Protein 3TY7 (pdb70)

B-factor: mean 65.07, std 21.11, range [28.2, 220.44]

Organism: Staphylococcus aureus (strain Mu50 / ATCC 700699) (NCBI:txid158878)

InterPro domains:
  IPR012394 Aldehyde dehydrogenase NAD(P)-dependent [PIRSF036492] (43-471)
  IPR015590 Aldehyde dehydrogenase domain [PF00171] (13-470)
  IPR016160 Aldehyde dehydrogenase, cysteine active site [PS00070] (272-283)
  IPR016161 Aldehyde/histidinol dehydrogenase [SSF53720] (4-470)
  IPR016162 Aldehyde dehydrogenase, N-terminal [G3DSA:3.40.605.10] (11-469)
  IPR016163 Aldehyde dehydrogenase, C-terminal [G3DSA:3.40.309.10] (248-443)
  IPR029510 Aldehyde dehydrogenase, glutamic acid active site [PS00687] (244-251)

Sequence (892 aa):
ARRDYTKQYINGEWVESNSNETIEVINPATEEEVIGKVAKGNKADVDKAVEEAADDVYLEFRHTSVKERQALLDKIVKEYENRKDDIVQAITDELGAPLSLSERVHYQGLNHFVAARDALDNYEFEERRGDDLVVKEAIGVSGLITPWNFPTNQTSLKLAAAFAAGSPVVLKPSEETPFAAVILAEIFDKVGVPKGVFNLVNGDGAGVGNPLSEHPKVRSFTGSGPTGSEKAAKDFKKVSLELGGKSPYIVLDDVDIKEAAKATTGKVVNNTGQVCTAGTRVLVPNKIKDAFLAELKEQFSQVRVGNPREDGTQVGPIISKKQFDQVQNYINKGIEEGAELFYGGPGKPEGLEKGYFARPTIFINVDNQTIAQEEIFGPVSVITYNDLDEAIQIANDTKYGLAGYVIGKDKETLHKVARSIEAGTVEINEAGGIEEFLEVKSIAGYFKARDYTKQYINGEEWVESNSNETIEVINPATEEVIGKVAKGNKADVDKAVEEAADDVYLEFRHTSVKERQALLDKIVKEYENRKDDIVQAITDELGAPLSLSERVHYQGLNHFVAARDALDNYEFEERRGDDLVVKEAIGVSGLITPWNFPTNQTSLKLAAAFAAGSPVVLKPSEETPFAAVILAEIFDKVGVPKGVFNLVNGDGAGVGNPLSEHPKVRSFTGSGPTGSKIEKAAKDFKKVSLELGGKSPYIVLDDVDIKEAAKATTGKVVNNTGQVCTAGTRVLVPNKIKDAFLAELKEQFSQVRVGNPREDGTQVGPIISKKQFDQVQNYINKGIEEGAELFYGGPGKPEGLEKGYFARPTIFINVDNQTIAQEEIFGPVSVITYNDLDEAIQIANDTKYGLAGYVIGKDKETLHKVARSIEAGTVEINEAGGIEEFLEVKSIAGYFK

CATH classification: 3.40.605.10 (+1 more: 3.40.309.10)

Nearest PDB structures (foldseek):
  6x9l-assembly1_A  TM=9.727E-01  e=1.976E-53  Pseudomonas syringae pv. tomato str. DC3000
  6c43-assembly1_B  TM=9.425E-01  e=1.181E-43  Salmonella enterica
  7w5n-assembly1_C  TM=9.266E-01  e=3.121E-43  Gluconobacter oxydans
  7w5k-assembly1_D  TM=9.184E-01  e=3.067E-42  Gluconobacter oxydans
  3rh9-assembly1_A  TM=9.027E-01  e=9.454E-41  Marinobacter nauticus VT8

Radius of gyration: 30.19 Å; Cα contacts (8 Å, |Δi|>4): 2100; chains: 2; bounding box: 71×67×88 Å

Structure (mmCIF, N/CA/C/O backbone):
data_3TY7
#
_entry.id   3TY7
#
_cell.length_a   173.448
_cell.length_b   173.448
_cell.length_c   96.569
_cell.angle_alpha   90.00
_cell.angle_beta   90.00
_cell.angle_gamma   120.00
#
_symmetry.space_group_name_H-M   'H 3'
#
loop_
_entity.id
_entity.type
_entity.pdbx_description
1 polymer 'Putative aldehyde dehydrogenase SAV2122'
2 non-polymer GLYCEROL
3 non-polymer DI(HYDROXYETHYL)ETHER
4 non-polymer 'MAGNESIUM ION'
5 water water
#
loop_
_atom_site.group_PDB
_atom_site.id
_atom_site.type_symbol
_atom_site.label_atom_id
_atom_site.label_alt_id
_atom_site.label_comp_id
_atom_site.label_asym_id
_atom_site.label_entity_id
_atom_site.label_seq_id
_atom_site.pdbx_PDB_ins_code
_atom_site.Cartn_x
_atom_site.Cartn_y
_atom_site.Cartn_z
_atom_site.occupancy
_atom_site.B_iso_or_equiv
_atom_site.auth_seq_id
_atom_site.auth_comp_id
_atom_site.auth_asym_id
_atom_site.auth_atom_id
_atom_site.pdbx_PDB_model_num
ATOM 1 N N . ALA A 1 3 ? 75.674 45.041 38.692 1.00 92.74 0 ALA A N 1
ATOM 2 C CA . ALA A 1 3 ? 74.596 45.300 39.639 1.00 91.45 0 ALA A CA 1
ATOM 3 C C . ALA A 1 3 ? 73.858 44.011 40.007 1.00 87.07 0 ALA A C 1
ATOM 4 O O . ALA A 1 3 ? 72.660 43.873 39.752 1.00 82.21 0 ALA A O 1
ATOM 22 N N A ARG A 1 5 ? 71.989 40.991 42.002 0.47 77.20 2 ARG A N 1
ATOM 23 N N B ARG A 1 5 ? 71.935 41.037 41.997 0.53 77.13 2 ARG A N 1
ATOM 24 C CA A ARG A 1 5 ? 70.907 40.967 42.975 0.47 74.16 2 ARG A CA 1
ATOM 25 C CA B ARG A 1 5 ? 70.878 40.988 42.998 0.53 74.12 2 ARG A CA 1
ATOM 26 C C A ARG A 1 5 ? 71.059 39.764 43.899 0.47 72.86 2 ARG A C 1
ATOM 27 C C B ARG A 1 5 ? 71.070 39.775 43.898 0.53 72.89 2 ARG A C 1
ATOM 28 O O A ARG A 1 5 ? 71.015 38.623 43.441 0.47 71.54 2 ARG A O 1
ATOM 29 O O B ARG A 1 5 ? 71.066 38.640 43.422 0.53 71.73 2 ARG A O 1
ATOM 44 N N . ASP A 1 6 ? 71.219 40.004 45.199 1.00 73.11 3 ASP A N 1
ATOM 45 C CA . ASP A 1 6 ? 71.292 38.888 46.126 1.00 71.37 3 ASP A CA 1
ATOM 46 C C . ASP A 1 6 ? 69.913 38.802 46.750 1.00 68.00 3 ASP A C 1
ATOM 47 O O . ASP A 1 6 ? 69.549 39.578 47.633 1.00 66.19 3 ASP A O 1
ATOM 52 N N . TYR A 1 7 ? 69.158 37.823 46.271 1.00 68.06 4 TYR A N 1
ATOM 53 C CA . TYR A 1 7 ? 67.817 37.528 46.753 1.00 68.47 4 TYR A CA 1
ATOM 54 C C . TYR A 1 7 ? 67.684 36.342 47.706 1.00 68.47 4 TYR A C 1
ATOM 55 O O . TYR A 1 7 ? 66.575 35.956 48.067 1.00 75.33 4 TYR A O 1
ATOM 64 N N . THR A 1 8 ? 68.816 35.751 48.076 1.00 64.55 5 THR A N 1
ATOM 65 C CA . THR A 1 8 ? 68.853 34.438 48.724 1.00 61.27 5 THR A CA 1
ATOM 66 C C . THR A 1 8 ? 68.009 34.301 49.989 1.00 55.13 5 THR A C 1
ATOM 67 O O . THR A 1 8 ? 67.734 33.190 50.429 1.00 55.66 5 THR A O 1
ATOM 71 N N . LYS A 1 9 ? 67.622 35.416 50.595 1.00 48.98 6 LYS A N 1
ATOM 72 C CA . LYS A 1 9 ? 66.744 35.337 51.754 1.00 48.57 6 LYS A CA 1
ATOM 73 C C . LYS A 1 9 ? 65.302 35.010 51.367 1.00 44.62 6 LYS A C 1
ATOM 74 O O . LYS A 1 9 ? 64.850 35.319 50.265 1.00 41.59 6 LYS A O 1
ATOM 80 N N . GLN A 1 10 ? 64.587 34.391 52.298 1.00 43.13 7 GLN A N 1
ATOM 81 C CA . GLN A 1 10 ? 63.189 34.036 52.105 1.00 41.93 7 GLN A CA 1
ATOM 82 C C . GLN A 1 10 ? 62.362 35.023 52.906 1.00 41.97 7 GLN A C 1
ATOM 83 O O . GLN A 1 10 ? 62.830 35.551 53.915 1.00 43.17 7 GLN A O 1
ATOM 89 N N . TYR A 1 11 ? 61.151 35.315 52.450 1.00 41.26 8 TYR A N 1
ATOM 90 C CA . TYR A 1 11 ? 60.300 36.183 53.247 1.00 38.39 8 TYR A CA 1
ATOM 91 C C . TYR A 1 11 ? 59.295 35.338 54.003 1.00 35.07 8 TYR A C 1
ATOM 92 O O . TYR A 1 11 ? 58.378 34.771 53.417 1.00 38.85 8 TYR A O 1
ATOM 101 N N . ILE A 1 12 ? 59.481 35.261 55.317 1.00 38.10 9 ILE A N 1
ATOM 102 C CA . ILE A 1 12 ? 58.684 34.386 56.171 1.00 38.23 9 ILE A CA 1
ATOM 103 C C . ILE A 1 12 ? 58.343 35.099 57.467 1.00 39.94 9 ILE A C 1
ATOM 104 O O . ILE A 1 12 ? 59.227 35.626 58.147 1.00 43.91 9 ILE A O 1
ATOM 109 N N . ASN A 1 13 ? 57.058 35.111 57.800 1.00 43.04 10 ASN A N 1
ATOM 110 C CA . ASN A 1 13 ? 56.569 35.709 59.038 1.00 44.73 10 ASN A CA 1
ATOM 111 C C . ASN A 1 13 ? 56.962 37.172 59.220 1.00 46.75 10 ASN A C 1
ATOM 112 O O . ASN A 1 13 ? 57.434 37.569 60.285 1.00 52.64 10 ASN A O 1
ATOM 117 N N . GLY A 1 14 ? 56.781 37.967 58.172 1.00 40.57 11 GLY A N 1
ATOM 118 C CA . GLY A 1 14 ? 56.954 39.403 58.281 1.00 43.11 11 GLY A CA 1
ATOM 119 C C . GLY A 1 14 ? 58.370 39.931 58.144 1.00 45.28 11 GLY A C 1
ATOM 120 O O . GLY A 1 14 ? 58.608 41.112 58.391 1.00 47.64 11 GLY A O 1
ATOM 121 N N . GLU A 1 15 ? 59.312 39.080 57.748 1.00 46.29 12 GLU A N 1
ATOM 122 C CA . GLU A 1 15 ? 60.690 39.537 57.563 1.00 49.04 12 GLU A CA 1
ATOM 123 C C . GLU A 1 15 ? 61.518 38.676 56.610 1.00 45.10 12 GLU A C 1
ATOM 124 O O . GLU A 1 15 ? 61.180 37.526 56.333 1.00 45.64 12 GLU A O 1
ATOM 130 N N . TRP A 1 16 ? 62.606 39.252 56.109 1.00 40.88 13 TRP A N 1
ATOM 131 C CA . TRP A 1 16 ? 63.540 38.517 55.273 1.00 43.24 13 TRP A CA 1
ATOM 132 C C . TRP A 1 16 ? 64.483 37.688 56.139 1.00 44.27 13 TRP A C 1
ATOM 133 O O . TRP A 1 16 ? 65.208 38.229 56.966 1.00 45.85 13 TRP A O 1
ATOM 144 N N . VAL A 1 17 ? 64.474 36.375 55.942 1.00 46.49 14 VAL A N 1
ATOM 145 C CA . VAL A 1 17 ? 65.316 35.487 56.733 1.00 48.07 14 VAL A CA 1
ATOM 146 C C . VAL A 1 17 ? 66.147 34.586 55.834 1.00 47.12 14 VAL A C 1
ATOM 147 O O . VAL A 1 17 ? 65.731 34.246 54.726 1.00 47.57 14 VAL A O 1
ATOM 151 N N . GLU A 1 18 ? 67.328 34.211 56.311 1.00 47.03 15 GLU A N 1
ATOM 152 C CA . GLU A 1 18 ? 68.175 33.276 55.583 1.00 49.95 15 GLU A CA 1
ATOM 153 C C . GLU A 1 18 ? 67.477 31.924 55.454 1.00 47.08 15 GLU A C 1
ATOM 154 O O . GLU A 1 18 ? 66.824 31.455 56.389 1.00 43.63 15 GLU A O 1
ATOM 160 N N . SER A 1 19 ? 67.605 31.305 54.288 1.00 43.71 16 SER A N 1
ATOM 161 C CA . SER A 1 19 ? 67.001 30.001 54.063 1.00 43.68 16 SER A CA 1
ATOM 162 C C . SER A 1 19 ? 67.645 28.951 54.955 1.00 44.14 16 SER A C 1
ATOM 163 O O . SER A 1 19 ? 68.812 29.073 55.324 1.00 46.30 16 SER A O 1
ATOM 166 N N . ASN A 1 20 ? 66.883 27.920 55.304 1.00 44.20 17 ASN A N 1
ATOM 167 C CA . ASN A 1 20 ? 67.444 26.796 56.045 1.00 45.50 17 ASN A CA 1
ATOM 168 C C . ASN A 1 20 ? 68.407 26.013 55.159 1.00 48.39 17 ASN A C 1
ATOM 169 O O . ASN A 1 20 ? 69.267 25.275 55.641 1.00 54.22 17 ASN A O 1
ATOM 174 N N . SER A 1 21 ? 68.259 26.190 53.854 1.00 43.31 18 SER A N 1
ATOM 175 C CA . SER A 1 21 ? 69.151 25.559 52.901 1.00 44.57 18 SER A CA 1
ATOM 176 C C . SER A 1 21 ? 70.449 26.342 52.727 1.00 46.92 18 SER A C 1
ATOM 177 O O . SER A 1 21 ? 70.463 27.570 52.802 1.00 48.14 18 SER A O 1
ATOM 180 N N . ASN A 1 22 ? 71.537 25.618 52.497 1.00 46.80 19 ASN A N 1
ATOM 181 C CA . ASN A 1 22 ? 72.838 26.237 52.272 1.00 47.51 19 ASN A CA 1
ATOM 182 C C . ASN A 1 22 ? 73.113 26.440 50.790 1.00 45.72 19 ASN A C 1
ATOM 183 O O . ASN A 1 22 ? 74.184 26.908 50.405 1.00 48.36 19 ASN A O 1
ATOM 188 N N . GLU A 1 23 ? 72.136 26.091 49.963 1.00 45.15 20 GLU A N 1
ATOM 189 C CA . GLU A 1 23 ? 72.311 26.139 48.517 1.00 52.25 20 GLU A CA 1
ATOM 190 C C . GLU A 1 23 ? 71.491 27.244 47.866 1.00 50.80 20 GLU A C 1
ATOM 191 O O . GLU A 1 23 ? 70.428 27.630 48.358 1.00 46.54 20 GLU A O 1
ATOM 197 N N . THR A 1 24 ? 72.005 27.747 46.752 1.00 52.36 21 THR A N 1
ATOM 198 C CA . THR A 1 24 ? 71.366 28.829 46.025 1.00 51.77 21 THR A CA 1
ATOM 199 C C . THR A 1 24 ? 71.095 28.417 44.586 1.00 55.54 21 THR A C 1
ATOM 200 O O . THR A 1 24 ? 71.666 27.449 44.087 1.00 57.44 21 THR A O 1
ATOM 204 N N . ILE A 1 25 ? 70.206 29.152 43.929 1.00 59.02 22 ILE A N 1
ATOM 205 C CA . ILE A 1 25 ? 69.935 28.939 42.516 1.00 58.32 22 ILE A CA 1
ATOM 206 C C . ILE A 1 25 ? 70.315 30.193 41.746 1.00 55.85 22 ILE A C 1
ATOM 207 O O . ILE A 1 25 ? 69.875 31.289 42.082 1.00 57.64 22 ILE A O 1
ATOM 212 N N . GLU A 1 26 ? 71.148 30.037 40.724 1.00 56.03 23 GLU A N 1
ATOM 213 C CA . GLU A 1 26 ? 71.537 31.169 39.897 1.00 59.66 23 GLU A CA 1
ATOM 214 C C . GLU A 1 26 ? 70.387 31.592 38.995 1.00 57.63 23 GLU A C 1
ATOM 215 O O . GLU A 1 26 ? 69.773 30.762 38.324 1.00 55.63 23 GLU A O 1
ATOM 221 N N . VAL A 1 27 ? 70.098 32.887 38.984 1.00 54.13 24 VAL A N 1
ATOM 222 C CA . VAL A 1 27 ? 69.139 33.435 38.040 1.00 52.33 24 VAL A CA 1
ATOM 223 C C . VAL A 1 27 ? 69.892 33.955 36.823 1.00 55.33 24 VAL A C 1
ATOM 224 O O . VAL A 1 27 ? 70.830 34.741 36.948 1.00 58.58 24 VAL A O 1
ATOM 228 N N . ILE A 1 28 ? 69.480 33.507 35.644 1.00 53.35 25 ILE A N 1
ATOM 229 C CA . ILE A 1 28 ? 70.173 33.856 34.415 1.00 58.72 25 ILE A CA 1
ATOM 230 C C . ILE A 1 28 ? 69.346 34.781 33.520 1.00 64.10 25 ILE A C 1
ATOM 231 O O . ILE A 1 28 ? 68.138 34.600 33.366 1.00 66.91 25 ILE A O 1
ATOM 236 N N . ASN A 1 29 ? 70.005 35.792 32.963 1.00 65.76 26 ASN A N 1
ATOM 237 C CA . ASN A 1 29 ? 69.419 36.612 31.914 1.00 64.98 26 ASN A CA 1
ATOM 238 C C . ASN A 1 29 ? 69.411 35.806 30.621 1.00 64.54 26 ASN A C 1
ATOM 239 O O . ASN A 1 29 ? 70.468 35.481 30.085 1.00 68.94 26 ASN A O 1
ATOM 244 N N . PRO A 1 30 ? 68.214 35.486 30.112 1.00 63.31 27 PRO A N 1
ATOM 245 C CA . PRO A 1 30 ? 68.072 34.651 28.913 1.00 64.01 27 PRO A CA 1
ATOM 246 C C . PRO A 1 30 ? 68.648 35.303 27.659 1.00 68.29 27 PRO A C 1
ATOM 247 O O . PRO A 1 30 ? 68.991 34.598 26.710 1.00 72.23 27 PRO A O 1
ATOM 251 N N . ALA A 1 31 ? 68.738 36.630 27.653 1.00 66.98 28 ALA A N 1
ATOM 252 C CA . ALA A 1 31 ? 69.301 37.345 26.510 1.00 73.47 28 ALA A CA 1
ATOM 253 C C . ALA A 1 31 ? 70.832 37.285 26.463 1.00 80.70 28 ALA A C 1
ATOM 254 O O . ALA A 1 31 ? 71.415 37.072 25.400 1.00 82.44 28 ALA A O 1
ATOM 256 N N . THR A 1 32 ? 71.478 37.538 27.599 1.00 81.22 29 THR A N 1
ATOM 257 C CA . THR A 1 32 ? 72.941 37.519 27.670 1.00 82.92 29 THR A CA 1
ATOM 258 C C . THR A 1 32 ? 73.594 36.235 28.201 1.00 84.86 29 THR A C 1
ATOM 259 O O . THR A 1 32 ? 74.820 36.120 28.186 1.00 90.82 29 THR A O 1
ATOM 263 N N . GLU A 1 33 ? 72.788 35.285 28.675 1.00 79.56 30 GLU A N 1
ATOM 264 C CA . GLU A 1 33 ? 73.291 34.048 29.299 1.00 76.64 30 GLU A CA 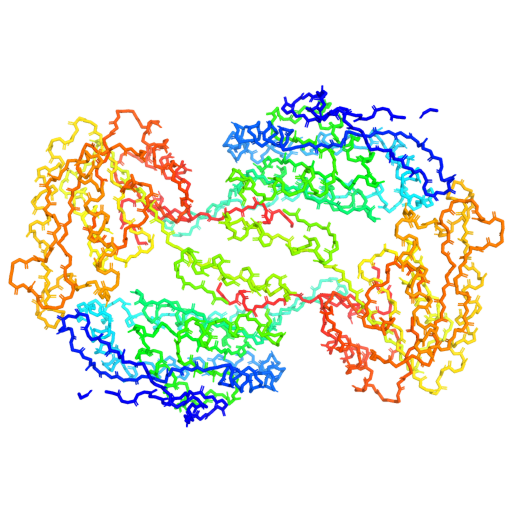1
ATOM 265 C C . GLU A 1 33 ? 74.068 34.233 30.618 1.00 79.35 30 GLU A C 1
ATOM 266 O O . GLU A 1 33 ? 74.449 33.253 31.260 1.00 79.64 30 GLU A O 1
ATOM 272 N N A GLU A 1 34 ? 74.308 35.482 31.002 0.56 79.28 31 GLU A N 1
ATOM 273 N N B GLU A 1 34 ? 74.309 35.485 31.001 0.44 79.21 31 GLU A N 1
ATOM 274 C CA A GLU A 1 34 ? 75.064 35.785 32.215 0.56 77.50 31 GLU A CA 1
ATOM 275 C CA B GLU A 1 34 ? 75.061 35.793 32.217 0.44 77.51 31 GLU A CA 1
ATOM 276 C C A GLU A 1 34 ? 74.216 35.652 33.479 0.56 73.18 31 GLU A C 1
ATOM 277 C C B GLU A 1 34 ? 74.213 35.622 33.476 0.44 73.11 31 GLU A C 1
ATOM 278 O O A GLU A 1 34 ? 72.991 35.768 33.432 0.56 70.59 31 GLU A O 1
ATOM 279 O O B GLU A 1 34 ? 72.984 35.687 33.422 0.44 70.62 31 GLU A O 1
ATOM 290 N N . VAL A 1 35 ? 74.877 35.411 34.608 1.00 70.59 32 VAL A N 1
ATOM 291 C CA . VAL A 1 35 ? 74.188 35.312 35.888 1.00 64.62 32 VAL A CA 1
ATOM 292 C C . VAL A 1 35 ? 73.905 36.718 36.402 1.00 65.68 32 VAL A C 1
ATOM 293 O O . VAL A 1 35 ? 74.826 37.504 36.609 1.00 70.47 32 VAL A O 1
ATOM 297 N N . ILE A 1 36 ? 72.627 37.044 36.576 1.00 66.43 33 ILE A N 1
ATOM 298 C CA . ILE A 1 36 ? 72.230 38.355 37.089 1.00 65.41 33 ILE A CA 1
ATOM 299 C C . ILE A 1 36 ? 71.905 38.388 38.582 1.00 64.30 33 ILE A C 1
ATOM 300 O O . ILE A 1 36 ? 71.574 39.442 39.127 1.00 62.28 33 ILE A O 1
ATOM 305 N N . GLY A 1 37 ? 71.985 37.236 39.239 1.00 66.43 34 GLY A N 1
ATOM 306 C CA . GLY A 1 37 ? 71.658 37.155 40.651 1.00 61.47 34 GLY A CA 1
ATOM 307 C C . GLY A 1 37 ? 71.395 35.741 41.127 1.00 60.49 34 GLY A C 1
ATOM 308 O O . GLY A 1 37 ? 71.589 34.778 40.386 1.00 62.83 34 GLY A O 1
ATOM 309 N N . LYS A 1 38 ? 70.955 35.612 42.373 1.00 58.91 35 LYS A N 1
ATOM 310 C CA . LYS A 1 38 ? 70.622 34.300 42.909 1.00 59.28 35 LYS A CA 1
ATOM 311 C C . LYS A 1 38 ? 69.550 34.344 43.990 1.00 55.45 35 LYS A C 1
ATOM 312 O O . LYS A 1 38 ? 69.372 35.354 44.671 1.00 56.63 35 LYS A O 1
ATOM 318 N N . VAL A 1 39 ? 68.838 33.231 44.130 1.00 47.92 36 VAL A N 1
ATOM 319 C CA . VAL A 1 39 ? 67.845 33.062 45.178 1.00 43.22 36 VAL A CA 1
ATOM 320 C C . VAL A 1 39 ? 68.137 31.769 45.923 1.00 46.43 36 VAL A C 1
ATOM 321 O O . VAL A 1 39 ? 68.922 30.940 45.463 1.00 50.01 36 VAL A O 1
ATOM 325 N N . ALA A 1 40 ? 67.516 31.605 47.083 1.00 45.15 37 ALA A N 1
ATOM 326 C CA . ALA A 1 40 ? 67.667 30.374 47.841 1.00 42.72 37 ALA A CA 1
ATOM 327 C C . ALA A 1 40 ? 67.138 29.183 47.060 1.00 45.68 37 ALA A C 1
ATOM 328 O O . ALA A 1 40 ? 66.175 29.294 46.301 1.00 42.38 37 ALA A O 1
ATOM 330 N N . LYS A 1 41 ? 67.767 28.035 47.265 1.00 52.07 38 LYS A N 1
ATOM 331 C CA . LYS A 1 41 ? 67.204 26.803 46.772 1.00 53.28 38 LYS A CA 1
ATOM 332 C C . LYS A 1 41 ? 66.587 26.265 48.040 1.00 52.90 38 LYS A C 1
ATOM 333 O O . LYS A 1 41 ? 67.282 25.712 48.877 1.00 57.17 38 LYS A O 1
ATOM 339 N N . GLY A 1 42 ? 65.269 26.350 48.146 1.00 48.89 39 GLY A N 1
ATOM 340 C CA . GLY A 1 42 ? 64.617 26.187 49.432 1.00 43.94 39 GLY A CA 1
ATOM 341 C C . GLY A 1 42 ? 64.311 24.748 49.770 1.00 45.12 39 GLY A C 1
ATOM 342 O O . GLY A 1 42 ? 64.305 23.883 48.895 1.00 46.50 39 GLY A O 1
ATOM 343 N N . ASN A 1 43 ? 64.050 24.490 51.045 1.00 42.91 40 ASN A N 1
ATOM 344 C CA . ASN A 1 43 ? 63.768 23.133 51.492 1.00 43.79 40 ASN A CA 1
ATOM 345 C C . ASN A 1 43 ? 62.456 23.032 52.250 1.00 43.39 40 ASN A C 1
ATOM 346 O O . ASN A 1 43 ? 61.713 24.008 52.360 1.00 43.49 40 ASN A O 1
ATOM 351 N N . LYS A 1 44 ? 62.182 21.840 52.767 1.00 45.82 41 LYS A N 1
ATOM 352 C CA . LYS A 1 44 ? 60.969 21.572 53.521 1.00 45.77 41 LYS A CA 1
ATOM 353 C C . LYS A 1 44 ? 60.895 22.448 54.768 1.00 44.42 41 LYS A C 1
ATOM 354 O O . LYS A 1 44 ? 59.818 22.914 55.146 1.00 46.49 41 LYS A O 1
ATOM 360 N N . ALA A 1 45 ? 62.047 22.678 55.391 1.00 39.67 42 ALA A N 1
ATOM 361 C CA . ALA A 1 45 ? 62.130 23.488 56.603 1.00 41.90 42 ALA A CA 1
ATOM 362 C C . ALA A 1 45 ? 61.619 24.907 56.385 1.00 41.34 42 ALA A C 1
ATOM 363 O O . ALA A 1 45 ? 60.904 25.446 57.230 1.00 44.83 42 ALA A O 1
ATOM 365 N N . ASP A 1 46 ? 61.990 25.504 55.254 1.00 36.18 43 ASP A N 1
ATOM 366 C CA . ASP A 1 46 ? 61.503 26.830 54.893 1.00 38.33 43 ASP A CA 1
ATOM 367 C C . ASP A 1 46 ? 59.991 26.796 54.791 1.00 45.53 43 ASP A C 1
ATOM 368 O O . ASP A 1 46 ? 59.299 27.633 55.373 1.00 49.18 43 ASP A O 1
ATOM 373 N N . VAL A 1 47 ? 59.493 25.817 54.042 1.00 44.85 44 VAL A N 1
ATOM 374 C CA . VAL A 1 47 ? 58.062 25.638 53.836 1.00 44.04 44 VAL A CA 1
ATOM 375 C C . VAL A 1 47 ? 57.329 25.487 55.164 1.00 45.11 44 VAL A C 1
ATOM 376 O O . VAL A 1 47 ? 56.334 26.166 55.411 1.00 49.38 44 VAL A O 1
ATOM 380 N N . ASP A 1 48 ? 57.836 24.607 56.020 1.00 43.07 45 ASP A N 1
ATOM 381 C CA . ASP A 1 48 ? 57.211 24.360 57.313 1.00 46.50 45 ASP A CA 1
ATOM 382 C C . ASP A 1 48 ? 57.186 25.603 58.198 1.00 46.80 45 ASP A C 1
ATOM 383 O O . ASP A 1 48 ? 56.202 25.857 58.890 1.00 49.10 45 ASP A O 1
ATOM 388 N N . LYS A 1 49 ? 58.265 26.377 58.173 1.00 45.79 46 LYS A N 1
ATOM 389 C CA . LYS A 1 49 ? 58.322 27.614 58.941 1.00 44.69 46 LYS A CA 1
ATOM 390 C C . LYS A 1 49 ? 57.299 28.609 58.404 1.00 41.72 46 LYS A C 1
ATOM 391 O O . LYS A 1 49 ? 56.593 29.269 59.171 1.00 40.91 46 LYS A O 1
ATOM 397 N N . ALA A 1 50 ? 57.214 28.699 57.081 1.00 38.33 47 ALA A N 1
ATOM 398 C CA . ALA A 1 50 ? 56.296 29.625 56.427 1.00 38.19 47 ALA A CA 1
ATOM 399 C C . ALA A 1 50 ? 54.837 29.204 56.603 1.00 42.24 47 ALA A C 1
ATOM 400 O O . ALA A 1 50 ? 53.973 30.041 56.883 1.00 41.13 47 ALA A O 1
ATOM 402 N N . VAL A 1 51 ? 54.566 27.910 56.438 1.00 41.70 48 VAL A N 1
ATOM 403 C CA . VAL A 1 51 ? 53.211 27.389 56.598 1.00 41.28 48 VAL A CA 1
ATOM 404 C C . VAL A 1 51 ? 52.722 27.570 58.033 1.00 43.88 48 VAL A C 1
ATOM 405 O O . VAL A 1 51 ? 51.559 27.907 58.262 1.00 45.62 48 VAL A O 1
ATOM 409 N N A GLU A 1 52 ? 53.612 27.352 58.998 0.54 43.18 49 GLU A N 1
ATOM 410 N N B GLU A 1 52 ? 53.616 27.375 58.996 0.46 43.23 49 GLU A N 1
ATOM 411 C CA A GLU A 1 52 ? 53.263 27.552 60.401 0.54 44.45 49 GLU A CA 1
ATOM 412 C CA B GLU A 1 52 ? 53.258 27.540 60.399 0.46 44.48 49 GLU A CA 1
ATOM 413 C C A GLU A 1 52 ? 52.913 29.012 60.666 0.54 44.74 49 GLU A C 1
ATOM 414 C C B GLU A 1 52 ? 52.970 29.005 60.733 0.46 44.71 49 GLU A C 1
ATOM 415 O O A GLU A 1 52 ? 51.937 29.313 61.358 0.54 45.40 49 GLU A O 1
ATOM 416 O O B GLU A 1 52 ? 52.089 29.303 61.542 0.46 45.91 49 GLU A O 1
ATOM 427 N N . ALA A 1 53 ? 53.711 29.915 60.104 1.00 41.02 50 ALA A N 1
ATOM 428 C CA . ALA A 1 53 ? 53.493 31.346 60.292 1.00 42.37 50 ALA A CA 1
ATOM 429 C C . ALA A 1 53 ? 52.156 31.763 59.687 1.00 43.59 50 ALA A C 1
ATOM 430 O O . ALA A 1 53 ? 51.437 32.586 60.252 1.00 45.79 50 ALA A O 1
ATOM 432 N N . ALA A 1 54 ? 51.826 31.183 58.539 1.00 37.17 51 ALA A N 1
ATOM 433 C CA . ALA A 1 54 ? 50.545 31.440 57.903 1.00 36.08 51 ALA A CA 1
ATOM 434 C C . ALA A 1 54 ? 49.413 30.865 58.749 1.00 44.10 51 ALA A C 1
ATOM 435 O O . ALA A 1 54 ? 48.376 31.502 58.944 1.00 48.06 51 ALA A O 1
ATOM 437 N N . ASP A 1 55 ? 49.626 29.660 59.263 1.00 44.36 52 ASP A N 1
ATOM 438 C CA . ASP A 1 55 ? 48.608 28.979 60.046 1.00 43.87 52 ASP A CA 1
ATOM 439 C C . ASP A 1 55 ? 48.285 29.736 61.326 1.00 47.26 52 ASP A C 1
ATOM 440 O O . ASP A 1 55 ? 47.141 29.744 61.781 1.00 46.35 52 ASP A O 1
ATOM 445 N N . ASP A 1 56 ? 49.296 30.376 61.903 1.00 49.34 53 ASP A N 1
ATOM 446 C CA . ASP A 1 56 ? 49.108 31.133 63.137 1.00 51.67 53 ASP A CA 1
ATOM 447 C C . ASP A 1 56 ? 48.213 32.355 62.928 1.00 48.43 53 ASP A C 1
ATOM 448 O O . ASP A 1 56 ? 47.505 32.773 63.840 1.00 53.28 53 ASP A O 1
ATOM 453 N N . VAL A 1 57 ? 48.270 32.942 61.738 1.00 44.28 54 VAL A N 1
ATOM 454 C CA . VAL A 1 57 ? 47.498 34.148 61.449 1.00 46.02 54 VAL A CA 1
ATOM 455 C C . VAL A 1 57 ? 46.167 33.945 60.692 1.00 47.33 54 VAL A C 1
ATOM 456 O O . VAL A 1 57 ? 45.416 34.904 60.495 1.00 49.92 54 VAL A O 1
ATOM 460 N N . TYR A 1 58 ? 45.848 32.718 60.287 1.00 43.69 55 TYR A N 1
ATOM 461 C CA . TYR A 1 58 ? 44.755 32.544 59.313 1.00 44.50 55 TYR A CA 1
ATOM 462 C C . TYR A 1 58 ? 43.359 32.913 59.827 1.00 46.51 55 TYR A C 1
ATOM 463 O O . TYR A 1 58 ? 42.550 33.470 59.084 1.00 43.66 55 TYR A O 1
ATOM 472 N N . LEU A 1 59 ? 43.075 32.590 61.084 1.00 46.67 56 LEU A N 1
ATOM 473 C CA . LEU A 1 59 ? 41.805 32.972 61.689 1.00 49.48 56 LEU A CA 1
ATOM 474 C C . LEU A 1 59 ? 41.709 34.487 61.812 1.00 49.99 56 LEU A C 1
ATOM 475 O O . LEU A 1 59 ? 40.656 35.082 61.578 1.00 48.34 56 LEU A O 1
ATOM 480 N N . GLU A 1 60 ? 42.824 35.103 62.185 1.00 53.91 57 GLU A N 1
ATOM 481 C CA . GLU A 1 60 ? 42.886 36.545 62.352 1.00 55.72 57 GLU A CA 1
ATOM 482 C C . GLU A 1 60 ? 42.649 37.246 61.017 1.00 51.53 57 GLU A C 1
ATOM 483 O O . GLU A 1 60 ? 41.932 38.246 60.949 1.00 51.03 57 GLU A O 1
ATOM 489 N N . PHE A 1 61 ? 43.233 36.705 59.952 1.00 45.12 58 PHE A N 1
ATOM 490 C CA . PHE A 1 61 ? 43.070 37.306 58.635 1.00 46.73 58 PHE A CA 1
ATOM 491 C C . PHE A 1 61 ? 41.665 37.090 58.084 1.00 46.46 58 PHE A C 1
ATOM 492 O O . PHE A 1 61 ? 41.080 37.998 57.488 1.00 45.31 58 PHE A O 1
ATOM 500 N N . ARG A 1 62 ? 41.138 35.883 58.279 1.00 42.74 59 ARG A N 1
ATOM 501 C CA . ARG A 1 62 ? 39.804 35.528 57.807 1.00 43.23 59 ARG A CA 1
ATOM 502 C C . ARG A 1 62 ? 38.751 36.486 58.346 1.00 45.64 59 ARG A C 1
ATOM 503 O O . ARG A 1 62 ? 37.881 36.955 57.608 1.00 44.65 59 ARG A O 1
ATOM 511 N N . HIS A 1 63 ? 38.848 36.788 59.635 1.00 45.68 60 HIS A N 1
ATOM 512 C CA . HIS A 1 63 ? 37.839 37.601 60.299 1.00 50.27 60 HIS A CA 1
ATOM 513 C C . HIS A 1 63 ? 38.165 39.090 60.331 1.00 52.54 60 HIS A C 1
ATOM 514 O O . HIS A 1 63 ? 37.440 39.877 60.942 1.00 54.92 60 HIS A O 1
ATOM 521 N N . THR A 1 64 ? 39.265 39.464 59.683 1.00 49.98 61 THR A N 1
ATOM 522 C CA . THR A 1 64 ? 39.541 40.864 59.392 1.00 48.62 61 THR A CA 1
ATOM 523 C C . THR A 1 64 ? 38.398 41.402 58.536 1.00 49.94 61 THR A C 1
ATOM 524 O O . THR A 1 64 ? 37.958 40.735 57.599 1.00 51.60 61 THR A O 1
ATOM 528 N N . SER A 1 65 ? 37.910 42.595 58.863 1.00 53.24 62 SER A N 1
ATOM 529 C CA . SER A 1 65 ? 36.786 43.184 58.143 1.00 54.08 62 SER A CA 1
ATOM 530 C C . SER A 1 65 ? 37.123 43.410 56.674 1.00 51.79 62 SER A C 1
ATOM 531 O O . SER A 1 65 ? 38.288 43.609 56.318 1.00 48.66 62 SER A O 1
ATOM 534 N N . VAL A 1 66 ? 36.097 43.357 55.830 1.00 50.92 63 VAL A N 1
ATOM 535 C CA . VAL A 1 66 ? 36.253 43.581 54.397 1.00 52.38 63 VAL A CA 1
ATOM 536 C C . VAL A 1 66 ? 36.843 44.958 54.110 1.00 48.49 63 VAL A C 1
ATOM 537 O O . VAL A 1 66 ? 37.729 45.097 53.266 1.00 46.93 63 VAL A O 1
ATOM 541 N N . LYS A 1 67 ? 36.354 45.971 54.819 1.00 48.17 64 LYS A N 1
ATOM 542 C CA . LYS A 1 67 ? 36.863 47.331 54.658 1.00 53.01 64 LYS A CA 1
ATOM 543 C C . LYS A 1 67 ? 38.360 47.407 54.965 1.00 53.32 64 LYS A C 1
ATOM 544 O O . LYS A 1 67 ? 39.113 48.114 54.292 1.00 50.41 64 LYS A O 1
ATOM 550 N N . GLU A 1 68 ? 38.785 46.658 55.975 1.00 53.16 65 GLU A N 1
ATOM 551 C CA . GLU A 1 68 ? 40.179 46.659 56.390 1.00 56.29 65 GLU A CA 1
ATOM 552 C C . GLU A 1 68 ? 41.058 45.996 55.332 1.00 48.51 65 GLU A C 1
ATOM 553 O O . GLU A 1 68 ? 42.171 46.450 55.063 1.00 42.75 65 GLU A O 1
ATOM 559 N N . ARG A 1 69 ? 40.549 44.925 54.727 1.00 46.67 66 ARG A N 1
ATOM 560 C CA . ARG A 1 69 ? 41.291 44.213 53.692 1.00 43.01 66 ARG A CA 1
ATOM 561 C C . ARG A 1 69 ? 41.352 45.039 52.415 1.00 41.91 66 ARG A C 1
ATOM 562 O O . ARG A 1 69 ? 42.348 45.010 51.693 1.00 45.03 66 ARG A O 1
ATOM 570 N N . GLN A 1 70 ? 40.283 45.778 52.144 1.00 41.99 67 GLN A N 1
ATOM 571 C CA . GLN A 1 70 ? 40.239 46.656 50.983 1.00 44.13 67 GLN A CA 1
ATOM 572 C C . GLN A 1 70 ? 41.249 47.789 51.134 1.00 47.48 67 GLN A C 1
ATOM 573 O O . GLN A 1 70 ? 41.879 48.207 50.163 1.00 48.13 67 GLN A O 1
ATOM 579 N N . ALA A 1 71 ? 41.403 48.278 52.360 1.00 47.55 68 ALA A N 1
ATOM 580 C CA . ALA A 1 71 ? 42.352 49.348 52.635 1.00 47.29 68 ALA A CA 1
ATOM 581 C C . ALA A 1 71 ? 43.778 48.868 52.385 1.00 49.54 68 ALA A C 1
ATOM 582 O O . ALA A 1 71 ? 44.608 49.608 51.856 1.00 49.72 68 ALA A O 1
ATOM 584 N N . LEU A 1 72 ? 44.050 47.621 52.761 1.00 47.43 69 LEU A N 1
ATOM 585 C CA . LEU A 1 72 ? 45.366 47.021 52.556 1.00 46.04 69 LEU A CA 1
ATOM 586 C C . LEU A 1 72 ? 45.680 46.912 51.070 1.00 44.33 69 LEU A C 1
ATOM 587 O O . LEU A 1 72 ? 46.785 47.225 50.632 1.00 46.16 69 LEU A O 1
ATOM 592 N N . LEU A 1 73 ? 44.695 46.463 50.301 1.00 41.52 70 LEU A N 1
ATOM 593 C CA . LEU A 1 73 ? 44.837 46.355 48.857 1.00 42.67 70 LEU A CA 1
ATOM 594 C C . LEU A 1 73 ? 45.100 47.709 48.198 1.00 44.95 70 LEU A C 1
ATOM 595 O O . LEU A 1 73 ? 45.808 47.791 47.193 1.00 45.11 70 LEU A O 1
ATOM 600 N N . ASP A 1 74 ? 44.540 48.772 48.768 1.00 40.83 71 ASP A N 1
ATOM 601 C CA . ASP A 1 74 ? 44.790 50.105 48.247 1.00 43.67 71 ASP A CA 1
ATOM 602 C C . ASP A 1 74 ? 46.235 50.535 48.480 1.00 46.74 71 ASP A C 1
ATOM 603 O O . ASP A 1 74 ? 46.854 51.155 47.612 1.00 47.27 71 ASP A O 1
ATOM 608 N N . LYS A 1 75 ? 46.763 50.215 49.659 1.00 45.30 72 LYS A N 1
ATOM 609 C CA . LYS A 1 75 ? 48.162 50.486 49.960 1.00 46.91 72 LYS A CA 1
ATOM 610 C C . LYS A 1 75 ? 49.048 49.750 48.967 1.00 43.57 72 LYS A C 1
ATOM 611 O O . LYS A 1 75 ? 50.028 50.305 48.467 1.00 45.16 72 LYS A O 1
ATOM 617 N N . ILE A 1 76 ? 48.685 48.505 48.672 1.00 37.58 73 ILE A N 1
ATOM 618 C CA . ILE A 1 76 ? 49.443 47.692 47.731 1.00 41.43 73 ILE A CA 1
ATOM 619 C C . ILE A 1 76 ? 49.417 48.313 46.336 1.00 44.93 73 ILE A C 1
ATOM 620 O O . ILE A 1 76 ? 50.445 48.387 45.662 1.00 46.08 73 ILE A O 1
ATOM 625 N N . VAL A 1 77 ? 48.242 48.775 45.919 1.00 46.23 74 VAL A N 1
ATOM 626 C CA . VAL A 1 77 ? 48.094 49.466 44.639 1.00 42.70 74 VAL A CA 1
ATOM 627 C C . VAL A 1 77 ? 49.035 50.668 44.528 1.00 45.92 74 VAL A C 1
ATOM 628 O O . VAL A 1 77 ? 49.741 50.820 43.531 1.00 49.90 74 VAL A O 1
ATOM 632 N N . LYS A 1 78 ? 49.050 51.506 45.560 1.00 43.22 75 LYS A N 1
ATOM 633 C CA . LYS A 1 78 ? 49.902 52.693 45.574 1.00 47.75 75 LYS A CA 1
ATOM 634 C C . LYS A 1 78 ? 51.389 52.345 45.484 1.00 55.62 75 LYS A C 1
ATOM 635 O O . LYS A 1 78 ? 52.116 52.884 44.646 1.00 57.44 75 LYS A O 1
ATOM 641 N N . GLU A 1 79 ? 51.836 51.446 46.356 1.00 51.77 76 GLU A N 1
ATOM 642 C CA . GLU A 1 79 ? 53.246 51.093 46.422 1.00 49.53 76 GLU A CA 1
ATOM 643 C C . GLU A 1 79 ? 53.713 50.349 45.175 1.00 49.66 76 GLU A C 1
ATOM 644 O O . GLU A 1 79 ? 54.855 50.504 44.745 1.00 55.72 76 GLU A O 1
ATOM 650 N N . TYR A 1 80 ? 52.826 49.548 44.597 1.00 42.47 77 TYR A N 1
ATOM 651 C CA . TYR A 1 80 ? 53.129 48.850 43.353 1.00 44.54 77 TYR A CA 1
ATOM 652 C C . TYR A 1 80 ? 53.482 49.859 42.257 1.00 52.76 77 TYR A C 1
ATOM 653 O O . TYR A 1 80 ? 54.413 49.649 41.478 1.00 52.22 77 TYR A O 1
ATOM 662 N N . GLU A 1 81 ? 52.737 50.958 42.208 1.00 53.81 78 GLU A N 1
ATOM 663 C CA . GLU A 1 81 ? 53.001 52.005 41.233 1.00 59.38 78 GLU A CA 1
ATOM 664 C C . GLU A 1 81 ? 54.343 52.681 41.506 1.00 58.72 78 GLU A C 1
ATOM 665 O O . GLU A 1 81 ? 55.044 53.086 40.578 1.00 59.20 78 GLU A O 1
ATOM 671 N N . ASN A 1 82 ? 54.700 52.795 42.782 1.00 59.00 79 ASN A N 1
ATOM 672 C CA . ASN A 1 82 ? 55.997 53.349 43.168 1.00 62.70 79 ASN A CA 1
ATOM 673 C C . ASN A 1 82 ? 57.164 52.522 42.641 1.00 59.23 79 ASN A C 1
ATOM 674 O O . ASN A 1 82 ? 58.245 53.046 42.386 1.00 64.77 79 ASN A O 1
ATOM 679 N N . ARG A 1 83 ? 56.931 51.225 42.484 1.00 56.43 80 ARG A N 1
ATOM 680 C CA . ARG A 1 83 ? 57.975 50.281 42.095 1.00 57.78 80 ARG A CA 1
ATOM 681 C C . ARG A 1 83 ? 58.053 50.036 40.591 1.00 60.31 80 ARG A C 1
ATOM 682 O O . ARG A 1 83 ? 58.791 49.157 40.146 1.00 62.14 80 ARG A O 1
ATOM 690 N N . LYS A 1 84 ? 57.273 50.793 39.824 1.00 59.69 81 LYS A N 1
ATOM 691 C CA . LYS A 1 84 ? 57.090 50.533 38.395 1.00 60.97 81 LYS A CA 1
ATOM 692 C C . LYS A 1 84 ? 58.377 50.294 37.607 1.00 61.42 81 LYS A C 1
ATOM 693 O O . LYS A 1 84 ? 58.490 49.293 36.900 1.00 59.19 81 LYS A O 1
ATOM 699 N N . ASP A 1 85 ? 59.352 51.186 37.744 1.00 63.83 82 ASP A N 1
ATOM 700 C CA . ASP A 1 85 ? 60.589 51.048 36.982 1.00 65.33 82 ASP A CA 1
ATOM 701 C C . ASP A 1 85 ? 61.378 49.814 37.409 1.00 62.54 82 ASP A C 1
ATOM 702 O O . ASP A 1 85 ? 61.957 49.122 36.572 1.00 61.87 82 ASP A O 1
ATOM 707 N N . ASP A 1 86 ? 61.391 49.542 38.712 1.00 57.91 83 ASP A N 1
ATOM 708 C CA . ASP A 1 86 ? 62.060 48.359 39.246 1.00 58.98 83 ASP A CA 1
ATOM 709 C C . ASP A 1 86 ? 61.450 47.081 38.681 1.00 59.31 83 ASP A C 1
ATOM 710 O O . ASP A 1 86 ? 62.160 46.132 38.350 1.00 61.37 83 ASP A O 1
ATOM 715 N N . ILE A 1 87 ? 60.127 47.070 38.568 1.00 60.09 84 ILE A N 1
ATOM 716 C CA . ILE A 1 87 ? 59.404 45.910 38.062 1.00 56.82 84 ILE A CA 1
ATOM 717 C C . ILE A 1 87 ? 59.682 45.681 36.577 1.00 59.48 84 ILE A C 1
ATOM 718 O O . ILE A 1 87 ? 59.938 44.555 36.154 1.00 64.17 84 ILE A O 1
ATOM 723 N N . VAL A 1 88 ? 59.646 46.755 35.794 1.00 58.38 85 VAL A N 1
ATOM 724 C CA . VAL A 1 88 ? 59.927 46.672 34.364 1.00 57.70 85 VAL A CA 1
ATOM 725 C C . VAL A 1 88 ? 61.352 46.184 34.086 1.00 58.55 85 VAL A C 1
ATOM 726 O O . VAL A 1 88 ? 61.570 45.350 33.207 1.00 59.96 85 VAL A O 1
ATOM 730 N N . GLN A 1 89 ? 62.316 46.702 34.842 1.00 60.19 86 GLN A N 1
ATOM 731 C CA . GLN A 1 89 ? 63.711 46.298 34.682 1.00 58.68 86 GLN A CA 1
ATOM 732 C C . GLN A 1 89 ? 63.913 44.832 35.039 1.00 54.81 86 GLN A C 1
ATOM 733 O O . GLN A 1 89 ? 64.650 44.118 34.363 1.00 55.08 86 GLN A O 1
ATOM 739 N N . ALA A 1 90 ? 63.251 44.389 36.102 1.00 52.30 87 ALA A N 1
ATOM 740 C CA . ALA A 1 90 ? 63.393 43.020 36.580 1.00 49.35 87 ALA A CA 1
ATOM 741 C C . ALA A 1 90 ? 62.835 42.014 35.577 1.00 55.33 87 ALA A C 1
ATOM 742 O O . ALA A 1 90 ? 63.488 41.022 35.254 1.00 56.35 87 ALA A O 1
ATOM 744 N N . ILE A 1 91 ? 61.630 42.279 35.082 1.00 55.56 88 ILE A N 1
ATOM 745 C CA . ILE A 1 91 ? 60.993 41.407 34.100 1.00 58.37 88 ILE A CA 1
ATOM 746 C C . ILE A 1 91 ? 61.837 41.276 32.836 1.00 62.44 88 ILE A C 1
ATOM 747 O O . ILE A 1 91 ? 62.082 40.167 32.359 1.00 66.68 88 ILE A O 1
ATOM 752 N N . THR A 1 92 ? 62.280 42.410 32.302 1.00 58.87 89 THR A N 1
ATOM 753 C CA . THR A 1 92 ? 63.146 42.414 31.131 1.00 63.73 89 THR A CA 1
ATOM 754 C C . THR A 1 92 ? 64.389 41.564 31.374 1.00 70.72 89 THR A C 1
ATOM 755 O O . THR A 1 92 ? 64.746 40.716 30.554 1.00 76.84 89 THR A O 1
ATOM 759 N N . ASP A 1 93 ? 65.030 41.785 32.518 1.00 67.66 90 ASP A N 1
ATOM 760 C CA . ASP A 1 93 ? 66.261 41.078 32.859 1.00 68.69 90 ASP A CA 1
ATOM 761 C C . ASP A 1 93 ? 66.070 39.568 33.009 1.00 67.12 90 ASP A C 1
ATOM 762 O O . ASP A 1 93 ? 66.788 38.784 32.386 1.00 66.35 90 ASP A O 1
ATOM 767 N N . GLU A 1 94 ? 65.113 39.159 33.837 1.00 65.89 91 GLU A N 1
ATOM 768 C CA . GLU A 1 94 ? 64.927 37.737 34.122 1.00 66.61 91 GLU A CA 1
ATOM 769 C C . GLU A 1 94 ? 64.165 36.962 33.043 1.00 66.15 91 GLU A C 1
ATOM 770 O O . GLU A 1 94 ? 64.526 35.833 32.720 1.00 73.17 91 GLU A O 1
ATOM 776 N N . LEU A 1 95 ? 63.097 37.550 32.514 1.00 61.68 92 LEU A N 1
ATOM 777 C CA . LEU A 1 95 ? 62.281 36.878 31.505 1.00 63.10 92 LEU A CA 1
ATOM 778 C C . LEU A 1 95 ? 62.851 36.974 30.091 1.00 70.05 92 LEU A C 1
ATOM 779 O O . LEU A 1 95 ? 62.822 36.005 29.332 1.00 72.59 92 LEU A O 1
ATOM 784 N N . GLY A 1 96 ? 63.358 38.151 29.740 1.00 71.34 93 GLY A N 1
ATOM 785 C CA . GLY A 1 96 ? 63.851 38.397 28.398 1.00 71.48 93 GLY A CA 1
ATOM 786 C C . GLY A 1 96 ? 62.821 39.117 27.553 1.00 68.70 93 GLY A C 1
ATOM 787 O O . GLY A 1 96 ? 62.965 39.236 26.336 1.00 66.49 93 GLY A O 1
ATOM 788 N N . ALA A 1 97 ? 61.769 39.598 28.205 1.00 65.25 94 ALA A N 1
ATOM 789 C CA . ALA A 1 97 ? 60.726 40.347 27.517 1.00 63.26 94 ALA A CA 1
ATOM 790 C C . ALA A 1 97 ? 61.244 41.714 27.088 1.00 64.44 94 ALA A C 1
ATOM 791 O O . ALA A 1 97 ? 61.947 42.377 27.850 1.00 63.96 94 ALA A O 1
ATOM 793 N N . PRO A 1 98 ? 60.901 42.136 25.861 1.00 69.79 95 PRO A N 1
ATOM 794 C CA . PRO A 1 98 ? 61.252 43.467 25.352 1.00 73.95 95 PRO A CA 1
ATOM 795 C C . PRO A 1 98 ? 60.774 44.551 26.310 1.00 75.76 95 PRO A C 1
ATOM 796 O O . PRO A 1 98 ? 59.714 44.395 26.918 1.00 77.49 95 PRO A O 1
ATOM 800 N N . LEU A 1 99 ? 61.549 45.624 26.440 1.00 76.63 96 LEU A N 1
ATOM 801 C CA . LEU A 1 99 ? 61.277 46.665 27.429 1.00 76.18 96 LEU A CA 1
ATOM 802 C C . LEU A 1 99 ? 59.857 47.216 27.342 1.00 75.68 96 LEU A C 1
ATOM 803 O O . LEU A 1 99 ? 59.206 47.430 28.364 1.00 75.47 96 LEU A O 1
ATOM 808 N N . SER A 1 100 ? 59.381 47.432 26.119 1.00 76.50 97 SER A N 1
ATOM 809 C CA . SER A 1 100 ? 58.049 47.990 25.899 1.00 74.51 97 SER A CA 1
ATOM 810 C C . SER A 1 100 ? 56.943 47.055 26.385 1.00 72.45 97 SER A C 1
ATOM 811 O O . SER A 1 100 ? 55.947 47.506 26.953 1.00 69.90 97 SER A O 1
ATOM 814 N N . LEU A 1 101 ? 57.124 45.756 26.162 1.00 72.70 98 LEU A N 1
ATOM 815 C CA . LEU A 1 101 ? 56.152 44.765 26.612 1.00 67.68 98 LEU A CA 1
ATOM 816 C C . LEU A 1 101 ? 56.247 44.544 28.119 1.00 65.30 98 LEU A C 1
ATOM 817 O O . LEU A 1 101 ? 55.259 44.192 28.767 1.00 63.58 98 LEU A O 1
ATOM 822 N N . SER A 1 102 ? 57.437 44.747 28.674 1.00 65.60 99 SER A N 1
ATOM 823 C CA . SER A 1 102 ? 57.617 44.652 30.118 1.00 67.66 99 SER A CA 1
ATOM 824 C C . SER A 1 102 ? 56.736 45.657 30.853 1.00 71.71 99 SER A C 1
ATOM 825 O O . SER A 1 102 ? 56.096 45.316 31.849 1.00 69.73 99 SER A O 1
ATOM 828 N N . GLU A 1 103 ? 56.722 46.897 30.371 1.00 74.34 100 GLU A N 1
ATOM 829 C CA . GLU A 1 103 ? 55.917 47.942 30.995 1.00 74.42 100 GLU A CA 1
ATOM 830 C C . GLU A 1 103 ? 54.423 47.855 30.685 1.00 76.50 100 GLU A C 1
ATOM 831 O O . GLU A 1 103 ? 53.591 47.877 31.591 1.00 80.95 100 GLU A O 1
ATOM 837 N N . ARG A 1 104 ? 54.084 47.752 29.406 1.00 76.52 101 ARG A N 1
ATOM 838 C CA . ARG A 1 104 ? 52.685 47.837 28.992 1.00 78.42 101 ARG A CA 1
ATOM 839 C C . ARG A 1 104 ? 51.872 46.552 29.157 1.00 72.68 101 ARG A C 1
ATOM 840 O O . ARG A 1 104 ? 50.649 46.603 29.283 1.00 71.55 101 ARG A O 1
ATOM 848 N N . VAL A 1 105 ? 52.546 45.407 29.154 1.00 69.48 102 VAL A N 1
ATOM 849 C CA . VAL A 1 105 ? 51.865 44.133 29.359 1.00 67.62 102 VAL A CA 1
ATOM 850 C C . VAL A 1 105 ? 52.115 43.582 30.759 1.00 62.93 102 VAL A C 1
ATOM 851 O O . VAL A 1 105 ? 51.194 43.480 31.567 1.00 61.90 102 VAL A O 1
ATOM 855 N N . HIS A 1 106 ? 53.366 43.238 31.044 1.00 59.11 103 HIS A N 1
ATOM 856 C CA . HIS A 1 106 ? 53.707 42.577 32.299 1.00 56.91 103 HIS A CA 1
ATOM 857 C C . HIS A 1 106 ? 53.448 43.446 33.528 1.00 58.93 103 HIS A C 1
ATOM 858 O O . HIS A 1 106 ? 52.762 43.017 34.454 1.00 60.92 103 HIS A O 1
ATOM 865 N N . TYR A 1 107 ? 53.989 44.661 33.536 1.00 58.60 104 TYR A N 1
ATOM 866 C CA . TYR A 1 107 ? 53.768 45.574 34.654 1.00 55.42 104 TYR A CA 1
ATOM 867 C C . TYR A 1 107 ? 52.291 45.909 34.838 1.00 56.40 104 TYR A C 1
ATOM 868 O O . TYR A 1 107 ? 51.783 45.904 35.959 1.00 56.52 104 TYR A O 1
ATOM 877 N N . GLN A 1 108 ? 51.612 46.205 33.734 1.00 57.18 105 GLN A N 1
ATOM 878 C CA . GLN A 1 108 ? 50.208 46.611 33.778 1.00 59.58 105 GLN A CA 1
ATOM 879 C C . GLN A 1 108 ? 49.272 45.518 34.295 1.00 59.69 105 GLN A C 1
ATOM 880 O O . GLN A 1 108 ? 48.340 45.805 35.050 1.00 55.17 105 GLN A O 1
ATOM 894 N N . GLY A 1 110 ? 49.860 43.180 36.481 1.00 54.55 107 GLY A N 1
ATOM 895 C CA . GLY A 1 110 ? 49.966 43.116 37.924 1.00 51.29 107 GLY A CA 1
ATOM 896 C C . GLY A 1 110 ? 49.164 44.203 38.606 1.00 50.26 107 GLY A C 1
ATOM 897 O O . GLY A 1 110 ? 48.400 43.932 39.532 1.00 50.38 107 GLY A O 1
ATOM 898 N N . LEU A 1 111 ? 49.335 45.435 38.139 1.00 49.21 108 LEU A N 1
ATOM 899 C CA . LEU A 1 111 ? 48.630 46.574 38.711 1.00 47.01 108 LEU A CA 1
ATOM 900 C C . LEU A 1 111 ? 47.126 46.409 38.560 1.00 49.76 108 LEU A C 1
ATOM 901 O O . LEU A 1 111 ? 46.366 46.706 39.481 1.00 50.43 108 LEU A O 1
ATOM 906 N N . ASN A 1 112 ? 46.703 45.923 37.397 1.00 53.32 109 ASN A N 1
ATOM 907 C CA . ASN A 1 112 ? 45.283 45.723 37.128 1.00 57.19 109 ASN A CA 1
ATOM 908 C C . ASN A 1 112 ? 44.631 44.738 38.090 1.00 52.01 109 ASN A C 1
ATOM 909 O O . ASN A 1 112 ? 43.525 44.972 38.575 1.00 49.29 109 ASN A O 1
ATOM 914 N N . HIS A 1 113 ? 45.325 43.638 38.366 1.00 52.45 110 HIS A N 1
ATOM 915 C CA . HIS A 1 113 ? 44.806 42.612 39.262 1.00 49.90 110 HIS A CA 1
ATOM 916 C C . HIS A 1 113 ? 44.571 43.166 40.660 1.00 47.54 110 HIS A C 1
ATOM 917 O O . HIS A 1 113 ? 43.556 42.873 41.288 1.00 47.98 110 HIS A O 1
ATOM 924 N N . PHE A 1 114 ? 45.515 43.970 41.144 1.00 43.64 111 PHE A N 1
ATOM 925 C CA . PHE A 1 114 ? 45.381 44.575 42.464 1.00 41.24 111 PHE A CA 1
ATOM 926 C C . PHE A 1 114 ? 44.276 45.634 42.508 1.00 42.88 111 PHE A C 1
ATOM 927 O O . PHE A 1 114 ? 43.527 45.718 43.483 1.00 45.57 111 PHE A O 1
ATOM 935 N N . VAL A 1 115 ? 44.172 46.436 41.453 1.00 40.57 112 VAL A N 1
ATOM 936 C CA . VAL A 1 115 ? 43.119 47.441 41.368 1.00 45.85 112 VAL A CA 1
ATOM 937 C C . VAL A 1 115 ? 41.749 46.775 41.328 1.00 51.02 112 VAL A C 1
ATOM 938 O O . VAL A 1 115 ? 40.826 47.176 42.044 1.00 51.40 112 VAL A O 1
ATOM 942 N N . ALA A 1 116 ? 41.632 45.744 40.496 1.00 49.42 113 ALA A N 1
ATOM 943 C CA . ALA A 1 116 ? 40.375 45.032 40.320 1.00 45.22 113 ALA A CA 1
ATOM 944 C C . ALA A 1 116 ? 39.916 44.382 41.619 1.00 48.48 113 ALA A C 1
ATOM 945 O O . ALA A 1 116 ? 38.727 44.392 41.937 1.00 50.10 113 ALA A O 1
ATOM 947 N N . ALA A 1 117 ? 40.864 43.830 42.372 1.00 45.56 114 ALA A N 1
ATOM 948 C CA . ALA A 1 117 ? 40.540 43.137 43.616 1.00 47.50 114 ALA A CA 1
ATOM 949 C C . ALA A 1 117 ? 40.037 44.115 44.670 1.00 49.89 114 ALA A C 1
ATOM 950 O O . ALA A 1 117 ? 39.056 43.846 45.367 1.00 54.00 114 ALA A O 1
ATOM 952 N N . ARG A 1 118 ? 40.718 45.250 44.779 1.00 44.46 115 ARG A N 1
ATOM 953 C CA . ARG A 1 118 ? 40.317 46.306 45.694 1.00 48.15 115 ARG A CA 1
ATOM 954 C C . ARG A 1 118 ? 38.925 46.848 45.349 1.00 47.90 115 ARG A C 1
ATOM 955 O O . ARG A 1 118 ? 38.095 47.058 46.232 1.00 46.54 115 ARG A O 1
ATOM 963 N N . ASP A 1 119 ? 38.671 47.067 44.063 1.00 47.55 116 ASP A N 1
ATOM 964 C CA . ASP A 1 119 ? 37.388 47.625 43.635 1.00 51.83 116 ASP A CA 1
ATOM 965 C C . ASP A 1 119 ? 36.249 46.632 43.822 1.00 50.15 116 ASP A C 1
ATOM 966 O O . ASP A 1 119 ? 35.134 47.018 44.169 1.00 51.71 116 ASP A O 1
ATOM 971 N N . ALA A 1 120 ? 36.538 45.354 43.594 1.00 48.21 117 ALA A N 1
ATOM 972 C CA . ALA A 1 120 ? 35.536 44.302 43.736 1.00 49.23 117 ALA A CA 1
ATOM 973 C C . ALA A 1 120 ? 34.924 44.311 45.130 1.00 52.63 117 ALA A C 1
ATOM 974 O O . ALA A 1 120 ? 33.737 44.035 45.296 1.00 55.61 117 ALA A O 1
ATOM 976 N N . LEU A 1 121 ? 35.737 44.651 46.126 1.00 49.54 118 LEU A N 1
ATOM 977 C CA . LEU A 1 121 ? 35.286 44.671 47.513 1.00 49.42 118 LEU A CA 1
ATOM 978 C C . LEU A 1 121 ? 34.267 45.774 47.828 1.00 54.27 118 LEU A C 1
ATOM 979 O O . LEU A 1 121 ? 33.681 45.785 48.909 1.00 56.67 118 LEU A O 1
ATOM 984 N N . ASP A 1 122 ? 34.061 46.702 46.898 1.00 53.84 119 ASP A N 1
ATOM 985 C CA . ASP A 1 122 ? 32.998 47.684 47.068 1.00 62.52 119 ASP A CA 1
ATOM 986 C C . ASP A 1 122 ? 31.643 46.988 47.133 1.00 68.79 119 ASP A C 1
ATOM 987 O O . ASP A 1 122 ? 30.912 47.114 48.118 1.00 68.81 119 ASP A O 1
ATOM 992 N N . ASN A 1 123 ? 31.311 46.262 46.068 1.00 71.41 120 ASN A N 1
ATOM 993 C CA . ASN A 1 123 ? 30.023 45.575 45.965 1.00 72.66 120 ASN A CA 1
ATOM 994 C C . ASN A 1 123 ? 29.964 44.077 46.289 1.00 71.50 120 ASN A C 1
ATOM 995 O O . ASN A 1 123 ? 28.885 43.485 46.246 1.00 72.08 120 ASN A O 1
ATOM 1000 N N . TYR A 1 124 ? 31.097 43.456 46.604 1.00 69.24 121 TYR A N 1
ATOM 1001 C CA . TYR A 1 124 ? 31.090 42.013 46.833 1.00 64.88 121 TYR A CA 1
ATOM 1002 C C . TYR A 1 124 ? 30.305 41.672 48.095 1.00 67.69 121 TYR A C 1
ATOM 1003 O O . TYR A 1 124 ? 30.504 42.288 49.141 1.00 67.88 121 TYR A O 1
ATOM 1012 N N . GLU A 1 125 ? 29.407 40.696 47.991 1.00 71.43 122 GLU A N 1
ATOM 1013 C CA . GLU A 1 125 ? 28.584 40.314 49.133 1.00 75.67 122 GLU A CA 1
ATOM 1014 C C . GLU A 1 125 ? 29.088 39.039 49.804 1.00 70.14 122 GLU A C 1
ATOM 1015 O O . GLU A 1 125 ? 29.020 37.947 49.239 1.00 69.81 122 GLU A O 1
ATOM 1021 N N . PHE A 1 126 ? 29.612 39.195 51.014 1.00 65.53 123 PHE A N 1
ATOM 1022 C CA . PHE A 1 126 ? 30.107 38.063 51.783 1.00 62.20 123 PHE A CA 1
ATOM 1023 C C . PHE A 1 126 ? 29.024 37.484 52.683 1.00 62.58 123 PHE A C 1
ATOM 1024 O O . PHE A 1 126 ? 29.198 36.415 53.268 1.00 57.36 123 PHE A O 1
ATOM 1032 N N . GLU A 1 127 ? 27.906 38.195 52.791 1.00 62.65 124 GLU A N 1
ATOM 1033 C CA . GLU A 1 127 ? 26.807 37.764 53.645 1.00 65.30 124 GLU A CA 1
ATOM 1034 C C . GLU A 1 127 ? 25.463 38.002 52.974 1.00 69.21 124 GLU A C 1
ATOM 1035 O O . GLU A 1 127 ? 25.210 39.074 52.423 1.00 71.53 124 GLU A O 1
ATOM 1041 N N . GLU A 1 128 ? 24.611 36.985 53.017 1.00 70.70 125 GLU A N 1
ATOM 1042 C CA . GLU A 1 128 ? 23.288 37.056 52.416 1.00 76.15 125 GLU A CA 1
ATOM 1043 C C . GLU A 1 128 ? 22.279 36.365 53.325 1.00 77.42 125 GLU A C 1
ATOM 1044 O O . GLU A 1 128 ? 22.513 35.248 53.783 1.00 80.59 125 GLU A O 1
ATOM 1050 N N . ARG A 1 129 ? 21.162 37.031 53.593 1.00 75.17 126 ARG A N 1
ATOM 1051 C CA . ARG A 1 129 ? 20.119 36.433 54.415 1.00 78.82 126 ARG A CA 1
ATOM 1052 C C . ARG A 1 129 ? 19.094 35.713 53.553 1.00 84.63 126 ARG A C 1
ATOM 1053 O O . ARG A 1 129 ? 18.581 36.274 52.584 1.00 86.83 126 ARG A O 1
ATOM 1061 N N . ARG A 1 130 ? 18.809 34.462 53.900 1.00 85.56 127 ARG A N 1
ATOM 1062 C CA . ARG A 1 130 ? 17.722 33.731 53.263 1.00 87.94 127 ARG A CA 1
ATOM 1063 C C . ARG A 1 130 ? 16.803 33.176 54.339 1.00 84.39 127 ARG A C 1
ATOM 1064 O O . ARG A 1 130 ? 17.187 32.279 55.091 1.00 80.83 127 ARG A O 1
ATOM 1072 N N . GLY A 1 131 ? 15.582 33.697 54.392 1.00 87.09 128 GLY A N 1
ATOM 1073 C CA . GLY A 1 131 ? 14.654 33.334 55.445 1.00 90.24 128 GLY A CA 1
ATOM 1074 C C . GLY A 1 131 ? 15.260 33.591 56.812 1.00 88.22 128 GLY A C 1
ATOM 1075 O O . GLY A 1 131 ? 15.707 34.698 57.116 1.00 87.52 128 GLY A O 1
ATOM 1076 N N . ASP A 1 132 ? 15.285 32.550 57.634 1.00 86.87 129 ASP A N 1
ATOM 1077 C CA . ASP A 1 132 ? 15.868 32.629 58.964 1.00 85.85 129 ASP A CA 1
ATOM 1078 C C . ASP A 1 132 ? 17.328 32.196 58.945 1.00 81.51 129 ASP A C 1
ATOM 1079 O O . ASP A 1 132 ? 17.976 32.126 59.989 1.00 81.46 129 ASP A O 1
ATOM 1084 N N . ASP A 1 133 ? 17.839 31.908 57.750 1.00 79.27 130 ASP A N 1
ATOM 1085 C CA . ASP A 1 133 ? 19.200 31.403 57.591 1.00 75.86 130 ASP A CA 1
ATOM 1086 C C . ASP A 1 133 ? 20.138 32.475 57.055 1.00 75.15 130 ASP A C 1
ATOM 1087 O O . ASP A 1 133 ? 19.733 33.345 56.282 1.00 75.48 130 ASP A O 1
ATOM 1092 N N . LEU A 1 134 ? 21.395 32.404 57.482 1.00 71.73 131 LEU A N 1
ATOM 1093 C CA . LEU A 1 134 ? 22.431 33.304 57.000 1.00 70.58 131 LEU A CA 1
ATOM 1094 C C . LEU A 1 134 ? 23.506 32.541 56.232 1.00 72.52 131 LEU A C 1
ATOM 1095 O O . LEU A 1 134 ? 24.110 31.601 56.751 1.00 75.46 131 LEU A O 1
ATOM 1100 N N . VAL A 1 135 ? 23.741 32.946 54.990 1.00 69.09 132 VAL A N 1
ATOM 1101 C CA . VAL A 1 135 ? 24.813 32.367 54.194 1.00 64.75 132 VAL A CA 1
ATOM 1102 C C . VAL A 1 135 ? 26.012 33.306 54.191 1.00 66.21 132 VAL A C 1
ATOM 1103 O O . VAL A 1 135 ? 25.885 34.481 53.845 1.00 68.39 132 VAL A O 1
ATOM 1107 N N . VAL A 1 136 ? 27.171 32.790 54.587 1.00 59.83 133 VAL A N 1
ATOM 1108 C CA . VAL A 1 136 ? 28.389 33.591 54.607 1.00 61.06 133 VAL A CA 1
ATOM 1109 C C . VAL A 1 136 ? 29.477 33.002 53.716 1.00 59.85 133 VAL A C 1
ATOM 1110 O O . VAL A 1 136 ? 29.504 31.799 53.451 1.00 62.95 133 VAL A O 1
ATOM 1114 N N . LYS A 1 137 ? 30.369 33.868 53.251 1.00 55.42 134 LYS A N 1
ATOM 1115 C CA . LYS A 1 137 ? 31.557 33.437 52.530 1.00 57.58 134 LYS A CA 1
ATOM 1116 C C . LYS A 1 137 ? 32.793 33.883 53.296 1.00 59.23 134 LYS A C 1
ATOM 1117 O O . LYS A 1 137 ? 32.930 35.058 53.634 1.00 60.54 134 LYS A O 1
ATOM 1123 N N . GLU A 1 138 ? 33.679 32.935 53.583 1.00 60.24 135 GLU A N 1
ATOM 1124 C CA . GLU A 1 138 ? 34.891 33.218 54.340 1.00 60.32 135 GLU A CA 1
ATOM 1125 C C . GLU A 1 138 ? 36.122 32.678 53.632 1.00 54.75 135 GLU A C 1
ATOM 1126 O O . GLU A 1 138 ? 36.025 31.778 52.792 1.00 53.14 135 GLU A O 1
ATOM 1132 N N . ALA A 1 139 ? 37.277 33.227 53.993 1.00 46.26 136 ALA A N 1
ATOM 1133 C CA . ALA A 1 139 ? 38.558 32.740 53.499 1.00 43.47 136 ALA A CA 1
ATOM 1134 C C . ALA A 1 139 ? 38.742 31.252 53.789 1.00 44.04 136 ALA A C 1
ATOM 1135 O O . ALA A 1 139 ? 38.425 30.772 54.878 1.00 46.30 136 ALA A O 1
ATOM 1137 N N . ILE A 1 140 ? 39.258 30.530 52.804 1.00 44.99 137 ILE A N 1
ATOM 1138 C CA . ILE A 1 140 ? 39.495 29.101 52.943 1.00 48.33 137 ILE A CA 1
ATOM 1139 C C . ILE A 1 140 ? 40.672 28.827 53.888 1.00 47.51 137 ILE A C 1
ATOM 1140 O O . ILE A 1 140 ? 40.822 27.719 54.396 1.00 49.37 137 ILE A O 1
ATOM 1145 N N . GLY A 1 141 ? 41.468 29.853 54.177 1.00 43.36 138 GLY A N 1
ATOM 1146 C CA . GLY A 1 141 ? 42.633 29.671 55.024 1.00 41.92 138 GLY A CA 1
ATOM 1147 C C . GLY A 1 141 ? 43.926 29.532 54.246 1.00 43.10 138 GLY A C 1
ATOM 1148 O O . GLY A 1 141 ? 44.015 29.972 53.099 1.00 44.33 138 GLY A O 1
ATOM 1149 N N . VAL A 1 142 ? 44.932 28.941 54.885 1.00 42.86 139 VAL A N 1
ATOM 1150 C CA . VAL A 1 142 ? 46.286 28.898 54.342 1.00 43.65 139 VAL A CA 1
ATOM 1151 C C . VAL A 1 142 ? 46.339 28.323 52.928 1.00 42.14 139 VAL A C 1
ATOM 1152 O O . VAL A 1 142 ? 45.860 27.220 52.676 1.00 43.69 139 VAL A O 1
ATOM 1156 N N . SER A 1 143 ? 46.949 29.076 52.017 1.00 38.34 140 SER A N 1
ATOM 1157 C CA . SER A 1 143 ? 46.959 28.722 50.606 1.00 39.63 140 SER A CA 1
ATOM 1158 C C . SER A 1 143 ? 48.371 28.694 50.042 1.00 43.13 140 SER A C 1
ATOM 1159 O O . SER A 1 143 ? 49.133 29.644 50.218 1.00 45.77 140 SER A O 1
ATOM 1162 N N . GLY A 1 144 ? 48.735 27.594 49.392 1.00 43.24 141 GLY A N 1
ATOM 1163 C CA . GLY A 1 144 ? 49.996 27.538 48.671 1.00 39.73 141 GLY A CA 1
ATOM 1164 C C . GLY A 1 144 ? 49.845 28.062 47.258 1.00 40.74 141 GLY A C 1
ATOM 1165 O O . GLY A 1 144 ? 48.821 27.827 46.621 1.00 44.85 141 GLY A O 1
ATOM 1166 N N . LEU A 1 145 ? 50.883 28.723 46.749 1.00 44.04 142 LEU A N 1
ATOM 1167 C CA . LEU A 1 145 ? 50.874 29.274 45.395 1.00 44.65 142 LEU A CA 1
ATOM 1168 C C . LEU A 1 145 ? 52.152 28.929 44.636 1.00 44.07 142 LEU A C 1
ATOM 1169 O O . LEU A 1 145 ? 53.253 29.260 45.079 1.00 41.45 142 LEU A O 1
ATOM 1174 N N . ILE A 1 146 ? 52.001 28.276 43.489 1.00 42.44 143 ILE A N 1
ATOM 1175 C CA . ILE A 1 146 ? 53.137 27.975 42.624 1.00 48.53 143 ILE A CA 1
ATOM 1176 C C . ILE A 1 146 ? 52.905 28.571 41.236 1.00 51.53 143 ILE A C 1
ATOM 1177 O O . ILE A 1 146 ? 51.966 28.192 40.537 1.00 51.71 143 ILE A O 1
ATOM 1182 N N . THR A 1 147 ? 53.773 29.499 40.843 1.00 50.37 144 THR A N 1
ATOM 1183 C CA . THR A 1 147 ? 53.507 30.371 39.700 1.00 53.07 144 THR A CA 1
ATOM 1184 C C . THR A 1 147 ? 54.489 30.176 38.537 1.00 59.93 144 THR A C 1
ATOM 1185 O O . THR A 1 147 ? 55.636 29.781 38.755 1.00 62.90 144 THR A O 1
ATOM 1189 N N . PRO A 1 148 ? 54.033 30.445 37.294 1.00 63.95 145 PRO A N 1
ATOM 1190 C CA . PRO A 1 148 ? 54.814 30.223 36.072 1.00 63.24 145 PRO A CA 1
ATOM 1191 C C . PRO A 1 148 ? 55.862 31.301 35.826 1.00 59.97 145 PRO A C 1
ATOM 1192 O O . PRO A 1 148 ? 55.771 32.398 36.380 1.00 58.33 145 PRO A O 1
ATOM 1196 N N . TRP A 1 149 ? 56.861 30.973 35.016 1.00 59.54 146 TRP A N 1
ATOM 1197 C CA . TRP A 1 149 ? 57.850 31.951 34.572 1.00 60.64 146 TRP A CA 1
ATOM 1198 C C . TRP A 1 149 ? 57.373 32.834 33.406 1.00 61.63 146 TRP A C 1
ATOM 1199 O O . TRP A 1 149 ? 57.762 33.996 33.312 1.00 60.70 146 TRP A O 1
ATOM 1210 N N . ASN A 1 150 ? 56.543 32.283 32.521 1.00 64.30 147 ASN A N 1
ATOM 1211 C CA . ASN A 1 150 ? 56.195 32.971 31.271 1.00 68.54 147 ASN A CA 1
ATOM 1212 C C . ASN A 1 150 ? 55.525 34.337 31.455 1.00 66.91 147 ASN A C 1
ATOM 1213 O O . ASN A 1 150 ? 55.717 35.250 30.650 1.00 66.27 147 ASN A O 1
ATOM 1218 N N . PHE A 1 151 ? 54.742 34.466 32.518 1.00 64.35 148 PHE A N 1
ATOM 1219 C CA . PHE A 1 151 ? 54.199 35.755 32.917 1.00 63.13 148 PHE A CA 1
ATOM 1220 C C . PHE A 1 151 ? 54.308 35.888 34.432 1.00 64.79 148 PHE A C 1
ATOM 1221 O O . PHE A 1 151 ? 53.352 35.611 35.156 1.00 62.87 148 PHE A O 1
ATOM 1229 N N . PRO A 1 152 ? 55.488 36.307 34.916 1.00 67.66 149 PRO A N 1
ATOM 1230 C CA . PRO A 1 152 ? 55.800 36.306 36.351 1.00 66.48 149 PRO A CA 1
ATOM 1231 C C . PRO A 1 152 ? 54.928 37.254 37.172 1.00 67.35 149 PRO A C 1
ATOM 1232 O O . PRO A 1 152 ? 54.684 36.976 38.345 1.00 69.57 149 PRO A O 1
ATOM 1236 N N . THR A 1 153 ? 54.497 38.366 36.586 1.00 68.61 150 THR A N 1
ATOM 1237 C CA . THR A 1 153 ? 53.584 39.279 37.274 1.00 68.99 150 THR A CA 1
ATOM 1238 C C . THR A 1 153 ? 52.112 38.881 37.174 1.00 70.13 150 THR A C 1
ATOM 1239 O O . THR A 1 153 ? 51.297 39.312 37.984 1.00 71.30 150 THR A O 1
ATOM 1243 N N . ASN A 1 154 ? 51.771 38.058 36.189 1.00 70.03 151 ASN A N 1
ATOM 1244 C CA . ASN A 1 154 ? 50.367 37.830 35.868 1.00 68.56 151 ASN A CA 1
ATOM 1245 C C . ASN A 1 154 ? 49.660 36.940 36.875 1.00 67.58 151 ASN A C 1
ATOM 1246 O O . ASN A 1 154 ? 48.812 37.403 37.638 1.00 67.82 151 ASN A O 1
ATOM 1251 N N . GLN A 1 155 ? 50.020 35.663 36.883 1.00 67.07 152 GLN A N 1
ATOM 1252 C CA . GLN A 1 155 ? 49.372 34.705 37.765 1.00 68.35 152 GLN A CA 1
ATOM 1253 C C . GLN A 1 155 ? 49.666 35.040 39.221 1.00 62.20 152 GLN A C 1
ATOM 1254 O O . GLN A 1 155 ? 48.823 34.850 40.097 1.00 61.36 152 GLN A O 1
ATOM 1260 N N . THR A 1 156 ? 50.868 35.545 39.467 1.00 59.63 153 THR A N 1
ATOM 1261 C CA . THR A 1 156 ? 51.287 35.897 40.815 1.00 55.57 153 THR A CA 1
ATOM 1262 C C . THR A 1 156 ? 50.410 36.992 41.422 1.00 51.50 153 THR A C 1
ATOM 1263 O O . THR A 1 156 ? 49.841 36.805 42.495 1.00 51.53 153 THR A O 1
ATOM 1267 N N . SER A 1 157 ? 50.289 38.121 40.729 1.00 48.21 154 SER A N 1
ATOM 1268 C CA . SER A 1 157 ? 49.479 39.234 41.217 1.00 45.97 154 SER A CA 1
ATOM 1269 C C . SER A 1 157 ? 48.012 38.844 41.336 1.00 43.98 154 SER A C 1
ATOM 1270 O O . SER A 1 157 ? 47.333 39.240 42.282 1.00 46.26 154 SER A O 1
ATOM 1273 N N . LEU A 1 158 ? 47.534 38.065 40.374 1.00 41.87 155 LEU A N 1
ATOM 1274 C CA . LEU A 1 158 ? 46.146 37.639 40.351 1.00 45.70 155 LEU A CA 1
ATOM 1275 C C . LEU A 1 158 ? 45.791 36.866 41.619 1.00 48.01 155 LEU A C 1
ATOM 1276 O O . LEU A 1 158 ? 44.846 37.220 42.329 1.00 49.83 155 LEU A O 1
ATOM 1281 N N . LYS A 1 159 ? 46.560 35.821 41.909 1.00 46.51 156 LYS A N 1
ATOM 1282 C CA . LYS A 1 159 ? 46.280 34.963 43.060 1.00 47.20 156 LYS A CA 1
ATOM 1283 C C . LYS A 1 159 ? 46.482 35.677 44.401 1.00 44.19 156 LYS A C 1
ATOM 1284 O O . LYS A 1 159 ? 45.722 35.458 45.344 1.00 44.06 156 LYS A O 1
ATOM 1290 N N . LEU A 1 160 ? 47.504 36.525 44.484 1.00 41.57 157 LEU A N 1
ATOM 1291 C CA . LEU A 1 160 ? 47.772 37.277 45.709 1.00 40.24 157 LEU A CA 1
ATOM 1292 C C . LEU A 1 160 ? 46.659 38.290 45.998 1.00 40.31 157 LEU A C 1
ATOM 1293 O O . LEU A 1 160 ? 46.187 38.408 47.131 1.00 41.46 157 LEU A O 1
ATOM 1298 N N . ALA A 1 161 ? 46.240 39.012 44.965 1.00 34.24 158 ALA A N 1
ATOM 1299 C CA . ALA A 1 161 ? 45.159 39.978 45.104 1.00 40.26 158 ALA A CA 1
ATOM 1300 C C . ALA A 1 161 ? 43.859 39.296 45.542 1.00 44.07 158 ALA A C 1
ATOM 1301 O O . ALA A 1 161 ? 43.136 39.807 46.401 1.00 42.09 158 ALA A O 1
ATOM 1303 N N . ALA A 1 162 ? 43.576 38.136 44.958 1.00 40.75 159 ALA A N 1
ATOM 1304 C CA . ALA A 1 162 ? 42.371 37.390 45.302 1.00 40.98 159 ALA A CA 1
ATOM 1305 C C . ALA A 1 162 ? 42.434 36.873 46.736 1.00 40.80 159 ALA A C 1
ATOM 1306 O O . ALA A 1 162 ? 41.464 36.978 47.488 1.00 45.15 159 ALA A O 1
ATOM 1308 N N . ALA A 1 163 ? 43.583 36.324 47.114 1.00 33.66 160 ALA A N 1
ATOM 1309 C CA . ALA A 1 163 ? 43.742 35.757 48.449 1.00 38.34 160 ALA A CA 1
ATOM 1310 C C . ALA A 1 163 ? 43.650 36.830 49.525 1.00 38.74 160 ALA A C 1
ATOM 1311 O O . ALA A 1 163 ? 43.044 36.612 50.576 1.00 37.94 160 ALA A O 1
ATOM 1313 N N . PHE A 1 164 ? 44.250 37.987 49.255 1.00 40.08 161 PHE A N 1
ATOM 1314 C CA . PHE A 1 164 ? 44.213 39.112 50.186 1.00 36.05 161 PHE A CA 1
ATOM 1315 C C . PHE A 1 164 ? 42.795 39.654 50.300 1.00 39.20 161 PHE A C 1
ATOM 1316 O O . PHE A 1 164 ? 42.320 39.954 51.393 1.00 43.78 161 PHE A O 1
ATOM 1324 N N . ALA A 1 165 ? 42.119 39.776 49.164 1.00 38.45 162 ALA A N 1
ATOM 1325 C CA . ALA A 1 165 ? 40.732 40.214 49.158 1.00 40.98 162 ALA A CA 1
ATOM 1326 C C . ALA A 1 165 ? 39.855 39.245 49.949 1.00 45.14 162 ALA A C 1
ATOM 1327 O O . ALA A 1 165 ? 38.939 39.661 50.657 1.00 46.63 162 ALA A O 1
ATOM 1329 N N . ALA A 1 166 ? 40.147 37.953 49.824 1.00 44.25 163 ALA A N 1
ATOM 1330 C CA . ALA A 1 166 ? 39.367 36.910 50.492 1.00 45.03 163 ALA A CA 1
ATOM 1331 C C . ALA A 1 166 ? 39.713 36.783 51.970 1.00 43.94 163 ALA A C 1
ATOM 1332 O O . ALA A 1 166 ? 38.874 36.391 52.780 1.00 41.92 163 ALA A O 1
ATOM 1334 N N . GLY A 1 167 ? 40.946 37.135 52.319 1.00 41.21 164 GLY A N 1
ATOM 1335 C CA . GLY A 1 167 ? 41.417 36.989 53.682 1.00 42.59 164 GLY A CA 1
ATOM 1336 C C . GLY A 1 167 ? 42.161 35.692 53.937 1.00 44.79 164 GLY A C 1
ATOM 1337 O O . GLY A 1 167 ? 42.247 35.233 55.076 1.00 46.02 164 GLY A O 1
ATOM 1338 N N . SER A 1 168 ? 42.679 35.087 52.872 1.00 43.73 165 SER A N 1
ATOM 1339 C CA . SER A 1 168 ? 43.501 33.887 52.993 1.00 45.44 165 SER A CA 1
ATOM 1340 C C . SER A 1 168 ? 44.985 34.239 52.988 1.00 42.27 165 SER A C 1
ATOM 1341 O O . SER A 1 168 ? 45.457 34.922 52.080 1.00 42.86 165 SER A O 1
ATOM 1344 N N . PRO A 1 169 ? 45.727 33.782 54.009 1.00 40.15 166 PRO A N 1
ATOM 1345 C CA . PRO A 1 169 ? 47.179 33.991 54.029 1.00 39.64 166 PRO A CA 1
ATOM 1346 C C . PRO A 1 169 ? 47.842 33.027 53.056 1.00 38.94 166 PRO A C 1
ATOM 1347 O O . PRO A 1 169 ? 47.270 31.979 52.772 1.00 37.61 166 PRO A O 1
ATOM 1351 N N . VAL A 1 170 ? 49.018 33.375 52.543 1.00 44.58 167 VAL A N 1
ATOM 1352 C CA . VAL A 1 170 ? 49.635 32.574 51.488 1.00 43.67 167 VAL A CA 1
ATOM 1353 C C . VAL A 1 170 ? 51.107 32.244 51.720 1.00 43.83 167 VAL A C 1
ATOM 1354 O O . VAL A 1 170 ? 51.824 32.951 52.432 1.00 44.39 167 VAL A O 1
ATOM 1358 N N . VAL A 1 171 ? 51.539 31.146 51.110 1.00 40.44 168 VAL A N 1
ATOM 1359 C CA . VAL A 1 171 ? 52.949 30.835 50.969 1.00 39.36 168 VAL A CA 1
ATOM 1360 C C . VAL A 1 171 ? 53.211 30.711 49.476 1.00 40.74 168 VAL A C 1
ATOM 1361 O O . VAL A 1 171 ? 52.616 29.870 48.797 1.00 38.87 168 VAL A O 1
ATOM 1365 N N . LEU A 1 172 ? 54.091 31.555 48.957 1.00 39.11 169 LEU A N 1
ATOM 1366 C CA . LEU A 1 172 ? 54.313 31.610 47.518 1.00 40.73 169 LEU A CA 1
ATOM 1367 C C . LEU A 1 172 ? 55.666 31.025 47.138 1.00 38.57 169 LEU A C 1
ATOM 1368 O O . LEU A 1 172 ? 56.685 31.368 47.732 1.00 42.74 169 LEU A O 1
ATOM 1373 N N . LYS A 1 173 ? 55.666 30.115 46.171 1.00 36.56 170 LYS A N 1
ATOM 1374 C CA . LYS A 1 173 ? 56.897 29.754 45.487 1.00 38.36 170 LYS A CA 1
ATOM 1375 C C . LYS A 1 173 ? 56.807 30.182 44.031 1.00 37.42 170 LYS A C 1
ATOM 1376 O O . LYS A 1 173 ? 56.110 29.551 43.236 1.00 42.69 170 LYS A O 1
ATOM 1382 N N . PRO A 1 174 ? 57.531 31.245 43.670 1.00 40.49 171 PRO A N 1
ATOM 1383 C CA . PRO A 1 174 ? 57.630 31.671 42.275 1.00 42.26 171 PRO A CA 1
ATOM 1384 C C . PRO A 1 174 ? 58.543 30.731 41.512 1.00 44.16 171 PRO A C 1
ATOM 1385 O O . PRO A 1 174 ? 59.286 29.968 42.133 1.00 49.37 171 PRO A O 1
ATOM 1389 N N . SER A 1 175 ? 58.468 30.767 40.188 1.00 48.15 172 SER A N 1
ATOM 1390 C CA . SER A 1 175 ? 59.391 30.010 39.362 1.00 48.90 172 SER A CA 1
ATOM 1391 C C . SER A 1 175 ? 60.803 30.462 39.683 1.00 47.06 172 SER A C 1
ATOM 1392 O O . SER A 1 175 ? 61.073 31.661 39.751 1.00 46.78 172 SER A O 1
ATOM 1395 N N . GLU A 1 176 ? 61.705 29.508 39.891 1.00 47.10 173 GLU A N 1
ATOM 1396 C CA . GLU A 1 176 ? 63.100 29.839 40.158 1.00 48.99 173 GLU A CA 1
ATOM 1397 C C . GLU A 1 176 ? 63.741 30.459 38.921 1.00 51.61 173 GLU A C 1
ATOM 1398 O O . GLU A 1 176 ? 64.839 31.009 38.986 1.00 53.52 173 GLU A O 1
ATOM 1404 N N . GLU A 1 177 ? 63.038 30.369 37.797 1.00 54.88 174 GLU A N 1
ATOM 1405 C CA . GLU A 1 177 ? 63.491 30.958 36.544 1.00 59.83 174 GLU A CA 1
ATOM 1406 C C . GLU A 1 177 ? 63.279 32.471 36.532 1.00 57.33 174 GLU A C 1
ATOM 1407 O O . GLU A 1 177 ? 64.094 33.215 35.982 1.00 54.10 174 GLU A O 1
ATOM 1413 N N . THR A 1 178 ? 62.178 32.925 37.130 1.00 54.34 175 THR A N 1
ATOM 1414 C CA . THR A 1 178 ? 61.878 34.356 37.192 1.00 50.92 175 THR A CA 1
ATOM 1415 C C . THR A 1 178 ? 61.382 34.822 38.569 1.00 51.04 175 THR A C 1
ATOM 1416 O O . THR A 1 178 ? 60.253 35.292 38.691 1.00 52.08 175 THR A O 1
ATOM 1420 N N . PRO A 1 179 ? 62.228 34.689 39.608 1.00 50.72 176 PRO A N 1
ATOM 1421 C CA . PRO A 1 179 ? 61.905 35.070 40.989 1.00 48.84 176 PRO A CA 1
ATOM 1422 C C . PRO A 1 179 ? 61.855 36.575 41.292 1.00 50.72 176 PRO A C 1
ATOM 1423 O O . PRO A 1 179 ? 61.267 36.953 42.306 1.00 51.37 176 PRO A O 1
ATOM 1427 N N . PHE A 1 180 ? 62.471 37.408 40.456 1.00 51.38 177 PHE A N 1
ATOM 1428 C CA . PHE A 1 180 ? 62.717 38.810 40.817 1.00 54.15 177 PHE A CA 1
ATOM 1429 C C . PHE A 1 180 ? 61.455 39.645 41.026 1.00 52.14 177 PHE A C 1
ATOM 1430 O O . PHE A 1 180 ? 61.374 40.431 41.970 1.00 53.55 177 PHE A O 1
ATOM 1438 N N . ALA A 1 181 ? 60.478 39.476 40.145 1.00 47.80 178 ALA A N 1
ATOM 1439 C CA . ALA A 1 181 ? 59.215 40.186 40.274 1.00 45.79 178 ALA A CA 1
ATOM 1440 C C . ALA A 1 181 ? 58.515 39.820 41.582 1.00 46.80 178 ALA A C 1
ATOM 1441 O O . ALA A 1 181 ? 57.925 40.676 42.244 1.00 47.36 178 ALA A O 1
ATOM 1443 N N . ALA A 1 182 ? 58.590 38.546 41.955 1.00 44.98 179 ALA A N 1
ATOM 1444 C CA . ALA A 1 182 ? 57.964 38.076 43.187 1.00 39.11 179 ALA A CA 1
ATOM 1445 C C . ALA A 1 182 ? 58.636 38.693 44.409 1.00 40.78 179 ALA A C 1
ATOM 1446 O O . ALA A 1 182 ? 57.966 39.073 45.371 1.00 46.04 179 ALA A O 1
ATOM 1448 N N . VAL A 1 183 ? 59.960 38.796 44.359 1.00 39.44 180 VAL A N 1
ATOM 1449 C CA . VAL A 1 183 ? 60.729 39.434 45.424 1.00 39.43 180 VAL A CA 1
ATOM 1450 C C . VAL A 1 183 ? 60.294 40.885 45.627 1.00 40.49 180 VAL A C 1
ATOM 1451 O O . VAL A 1 183 ? 60.148 41.348 46.761 1.00 41.12 180 VAL A O 1
ATOM 1455 N N . ILE A 1 184 ? 60.077 41.595 44.525 1.00 38.79 181 ILE A N 1
ATOM 1456 C CA . ILE A 1 184 ? 59.648 42.989 44.590 1.00 42.75 181 ILE A CA 1
ATOM 1457 C C . ILE A 1 184 ? 58.264 43.106 45.231 1.00 42.25 181 ILE A C 1
ATOM 1458 O O . ILE A 1 184 ? 58.025 43.983 46.063 1.00 45.46 181 ILE A O 1
ATOM 1463 N N . LEU A 1 185 ? 57.364 42.207 44.852 1.00 36.85 182 LEU A N 1
ATOM 1464 C CA . LEU A 1 185 ? 56.052 42.129 45.483 1.00 36.94 182 LEU A CA 1
ATOM 1465 C C . LEU A 1 185 ? 56.168 41.934 46.998 1.00 42.12 182 LEU A C 1
ATOM 1466 O O . LEU A 1 185 ? 55.425 42.545 47.768 1.00 41.38 182 LEU A O 1
ATOM 1471 N N . ALA A 1 186 ? 57.107 41.089 47.417 1.00 38.30 183 ALA A N 1
ATOM 1472 C CA . ALA A 1 186 ? 57.358 40.864 48.836 1.00 35.23 183 ALA A CA 1
ATOM 1473 C C . ALA A 1 186 ? 57.841 42.147 49.508 1.00 40.51 183 ALA A C 1
ATOM 1474 O O . ALA A 1 186 ? 57.404 42.488 50.607 1.00 44.46 183 ALA A O 1
ATOM 1476 N N . GLU A 1 187 ? 58.743 42.859 48.839 1.00 40.79 184 GLU A N 1
ATOM 1477 C CA . GLU A 1 187 ? 59.234 44.135 49.346 1.00 39.50 184 GLU A CA 1
ATOM 1478 C C . GLU A 1 187 ? 58.073 45.108 49.495 1.00 45.62 184 GLU A C 1
ATOM 1479 O O . GLU A 1 187 ? 57.974 45.833 50.485 1.00 49.76 184 GLU A O 1
ATOM 1485 N N . ILE A 1 188 ? 57.200 45.113 48.495 1.00 44.38 185 ILE A N 1
ATOM 1486 C CA . ILE A 1 188 ? 56.008 45.951 48.501 1.00 46.10 185 ILE A CA 1
ATOM 1487 C C . ILE A 1 188 ? 55.098 45.609 49.680 1.00 44.36 185 ILE A C 1
ATOM 1488 O O . ILE A 1 188 ? 54.663 46.495 50.419 1.00 43.30 185 ILE A O 1
ATOM 1493 N N . PHE A 1 189 ? 54.829 44.320 49.858 1.00 38.05 186 PHE A N 1
ATOM 1494 C CA . PHE A 1 189 ? 53.961 43.860 50.937 1.00 38.20 186 PHE A CA 1
ATOM 1495 C C . PHE A 1 189 ? 54.558 44.197 52.299 1.00 42.55 186 PHE A C 1
ATOM 1496 O O . PHE A 1 189 ? 53.840 44.569 53.232 1.00 40.34 186 PHE A O 1
ATOM 1504 N N . ASP A 1 190 ? 55.878 44.067 52.404 1.00 40.62 187 ASP A N 1
ATOM 1505 C CA . ASP A 1 190 ? 56.580 44.357 53.647 1.00 39.43 187 ASP A CA 1
ATOM 1506 C C . ASP A 1 190 ? 56.507 45.846 53.979 1.00 40.96 187 ASP A C 1
ATOM 1507 O O . ASP A 1 190 ? 56.341 46.227 55.139 1.00 39.74 187 ASP A O 1
ATOM 1512 N N . LYS A 1 191 ? 56.617 46.685 52.954 1.00 40.89 188 LYS A N 1
ATOM 1513 C CA . LYS A 1 191 ? 56.609 48.127 53.153 1.00 43.18 188 LYS A CA 1
ATOM 1514 C C . LYS A 1 191 ? 55.234 48.657 53.558 1.00 46.48 188 LYS A C 1
ATOM 1515 O O . LYS A 1 191 ? 55.132 49.521 54.430 1.00 47.40 188 LYS A O 1
ATOM 1521 N N . VAL A 1 192 ? 54.180 48.142 52.930 1.00 43.18 189 VAL A N 1
ATOM 1522 C CA . VAL A 1 192 ? 52.828 48.590 53.252 1.00 44.23 189 VAL A CA 1
ATOM 1523 C C . VAL A 1 192 ? 52.333 47.879 54.499 1.00 49.53 189 VAL A C 1
ATOM 1524 O O . VAL A 1 192 ? 51.269 48.189 55.031 1.00 51.84 189 VAL A O 1
ATOM 1528 N N . GLY A 1 193 ? 53.121 46.914 54.958 1.00 51.56 190 GLY A N 1
ATOM 1529 C CA . GLY A 1 193 ? 52.837 46.227 56.199 1.00 48.75 190 GLY A CA 1
ATOM 1530 C C . GLY A 1 193 ? 51.631 45.310 56.175 1.00 44.63 190 GLY A C 1
ATOM 1531 O O . GLY A 1 193 ? 50.779 45.389 57.061 1.00 42.52 190 GLY A O 1
ATOM 1532 N N . VAL A 1 194 ? 51.542 44.439 55.175 1.00 43.00 191 VAL A N 1
ATOM 1533 C CA . VAL A 1 194 ? 50.556 43.374 55.256 1.00 44.59 191 VAL A CA 1
ATOM 1534 C C . VAL A 1 194 ? 50.961 42.553 56.477 1.00 45.99 191 VAL A C 1
ATOM 1535 O O . VAL A 1 194 ? 52.151 42.329 56.712 1.00 44.08 191 VAL A O 1
ATOM 1539 N N . PRO A 1 195 ? 49.975 42.163 57.296 1.00 48.40 192 PRO A N 1
ATOM 1540 C CA . PRO A 1 195 ? 50.259 41.602 58.621 1.00 47.40 192 PRO A CA 1
ATOM 1541 C C . PRO A 1 195 ? 51.220 40.416 58.587 1.00 45.78 192 PRO A C 1
ATOM 1542 O O . PRO A 1 195 ? 51.239 39.624 57.643 1.00 40.67 192 PRO A O 1
ATOM 1546 N N . LYS A 1 196 ? 52.033 40.325 59.629 1.00 47.38 193 LYS A N 1
ATOM 1547 C CA . LYS A 1 196 ? 53.018 39.268 59.758 1.00 47.38 193 LYS A CA 1
ATOM 1548 C C . LYS A 1 196 ? 52.359 37.884 59.673 1.00 46.82 193 LYS A C 1
ATOM 1549 O O . LYS A 1 196 ? 51.398 37.594 60.387 1.00 48.47 193 LYS A O 1
ATOM 1555 N N . GLY A 1 197 ? 52.863 37.049 58.767 1.00 41.43 194 GLY A N 1
ATOM 1556 C CA . GLY A 1 197 ? 52.328 35.711 58.561 1.00 39.16 194 GLY A CA 1
ATOM 1557 C C . GLY A 1 197 ? 51.374 35.574 57.386 1.00 42.86 194 GLY A C 1
ATOM 1558 O O . GLY A 1 197 ? 51.174 34.476 56.863 1.00 47.20 194 GLY A O 1
ATOM 1559 N N . VAL A 1 198 ? 50.792 36.690 56.958 1.00 40.10 195 VAL A N 1
ATOM 1560 C CA . VAL A 1 198 ? 49.795 36.681 55.894 1.00 39.03 195 VAL A CA 1
ATOM 1561 C C . VAL A 1 198 ? 50.425 36.414 54.528 1.00 41.14 195 VAL A C 1
ATOM 1562 O O . VAL A 1 198 ? 49.842 35.734 53.681 1.00 42.87 195 VAL A O 1
ATOM 1566 N N . PHE A 1 199 ? 51.628 36.932 54.317 1.00 38.49 196 PHE A N 1
ATOM 1567 C CA . PHE A 1 199 ? 52.345 36.654 53.080 1.00 36.50 196 PHE A CA 1
ATOM 1568 C C . PHE A 1 199 ? 53.715 36.061 53.346 1.00 36.58 196 PHE A C 1
ATOM 1569 O O . PHE A 1 199 ? 54.488 36.588 54.144 1.00 37.39 196 PHE A O 1
ATOM 1577 N N . ASN A 1 200 ? 54.021 34.976 52.650 1.00 35.90 197 ASN A N 1
ATOM 1578 C CA . ASN A 1 200 ? 55.319 34.346 52.774 1.00 37.45 197 ASN A CA 1
ATOM 1579 C C . ASN A 1 200 ? 55.853 33.943 51.412 1.00 36.90 197 ASN A C 1
ATOM 1580 O O . ASN A 1 200 ? 55.124 33.402 50.582 1.00 35.15 197 ASN A O 1
ATOM 1585 N N . LEU A 1 201 ? 57.133 34.219 51.190 1.00 37.95 198 LEU A N 1
ATOM 1586 C CA . LEU A 1 201 ? 57.780 33.928 49.920 1.00 39.77 198 LEU A CA 1
ATOM 1587 C C . LEU A 1 201 ? 58.900 32.917 50.119 1.00 40.97 198 LEU A C 1
ATOM 1588 O O . LEU A 1 201 ? 59.889 33.200 50.794 1.00 42.82 198 LEU A O 1
ATOM 1593 N N . VAL A 1 202 ? 58.746 31.732 49.541 1.00 40.83 199 VAL A N 1
ATOM 1594 C CA . VAL A 1 202 ? 59.801 30.731 49.617 1.00 39.46 199 VAL A CA 1
ATOM 1595 C C . VAL A 1 202 ? 60.305 30.372 48.228 1.00 38.43 199 VAL A C 1
ATOM 1596 O O . VAL A 1 202 ? 59.603 29.733 47.447 1.00 40.14 199 VAL A O 1
ATOM 1600 N N . ASN A 1 203 ? 61.535 30.777 47.934 1.00 40.77 200 ASN A N 1
ATOM 1601 C CA . ASN A 1 203 ? 62.173 30.453 46.665 1.00 42.24 200 ASN A CA 1
ATOM 1602 C C . ASN A 1 203 ? 62.743 29.047 46.679 1.00 42.84 200 ASN A C 1
ATOM 1603 O O . ASN A 1 203 ? 63.160 28.551 47.726 1.00 45.24 200 ASN A O 1
ATOM 1608 N N . GLY A 1 204 ? 62.756 28.410 45.512 1.00 40.25 201 GLY A N 1
ATOM 1609 C CA . GLY A 1 204 ? 63.275 27.060 45.375 1.00 42.15 201 GLY A CA 1
ATOM 1610 C C . GLY A 1 204 ? 62.703 26.362 44.155 1.00 46.60 201 GLY A C 1
ATOM 1611 O O . GLY A 1 204 ? 62.064 26.993 43.316 1.00 47.56 201 GLY A O 1
ATOM 1612 N N . ASP A 1 205 ? 62.921 25.055 44.057 1.00 48.34 202 ASP A N 1
ATOM 1613 C CA . ASP A 1 205 ? 62.419 24.298 42.917 1.00 49.03 202 ASP A CA 1
ATOM 1614 C C . ASP A 1 205 ? 61.319 23.343 43.351 1.00 50.11 202 ASP A C 1
ATOM 1615 O O . ASP A 1 205 ? 60.935 23.326 44.519 1.00 54.01 202 ASP A O 1
ATOM 1620 N N . GLY A 1 206 ? 60.808 22.563 42.405 1.00 49.71 203 GLY A N 1
ATOM 1621 C CA . GLY A 1 206 ? 59.709 21.656 42.678 1.00 47.85 203 GLY A CA 1
ATOM 1622 C C . GLY A 1 206 ? 60.000 20.656 43.779 1.00 52.91 203 GLY A C 1
ATOM 1623 O O . GLY A 1 206 ? 59.145 20.392 44.623 1.00 57.96 203 GLY A O 1
ATOM 1624 N N . ALA A 1 207 ? 61.209 20.102 43.777 1.00 50.65 204 ALA A N 1
ATOM 1625 C CA . ALA A 1 207 ? 61.573 19.067 44.742 1.00 54.52 204 ALA A CA 1
ATOM 1626 C C . ALA A 1 207 ? 61.782 19.614 46.152 1.00 53.10 204 ALA A C 1
ATOM 1627 O O . ALA A 1 207 ? 61.320 19.026 47.132 1.00 54.22 204 ALA A O 1
ATOM 1629 N N . GLY A 1 208 ? 62.488 20.734 46.250 1.00 49.37 205 GLY A N 1
ATOM 1630 C CA . GLY A 1 208 ? 62.828 21.306 47.540 1.00 47.63 205 GLY A CA 1
ATOM 1631 C C . GLY A 1 208 ? 61.682 22.055 48.191 1.00 48.09 205 GLY A C 1
ATOM 1632 O O . GLY A 1 208 ? 61.527 22.032 49.412 1.00 43.21 205 GLY A O 1
ATOM 1633 N N . VAL A 1 209 ? 60.869 22.706 47.367 1.00 49.80 206 VAL A N 1
ATOM 1634 C CA . VAL A 1 209 ? 59.801 23.586 47.844 1.00 46.03 206 VAL A CA 1
ATOM 1635 C C . VAL A 1 209 ? 58.413 23.146 47.378 1.00 44.09 206 VAL A C 1
ATOM 1636 O O . VAL A 1 209 ? 57.521 22.925 48.197 1.00 43.75 206 VAL A O 1
ATOM 1640 N N . GLY A 1 210 ? 58.216 23.095 46.065 1.00 42.69 207 GLY A N 1
ATOM 1641 C CA . GLY A 1 210 ? 56.932 22.723 45.498 1.00 45.79 207 GLY A CA 1
ATOM 1642 C C . GLY A 1 210 ? 56.327 21.453 46.076 1.00 47.63 207 GLY A C 1
ATOM 1643 O O . GLY A 1 210 ? 55.167 21.455 46.486 1.00 48.10 207 GLY A O 1
ATOM 1644 N N . ASN A 1 211 ? 57.100 20.373 46.127 1.00 50.72 208 ASN A N 1
ATOM 1645 C CA . ASN A 1 211 ? 56.603 19.124 46.708 1.00 53.31 208 ASN A CA 1
ATOM 1646 C C . ASN A 1 211 ? 56.163 19.216 48.184 1.00 51.71 208 ASN A C 1
ATOM 1647 O O . ASN A 1 211 ? 55.034 18.845 48.503 1.00 51.86 208 ASN A O 1
ATOM 1652 N N . PRO A 1 212 ? 57.041 19.711 49.085 1.00 48.68 209 PRO A N 1
ATOM 1653 C CA . PRO A 1 212 ? 56.640 19.786 50.499 1.00 47.82 209 PRO A CA 1
ATOM 1654 C C . PRO A 1 212 ? 55.457 20.719 50.748 1.00 46.38 209 PRO A C 1
ATOM 1655 O O . PRO A 1 212 ? 54.666 20.485 51.661 1.00 46.92 209 PRO A O 1
ATOM 1659 N N . LEU A 1 213 ? 55.353 21.776 49.953 1.00 42.71 210 LEU A N 1
ATOM 1660 C CA . LEU A 1 213 ? 54.265 22.731 50.103 1.00 48.18 210 LEU A CA 1
ATOM 1661 C C . LEU A 1 213 ? 52.939 22.070 49.755 1.00 51.34 210 LEU A C 1
ATOM 1662 O O . LEU A 1 213 ? 51.943 22.250 50.453 1.00 51.61 210 LEU A O 1
ATOM 1667 N N . SER A 1 214 ? 52.941 21.296 48.675 1.00 53.86 211 SER A N 1
ATOM 1668 C CA . SER A 1 214 ? 51.740 20.602 48.228 1.00 59.03 211 SER A CA 1
ATOM 1669 C C . SER A 1 214 ? 51.392 19.444 49.156 1.00 59.69 211 SER A C 1
ATOM 1670 O O . SER A 1 214 ? 50.257 18.978 49.168 1.00 63.78 211 SER A O 1
ATOM 1673 N N . GLU A 1 215 ? 52.377 18.969 49.912 1.00 56.12 212 GLU A N 1
ATOM 1674 C CA . GLU A 1 215 ? 52.156 17.875 50.853 1.00 58.20 212 GLU A CA 1
ATOM 1675 C C . GLU A 1 215 ? 51.783 18.323 52.265 1.00 52.09 212 GLU A C 1
ATOM 1676 O O . GLU A 1 215 ? 51.394 17.497 53.090 1.00 55.51 212 GLU A O 1
ATOM 1682 N N . HIS A 1 216 ? 51.897 19.616 52.553 1.00 60.23 213 HIS A N 1
ATOM 1683 C CA . HIS A 1 216 ? 51.761 20.070 53.935 1.00 56.03 213 HIS A CA 1
ATOM 1684 C C . HIS A 1 216 ? 50.317 19.987 54.408 1.00 57.45 213 HIS A C 1
ATOM 1685 O O . HIS A 1 216 ? 49.418 20.523 53.761 1.00 60.03 213 HIS A O 1
ATOM 1692 N N . PRO A 1 217 ? 50.092 19.317 55.548 1.00 62.88 214 PRO A N 1
ATOM 1693 C CA . PRO A 1 217 ? 48.739 19.076 56.060 1.00 64.21 214 PRO A CA 1
ATOM 1694 C C . PRO A 1 217 ? 47.997 20.350 56.455 1.00 59.90 214 PRO A C 1
ATOM 1695 O O . PRO A 1 217 ? 46.769 20.345 56.494 1.00 58.69 214 PRO A O 1
ATOM 1699 N N . LYS A 1 218 ? 48.726 21.425 56.735 1.00 59.38 215 LYS A N 1
ATOM 1700 C CA . LYS A 1 218 ? 48.089 22.677 57.141 1.00 56.37 215 LYS A CA 1
ATOM 1701 C C . LYS A 1 218 ? 47.836 23.662 55.997 1.00 51.35 215 LYS A C 1
ATOM 1702 O O . LYS A 1 218 ? 47.360 24.776 56.220 1.00 49.46 215 LYS A O 1
ATOM 1708 N N . VAL A 1 219 ? 48.153 23.248 54.775 1.00 50.82 216 VAL A N 1
ATOM 1709 C CA . VAL A 1 219 ? 47.767 24.015 53.597 1.00 48.38 216 VAL A CA 1
ATOM 1710 C C . VAL A 1 219 ? 46.411 23.505 53.121 1.00 51.46 216 VAL A C 1
ATOM 1711 O O . VAL A 1 219 ? 46.284 22.352 52.708 1.00 55.00 216 VAL A O 1
ATOM 1715 N N . ARG A 1 220 ? 45.391 24.353 53.201 1.00 52.35 217 ARG A N 1
ATOM 1716 C CA . ARG A 1 220 ? 44.039 23.931 52.840 1.00 59.39 217 ARG A CA 1
ATOM 1717 C C . ARG A 1 220 ? 43.708 24.159 51.373 1.00 61.45 217 ARG A C 1
ATOM 1718 O O . ARG A 1 220 ? 42.711 23.645 50.866 1.00 66.77 217 ARG A O 1
ATOM 1742 N N . SER A 1 223 ? 47.105 26.379 44.709 1.00 60.66 220 SER A N 1
ATOM 1743 C CA . SER A 1 223 ? 46.914 26.981 43.394 1.00 68.14 220 SER A CA 1
ATOM 1744 C C . SER A 1 223 ? 48.192 26.901 42.567 1.00 75.81 220 SER A C 1
ATOM 1745 O O . SER A 1 223 ? 49.190 27.551 42.881 1.00 74.57 220 SER A O 1
ATOM 1748 N N . PHE A 1 224 ? 48.148 26.105 41.503 1.00 86.70 221 PHE A N 1
ATOM 1749 C CA . PHE A 1 224 ? 49.326 25.852 40.682 1.00 94.27 221 PHE A CA 1
ATOM 1750 C C . PHE A 1 224 ? 49.156 26.334 39.249 1.00 101.22 221 PHE A C 1
ATOM 1751 O O . PHE A 1 224 ? 48.062 26.287 38.687 1.00 101.75 221 PHE A O 1
ATOM 1759 N N . THR A 1 225 ? 50.256 26.806 38.670 1.00 108.11 222 THR A N 1
ATOM 1760 C CA . THR A 1 225 ? 50.288 27.202 37.270 1.00 114.39 222 THR A CA 1
ATOM 1761 C C . THR A 1 225 ? 51.597 26.738 36.638 1.00 119.85 222 THR A C 1
ATOM 1762 O O . THR A 1 225 ? 52.677 27.012 37.164 1.00 119.23 222 THR A O 1
ATOM 1766 N N . GLY A 1 226 ? 51.503 26.038 35.512 0.81 124.25 223 GLY A N 1
ATOM 1767 C CA . GLY A 1 226 ? 52.687 25.468 34.898 0.81 128.65 223 GLY A CA 1
ATOM 1768 C C . GLY A 1 226 ? 52.451 24.260 34.010 0.81 134.37 223 GLY A C 1
ATOM 1769 O O . GLY A 1 226 ? 51.364 24.069 33.463 0.81 135.88 223 GLY A O 1
ATOM 1770 N N . SER A 1 227 ? 53.494 23.448 33.871 0.86 137.49 224 SER A N 1
ATOM 1771 C CA . SER A 1 227 ? 53.498 22.302 32.966 0.86 142.82 224 SER A CA 1
ATOM 1772 C C . SER A 1 227 ? 52.530 21.196 33.380 0.86 142.40 224 SER A C 1
ATOM 1773 O O . SER A 1 227 ? 52.106 21.119 34.533 0.86 138.50 224 SER A O 1
ATOM 1776 N N . GLY A 1 228 ? 52.182 20.351 32.415 1.00 145.96 225 GLY A N 1
ATOM 1777 C CA . GLY A 1 228 ? 51.301 19.218 32.642 1.00 146.05 225 GLY A CA 1
ATOM 1778 C C . GLY A 1 228 ? 51.752 18.198 33.677 1.00 144.61 225 GLY A C 1
ATOM 1779 O O . GLY A 1 228 ? 51.002 17.906 34.609 1.00 140.80 225 GLY A O 1
ATOM 1780 N N . PRO A 1 229 ? 52.967 17.638 33.519 0.80 148.58 226 PRO A N 1
ATOM 1781 C CA . PRO A 1 229 ? 53.460 16.631 34.470 0.80 150.12 226 PRO A CA 1
ATOM 1782 C C . PRO A 1 229 ? 53.529 17.128 35.914 0.80 145.27 226 PRO A C 1
ATOM 1783 O O . PRO A 1 229 ? 53.118 16.406 36.823 0.80 145.00 226 PRO A O 1
ATOM 1787 N N . THR A 1 230 ? 54.039 18.339 36.119 0.84 141.86 227 THR A N 1
ATOM 1788 C CA . THR A 1 230 ? 54.111 18.923 37.456 0.84 135.37 227 THR A CA 1
ATOM 1789 C C . THR A 1 230 ? 52.703 19.188 37.986 0.84 131.60 227 THR A C 1
ATOM 1790 O O . THR A 1 230 ? 52.448 19.086 39.188 0.84 128.92 227 THR A O 1
ATOM 1794 N N . GLY A 1 231 ? 51.790 19.509 37.074 0.90 131.41 228 GLY A N 1
ATOM 1795 C CA . GLY A 1 231 ? 50.386 19.664 37.413 0.90 127.83 228 GLY A CA 1
ATOM 1796 C C . GLY A 1 231 ? 49.826 18.404 38.043 0.90 128.44 228 GLY A C 1
ATOM 1797 O O . GLY A 1 231 ? 48.926 18.465 38.877 0.90 125.07 228 GLY A O 1
ATOM 1798 N N . SER A 1 232 ? 50.370 17.259 37.640 1.00 132.31 229 SER A N 1
ATOM 1799 C CA . SER A 1 232 ? 49.997 15.976 38.221 1.00 134.21 229 SER A CA 1
ATOM 1800 C C . SER A 1 232 ? 50.996 15.568 39.300 1.00 132.38 229 SER A C 1
ATOM 1801 O O . SER A 1 232 ? 50.724 15.695 40.494 1.00 128.56 229 SER A O 1
ATOM 1812 N N . GLU A 1 236 ? 48.280 15.040 42.511 1.00 136.20 233 GLU A N 1
ATOM 1813 C CA . GLU A 1 236 ? 48.293 13.716 43.120 1.00 141.07 233 GLU A CA 1
ATOM 1814 C C . GLU A 1 236 ? 48.636 13.785 44.605 1.00 141.63 233 GLU A C 1
ATOM 1815 O O . GLU A 1 236 ? 48.108 13.016 45.408 1.00 143.51 233 GLU A O 1
ATOM 1821 N N . LYS A 1 237 ? 49.524 14.708 44.965 0.96 140.22 234 LYS A N 1
ATOM 1822 C CA . LYS A 1 237 ? 49.942 14.864 46.356 0.96 139.38 234 LYS A CA 1
ATOM 1823 C C . LYS A 1 237 ? 48.950 15.698 47.158 0.96 134.81 234 LYS A C 1
ATOM 1824 O O . LYS A 1 237 ? 48.957 15.675 48.389 0.96 133.40 234 LYS A O 1
ATOM 1830 N N . ALA A 1 238 ? 48.097 16.435 46.455 1.00 132.51 235 ALA A N 1
ATOM 1831 C CA . ALA A 1 238 ? 47.067 17.234 47.106 1.00 128.24 235 ALA A CA 1
ATOM 1832 C C . ALA A 1 238 ? 45.766 16.447 47.257 1.00 130.50 235 ALA A C 1
ATOM 1833 O O . ALA A 1 238 ? 44.828 16.900 47.908 1.00 129.42 235 ALA A O 1
ATOM 1835 N N . ALA A 1 239 ? 45.717 15.268 46.644 0.85 135.61 236 ALA A N 1
ATOM 1836 C CA . ALA A 1 239 ? 44.547 14.404 46.743 0.85 140.35 236 ALA A CA 1
ATOM 1837 C C . ALA A 1 239 ? 44.597 13.551 48.008 0.85 143.40 236 ALA A C 1
ATOM 1838 O O . ALA A 1 239 ? 43.588 12.985 48.426 0.85 146.33 236 ALA A O 1
ATOM 1840 N N . LYS A 1 240 ? 45.778 13.466 48.614 1.00 143.27 237 LYS A N 1
ATOM 1841 C CA . LYS A 1 240 ? 45.946 12.737 49.865 1.00 145.25 237 LYS A CA 1
ATOM 1842 C C . LYS A 1 240 ? 45.418 13.579 51.016 1.00 141.02 237 LYS A C 1
ATOM 1843 O O . LYS A 1 240 ? 44.769 13.074 51.932 1.00 143.74 237 LYS A O 1
ATOM 1849 N N . ASP A 1 241 ? 45.711 14.873 50.953 1.00 134.51 238 ASP A N 1
ATOM 1850 C CA . ASP A 1 241 ? 45.323 15.818 51.989 1.00 129.14 238 ASP A CA 1
ATOM 1851 C C . ASP A 1 241 ? 43.951 16.414 51.687 1.00 126.33 238 ASP A C 1
ATOM 1852 O O . ASP A 1 241 ? 43.375 17.125 52.513 1.00 123.51 238 ASP A O 1
ATOM 1857 N N . PHE A 1 242 ? 43.436 16.105 50.500 1.00 126.50 239 PHE A N 1
ATOM 1858 C CA . PHE A 1 242 ? 42.169 16.653 50.015 1.00 122.88 239 PHE A CA 1
ATOM 1859 C C . PHE A 1 242 ? 42.170 18.179 49.975 1.00 116.34 239 PHE A C 1
ATOM 1860 O O . PHE A 1 242 ? 41.216 18.826 50.408 1.00 115.16 239 PHE A O 1
ATOM 1868 N N . LYS A 1 243 ? 43.258 18.739 49.453 1.00 111.44 240 LYS A N 1
ATOM 1869 C CA . LYS A 1 243 ? 43.362 20.172 49.221 1.00 104.87 240 LYS A CA 1
ATOM 1870 C C . LYS A 1 243 ? 42.541 20.555 47.996 1.00 105.65 240 LYS A C 1
ATOM 1871 O O . LYS A 1 243 ? 42.392 19.763 47.063 1.00 110.07 240 LYS A O 1
ATOM 1877 N N . LYS A 1 244 ? 42.013 21.772 47.998 1.00 145.43 241 LYS A N 1
ATOM 1878 C CA . LYS A 1 244 ? 41.343 22.310 46.825 1.00 139.72 241 LYS A CA 1
ATOM 1879 C C . LYS A 1 244 ? 42.403 22.708 45.801 1.00 133.66 241 LYS A C 1
ATOM 1880 O O . LYS A 1 244 ? 43.315 23.473 46.111 1.00 131.59 241 LYS A O 1
ATOM 1886 N N . VAL A 1 245 ? 42.288 22.179 44.587 1.00 131.18 242 VAL A N 1
ATOM 1887 C CA . VAL A 1 245 ? 43.307 22.390 43.562 1.00 127.77 242 VAL A CA 1
ATOM 1888 C C . VAL A 1 245 ? 42.790 23.190 42.370 1.00 126.69 242 VAL A C 1
ATOM 1889 O O . VAL A 1 245 ? 41.760 22.855 41.784 1.00 125.92 242 VAL A O 1
ATOM 1893 N N . SER A 1 246 ? 43.514 24.249 42.017 1.00 127.19 243 SER A N 1
ATOM 1894 C CA . SER A 1 246 ? 43.204 25.031 40.826 1.00 126.87 243 SER A CA 1
ATOM 1895 C C . SER A 1 246 ? 44.153 24.661 39.697 1.00 128.43 243 SER A C 1
ATOM 1896 O O . SER A 1 246 ? 45.347 24.962 39.751 1.00 127.05 243 SER A O 1
ATOM 1899 N N . LEU A 1 247 ? 43.614 24.011 38.671 1.00 131.77 244 LEU A N 1
ATOM 1900 C CA . LEU A 1 247 ? 44.424 23.568 37.546 1.00 133.24 244 LEU A CA 1
ATOM 1901 C C . LEU A 1 247 ? 44.806 24.713 36.611 1.00 131.31 244 LEU A C 1
ATOM 1902 O O . LEU A 1 247 ? 44.035 25.650 36.402 1.00 130.45 244 LEU A O 1
ATOM 1907 N N . GLU A 1 248 ? 46.012 24.634 36.063 1.00 131.06 245 GLU A N 1
ATOM 1908 C CA . GLU A 1 248 ? 46.412 25.518 34.978 1.00 128.64 245 GLU A CA 1
ATOM 1909 C C . GLU A 1 248 ? 47.069 24.707 33.873 1.00 124.84 245 GLU A C 1
ATOM 1910 O O . GLU A 1 248 ? 47.947 23.879 34.120 1.00 125.08 245 GLU A O 1
ATOM 1916 N N . LEU A 1 249 ? 46.628 24.962 32.650 1.00 121.75 246 LEU A N 1
ATOM 1917 C CA . LEU A 1 249 ? 46.838 24.036 31.555 1.00 120.54 246 LEU A CA 1
ATOM 1918 C C . LEU A 1 249 ? 47.687 24.634 30.445 1.00 115.62 246 LEU A C 1
ATOM 1919 O O . LEU A 1 249 ? 47.635 25.837 30.190 1.00 115.02 246 LEU A O 1
ATOM 1924 N N . GLY A 1 250 ? 48.472 23.780 29.795 1.00 111.82 247 GLY A N 1
ATOM 1925 C CA . GLY A 1 250 ? 49.129 24.133 28.552 1.00 106.54 247 GLY A CA 1
ATOM 1926 C C . GLY A 1 250 ? 48.112 23.934 27.448 1.00 103.09 247 GLY A C 1
ATOM 1927 O O . GLY A 1 250 ? 46.954 23.627 27.725 1.00 106.49 247 GLY A O 1
ATOM 1928 N N . GLY A 1 251 ? 48.521 24.115 26.199 1.00 96.78 248 GLY A N 1
ATOM 1929 C CA . GLY A 1 251 ? 47.603 23.895 25.101 1.00 92.42 248 GLY A CA 1
ATOM 1930 C C . GLY A 1 251 ? 48.195 23.897 23.709 1.00 87.21 248 GLY A C 1
ATOM 1931 O O . GLY A 1 251 ? 49.250 24.478 23.458 1.00 90.09 248 GLY A O 1
ATOM 1932 N N . LYS A 1 252 ? 47.499 23.229 22.798 1.00 79.54 249 LYS A N 1
ATOM 1933 C CA . LYS A 1 252 ? 47.746 23.400 21.381 1.00 75.10 249 LYS A CA 1
ATOM 1934 C C . LYS A 1 252 ? 46.482 24.036 20.837 1.00 74.06 249 LYS A C 1
ATOM 1935 O O . LYS A 1 252 ? 45.450 23.374 20.721 1.00 85.30 249 LYS A O 1
ATOM 1941 N N . SER A 1 253 ? 46.563 25.313 20.483 1.00 59.19 250 SER A N 1
ATOM 1942 C CA . SER A 1 253 ? 45.373 26.053 20.086 1.00 49.95 250 SER A CA 1
ATOM 1943 C C . SER A 1 253 ? 45.281 26.229 18.582 1.00 50.55 250 SER A C 1
ATOM 1944 O O . SER A 1 253 ? 46.178 26.796 17.956 1.00 51.68 250 SER A O 1
ATOM 1947 N N . PRO A 1 254 ? 44.189 25.730 17.995 1.00 48.36 251 PRO A N 1
ATOM 1948 C CA . PRO A 1 254 ? 44.012 25.868 16.552 1.00 44.08 251 PRO A CA 1
ATOM 1949 C C . PRO A 1 254 ? 43.670 27.302 16.170 1.00 42.93 251 PRO A C 1
ATOM 1950 O O . PRO A 1 254 ? 42.905 27.964 16.871 1.00 41.74 251 PRO A O 1
ATOM 1954 N N . TYR A 1 255 ? 44.246 27.777 15.073 1.00 40.36 252 TYR A N 1
ATOM 1955 C CA . TYR A 1 255 ? 43.803 29.023 14.471 1.00 41.65 252 TYR A CA 1
ATOM 1956 C C . TYR A 1 255 ? 43.228 28.682 13.109 1.00 44.45 252 TYR A C 1
ATOM 1957 O O . TYR A 1 255 ? 43.965 28.329 12.189 1.00 44.19 252 TYR A O 1
ATOM 1966 N N . ILE A 1 256 ? 41.912 28.794 12.973 1.00 47.69 253 ILE A N 1
ATOM 1967 C CA . ILE A 1 256 ? 41.261 28.430 11.722 1.00 48.16 253 ILE A CA 1
ATOM 1968 C C . ILE A 1 256 ? 41.106 29.636 10.812 1.00 45.98 253 ILE A C 1
ATOM 1969 O O . ILE A 1 256 ? 40.513 30.645 11.191 1.00 48.09 253 ILE A O 1
ATOM 1974 N N . VAL A 1 257 ? 41.656 29.523 9.610 1.00 43.47 254 VAL A N 1
ATOM 1975 C CA . VAL A 1 257 ? 41.556 30.579 8.617 1.00 45.07 254 VAL A CA 1
ATOM 1976 C C . VAL A 1 257 ? 40.499 30.206 7.583 1.00 50.12 254 VAL A C 1
ATOM 1977 O O . VAL A 1 257 ? 40.560 29.135 6.980 1.00 49.22 254 VAL A O 1
ATOM 1981 N N . LEU A 1 258 ? 39.514 31.079 7.400 1.00 51.28 255 LEU A N 1
ATOM 1982 C CA . LEU A 1 258 ? 38.484 30.864 6.390 1.00 52.05 255 LEU A CA 1
ATOM 1983 C C . LEU A 1 258 ? 39.014 31.225 5.012 1.00 51.82 255 LEU A C 1
ATOM 1984 O O . LEU A 1 258 ? 39.925 32.041 4.891 1.00 51.27 255 LEU A O 1
ATOM 1989 N N . ASP A 1 259 ? 38.442 30.623 3.973 1.00 53.24 256 ASP A N 1
ATOM 1990 C CA . ASP A 1 259 ? 38.908 30.874 2.611 1.00 59.71 256 ASP A CA 1
ATOM 1991 C C . ASP A 1 259 ? 38.534 32.257 2.071 1.00 60.87 256 ASP A C 1
ATOM 1992 O O . ASP A 1 259 ? 39.022 32.668 1.017 1.00 65.44 256 ASP A O 1
ATOM 1997 N N . ASP A 1 260 ? 37.667 32.969 2.784 1.00 57.77 257 ASP A N 1
ATOM 1998 C CA . ASP A 1 260 ? 37.256 34.300 2.349 1.00 58.08 257 ASP A CA 1
ATOM 1999 C C . ASP A 1 260 ? 38.120 35.391 2.977 1.00 57.86 257 ASP A C 1
ATOM 2000 O O . ASP A 1 260 ? 37.890 36.581 2.763 1.00 62.30 257 ASP A O 1
ATOM 2005 N N . VAL A 1 261 ? 39.112 34.973 3.753 1.00 51.24 258 VAL A N 1
ATOM 2006 C CA . VAL A 1 261 ? 39.915 35.908 4.524 1.00 55.93 258 VAL A CA 1
ATOM 2007 C C . VAL A 1 261 ? 40.708 36.854 3.627 1.00 59.60 258 VAL A C 1
ATOM 2008 O O . VAL A 1 261 ? 41.037 36.519 2.485 1.00 60.68 258 VAL A O 1
ATOM 2012 N N . ASP A 1 262 ? 40.974 38.055 4.132 1.00 58.31 259 ASP A N 1
ATOM 2013 C CA . ASP A 1 262 ? 42.036 38.870 3.574 1.00 56.40 259 ASP A CA 1
ATOM 2014 C C . ASP A 1 262 ? 43.319 38.162 3.991 1.00 54.89 259 ASP A C 1
ATOM 2015 O O . ASP A 1 262 ? 43.562 37.934 5.178 1.00 48.92 259 ASP A O 1
ATOM 2020 N N . ILE A 1 263 ? 44.140 37.817 3.009 1.00 57.31 260 ILE A N 1
ATOM 2021 C CA . ILE A 1 263 ? 45.281 36.942 3.250 1.00 59.17 260 ILE A CA 1
ATOM 2022 C C . ILE A 1 263 ? 46.396 37.604 4.063 1.00 60.86 260 ILE A C 1
ATOM 2023 O O . ILE A 1 263 ? 46.975 36.978 4.954 1.00 58.16 260 ILE A O 1
ATOM 2028 N N . LYS A 1 264 ? 46.675 38.872 3.783 1.00 64.00 261 LYS A N 1
ATOM 2029 C CA . LYS A 1 264 ? 47.704 39.586 4.530 1.00 66.37 261 LYS A CA 1
ATOM 2030 C C . LYS A 1 264 ? 47.322 39.707 6.007 1.00 65.55 261 LYS A C 1
ATOM 2031 O O . LYS A 1 264 ? 48.166 39.552 6.892 1.00 64.91 261 LYS A O 1
ATOM 2037 N N . GLU A 1 265 ? 46.043 39.962 6.267 1.00 63.73 262 GLU A N 1
ATOM 2038 C CA . GLU A 1 265 ? 45.553 40.096 7.636 1.00 62.85 262 GLU A CA 1
ATOM 2039 C C . GLU A 1 265 ? 45.612 38.775 8.398 1.00 55.67 262 GLU A C 1
ATOM 2040 O O . GLU A 1 265 ? 45.943 38.750 9.584 1.00 55.26 262 GLU A O 1
ATOM 2046 N N . ALA A 1 266 ? 45.287 37.682 7.713 1.00 48.06 263 ALA A N 1
ATOM 2047 C CA . ALA A 1 266 ? 45.358 36.360 8.319 1.00 48.12 263 ALA A CA 1
ATOM 2048 C C . ALA A 1 266 ? 46.804 36.032 8.667 1.00 45.70 263 ALA A C 1
ATOM 2049 O O . ALA A 1 266 ? 47.098 35.551 9.764 1.00 44.34 263 ALA A O 1
ATOM 2051 N N . ALA A 1 267 ? 47.702 36.312 7.728 1.00 45.96 264 ALA A N 1
ATOM 2052 C CA . ALA A 1 267 ? 49.128 36.088 7.931 1.00 49.19 264 ALA A CA 1
ATOM 2053 C C . ALA A 1 267 ? 49.636 36.880 9.130 1.00 46.03 264 ALA A C 1
ATOM 2054 O O . ALA A 1 267 ? 50.363 36.350 9.968 1.00 45.70 264 ALA A O 1
ATOM 2056 N N . LYS A 1 268 ? 49.237 38.145 9.218 1.00 44.00 265 LYS A N 1
ATOM 2057 C CA . LYS A 1 268 ? 49.631 38.988 10.345 1.00 46.20 265 LYS A CA 1
ATOM 2058 C C . LYS A 1 268 ? 49.124 38.436 11.678 1.00 44.06 265 LYS A C 1
ATOM 2059 O O . LYS A 1 268 ? 49.876 38.343 12.653 1.00 43.70 265 LYS A O 1
ATOM 2065 N N . ALA A 1 269 ? 47.846 38.069 11.706 1.00 38.00 266 ALA A N 1
ATOM 2066 C CA . ALA A 1 269 ? 47.196 37.619 12.929 1.00 42.14 266 ALA A CA 1
ATOM 2067 C C . ALA A 1 269 ? 47.781 36.303 13.442 1.00 43.95 266 ALA A C 1
ATOM 2068 O O . ALA A 1 269 ? 48.073 36.169 14.629 1.00 44.92 266 ALA A O 1
ATOM 2070 N N . THR A 1 270 ? 47.950 35.337 12.545 1.00 41.09 267 THR A N 1
ATOM 2071 C CA . THR A 1 270 ? 48.446 34.024 12.941 1.00 42.06 267 THR A CA 1
ATOM 2072 C C . THR A 1 270 ? 49.914 34.080 13.343 1.00 43.04 267 THR A C 1
ATOM 2073 O O . THR A 1 270 ? 50.333 33.385 14.270 1.00 38.94 267 THR A O 1
ATOM 2077 N N . THR A 1 271 ? 50.688 34.905 12.643 1.00 43.41 268 THR A N 1
ATOM 2078 C CA . THR A 1 271 ? 52.084 35.131 13.000 1.00 47.86 268 THR A CA 1
ATOM 2079 C C . THR A 1 271 ? 52.158 35.677 14.421 1.00 49.21 268 THR A C 1
ATOM 2080 O O . THR A 1 271 ? 52.974 35.230 15.227 1.00 50.70 268 THR A O 1
ATOM 2084 N N . GLY A 1 272 ? 51.280 36.629 14.725 1.00 44.65 269 GLY A N 1
ATOM 2085 C CA . GLY A 1 272 ? 51.230 37.245 16.039 1.00 41.25 269 GLY A CA 1
ATOM 2086 C C . GLY A 1 272 ? 50.955 36.265 17.163 1.00 44.47 269 GLY A C 1
ATOM 2087 O O . GLY A 1 272 ? 51.567 36.344 18.230 1.00 48.85 269 GLY A O 1
ATOM 2088 N N . LYS A 1 273 ? 50.035 35.334 16.931 1.00 41.81 270 LYS A N 1
ATOM 2089 C CA . LYS A 1 273 ? 49.686 34.355 17.956 1.00 47.38 270 LYS A CA 1
ATOM 2090 C C . LYS A 1 273 ? 50.849 33.424 18.271 1.00 52.77 270 LYS A C 1
ATOM 2091 O O . LYS A 1 273 ? 51.035 33.016 19.416 1.00 60.58 270 LYS A O 1
ATOM 2097 N N . VAL A 1 274 ? 51.617 33.080 17.244 1.00 50.50 271 VAL A N 1
ATOM 2098 C CA . VAL A 1 274 ? 52.753 32.180 17.400 1.00 49.70 271 VAL A CA 1
ATOM 2099 C C . VAL A 1 274 ? 53.976 32.893 17.962 1.00 50.92 271 VAL A C 1
ATOM 2100 O O . VAL A 1 274 ? 54.660 32.380 18.841 1.00 50.42 271 VAL A O 1
ATOM 2104 N N . VAL A 1 275 ? 54.234 34.091 17.459 1.00 52.01 272 VAL A N 1
ATOM 2105 C CA . VAL A 1 275 ? 55.478 34.794 17.749 1.00 50.99 272 VAL A CA 1
ATOM 2106 C C . VAL A 1 275 ? 55.518 35.483 19.126 1.00 50.65 272 VAL A C 1
ATOM 2107 O O . VAL A 1 275 ? 56.587 35.622 19.723 1.00 52.37 272 VAL A O 1
ATOM 2111 N N . ASN A 1 276 ? 54.354 35.889 19.629 1.00 51.60 273 ASN A N 1
ATOM 2112 C CA . ASN A 1 276 ? 54.254 36.637 20.889 1.00 56.23 273 ASN A CA 1
ATOM 2113 C C . ASN A 1 276 ? 54.821 35.913 22.114 1.00 55.57 273 ASN A C 1
ATOM 2114 O O . ASN A 1 276 ? 54.548 34.730 22.333 1.00 49.18 273 ASN A O 1
ATOM 2119 N N . ASN A 1 277 ? 55.604 36.646 22.906 1.00 59.67 274 ASN A N 1
ATOM 2120 C CA . ASN A 1 277 ? 56.311 36.100 24.068 1.00 61.73 274 ASN A CA 1
ATOM 2121 C C . ASN A 1 277 ? 57.216 34.930 23.681 1.00 59.94 274 ASN A C 1
ATOM 2122 O O . ASN A 1 277 ? 57.385 33.977 24.445 1.00 56.18 274 ASN A O 1
ATOM 2127 N N . THR A 1 278 ? 57.798 35.025 22.487 1.00 60.29 275 THR A N 1
ATOM 2128 C CA . THR A 1 278 ? 58.576 33.941 21.887 1.00 62.69 275 THR A CA 1
ATOM 2129 C C . THR A 1 278 ? 57.787 32.631 21.902 1.00 63.27 275 THR A C 1
ATOM 2130 O O . THR A 1 278 ? 58.338 31.549 22.109 1.00 63.39 275 THR A O 1
ATOM 2134 N N . GLY A 1 279 ? 56.482 32.747 21.692 1.00 62.98 276 GLY A N 1
ATOM 2135 C CA . GLY A 1 279 ? 55.623 31.587 21.608 1.00 58.86 276 GLY A CA 1
ATOM 2136 C C . GLY A 1 279 ? 55.403 30.855 22.911 1.00 63.89 276 GLY A C 1
ATOM 2137 O O . GLY A 1 279 ? 54.793 29.784 22.910 1.00 64.36 276 GLY A O 1
ATOM 2138 N N . GLN A 1 280 ? 55.854 31.410 24.034 1.00 66.95 277 GLN A N 1
ATOM 2139 C CA . GLN A 1 280 ? 55.563 30.705 25.261 1.00 69.62 277 GLN A CA 1
ATOM 2140 C C . GLN A 1 280 ? 54.379 31.435 25.858 1.00 76.40 277 GLN A C 1
ATOM 2141 O O . GLN A 1 280 ? 54.509 32.446 26.552 1.00 81.54 277 GLN A O 1
ATOM 2147 N N . VAL A 1 281 ? 53.221 30.832 25.622 1.00 75.27 278 VAL A N 1
ATOM 2148 C CA . VAL A 1 281 ? 51.927 31.242 26.133 1.00 72.22 278 VAL A CA 1
ATOM 2149 C C . VAL A 1 281 ? 51.188 29.925 26.054 1.00 65.98 278 VAL A C 1
ATOM 2150 O O . VAL A 1 281 ? 51.446 29.139 25.142 1.00 63.62 278 VAL A O 1
ATOM 2154 N N . CYS A 1 282 ? 50.257 29.672 26.958 1.00 67.05 279 CYS A N 1
ATOM 2155 C CA . CYS A 1 282 ? 49.531 28.411 26.908 1.00 68.74 279 CYS A CA 1
ATOM 2156 C C . CYS A 1 282 ? 48.449 28.431 25.822 1.00 66.20 279 CYS A C 1
ATOM 2157 O O . CYS A 1 282 ? 48.036 27.383 25.321 1.00 64.84 279 CYS A O 1
ATOM 2160 N N . THR A 1 283 ? 48.012 29.636 25.459 1.00 64.58 280 THR A N 1
ATOM 2161 C CA . THR A 1 283 ? 46.927 29.842 24.497 1.00 61.32 280 THR A CA 1
ATOM 2162 C C . THR A 1 283 ? 47.399 30.059 23.054 1.00 61.02 280 THR A C 1
ATOM 2163 O O . THR A 1 283 ? 46.589 30.342 22.169 1.00 61.28 280 THR A O 1
ATOM 2167 N N . ALA A 1 284 ? 48.704 29.927 22.826 1.00 57.04 281 ALA A N 1
ATOM 2168 C CA . ALA A 1 284 ? 49.321 30.274 21.544 1.00 53.21 281 ALA A CA 1
ATOM 2169 C C . ALA A 1 284 ? 48.728 29.530 20.344 1.00 56.91 281 ALA A C 1
ATOM 2170 O O . ALA A 1 284 ? 48.273 28.394 20.460 1.00 60.48 281 ALA A O 1
ATOM 2172 N N . GLY A 1 285 ? 48.779 30.178 19.185 1.00 55.45 282 GLY A N 1
ATOM 2173 C CA . GLY A 1 285 ? 48.061 29.767 17.990 1.00 54.67 282 GLY A CA 1
ATOM 2174 C C . GLY A 1 285 ? 48.818 28.761 17.141 1.00 55.67 282 GLY A C 1
ATOM 2175 O O . GLY A 1 285 ? 48.637 28.697 15.928 1.00 57.21 282 GLY A O 1
ATOM 2176 N N . THR A 1 286 ? 49.694 28.000 17.786 1.00 55.48 283 THR A N 1
ATOM 2177 C CA . THR A 1 286 ? 50.688 27.160 17.118 1.00 56.66 283 THR A CA 1
AT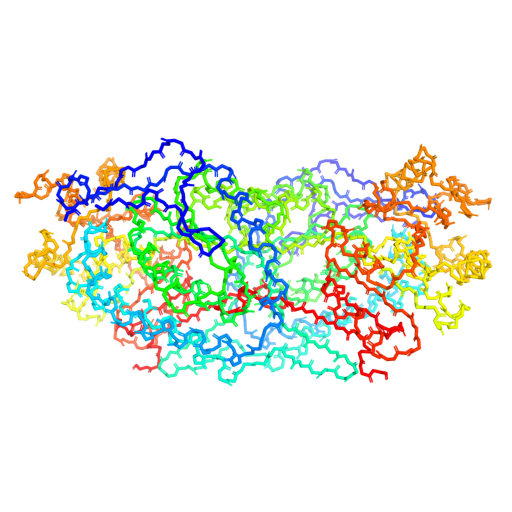OM 2178 C C . THR A 1 286 ? 50.165 26.163 16.069 1.00 54.44 283 THR A C 1
ATOM 2179 O O . THR A 1 286 ? 50.939 25.675 15.246 1.00 54.52 283 THR A O 1
ATOM 2183 N N . ARG A 1 287 ? 48.877 25.839 16.099 1.00 51.36 284 ARG A N 1
ATOM 2184 C CA . ARG A 1 287 ? 48.291 25.052 15.013 1.00 51.62 284 ARG A CA 1
ATOM 2185 C C . ARG A 1 287 ? 47.423 25.930 14.119 1.00 51.10 284 ARG A C 1
ATOM 2186 O O . ARG A 1 287 ? 46.372 26.404 14.540 1.00 54.01 284 ARG A O 1
ATOM 2194 N N . VAL A 1 288 ? 47.864 26.143 12.884 1.00 48.95 285 VAL A N 1
ATOM 2195 C CA . VAL A 1 288 ? 47.118 26.972 11.945 1.00 46.72 285 VAL A CA 1
ATOM 2196 C C . VAL A 1 288 ? 46.467 26.139 10.840 1.00 48.72 285 VAL A C 1
ATOM 2197 O O . VAL A 1 288 ? 47.148 25.433 10.094 1.00 46.94 285 VAL A O 1
ATOM 2201 N N . LEU A 1 289 ? 45.143 26.231 10.744 1.00 48.99 286 LEU A N 1
ATOM 2202 C CA . LEU A 1 289 ? 44.380 25.482 9.749 1.00 50.43 286 LEU A CA 1
ATOM 2203 C C . LEU A 1 289 ? 44.025 26.341 8.535 1.00 51.35 286 LEU A C 1
ATOM 2204 O O . LEU A 1 289 ? 43.334 27.351 8.659 1.00 52.72 286 LEU A O 1
ATOM 2209 N N . VAL A 1 290 ? 44.491 25.918 7.362 1.00 51.95 287 VAL A N 1
ATOM 2210 C CA . VAL A 1 290 ? 44.362 26.713 6.144 1.00 56.16 287 VAL A CA 1
ATOM 2211 C C . VAL A 1 290 ? 43.640 25.931 5.044 1.00 62.32 287 VAL A C 1
ATOM 2212 O O . VAL A 1 290 ? 43.866 24.731 4.879 1.00 65.59 287 VAL A O 1
ATOM 2216 N N . PRO A 1 291 ? 42.771 26.613 4.278 1.00 62.44 288 PRO A N 1
ATOM 2217 C CA . PRO A 1 291 ? 42.096 25.982 3.137 1.00 65.42 288 PRO A CA 1
ATOM 2218 C C . PRO A 1 291 ? 43.044 25.732 1.963 1.00 69.90 288 PRO A C 1
ATOM 2219 O O . PRO A 1 291 ? 43.926 26.550 1.698 1.00 67.50 288 PRO A O 1
ATOM 2223 N N . ASN A 1 292 ? 42.848 24.612 1.272 1.00 73.45 289 ASN A N 1
ATOM 2224 C CA . ASN A 1 292 ? 43.676 24.239 0.128 1.00 77.31 289 ASN A CA 1
ATOM 2225 C C . ASN A 1 292 ? 43.737 25.296 -0.970 1.00 77.62 289 ASN A C 1
ATOM 2226 O O . ASN A 1 292 ? 44.797 25.538 -1.548 1.00 78.93 289 ASN A O 1
ATOM 2231 N N . LYS A 1 293 ? 42.598 25.918 -1.259 1.00 77.46 290 LYS A N 1
ATOM 2232 C CA . LYS A 1 293 ? 42.514 26.887 -2.347 1.00 78.49 290 LYS A CA 1
ATOM 2233 C C . LYS A 1 293 ? 43.401 28.112 -2.122 1.00 72.22 290 LYS A C 1
ATOM 2234 O O . LYS A 1 293 ? 44.026 28.607 -3.059 1.00 70.51 290 LYS A O 1
ATOM 2240 N N . ILE A 1 294 ? 43.440 28.606 -0.888 1.00 66.49 291 ILE A N 1
ATOM 2241 C CA . ILE A 1 294 ? 44.274 29.762 -0.555 1.00 63.26 291 ILE A CA 1
ATOM 2242 C C . ILE A 1 294 ? 45.641 29.415 0.050 1.00 61.09 291 ILE A C 1
ATOM 2243 O O . ILE A 1 294 ? 46.387 30.307 0.453 1.00 57.67 291 ILE A O 1
ATOM 2248 N N . LYS A 1 295 ? 45.946 28.122 0.122 1.00 65.65 292 LYS A N 1
ATOM 2249 C CA . LYS A 1 295 ? 47.166 27.619 0.762 1.00 67.25 292 LYS A CA 1
ATOM 2250 C C . LYS A 1 295 ? 48.467 28.271 0.283 1.00 70.34 292 LYS A C 1
ATOM 2251 O O . LYS A 1 295 ? 49.242 28.784 1.091 1.00 70.78 292 LYS A O 1
ATOM 2257 N N . ASP A 1 296 ? 48.706 28.249 -1.024 1.00 69.58 293 ASP A N 1
ATOM 2258 C CA . ASP A 1 296 ? 49.944 28.790 -1.582 1.00 72.38 293 ASP A CA 1
ATOM 2259 C C . ASP A 1 296 ? 50.085 30.290 -1.335 1.00 67.94 293 ASP A C 1
ATOM 2260 O O . ASP A 1 296 ? 51.155 30.770 -0.959 1.00 64.54 293 ASP A O 1
ATOM 2265 N N . ALA A 1 297 ? 48.999 31.023 -1.551 1.00 65.93 294 ALA A N 1
ATOM 2266 C CA . ALA A 1 297 ? 49.000 32.466 -1.365 1.00 64.68 294 ALA A CA 1
ATOM 2267 C C . ALA A 1 297 ? 49.230 32.818 0.099 1.00 61.87 294 ALA A C 1
ATOM 2268 O O . ALA A 1 297 ? 49.967 33.753 0.417 1.00 65.32 294 ALA A O 1
ATOM 2270 N N . PHE A 1 298 ? 48.599 32.057 0.985 1.00 56.86 295 PHE A N 1
ATOM 2271 C CA . PHE A 1 298 ? 48.716 32.288 2.419 1.00 57.77 295 PHE A CA 1
ATOM 2272 C C . PHE A 1 298 ? 50.143 32.048 2.900 1.00 57.50 295 PHE A C 1
ATOM 2273 O O . PHE A 1 298 ? 50.710 32.869 3.625 1.00 53.43 295 PHE A O 1
ATOM 2281 N N . LEU A 1 299 ? 50.720 30.925 2.484 1.00 59.91 296 LEU A N 1
ATOM 2282 C CA . LEU A 1 299 ? 52.091 30.578 2.850 1.00 60.66 296 LEU A CA 1
ATOM 2283 C C . LEU A 1 299 ? 53.087 31.635 2.383 1.00 59.06 296 LEU A C 1
ATOM 2284 O O . LEU A 1 299 ? 54.064 31.925 3.074 1.00 62.07 296 LEU A O 1
ATOM 2289 N N . ALA A 1 300 ? 52.832 32.211 1.213 1.00 57.43 297 ALA A N 1
ATOM 2290 C CA . ALA A 1 300 ? 53.709 33.245 0.669 1.00 59.80 297 ALA A CA 1
ATOM 2291 C C . ALA A 1 300 ? 53.685 34.495 1.543 1.00 59.46 297 ALA A C 1
ATOM 2292 O O . ALA A 1 300 ? 54.728 35.066 1.858 1.00 61.86 297 ALA A O 1
ATOM 2294 N N . GLU A 1 301 ? 52.489 34.912 1.938 1.00 54.53 298 GLU A N 1
ATOM 2295 C CA . GLU A 1 301 ? 52.344 36.081 2.788 1.00 53.99 298 GLU A CA 1
ATOM 2296 C C . GLU A 1 301 ? 52.892 35.786 4.181 1.00 54.15 298 GLU A C 1
ATOM 2297 O O . GLU A 1 301 ? 53.437 36.663 4.857 1.00 51.73 298 GLU A O 1
ATOM 2303 N N . LEU A 1 302 ? 52.743 34.534 4.596 1.00 53.80 299 LEU A N 1
ATOM 2304 C CA . LEU A 1 302 ? 53.199 34.080 5.902 1.00 51.46 299 LEU A CA 1
ATOM 2305 C C . LEU A 1 302 ? 54.721 34.140 5.993 1.00 54.26 299 LEU A C 1
ATOM 2306 O O . LEU A 1 302 ? 55.272 34.595 6.997 1.00 51.31 299 LEU A O 1
ATOM 2311 N N . LYS A 1 303 ? 55.390 33.680 4.936 1.00 58.00 300 LYS A N 1
ATOM 2312 C CA . LYS A 1 303 ? 56.847 33.714 4.865 1.00 60.99 300 LYS A CA 1
ATOM 2313 C C . LYS A 1 303 ? 57.332 35.154 4.970 1.00 65.54 300 LYS A C 1
ATOM 2314 O O . LYS A 1 303 ? 58.265 35.456 5.716 1.00 67.31 300 LYS A O 1
ATOM 2320 N N . GLU A 1 304 ? 56.681 36.034 4.218 1.00 67.67 301 GLU A N 1
ATOM 2321 C CA . GLU A 1 304 ? 56.962 37.463 4.247 1.00 68.08 301 GLU A CA 1
ATOM 2322 C C . GLU A 1 304 ? 56.850 38.033 5.660 1.00 67.44 301 GLU A C 1
ATOM 2323 O O . GLU A 1 304 ? 57.767 38.696 6.144 1.00 70.28 301 GLU A O 1
ATOM 2329 N N . GLN A 1 305 ? 55.725 37.768 6.317 1.00 64.25 302 GLN A N 1
ATOM 2330 C CA . GLN A 1 305 ? 55.476 38.283 7.662 1.00 65.70 302 GLN A CA 1
ATOM 2331 C C . GLN A 1 305 ? 56.511 37.819 8.686 1.00 63.24 302 GLN A C 1
ATOM 2332 O O . GLN A 1 305 ? 56.928 38.592 9.550 1.00 61.12 302 GLN A O 1
ATOM 2338 N N . PHE A 1 306 ? 56.915 36.556 8.590 1.00 61.07 303 PHE A N 1
ATOM 2339 C CA . PHE A 1 306 ? 57.905 35.999 9.508 1.00 60.32 303 PHE A CA 1
ATOM 2340 C C . PHE A 1 306 ? 59.272 36.666 9.353 1.00 66.14 303 PHE A C 1
ATOM 2341 O O . PHE A 1 306 ? 59.985 36.876 10.336 1.00 66.60 303 PHE A O 1
ATOM 2349 N N . SER A 1 307 ? 59.629 37.007 8.119 1.00 69.07 304 SER A N 1
ATOM 2350 C CA . SER A 1 307 ? 60.927 37.614 7.845 1.00 70.08 304 SER A CA 1
ATOM 2351 C C . SER A 1 307 ? 61.043 38.995 8.480 1.00 69.94 304 SER A C 1
ATOM 2352 O O . SER A 1 307 ? 62.145 39.491 8.710 1.00 74.51 304 SER A O 1
ATOM 2355 N N . GLN A 1 308 ? 59.900 39.613 8.758 1.00 65.99 305 GLN A N 1
ATOM 2356 C CA . GLN A 1 308 ? 59.877 40.950 9.337 1.00 65.93 305 GLN A CA 1
ATOM 2357 C C . GLN A 1 308 ? 59.754 40.925 10.860 1.00 61.18 305 GLN A C 1
ATOM 2358 O O . GLN A 1 308 ? 59.757 41.974 11.507 1.00 62.88 305 GLN A O 1
ATOM 2364 N N . VAL A 1 309 ? 59.644 39.729 11.428 1.00 55.28 306 VAL A N 1
ATOM 2365 C CA . VAL A 1 309 ? 59.617 39.586 12.876 1.00 56.07 306 VAL A CA 1
ATOM 2366 C C . VAL A 1 309 ? 60.986 39.947 13.437 1.00 59.50 306 VAL A C 1
ATOM 2367 O O . VAL A 1 309 ? 62.013 39.453 12.962 1.00 59.43 306 VAL A O 1
ATOM 2371 N N . ARG A 1 310 ? 61.000 40.804 14.451 1.00 59.50 307 ARG A N 1
ATOM 2372 C CA . ARG A 1 310 ? 62.254 41.328 14.964 1.00 65.95 307 ARG A CA 1
ATOM 2373 C C . ARG A 1 310 ? 62.656 40.576 16.223 1.00 66.33 307 ARG A C 1
ATOM 2374 O O . ARG A 1 310 ? 62.045 40.724 17.282 1.00 65.09 307 ARG A O 1
ATOM 2382 N N . VAL A 1 311 ? 63.708 39.777 16.087 1.00 66.80 308 VAL A N 1
ATOM 2383 C CA . VAL A 1 311 ? 64.175 38.907 17.152 1.00 66.63 308 VAL A CA 1
ATOM 2384 C C . VAL A 1 311 ? 65.573 39.328 17.566 1.00 68.96 308 VAL A C 1
ATOM 2385 O O . VAL A 1 311 ? 66.512 39.247 16.773 1.00 72.16 308 VAL A O 1
ATOM 2389 N N . GLY A 1 312 ? 65.708 39.782 18.807 1.00 69.08 309 GLY A N 1
ATOM 2390 C CA . GLY A 1 312 ? 66.990 40.241 19.306 1.00 71.09 309 GLY A CA 1
ATOM 2391 C C . GLY A 1 312 ? 66.956 40.708 20.747 1.00 69.95 309 GLY A C 1
ATOM 2392 O O . GLY A 1 312 ? 66.042 40.370 21.502 1.00 69.29 309 GLY A O 1
ATOM 2393 N N . ASN A 1 313 ? 67.967 41.483 21.124 1.00 70.55 310 ASN A N 1
ATOM 2394 C CA . ASN A 1 313 ? 68.074 42.015 22.476 1.00 75.63 310 ASN A CA 1
ATOM 2395 C C . ASN A 1 313 ? 66.854 42.848 22.872 1.00 75.85 310 ASN A C 1
ATOM 2396 O O . ASN A 1 313 ? 66.453 43.756 22.146 1.00 76.17 310 ASN A O 1
ATOM 2401 N N . PRO A 1 314 ? 66.261 42.531 24.034 1.00 73.32 311 PRO A N 1
ATOM 2402 C CA . PRO A 1 314 ? 65.022 43.144 24.527 1.00 72.55 311 PRO A CA 1
ATOM 2403 C C . PRO A 1 314 ? 65.204 44.609 24.901 1.00 78.79 311 PRO A C 1
ATOM 2404 O O . PRO A 1 314 ? 64.241 45.376 24.859 1.00 81.63 311 PRO A O 1
ATOM 2408 N N . ARG A 1 315 ? 66.422 44.988 25.270 1.00 80.39 312 ARG A N 1
ATOM 2409 C CA . ARG A 1 315 ? 66.692 46.353 25.706 1.00 86.19 312 ARG A CA 1
ATOM 2410 C C . ARG A 1 315 ? 66.924 47.266 24.508 1.00 90.11 312 ARG A C 1
ATOM 2411 O O . ARG A 1 315 ? 66.896 48.491 24.629 1.00 92.25 312 ARG A O 1
ATOM 2419 N N . GLU A 1 316 ? 67.148 46.654 23.351 1.00 91.16 313 GLU A N 1
ATOM 2420 C CA . GLU A 1 316 ? 67.350 47.391 22.114 1.00 95.73 313 GLU A CA 1
ATOM 2421 C C . GLU A 1 316 ? 66.008 47.820 21.531 1.00 92.98 313 GLU A C 1
ATOM 2422 O O . GLU A 1 316 ? 65.049 47.047 21.525 1.00 88.92 313 GLU A O 1
ATOM 2428 N N . ASP A 1 317 ? 65.946 49.059 21.053 1.00 95.44 314 ASP A N 1
ATOM 2429 C CA . ASP A 1 317 ? 64.723 49.602 20.475 1.00 96.22 314 ASP A CA 1
ATOM 2430 C C . ASP A 1 317 ? 64.221 48.763 19.305 1.00 90.15 314 ASP A C 1
ATOM 2431 O O . ASP A 1 317 ? 64.998 48.336 18.450 1.00 89.49 314 ASP A O 1
ATOM 2436 N N . GLY A 1 318 ? 62.915 48.523 19.280 1.00 83.88 315 GLY A N 1
ATOM 2437 C CA . GLY A 1 318 ? 62.292 47.861 18.153 1.00 80.48 315 GLY A CA 1
ATOM 2438 C C . GLY A 1 318 ? 62.113 46.361 18.283 1.00 78.54 315 GLY A C 1
ATOM 2439 O O . GLY A 1 318 ? 61.448 45.751 17.446 1.00 76.11 315 GLY A O 1
ATOM 2440 N N . THR A 1 319 ? 62.683 45.755 19.322 1.00 76.28 316 THR A N 1
ATOM 2441 C CA . THR A 1 319 ? 62.624 44.302 19.432 1.00 69.04 316 THR A CA 1
ATOM 2442 C C . THR A 1 319 ? 61.207 43.843 19.749 1.00 66.44 316 THR A C 1
ATOM 2443 O O . THR A 1 319 ? 60.624 44.236 20.758 1.00 66.26 316 THR A O 1
ATOM 2447 N N . GLN A 1 320 ? 60.657 43.022 18.862 1.00 66.49 317 GLN A N 1
ATOM 2448 C CA . GLN A 1 320 ? 59.354 42.401 19.067 1.00 65.03 317 GLN A CA 1
ATOM 2449 C C . GLN A 1 320 ? 59.417 41.128 19.908 1.00 67.90 317 GLN A C 1
ATOM 2450 O O . GLN A 1 320 ? 58.580 40.900 20.781 1.00 67.31 317 GLN A O 1
ATOM 2456 N N . VAL A 1 321 ? 60.422 40.302 19.629 1.00 66.87 318 VAL A N 1
ATOM 2457 C CA . VAL A 1 321 ? 60.543 38.995 20.261 1.00 60.70 318 VAL A CA 1
ATOM 2458 C C . VAL A 1 321 ? 61.888 38.815 20.951 1.00 59.72 318 VAL A C 1
ATOM 2459 O O . VAL A 1 321 ? 62.945 38.955 20.332 1.00 57.78 318 VAL A O 1
ATOM 2463 N N . GLY A 1 322 ? 61.838 38.493 22.238 1.00 59.19 319 GLY A N 1
ATOM 2464 C CA . GLY A 1 322 ? 63.040 38.234 23.004 1.00 60.95 319 GLY A CA 1
ATOM 2465 C C . GLY A 1 322 ? 63.453 36.778 22.926 1.00 58.84 319 GLY A C 1
ATOM 2466 O O . GLY A 1 322 ? 62.973 36.027 22.075 1.00 57.43 319 GLY A O 1
ATOM 2467 N N . PRO A 1 323 ? 64.353 36.368 23.824 1.00 58.33 320 PRO A N 1
ATOM 2468 C CA . PRO A 1 323 ? 64.872 35.000 23.853 1.00 60.50 320 PRO A CA 1
ATOM 2469 C C . PRO A 1 323 ? 63.888 33.991 24.459 1.00 60.79 320 PRO A C 1
ATOM 2470 O O . PRO A 1 323 ? 62.812 34.378 24.915 1.00 58.04 320 PRO A O 1
ATOM 2474 N N . ILE A 1 324 ? 64.264 32.714 24.460 1.00 63.26 321 ILE A N 1
ATOM 2475 C CA . ILE A 1 324 ? 63.556 31.692 25.225 1.00 60.96 321 ILE A CA 1
ATOM 2476 C C . ILE A 1 324 ? 64.031 31.830 26.668 1.00 61.96 321 ILE A C 1
ATOM 2477 O O . ILE A 1 324 ? 65.158 32.263 26.907 1.00 64.02 321 ILE A O 1
ATOM 2482 N N . ILE A 1 325 ? 63.173 31.482 27.622 1.00 61.33 322 ILE A N 1
ATOM 2483 C CA . ILE A 1 325 ? 63.453 31.701 29.040 1.00 61.74 322 ILE A CA 1
ATOM 2484 C C . ILE A 1 325 ? 64.751 31.073 29.568 1.00 63.99 322 ILE A C 1
ATOM 2485 O O . ILE A 1 325 ? 65.470 31.703 30.346 1.00 66.99 322 ILE A O 1
ATOM 2490 N N . SER A 1 326 ? 65.061 29.851 29.144 1.00 64.50 323 SER A N 1
ATOM 2491 C CA . SER A 1 326 ? 66.159 29.103 29.753 1.00 68.44 323 SER A CA 1
ATOM 2492 C C . SER A 1 326 ? 66.798 28.097 28.806 1.00 71.90 323 SER A C 1
ATOM 2493 O O . SER A 1 326 ? 66.228 27.754 27.772 1.00 71.30 323 SER A O 1
ATOM 2496 N N . LYS A 1 327 ? 67.990 27.635 29.176 1.00 74.58 324 LYS A N 1
ATOM 2497 C CA . LYS A 1 327 ? 68.709 26.618 28.417 1.00 75.45 324 LYS A CA 1
ATOM 2498 C C . LYS A 1 327 ? 67.873 25.355 28.254 1.00 77.19 324 LYS A C 1
ATOM 2499 O O . LYS A 1 327 ? 67.748 24.822 27.150 1.00 77.47 324 LYS A O 1
ATOM 2505 N N . LYS A 1 328 ? 67.304 24.883 29.358 1.00 80.46 325 LYS A N 1
ATOM 2506 C CA . LYS A 1 328 ? 66.464 23.691 29.340 1.00 82.35 325 LYS A CA 1
ATOM 2507 C C . LYS A 1 328 ? 65.272 23.884 28.411 1.00 74.96 325 LYS A C 1
ATOM 2508 O O . LYS A 1 328 ? 64.946 23.011 27.606 1.00 70.94 325 LYS A O 1
ATOM 2514 N N . GLN A 1 329 ? 64.631 25.041 28.523 1.00 73.54 326 GLN A N 1
ATOM 2515 C CA . GLN A 1 329 ? 63.461 25.340 27.711 1.00 73.99 326 GLN A CA 1
ATOM 2516 C C . GLN A 1 329 ? 63.853 25.531 26.252 1.00 71.43 326 GLN A C 1
ATOM 2517 O O . GLN A 1 329 ? 63.149 25.083 25.347 1.00 69.33 326 GLN A O 1
ATOM 2523 N N . PHE A 1 330 ? 64.982 26.199 26.033 1.00 71.24 327 PHE A N 1
ATOM 2524 C CA . PHE A 1 330 ? 65.516 26.385 24.691 1.00 68.42 327 PHE A CA 1
ATOM 2525 C C . PHE A 1 330 ? 65.798 25.034 24.051 1.00 71.64 327 PHE A C 1
ATOM 2526 O O . PHE A 1 330 ? 65.529 24.830 22.869 1.00 75.65 327 PHE A O 1
ATOM 2534 N N . ASP A 1 331 ? 66.340 24.112 24.839 1.00 71.97 328 ASP A N 1
ATOM 2535 C CA . ASP A 1 331 ? 66.643 22.777 24.344 1.00 70.83 328 ASP A CA 1
ATOM 2536 C C . ASP A 1 331 ? 65.381 22.032 23.928 1.00 64.00 328 ASP A C 1
ATOM 2537 O O . ASP A 1 331 ? 65.359 21.368 22.890 1.00 62.30 328 ASP A O 1
ATOM 2542 N N . GLN A 1 332 ? 64.333 22.151 24.738 1.00 61.55 329 GLN A N 1
ATOM 2543 C CA . GLN A 1 332 ? 63.059 21.511 24.433 1.00 65.96 329 GLN A CA 1
ATOM 2544 C C . GLN A 1 332 ? 62.492 22.023 23.110 1.00 64.82 329 GLN A C 1
ATOM 2545 O O . GLN A 1 332 ? 61.988 21.243 22.302 1.00 69.98 329 GLN A O 1
ATOM 2551 N N . VAL A 1 333 ? 62.585 23.331 22.890 1.00 57.32 330 VAL A N 1
ATOM 2552 C CA . VAL A 1 333 ? 62.131 23.929 21.639 1.00 58.08 330 VAL A CA 1
ATOM 2553 C C . VAL A 1 333 ? 62.914 23.379 20.447 1.00 61.65 330 VAL A C 1
ATOM 2554 O O . VAL A 1 333 ? 62.331 23.039 19.415 1.00 64.37 330 VAL A O 1
ATOM 2558 N N . GLN A 1 334 ? 64.233 23.281 20.601 1.00 60.09 331 GLN A N 1
ATOM 2559 C CA . GLN A 1 334 ? 65.088 22.722 19.558 1.00 63.37 331 GLN A CA 1
ATOM 2560 C C . GLN A 1 334 ? 64.723 21.274 19.261 1.00 67.67 331 GLN A C 1
ATOM 2561 O O . GLN A 1 334 ? 64.621 20.882 18.099 1.00 69.11 331 GLN A O 1
ATOM 2567 N N . ASN A 1 335 ? 64.529 20.485 20.317 1.00 68.89 332 ASN A N 1
ATOM 2568 C CA . ASN A 1 335 ? 64.190 19.070 20.172 1.00 70.76 332 ASN A CA 1
ATOM 2569 C C . ASN A 1 335 ? 62.875 18.848 19.431 1.00 67.12 332 ASN A C 1
ATOM 2570 O O . ASN A 1 335 ? 62.764 17.940 18.605 1.00 68.21 332 ASN A O 1
ATOM 2575 N N . TYR A 1 336 ? 61.881 19.678 19.732 1.00 63.33 333 TYR A N 1
ATOM 2576 C CA . TYR A 1 336 ? 60.588 19.597 19.062 1.00 64.48 333 TYR A CA 1
ATOM 2577 C C . TYR A 1 336 ? 60.711 19.938 17.587 1.00 61.68 333 TYR A C 1
ATOM 2578 O O . TYR A 1 336 ? 60.107 19.281 16.739 1.00 60.85 333 TYR A O 1
ATOM 2587 N N . ILE A 1 337 ? 61.493 20.970 17.290 1.00 61.20 334 ILE A N 1
ATOM 2588 C CA . ILE A 1 337 ? 61.785 21.338 15.911 1.00 62.56 334 ILE A CA 1
ATOM 2589 C C . ILE A 1 337 ? 62.475 20.188 15.178 1.00 63.85 334 ILE A C 1
ATOM 2590 O O . ILE A 1 337 ? 62.070 19.809 14.077 1.00 62.15 334 ILE A O 1
ATOM 2595 N N . ASN A 1 338 ? 63.510 19.632 15.800 1.00 64.17 335 ASN A N 1
ATOM 2596 C CA . ASN A 1 338 ? 64.213 18.482 15.243 1.00 66.84 335 ASN A CA 1
ATOM 2597 C C . ASN A 1 338 ? 63.279 17.291 15.046 1.00 69.14 335 ASN A C 1
ATOM 2598 O O . ASN A 1 338 ? 63.371 16.574 14.049 1.00 70.49 335 ASN A O 1
ATOM 2603 N N . LYS A 1 339 ? 62.370 17.097 15.996 1.00 69.33 336 LYS A N 1
ATOM 2604 C CA . LYS A 1 339 ? 61.426 15.986 15.944 1.00 72.98 336 LYS A CA 1
ATOM 2605 C C . LYS A 1 339 ? 60.473 16.107 14.759 1.00 67.34 336 LYS A C 1
ATOM 2606 O O . LYS A 1 339 ? 60.167 15.116 14.099 1.00 67.00 336 LYS A O 1
ATOM 2612 N N . GLY A 1 340 ? 60.005 17.323 14.492 1.00 64.93 337 GLY A N 1
ATOM 2613 C CA . GLY A 1 340 ? 59.120 17.560 13.365 1.00 66.42 337 GLY A CA 1
ATOM 2614 C C . GLY A 1 340 ? 59.803 17.245 12.050 1.00 71.45 337 GLY A C 1
ATOM 2615 O O . GLY A 1 340 ? 59.186 16.726 11.119 1.00 71.98 337 GLY A O 1
ATOM 2616 N N . ILE A 1 341 ? 61.091 17.562 11.980 1.00 72.75 338 ILE A N 1
ATOM 2617 C CA . ILE A 1 341 ? 61.889 17.269 10.800 1.00 73.31 338 ILE A CA 1
ATOM 2618 C C . ILE A 1 341 ? 62.057 15.760 10.639 1.00 78.30 338 ILE A C 1
ATOM 2619 O O . ILE A 1 341 ? 61.993 15.235 9.526 1.00 82.38 338 ILE A O 1
ATOM 2624 N N . GLU A 1 342 ? 62.256 15.068 11.757 1.00 78.83 339 GLU A N 1
ATOM 2625 C CA . GLU A 1 342 ? 62.381 13.613 11.755 1.00 85.75 339 GLU A CA 1
ATOM 2626 C C . GLU A 1 342 ? 61.073 12.950 11.333 1.00 86.23 339 GLU A C 1
ATOM 2627 O O . GLU A 1 342 ? 61.073 11.849 10.780 1.00 91.19 339 GLU A O 1
ATOM 2633 N N . GLU A 1 343 ? 59.961 13.627 11.599 1.00 80.01 340 GLU A N 1
ATOM 2634 C CA . GLU A 1 343 ? 58.639 13.095 11.286 1.00 84.14 340 GLU A CA 1
ATOM 2635 C C . GLU A 1 343 ? 58.287 13.235 9.813 1.00 86.04 340 GLU A C 1
ATOM 2636 O O . GLU A 1 343 ? 57.371 12.575 9.324 1.00 85.55 340 GLU A O 1
ATOM 2642 N N . GLY A 1 344 ? 59.009 14.102 9.111 1.00 87.55 341 GLY A N 1
ATOM 2643 C CA . GLY A 1 344 ? 58.735 14.353 7.709 1.00 89.25 341 GLY A CA 1
ATOM 2644 C C . GLY A 1 344 ? 57.835 15.555 7.501 1.00 86.71 341 GLY A C 1
ATOM 2645 O O . GLY A 1 344 ? 57.247 15.727 6.433 1.00 87.51 341 GLY A O 1
ATOM 2646 N N . ALA A 1 345 ? 57.715 16.388 8.527 1.00 81.48 342 ALA A N 1
ATOM 2647 C CA . ALA A 1 345 ? 57.041 17.665 8.367 1.00 78.11 342 ALA A CA 1
ATOM 2648 C C . ALA A 1 345 ? 57.966 18.570 7.572 1.00 78.16 342 ALA A C 1
ATOM 2649 O O . ALA A 1 345 ? 59.126 18.754 7.939 1.00 77.22 342 ALA A O 1
ATOM 2651 N N . GLU A 1 346 ? 57.463 19.125 6.476 1.00 79.96 343 GLU A N 1
ATOM 2652 C CA . GLU A 1 346 ? 58.278 19.997 5.643 1.00 78.44 343 GLU A CA 1
ATOM 2653 C C . GLU A 1 346 ? 58.546 21.311 6.363 1.00 73.07 343 GLU A C 1
ATOM 2654 O O . GLU A 1 346 ? 57.615 21.992 6.792 1.00 73.10 343 GLU A O 1
ATOM 2660 N N . LEU A 1 347 ? 59.819 21.666 6.502 1.00 69.02 344 LEU A N 1
ATOM 2661 C CA . LEU A 1 347 ? 60.165 22.922 7.145 1.00 61.89 344 LEU A CA 1
ATOM 2662 C C . LEU A 1 347 ? 60.023 24.043 6.128 1.00 60.65 344 LEU A C 1
ATOM 2663 O O . LEU A 1 347 ? 60.735 24.076 5.126 1.00 60.52 344 LEU A O 1
ATOM 2668 N N . PHE A 1 348 ? 59.096 24.958 6.389 1.00 61.03 345 PHE A N 1
ATOM 2669 C CA . PHE A 1 348 ? 58.875 26.102 5.509 1.00 58.54 345 PHE A CA 1
ATOM 2670 C C . PHE A 1 348 ? 59.816 27.282 5.754 1.00 54.72 345 PHE A C 1
ATOM 2671 O O . PHE A 1 348 ? 60.309 27.903 4.814 1.00 59.38 345 PHE A O 1
ATOM 2679 N N . TYR A 1 349 ? 60.037 27.600 7.026 1.00 48.69 346 TYR A N 1
ATOM 2680 C CA . TYR A 1 349 ? 60.786 28.793 7.395 1.00 47.61 346 TYR A CA 1
ATOM 2681 C C . TYR A 1 349 ? 61.465 28.606 8.745 1.00 50.19 346 TYR A C 1
ATOM 2682 O O . TYR A 1 349 ? 60.951 27.893 9.609 1.00 52.12 346 TYR A O 1
ATOM 2691 N N . GLY A 1 350 ? 62.607 29.261 8.931 1.00 53.04 347 GLY A N 1
ATOM 2692 C CA . GLY A 1 350 ? 63.333 29.175 10.185 1.00 55.17 347 GLY A CA 1
ATOM 2693 C C . GLY A 1 350 ? 63.896 27.791 10.441 1.00 58.74 347 GLY A C 1
ATOM 2694 O O . GLY A 1 350 ? 64.638 27.252 9.621 1.00 54.72 347 GLY A O 1
ATOM 2695 N N . GLY A 1 351 ? 63.525 27.207 11.576 1.00 62.24 348 GLY A N 1
ATOM 2696 C CA . GLY A 1 351 ? 64.078 25.935 11.996 1.00 65.31 348 GLY A CA 1
ATOM 2697 C C . GLY A 1 351 ? 65.075 26.063 13.133 1.00 67.21 348 GLY A C 1
ATOM 2698 O O . GLY A 1 351 ? 65.191 27.124 13.749 1.00 63.48 348 GLY A O 1
ATOM 2699 N N . PRO A 1 352 ? 65.798 24.971 13.424 1.00 68.83 349 PRO A N 1
ATOM 2700 C CA . PRO A 1 352 ? 66.654 24.870 14.608 1.00 67.52 349 PRO A CA 1
ATOM 2701 C C . PRO A 1 352 ? 67.851 25.799 14.508 1.00 65.76 349 PRO A C 1
ATOM 2702 O O . PRO A 1 352 ? 68.154 26.291 13.422 1.00 65.74 349 PRO A O 1
ATOM 2706 N N . GLY A 1 353 ? 68.509 26.040 15.637 1.00 65.26 350 GLY A N 1
ATOM 2707 C CA . GLY A 1 353 ? 69.676 26.901 15.675 1.00 66.02 350 GLY A CA 1
ATOM 2708 C C . GLY A 1 353 ? 69.323 28.294 16.150 1.00 66.52 350 GLY A C 1
ATOM 2709 O O . GLY A 1 353 ? 68.182 28.562 16.529 1.00 66.66 350 GLY A O 1
ATOM 2710 N N . LYS A 1 354 ? 70.304 29.187 16.128 1.00 65.16 351 LYS A N 1
ATOM 2711 C CA . LYS A 1 354 ? 70.077 30.563 16.542 1.00 64.94 351 LYS A CA 1
ATOM 2712 C C . LYS A 1 354 ? 70.245 31.500 15.353 1.00 65.95 351 LYS A C 1
ATOM 2713 O O . LYS A 1 354 ? 70.968 31.184 14.409 1.00 68.06 351 LYS A O 1
ATOM 2719 N N . PRO A 1 355 ? 69.552 32.650 15.384 1.00 63.99 352 PRO A N 1
ATOM 2720 C CA . PRO A 1 355 ? 69.712 33.644 14.319 1.00 63.24 352 PRO A CA 1
ATOM 2721 C C . PRO A 1 355 ? 71.138 34.178 14.302 1.00 71.60 352 PRO A C 1
ATOM 2722 O O . PRO A 1 355 ? 71.781 34.211 15.351 1.00 75.83 352 PRO A O 1
ATOM 2726 N N . GLU A 1 356 ? 71.626 34.572 13.129 1.00 76.48 353 GLU A N 1
ATOM 2727 C CA . GLU A 1 356 ? 72.970 35.128 13.009 1.00 80.53 353 GLU A CA 1
ATOM 2728 C C . GLU A 1 356 ? 73.138 36.346 13.911 1.00 76.87 353 GLU A C 1
ATOM 2729 O O . GLU A 1 356 ? 72.284 37.231 13.933 1.00 73.92 353 GLU A O 1
ATOM 2735 N N . GLY A 1 357 ? 74.238 36.381 14.658 1.00 79.42 354 GLY A N 1
ATOM 2736 C CA . GLY A 1 357 ? 74.509 37.470 15.583 1.00 82.86 354 GLY A CA 1
ATOM 2737 C C . GLY A 1 357 ? 73.863 37.273 16.944 1.00 83.90 354 GLY A C 1
ATOM 2738 O O . GLY A 1 357 ? 74.211 37.940 17.917 1.00 87.91 354 GLY A O 1
ATOM 2739 N N . LEU A 1 358 ? 72.904 36.359 17.007 1.00 80.33 355 LEU A N 1
ATOM 2740 C CA . LEU A 1 358 ? 72.194 36.066 18.249 1.00 80.32 355 LEU A CA 1
ATOM 2741 C C . LEU A 1 358 ? 72.758 34.892 19.047 1.00 83.94 355 LEU A C 1
ATOM 2742 O O . LEU A 1 358 ? 72.133 34.444 20.008 1.00 81.87 355 LEU A O 1
ATOM 2747 N N . GLU A 1 359 ? 73.903 34.369 18.614 1.00 86.71 356 GLU A N 1
ATOM 2748 C CA . GLU A 1 359 ? 74.496 33.167 19.206 1.00 88.77 356 GLU A CA 1
ATOM 2749 C C . GLU A 1 359 ? 74.649 33.216 20.731 1.00 88.01 356 GLU A C 1
ATOM 2750 O O . GLU A 1 359 ? 74.671 32.174 21.387 1.00 89.48 356 GLU A O 1
ATOM 2756 N N . LYS A 1 360 ? 74.769 34.415 21.293 1.00 84.60 357 LYS A N 1
ATOM 2757 C CA . LYS A 1 360 ? 74.759 34.557 22.746 1.00 85.52 357 LYS A CA 1
ATOM 2758 C C . LYS A 1 360 ? 73.343 34.812 23.270 1.00 83.04 357 LYS A C 1
ATOM 2759 O O . LYS A 1 360 ? 72.634 35.689 22.776 1.00 80.64 357 LYS A O 1
ATOM 2765 N N . GLY A 1 361 ? 72.940 34.039 24.275 1.00 82.75 358 GLY A N 1
ATOM 2766 C CA . GLY A 1 361 ? 71.573 34.074 24.766 1.00 80.81 358 GLY A CA 1
ATOM 2767 C C . GLY A 1 361 ? 70.774 32.981 24.091 1.00 77.04 358 GLY A C 1
ATOM 2768 O O . GLY A 1 361 ? 71.194 32.475 23.053 1.00 78.01 358 GLY A O 1
ATOM 2769 N N . TYR A 1 362 ? 69.628 32.605 24.650 1.00 75.88 359 TYR A N 1
ATOM 2770 C CA . TYR A 1 362 ? 68.887 31.517 24.033 1.00 74.69 359 TYR A CA 1
ATOM 2771 C C . TYR A 1 362 ? 67.880 32.123 23.093 1.00 73.58 359 TYR A C 1
ATOM 2772 O O . TYR A 1 362 ? 66.842 32.597 23.522 1.00 75.91 359 TYR A O 1
ATOM 2781 N N . PHE A 1 363 ? 68.126 32.002 21.799 1.00 71.51 360 PHE A N 1
ATOM 2782 C CA . PHE A 1 363 ? 67.218 32.605 20.843 1.00 65.82 360 PHE A CA 1
ATOM 2783 C C . PHE A 1 363 ? 66.738 31.560 19.863 1.00 62.60 360 PHE A C 1
ATOM 2784 O O . PHE A 1 363 ? 67.506 31.054 19.044 1.00 64.92 360 PHE A O 1
ATOM 2792 N N . ALA A 1 364 ? 65.453 31.248 19.951 1.00 58.57 361 ALA A N 1
ATOM 2793 C CA . ALA A 1 364 ? 64.830 30.358 18.998 1.00 58.37 361 ALA A CA 1
ATOM 2794 C C . ALA A 1 364 ? 64.526 31.164 17.750 1.00 56.64 361 ALA A C 1
ATOM 2795 O O . ALA A 1 364 ? 64.336 32.378 17.817 1.00 52.83 361 ALA A O 1
ATOM 2797 N N . ARG A 1 365 ? 64.501 30.493 16.608 1.00 58.72 362 ARG A N 1
ATOM 2798 C CA . ARG A 1 365 ? 64.112 31.140 15.370 1.00 53.87 362 ARG A CA 1
ATOM 2799 C C . ARG A 1 365 ? 62.635 30.867 15.143 1.00 53.00 362 ARG A C 1
ATOM 2800 O O . ARG A 1 365 ? 62.197 29.720 15.246 1.00 54.12 362 ARG A O 1
ATOM 2808 N N . PRO A 1 366 ? 61.855 31.924 14.862 1.00 50.63 363 PRO A N 1
ATOM 2809 C CA . PRO A 1 366 ? 60.462 31.711 14.462 1.00 49.34 363 PRO A CA 1
ATOM 2810 C C . PRO A 1 366 ? 60.425 30.728 13.300 1.00 47.40 363 PRO A C 1
ATOM 2811 O O . PRO A 1 366 ? 61.173 30.878 12.334 1.00 49.05 363 PRO A O 1
ATOM 2815 N N . THR A 1 367 ? 59.567 29.722 13.409 1.00 49.11 364 THR A N 1
ATOM 2816 C CA . THR A 1 367 ? 59.628 28.568 12.524 1.00 52.48 364 THR A CA 1
ATOM 2817 C C . THR A 1 367 ? 58.250 28.124 12.045 1.00 52.14 364 THR A C 1
ATOM 2818 O O . THR A 1 367 ? 57.303 28.043 12.829 1.00 54.17 364 THR A O 1
ATOM 2822 N N . ILE A 1 368 ? 58.147 27.843 10.750 1.00 50.55 365 ILE A N 1
ATOM 2823 C CA . ILE A 1 368 ? 56.904 27.362 10.168 1.00 52.07 365 ILE A CA 1
ATOM 2824 C C . ILE A 1 368 ? 57.088 25.984 9.545 1.00 57.64 365 ILE A C 1
ATOM 2825 O O . ILE A 1 368 ? 57.948 25.789 8.686 1.00 62.26 365 ILE A O 1
ATOM 2830 N N . PHE A 1 369 ? 56.283 25.026 9.990 1.00 55.53 366 PHE A N 1
ATOM 2831 C CA . PHE A 1 369 ? 56.210 23.728 9.335 1.00 58.31 366 PHE A CA 1
ATOM 2832 C C . PHE A 1 369 ? 54.943 23.684 8.492 1.00 57.55 366 PHE A C 1
ATOM 2833 O O . PHE A 1 369 ? 53.876 24.090 8.953 1.00 59.86 366 PHE A O 1
ATOM 2841 N N . ILE A 1 370 ? 55.051 23.200 7.260 1.00 55.08 367 ILE A N 1
ATOM 2842 C CA . ILE A 1 370 ? 53.864 23.026 6.432 1.00 58.02 367 ILE A CA 1
ATOM 2843 C C . ILE A 1 370 ? 53.605 21.554 6.136 1.00 64.00 367 ILE A C 1
ATOM 2844 O O . ILE A 1 370 ? 54.391 20.688 6.522 1.00 67.72 367 ILE A O 1
ATOM 2849 N N . ASN A 1 371 ? 52.505 21.290 5.432 1.00 66.50 368 ASN A N 1
ATOM 2850 C CA . ASN A 1 371 ? 52.067 19.929 5.124 1.00 70.40 368 ASN A CA 1
ATOM 2851 C C . ASN A 1 371 ? 52.096 18.997 6.337 1.00 70.29 368 ASN A C 1
ATOM 2852 O O . ASN A 1 371 ? 52.491 17.834 6.236 1.00 74.02 368 ASN A O 1
ATOM 2857 N N . VAL A 1 372 ? 51.678 19.525 7.482 1.00 66.15 369 VAL A N 1
ATOM 2858 C CA . VAL A 1 372 ? 51.692 18.776 8.728 1.00 65.87 369 VAL A CA 1
ATOM 2859 C C . VAL A 1 372 ? 50.449 17.909 8.842 1.00 66.79 369 VAL A C 1
ATOM 2860 O O . VAL A 1 372 ? 49.335 18.377 8.610 1.00 67.84 369 VAL A O 1
ATOM 2864 N N . ASP A 1 373 ? 50.645 16.641 9.189 1.00 68.19 370 ASP A N 1
ATOM 2865 C CA . ASP A 1 373 ? 49.531 15.766 9.522 1.00 70.18 370 ASP A CA 1
ATOM 2866 C C . ASP A 1 373 ? 49.239 15.912 11.010 1.00 68.08 370 ASP A C 1
ATOM 2867 O O . ASP A 1 373 ? 50.158 15.922 11.829 1.00 67.18 370 ASP A O 1
ATOM 2872 N N . ASN A 1 374 ? 47.959 16.024 11.355 1.00 66.05 371 ASN A N 1
ATOM 2873 C CA . ASN A 1 374 ? 47.553 16.342 12.724 1.00 66.25 371 ASN A CA 1
ATOM 2874 C C . ASN A 1 374 ? 47.998 15.322 13.774 1.00 72.00 371 ASN A C 1
ATOM 2875 O O . ASN A 1 374 ? 47.997 15.614 14.970 1.00 73.39 371 ASN A O 1
ATOM 2880 N N . GLN A 1 375 ? 48.375 14.129 13.325 1.00 75.47 372 GLN A N 1
ATOM 2881 C CA . GLN A 1 375 ? 48.822 13.082 14.238 1.00 73.68 372 GLN A CA 1
ATOM 2882 C C . GLN A 1 375 ? 50.304 13.210 14.582 1.00 71.29 372 GLN A C 1
ATOM 2883 O O . GLN A 1 375 ? 50.808 12.506 15.456 1.00 73.21 372 GLN A O 1
ATOM 2897 N N . THR A 1 37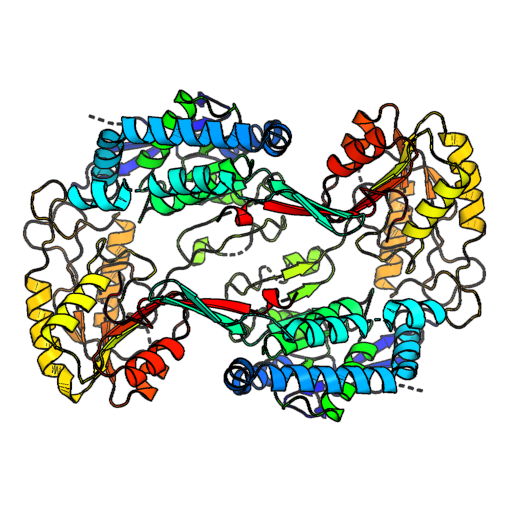7 ? 53.866 14.735 16.049 1.00 74.18 374 THR A N 1
ATOM 2898 C CA . THR A 1 377 ? 54.258 15.209 17.374 1.00 73.42 374 THR A CA 1
ATOM 2899 C C . THR A 1 377 ? 54.181 16.727 17.505 1.00 67.30 374 THR A C 1
ATOM 2900 O O . THR A 1 377 ? 53.721 17.246 18.522 1.00 65.84 374 THR A O 1
ATOM 2904 N N . ILE A 1 378 ? 54.615 17.438 16.471 1.00 65.19 375 ILE A N 1
ATOM 2905 C CA . ILE A 1 378 ? 54.563 18.895 16.498 1.00 62.37 375 ILE A CA 1
ATOM 2906 C C . ILE A 1 378 ? 53.130 19.407 16.389 1.00 64.21 375 ILE A C 1
ATOM 2907 O O . ILE A 1 378 ? 52.848 20.555 16.727 1.00 63.37 375 ILE A O 1
ATOM 2912 N N . ALA A 1 379 ? 52.235 18.565 15.883 1.00 66.68 376 ALA A N 1
ATOM 2913 C CA . ALA A 1 379 ? 50.814 18.885 15.867 1.00 65.18 376 ALA A CA 1
ATOM 2914 C C . ALA A 1 379 ? 50.156 18.602 17.218 1.00 66.61 376 ALA A C 1
ATOM 2915 O O . ALA A 1 379 ? 49.354 19.393 17.707 1.00 66.61 376 ALA A O 1
ATOM 2917 N N . GLN A 1 380 ? 50.504 17.465 17.813 1.00 68.55 377 GLN A N 1
ATOM 2918 C CA . GLN A 1 380 ? 49.850 16.998 19.034 1.00 68.06 377 GLN A CA 1
ATOM 2919 C C . GLN A 1 380 ? 50.331 17.634 20.339 1.00 69.18 377 GLN A C 1
ATOM 2920 O O . GLN A 1 380 ? 49.539 17.849 21.258 1.00 71.79 377 GLN A O 1
ATOM 2926 N N . GLU A 1 381 ? 51.621 17.933 20.424 1.00 68.02 378 GLU A N 1
ATOM 2927 C CA . GLU A 1 381 ? 52.219 18.323 21.699 1.00 70.94 378 GLU A CA 1
ATOM 2928 C C . GLU A 1 381 ? 52.586 19.799 21.759 1.00 68.13 378 GLU A C 1
ATOM 2929 O O . GLU A 1 381 ? 52.929 20.407 20.744 1.00 66.13 378 GLU A O 1
ATOM 2935 N N . GLU A 1 382 ? 52.509 20.370 22.959 1.00 68.74 379 GLU A N 1
ATOM 2936 C CA . GLU A 1 382 ? 52.820 21.780 23.152 1.00 68.32 379 GLU A CA 1
ATOM 2937 C C . GLU A 1 382 ? 54.326 22.013 23.136 1.00 66.77 379 GLU A C 1
ATOM 2938 O O . GLU A 1 382 ? 55.068 21.445 23.937 1.00 67.45 379 GLU A O 1
ATOM 2944 N N . ILE A 1 383 ? 54.765 22.848 22.202 1.00 66.18 380 ILE A N 1
ATOM 2945 C CA . ILE A 1 383 ? 56.179 23.177 22.050 1.00 71.88 380 ILE A CA 1
ATOM 2946 C C . ILE A 1 383 ? 56.672 24.269 23.008 1.00 73.66 380 ILE A C 1
ATOM 2947 O O . ILE A 1 383 ? 57.774 24.171 23.553 1.00 80.12 380 ILE A O 1
ATOM 2952 N N . PHE A 1 384 ? 55.845 25.295 23.204 1.00 64.52 381 PHE A N 1
ATOM 2953 C CA . PHE A 1 384 ? 56.203 26.481 23.991 1.00 62.39 381 PHE A CA 1
ATOM 2954 C C . PHE A 1 384 ? 57.367 27.272 23.386 1.00 60.56 381 PHE A C 1
ATOM 2955 O O . PHE A 1 384 ? 58.280 27.703 24.089 1.00 59.47 381 PHE A O 1
ATOM 2963 N N . GLY A 1 385 ? 57.313 27.461 22.072 1.00 60.79 382 GLY A N 1
ATOM 2964 C CA . GLY A 1 385 ? 58.276 28.277 21.357 1.00 58.51 382 GLY A CA 1
ATOM 2965 C C . GLY A 1 385 ? 57.605 28.845 20.120 1.00 57.11 382 GLY A C 1
ATOM 2966 O O . GLY A 1 385 ? 56.474 28.470 19.809 1.00 56.15 382 GLY A O 1
ATOM 2967 N N . PRO A 1 386 ? 58.294 29.743 19.397 1.00 54.56 383 PRO A N 1
ATOM 2968 C CA . PRO A 1 386 ? 57.673 30.405 18.244 1.00 48.68 383 PRO A CA 1
ATOM 2969 C C . PRO A 1 386 ? 57.587 29.483 17.026 1.00 45.80 383 PRO A C 1
ATOM 2970 O O . PRO A 1 386 ? 58.054 29.840 15.945 1.00 41.09 383 PRO A O 1
ATOM 2974 N N . VAL A 1 387 ? 56.976 28.316 17.206 1.00 43.44 384 VAL A N 1
ATOM 2975 C CA . VAL A 1 387 ? 56.878 27.326 16.143 1.00 48.79 384 VAL A CA 1
ATOM 2976 C C . VAL A 1 387 ? 55.439 27.141 15.670 1.00 48.58 384 VAL A C 1
ATOM 2977 O O . VAL A 1 387 ? 54.570 26.715 16.433 1.00 51.00 384 VAL A O 1
ATOM 2989 N N . SER A 1 389 ? 52.711 25.293 13.161 1.00 43.77 386 SER A N 1
ATOM 2990 C CA . SER A 1 389 ? 52.455 24.125 12.331 1.00 50.25 386 SER A CA 1
ATOM 2991 C C . SER A 1 389 ? 51.244 24.373 11.443 1.00 50.36 386 SER A C 1
ATOM 2992 O O . SER A 1 389 ? 50.122 24.494 11.936 1.00 52.15 386 SER A O 1
ATOM 2995 N N . VAL A 1 390 ? 51.470 24.450 10.136 1.00 49.26 387 VAL A N 1
ATOM 2996 C CA . VAL A 1 390 ? 50.388 24.720 9.196 1.00 50.44 387 VAL A CA 1
ATOM 2997 C C . VAL A 1 390 ? 49.774 23.427 8.672 1.00 52.33 387 VAL A C 1
ATOM 2998 O O . VAL A 1 390 ? 50.464 22.590 8.087 1.00 55.87 387 VAL A O 1
ATOM 3002 N N . ILE A 1 391 ? 48.474 23.271 8.892 1.00 52.76 388 ILE A N 1
ATOM 3003 C CA . ILE A 1 391 ? 47.750 22.085 8.454 1.00 53.00 388 ILE A CA 1
ATOM 3004 C C . ILE A 1 391 ? 46.651 22.471 7.473 1.00 55.91 388 ILE A C 1
ATOM 3005 O O . ILE A 1 391 ? 45.796 23.304 7.780 1.00 57.41 388 ILE A O 1
ATOM 3010 N N . THR A 1 392 ? 46.681 21.860 6.293 1.00 58.61 389 THR A N 1
ATOM 3011 C CA . THR A 1 392 ? 45.718 22.154 5.238 1.00 63.13 389 THR A CA 1
ATOM 3012 C C . THR A 1 392 ? 44.389 21.428 5.458 1.00 64.54 389 THR A C 1
ATOM 3013 O O . THR A 1 392 ? 44.362 20.334 6.020 1.00 63.90 389 THR A O 1
ATOM 3017 N N . TYR A 1 393 ? 43.289 22.043 5.023 1.00 67.17 390 TYR A N 1
ATOM 3018 C CA . TYR A 1 393 ? 41.977 21.394 5.079 1.00 70.36 390 TYR A CA 1
ATOM 3019 C C . TYR A 1 393 ? 41.131 21.681 3.837 1.00 75.32 390 TYR A C 1
ATOM 3020 O O . TYR A 1 393 ? 41.117 22.801 3.327 1.00 74.86 390 TYR A O 1
ATOM 3029 N N . ASN A 1 394 ? 40.447 20.651 3.346 1.00 79.99 391 ASN A N 1
ATOM 3030 C CA . ASN A 1 394 ? 39.558 20.788 2.192 1.00 81.53 391 ASN A CA 1
ATOM 3031 C C . ASN A 1 394 ? 38.165 21.345 2.493 1.00 80.80 391 ASN A C 1
ATOM 3032 O O . ASN A 1 394 ? 37.654 22.176 1.742 1.00 83.71 391 ASN A O 1
ATOM 3037 N N . ASP A 1 395 ? 37.551 20.888 3.581 1.00 77.61 392 ASP A N 1
ATOM 3038 C CA . ASP A 1 395 ? 36.230 21.388 3.961 1.00 78.16 392 ASP A CA 1
ATOM 3039 C C . ASP A 1 395 ? 36.187 21.796 5.431 1.00 73.98 392 ASP A C 1
ATOM 3040 O O . ASP A 1 395 ? 37.021 21.371 6.227 1.00 73.07 392 ASP A O 1
ATOM 3045 N N . LEU A 1 396 ? 35.205 22.618 5.781 1.00 71.89 393 LEU A N 1
ATOM 3046 C CA . LEU A 1 396 ? 35.145 23.231 7.104 1.00 69.75 393 LEU A CA 1
ATOM 3047 C C . LEU A 1 396 ? 34.945 22.225 8.237 1.00 73.10 393 LEU A C 1
ATOM 3048 O O . LEU A 1 396 ? 35.556 22.349 9.298 1.00 75.13 393 LEU A O 1
ATOM 3053 N N . ASP A 1 397 ? 34.084 21.238 8.012 1.00 75.43 394 ASP A N 1
ATOM 3054 C CA . ASP A 1 397 ? 33.828 20.206 9.010 1.00 77.18 394 ASP A CA 1
ATOM 3055 C C . ASP A 1 397 ? 35.093 19.410 9.310 1.00 75.90 394 ASP A C 1
ATOM 3056 O O . ASP A 1 397 ? 35.272 18.902 10.417 1.00 79.71 394 ASP A O 1
ATOM 3061 N N . GLU A 1 398 ? 35.969 19.308 8.317 1.00 72.12 395 GLU A N 1
ATOM 3062 C CA . GLU A 1 398 ? 37.255 18.655 8.495 1.00 73.50 395 GLU A CA 1
ATOM 3063 C C . GLU A 1 398 ? 38.139 19.504 9.400 1.00 72.02 395 GLU A C 1
ATOM 3064 O O . GLU A 1 398 ? 38.788 18.988 10.312 1.00 73.89 395 GLU A O 1
ATOM 3070 N N . ALA A 1 399 ? 38.155 20.810 9.142 1.00 65.73 396 ALA A N 1
ATOM 3071 C CA . ALA A 1 399 ? 38.952 21.745 9.930 1.00 61.93 396 ALA A CA 1
ATOM 3072 C C . ALA A 1 399 ? 38.528 21.717 11.390 1.00 60.95 396 ALA A C 1
ATOM 3073 O O . ALA A 1 399 ? 39.368 21.716 12.289 1.00 61.26 396 ALA A O 1
ATOM 3075 N N . ILE A 1 400 ? 37.217 21.692 11.612 1.00 58.23 397 ILE A N 1
ATOM 3076 C CA . ILE A 1 400 ? 36.657 21.603 12.953 1.00 59.53 397 ILE A CA 1
ATOM 3077 C C . ILE A 1 400 ? 37.078 20.306 13.635 1.00 63.53 397 ILE A C 1
ATOM 3078 O O . ILE A 1 400 ? 37.480 20.308 14.800 1.00 63.46 397 ILE A O 1
ATOM 3083 N N . GLN A 1 401 ? 36.990 19.205 12.894 1.00 67.18 398 GLN A N 1
ATOM 3084 C CA . GLN A 1 401 ? 37.386 17.892 13.395 1.00 72.43 398 GLN A CA 1
ATOM 3085 C C . GLN A 1 401 ? 38.863 17.868 13.788 1.00 68.11 398 GLN A C 1
ATOM 3086 O O . GLN A 1 401 ? 39.238 17.264 14.793 1.00 68.12 398 GLN A O 1
ATOM 3092 N N . ILE A 1 402 ? 39.697 18.534 12.995 1.00 63.50 399 ILE A N 1
ATOM 3093 C CA . ILE A 1 402 ? 41.120 18.622 13.291 1.00 60.48 399 ILE A CA 1
ATOM 3094 C C . ILE A 1 402 ? 41.341 19.489 14.520 1.00 58.28 399 ILE A C 1
ATOM 3095 O O . ILE A 1 402 ? 42.040 19.096 15.455 1.00 57.77 399 ILE A O 1
ATOM 3100 N N . ALA A 1 403 ? 40.730 20.670 14.507 1.00 55.24 400 ALA A N 1
ATOM 3101 C CA . ALA A 1 403 ? 40.858 21.624 15.601 1.00 51.81 400 ALA A CA 1
ATOM 3102 C C . ALA A 1 403 ? 40.420 21.007 16.917 1.00 54.99 400 ALA A C 1
ATOM 3103 O O . ALA A 1 403 ? 40.946 21.343 17.980 1.00 55.32 400 ALA A O 1
ATOM 3105 N N . ASN A 1 404 ? 39.449 20.105 16.836 1.00 59.55 401 ASN A N 1
ATOM 3106 C CA . ASN A 1 404 ? 38.918 19.451 18.022 1.00 63.76 401 ASN A CA 1
ATOM 3107 C C . ASN A 1 404 ? 39.632 18.162 18.397 1.00 68.87 401 ASN A C 1
ATOM 3108 O O . ASN A 1 404 ? 39.341 17.581 19.440 1.00 71.04 401 ASN A O 1
ATOM 3113 N N . ASP A 1 405 ? 40.582 17.715 17.580 1.00 70.88 402 ASP A N 1
ATOM 3114 C CA . ASP A 1 405 ? 41.315 16.533 17.987 1.00 75.95 402 ASP A CA 1
ATOM 3115 C C . ASP A 1 405 ? 42.631 17.044 18.545 1.00 75.91 402 ASP A C 1
ATOM 3116 O O . ASP A 1 405 ? 43.564 17.381 17.816 1.00 75.16 402 ASP A O 1
ATOM 3121 N N . THR A 1 406 ? 42.677 17.064 19.872 1.00 76.12 403 THR A N 1
ATOM 3122 C CA . THR A 1 406 ? 43.822 17.506 20.648 1.00 78.85 403 THR A CA 1
ATOM 3123 C C . THR A 1 406 ? 43.609 16.993 22.065 1.00 84.02 403 THR A C 1
ATOM 3124 O O . THR A 1 406 ? 42.483 16.657 22.429 1.00 84.91 403 THR A O 1
ATOM 3128 N N . LYS A 1 407 ? 44.660 16.939 22.874 1.00 91.35 404 LYS A N 1
ATOM 3129 C CA . LYS A 1 407 ? 44.473 16.637 24.291 1.00 98.09 404 LYS A CA 1
ATOM 3130 C C . LYS A 1 407 ? 44.056 17.884 25.081 1.00 99.62 404 LYS A C 1
ATOM 3131 O O . LYS A 1 407 ? 43.512 17.781 26.183 1.00 98.59 404 LYS A O 1
ATOM 3137 N N . TYR A 1 408 ? 44.304 19.057 24.504 1.00 101.04 405 TYR A N 1
ATOM 3138 C CA . TYR A 1 408 ? 44.071 20.326 25.194 1.00 101.82 405 TYR A CA 1
ATOM 3139 C C . TYR A 1 408 ? 42.760 21.005 24.800 1.00 97.54 405 TYR A C 1
ATOM 3140 O O . TYR A 1 408 ? 42.390 21.040 23.630 1.00 98.55 405 TYR A O 1
ATOM 3149 N N . GLY A 1 409 ? 42.063 21.544 25.793 1.00 94.70 406 GLY A N 1
ATOM 3150 C CA . GLY A 1 409 ? 40.835 22.283 25.565 1.00 91.61 406 GLY A CA 1
ATOM 3151 C C . GLY A 1 409 ? 40.929 23.785 25.778 1.00 84.65 406 GLY A C 1
ATOM 3152 O O . GLY A 1 409 ? 39.910 24.444 25.952 1.00 84.24 406 GLY A O 1
ATOM 3153 N N . LEU A 1 410 ? 42.140 24.329 25.811 1.00 77.66 407 LEU A N 1
ATOM 3154 C CA . LEU A 1 410 ? 42.339 25.683 26.332 1.00 73.08 407 LEU A CA 1
ATOM 3155 C C . LEU A 1 410 ? 41.787 26.848 25.494 1.00 63.46 407 LEU A C 1
ATOM 3156 O O . LEU A 1 410 ? 41.015 27.665 26.001 1.00 63.23 407 LEU A O 1
ATOM 3161 N N . ALA A 1 411 ? 42.167 26.930 24.224 1.00 55.11 408 ALA A N 1
ATOM 3162 C CA . ALA A 1 411 ? 41.793 28.094 23.425 1.00 47.86 408 ALA A CA 1
ATOM 3163 C C . ALA A 1 411 ? 41.665 27.803 21.935 1.00 44.61 408 ALA A C 1
ATOM 3164 O O . ALA A 1 411 ? 42.156 26.792 21.438 1.00 46.05 408 ALA A O 1
ATOM 3166 N N . GLY A 1 412 ? 40.990 28.701 21.227 1.00 44.92 409 GLY A N 1
ATOM 3167 C CA . GLY A 1 412 ? 40.812 28.563 19.796 1.00 47.11 409 GLY A CA 1
ATOM 3168 C C . GLY A 1 412 ? 40.656 29.918 19.140 1.00 44.44 409 GLY A C 1
ATOM 3169 O O . GLY A 1 412 ? 40.337 30.903 19.805 1.00 45.71 409 GLY A O 1
ATOM 3170 N N . TYR A 1 413 ? 40.887 29.968 17.833 1.00 38.89 410 TYR A N 1
ATOM 3171 C CA . TYR A 1 413 ? 40.819 31.218 17.082 1.00 40.35 410 TYR A CA 1
ATOM 3172 C C . TYR A 1 413 ? 40.265 30.974 15.685 1.00 42.09 410 TYR A C 1
ATOM 3173 O O . TYR A 1 413 ? 40.488 29.919 15.090 1.00 45.22 410 TYR A O 1
ATOM 3182 N N . VAL A 1 414 ? 39.542 31.957 15.164 1.00 43.29 411 VAL A N 1
ATOM 3183 C CA . VAL A 1 414 ? 39.088 31.903 13.785 1.00 44.64 411 VAL A CA 1
ATOM 3184 C C . VAL A 1 414 ? 39.126 33.298 13.172 1.00 44.73 411 VAL A C 1
ATOM 3185 O O . VAL A 1 414 ? 38.846 34.294 13.840 1.00 45.46 411 VAL A O 1
ATOM 3189 N N . ILE A 1 415 ? 39.507 33.363 11.902 1.00 43.47 412 ILE A N 1
ATOM 3190 C CA . ILE A 1 415 ? 39.569 34.630 11.191 1.00 47.52 412 ILE A CA 1
ATOM 3191 C C . ILE A 1 415 ? 38.948 34.476 9.799 1.00 49.30 412 ILE A C 1
ATOM 3192 O O . ILE A 1 415 ? 39.179 33.480 9.112 1.00 46.73 412 ILE A O 1
ATOM 3197 N N . GLY A 1 416 ? 38.130 35.447 9.403 1.00 50.14 413 GLY A N 1
ATOM 3198 C CA . GLY A 1 416 ? 37.435 35.381 8.131 1.00 50.18 413 GLY A CA 1
ATOM 3199 C C . GLY A 1 416 ? 36.358 36.440 7.994 1.00 56.08 413 GLY A C 1
ATOM 3200 O O . GLY A 1 416 ? 36.208 37.301 8.860 1.00 54.24 413 GLY A O 1
ATOM 3201 N N . LYS A 1 417 ? 35.598 36.368 6.904 1.00 60.77 414 LYS A N 1
ATOM 3202 C CA . LYS A 1 417 ? 34.585 37.375 6.594 1.00 63.38 414 LYS A CA 1
ATOM 3203 C C . LYS A 1 417 ? 33.181 36.953 7.019 1.00 61.93 414 LYS A C 1
ATOM 3204 O O . LYS A 1 417 ? 32.574 37.572 7.896 1.00 60.69 414 LYS A O 1
ATOM 3210 N N . ASP A 1 418 ? 32.672 35.897 6.388 1.00 62.04 415 ASP A N 1
ATOM 3211 C CA . ASP A 1 418 ? 31.281 35.481 6.562 1.00 58.79 415 ASP A CA 1
ATOM 3212 C C . ASP A 1 418 ? 30.922 35.169 8.017 1.00 60.24 415 ASP A C 1
ATOM 3213 O O . ASP A 1 418 ? 31.547 34.330 8.670 1.00 59.66 415 ASP A O 1
ATOM 3218 N N . LYS A 1 419 ? 29.875 35.833 8.495 1.00 59.46 416 LYS A N 1
ATOM 3219 C CA . LYS A 1 419 ? 29.505 35.829 9.907 1.00 61.38 416 LYS A CA 1
ATOM 3220 C C . LYS A 1 419 ? 29.056 34.462 10.427 1.00 62.91 416 LYS A C 1
ATOM 3221 O O . LYS A 1 419 ? 29.562 33.976 11.441 1.00 60.69 416 LYS A O 1
ATOM 3227 N N . GLU A 1 420 ? 28.098 33.852 9.737 1.00 62.25 417 GLU A N 1
ATOM 3228 C CA . GLU A 1 420 ? 27.540 32.576 10.169 1.00 59.80 417 GLU A CA 1
ATOM 3229 C C . GLU A 1 420 ? 28.604 31.483 10.158 1.00 53.81 417 GLU A C 1
ATOM 3230 O O . GLU A 1 420 ? 28.601 30.590 11.006 1.00 49.83 417 GLU A O 1
ATOM 3236 N N . THR A 1 421 ? 29.516 31.563 9.195 1.00 53.16 418 THR A N 1
ATOM 3237 C CA . THR A 1 421 ? 30.632 30.628 9.125 1.00 50.56 418 THR A CA 1
ATOM 3238 C C . THR A 1 421 ? 31.543 30.811 10.336 1.00 48.32 418 THR A C 1
ATOM 3239 O O . THR A 1 421 ? 31.926 29.841 10.989 1.00 47.61 418 THR A O 1
ATOM 3243 N N . LEU A 1 422 ? 31.875 32.065 10.634 1.00 47.61 419 LEU A N 1
ATOM 3244 C CA . LEU A 1 422 ? 32.691 32.392 11.796 1.00 48.34 419 LEU A CA 1
ATOM 3245 C C . LEU A 1 422 ? 32.024 31.910 13.079 1.00 47.46 419 LEU A C 1
ATOM 3246 O O . LEU A 1 422 ? 32.678 31.382 13.981 1.00 45.63 419 LEU A O 1
ATOM 3251 N N . HIS A 1 423 ? 30.711 32.087 13.152 1.00 50.97 420 HIS A N 1
ATOM 3252 C CA . HIS A 1 423 ? 29.962 31.680 14.332 1.00 50.57 420 HIS A CA 1
ATOM 3253 C C . HIS A 1 423 ? 29.826 30.163 14.443 1.00 53.05 420 HIS A C 1
ATOM 3254 O O . HIS A 1 423 ? 29.895 29.611 15.542 1.00 55.73 420 HIS A O 1
ATOM 3261 N N . LYS A 1 424 ? 29.643 29.490 13.310 1.00 54.70 421 LYS A N 1
ATOM 3262 C CA . LYS A 1 424 ? 29.610 28.029 13.308 1.00 57.95 421 LYS A CA 1
ATOM 3263 C C . LYS A 1 424 ? 30.935 27.459 13.801 1.00 55.37 421 LYS A C 1
ATOM 3264 O O . LYS A 1 424 ? 30.959 26.539 14.616 1.00 54.41 421 LYS A O 1
ATOM 3270 N N . VAL A 1 425 ? 32.036 28.012 13.299 1.00 51.69 422 VAL A N 1
ATOM 3271 C CA . VAL A 1 425 ? 33.363 27.572 13.705 1.00 48.70 422 VAL A CA 1
ATOM 3272 C C . VAL A 1 425 ? 33.601 27.827 15.188 1.00 48.95 422 VAL A C 1
ATOM 3273 O O . VAL A 1 425 ? 33.998 26.923 15.923 1.00 47.25 422 VAL A O 1
ATOM 3277 N N . ALA A 1 426 ? 33.347 29.059 15.623 1.00 51.80 423 ALA A N 1
ATOM 3278 C CA . ALA A 1 426 ? 33.560 29.442 17.017 1.00 54.19 423 ALA A CA 1
ATOM 3279 C C . ALA A 1 426 ? 32.763 28.570 17.984 1.00 56.78 423 ALA A C 1
ATOM 3280 O O . ALA A 1 426 ? 33.281 28.132 19.010 1.00 57.26 423 ALA A O 1
ATOM 3282 N N . ARG A 1 427 ? 31.500 28.320 17.656 1.00 57.35 424 ARG A N 1
ATOM 3283 C CA . ARG A 1 427 ? 30.655 27.494 18.508 1.00 57.13 424 ARG A CA 1
ATOM 3284 C C . ARG A 1 427 ? 31.061 26.022 18.461 1.00 58.77 424 ARG A C 1
ATOM 3285 O O . ARG A 1 427 ? 30.838 25.287 19.420 1.00 62.50 424 ARG A O 1
ATOM 3293 N N . SER A 1 428 ? 31.646 25.594 17.344 1.00 55.47 425 SER A N 1
ATOM 3294 C CA . SER A 1 428 ? 32.043 24.194 17.175 1.00 58.27 425 SER A CA 1
ATOM 3295 C C . SER A 1 428 ? 33.360 23.823 17.858 1.00 58.40 425 SER A C 1
ATOM 3296 O O . SER A 1 428 ? 33.525 22.695 18.324 1.00 62.01 425 SER A O 1
ATOM 3299 N N . ILE A 1 429 ? 34.299 24.762 17.902 1.00 53.43 426 ILE A N 1
ATOM 3300 C CA . ILE A 1 429 ? 35.570 24.524 18.574 1.00 51.15 426 ILE A CA 1
ATOM 3301 C C . ILE A 1 429 ? 35.320 24.324 20.058 1.00 52.81 426 ILE A C 1
ATOM 3302 O O . ILE A 1 429 ? 34.676 25.158 20.692 1.00 51.70 426 ILE A O 1
ATOM 3307 N N . GLU A 1 430 ? 35.831 23.238 20.630 1.00 53.86 427 GLU A N 1
ATOM 3308 C CA . GLU A 1 430 ? 35.644 23.060 22.057 1.00 54.10 427 GLU A CA 1
ATOM 3309 C C . GLU A 1 430 ? 36.850 23.631 22.779 1.00 52.13 427 GLU A C 1
ATOM 3310 O O . GLU A 1 430 ? 37.935 23.049 22.775 1.00 50.44 427 GLU A O 1
ATOM 3316 N N . ALA A 1 431 ? 36.629 24.771 23.424 1.00 52.51 428 ALA A N 1
ATOM 3317 C CA . ALA A 1 431 ? 37.654 25.442 24.203 1.00 51.64 428 ALA A CA 1
ATOM 3318 C C . ALA A 1 431 ? 36.988 26.395 25.180 1.00 49.97 428 ALA A C 1
ATOM 3319 O O . ALA A 1 431 ? 35.852 26.806 24.962 1.00 49.37 428 ALA A O 1
ATOM 3321 N N . GLY A 1 432 ? 37.703 26.768 26.236 1.00 52.94 429 GLY A N 1
ATOM 3322 C CA . GLY A 1 432 ? 37.187 27.731 27.193 1.00 53.13 429 GLY A CA 1
ATOM 3323 C C . GLY A 1 432 ? 37.103 29.119 26.590 1.00 55.69 429 GLY A C 1
ATOM 3324 O O . GLY A 1 432 ? 36.222 29.908 26.932 1.00 59.15 429 GLY A O 1
ATOM 3325 N N . THR A 1 433 ? 38.023 29.410 25.676 1.00 55.56 430 THR A N 1
ATOM 3326 C CA . THR A 1 433 ? 38.081 30.712 25.027 1.00 54.68 430 THR A CA 1
ATOM 3327 C C . THR A 1 433 ? 38.248 30.576 23.520 1.00 51.63 430 THR A C 1
ATOM 3328 O O . THR A 1 433 ? 39.164 29.906 23.045 1.00 57.74 430 THR A O 1
ATOM 3332 N N . VAL A 1 434 ? 37.353 31.207 22.771 1.00 42.53 431 VAL A N 1
ATOM 3333 C CA . VAL A 1 434 ? 37.509 31.303 21.328 1.00 43.49 431 VAL A CA 1
ATOM 3334 C C . VAL A 1 434 ? 37.475 32.769 20.916 1.00 48.66 431 VAL A C 1
ATOM 3335 O O . VAL A 1 434 ? 36.629 33.533 21.377 1.00 50.59 431 VAL A O 1
ATOM 3339 N N . GLU A 1 435 ? 38.405 33.160 20.053 1.00 47.86 432 GLU A N 1
ATOM 3340 C CA . GLU A 1 435 ? 38.506 34.544 19.615 1.00 48.24 432 GLU A CA 1
ATOM 3341 C C . GLU A 1 435 ? 38.212 34.652 18.119 1.00 48.15 432 GLU A C 1
ATOM 3342 O O . GLU A 1 435 ? 38.737 33.880 17.317 1.00 50.49 432 GLU A O 1
ATOM 3348 N N . ILE A 1 436 ? 37.359 35.603 17.754 1.00 45.96 433 ILE A N 1
ATOM 3349 C CA . ILE A 1 436 ? 37.003 35.833 16.359 1.00 43.17 433 ILE A CA 1
ATOM 3350 C C . ILE A 1 436 ? 37.639 37.119 15.839 1.00 46.33 433 ILE A C 1
ATOM 3351 O O . ILE A 1 436 ? 37.477 38.183 16.438 1.00 45.92 433 ILE A O 1
ATOM 3356 N N . ASN A 1 437 ? 38.357 37.013 14.723 1.00 47.34 434 ASN A N 1
ATOM 3357 C CA . ASN A 1 437 ? 38.921 38.179 14.042 1.00 51.26 434 ASN A CA 1
ATOM 3358 C C . ASN A 1 437 ? 39.731 39.095 14.953 1.00 51.62 434 ASN A C 1
ATOM 3359 O O . ASN A 1 437 ? 39.579 40.315 14.906 1.00 49.43 434 ASN A O 1
ATOM 3364 N N . GLU A 1 438 ? 40.576 38.491 15.784 1.00 50.60 435 GLU A N 1
ATOM 3365 C CA . GLU A 1 438 ? 41.477 39.232 16.662 1.00 50.99 435 GLU A CA 1
ATOM 3366 C C . GLU A 1 438 ? 40.758 40.241 17.551 1.00 54.29 435 GLU A C 1
ATOM 3367 O O . GLU A 1 438 ? 41.269 41.331 17.795 1.00 55.03 435 GLU A O 1
ATOM 3373 N N . ALA A 1 439 ? 39.570 39.878 18.021 1.00 59.41 436 ALA A N 1
ATOM 3374 C CA . ALA A 1 439 ? 38.849 40.717 18.972 1.00 69.98 436 ALA A CA 1
ATOM 3375 C C . ALA A 1 439 ? 39.720 40.956 20.204 1.00 78.90 436 ALA A C 1
ATOM 3376 O O . ALA A 1 439 ? 40.224 40.008 20.811 1.00 77.11 436 ALA A O 1
ATOM 3378 N N . GLY A 1 440 ? 39.890 42.228 20.558 1.00 86.70 437 GLY A N 1
ATOM 3379 C CA . GLY A 1 440 ? 40.834 42.649 21.582 1.00 92.85 437 GLY A CA 1
ATOM 3380 C C . GLY A 1 440 ? 40.842 41.836 22.863 1.00 94.24 437 GLY A C 1
ATOM 3381 O O . GLY A 1 440 ? 41.897 41.621 23.460 1.00 95.32 437 GLY A O 1
ATOM 3382 N N . GLY A 1 463 ? 37.942 35.589 40.554 1.00 87.47 460 GLY A N 1
ATOM 3383 C CA . GLY A 1 463 ? 39.123 34.872 40.998 1.00 83.19 460 GLY A CA 1
ATOM 3384 C C . GLY A 1 463 ? 39.198 34.781 42.509 1.00 79.04 460 GLY A C 1
ATOM 3385 O O . GLY A 1 463 ? 39.942 33.968 43.059 1.00 76.30 460 GLY A O 1
ATOM 3386 N N . ILE A 1 464 ? 38.417 35.622 43.180 1.00 71.92 461 ILE A N 1
ATOM 3387 C CA . ILE A 1 464 ? 38.378 35.656 44.637 1.00 65.65 461 ILE A CA 1
ATOM 3388 C C . ILE A 1 464 ? 37.573 34.482 45.199 1.00 65.91 461 ILE A C 1
ATOM 3389 O O . ILE A 1 464 ? 37.867 33.979 46.287 1.00 64.47 461 ILE A O 1
ATOM 3394 N N . GLU A 1 465 ? 36.574 34.037 44.439 1.00 68.30 462 GLU A N 1
ATOM 3395 C CA . GLU A 1 465 ? 35.758 32.879 44.803 1.00 67.80 462 GLU A CA 1
ATOM 3396 C C . GLU A 1 465 ? 36.639 31.675 45.118 1.00 62.34 462 GLU A C 1
ATOM 3397 O O . GLU A 1 465 ? 36.341 30.878 46.009 1.00 59.16 462 GLU A O 1
ATOM 3403 N N . GLU A 1 466 ? 37.730 31.566 44.367 1.00 59.91 463 GLU A N 1
ATOM 3404 C CA . GLU A 1 466 ? 38.704 30.494 44.505 1.00 56.19 463 GLU A CA 1
ATOM 3405 C C . GLU A 1 466 ? 39.241 30.381 45.932 1.00 54.48 463 GLU A C 1
ATOM 3406 O O . GLU A 1 466 ? 39.494 29.287 46.428 1.00 55.36 463 GLU A O 1
ATOM 3412 N N . PHE A 1 467 ? 39.418 31.522 46.586 1.00 52.93 464 PHE A N 1
ATOM 3413 C CA . PHE A 1 467 ? 39.944 31.555 47.948 1.00 50.58 464 PHE A CA 1
ATOM 3414 C C . PHE A 1 467 ? 38.873 31.611 49.040 1.00 48.96 464 PHE A C 1
ATOM 3415 O O . PHE A 1 467 ? 39.187 31.777 50.218 1.00 47.72 464 PHE A O 1
ATOM 3423 N N . LEU A 1 468 ? 37.610 31.507 48.641 1.00 48.09 465 LEU A N 1
ATOM 3424 C CA . LEU A 1 468 ? 36.501 31.618 49.584 1.00 51.96 465 LEU A CA 1
ATOM 3425 C C . LEU A 1 468 ? 35.771 30.294 49.792 1.00 60.12 465 LEU A C 1
ATOM 3426 O O . LEU A 1 468 ? 35.717 29.451 48.895 1.00 63.13 465 LEU A O 1
ATOM 3431 N N . GLU A 1 469 ? 35.217 30.116 50.987 1.00 59.92 466 GLU A N 1
ATOM 3432 C CA . GLU A 1 469 ? 34.342 28.985 51.265 1.00 59.95 466 GLU A CA 1
ATOM 3433 C C . GLU A 1 469 ? 32.982 29.477 51.744 1.00 56.55 466 GLU A C 1
ATOM 3434 O O . GLU A 1 469 ? 32.891 30.474 52.461 1.00 56.82 466 GLU A O 1
ATOM 3440 N N . VAL A 1 470 ? 31.925 28.782 51.339 1.00 50.14 467 VAL A N 1
ATOM 3441 C CA . VAL A 1 470 ? 30.575 29.173 51.724 1.00 49.21 467 VAL A CA 1
ATOM 3442 C C . VAL A 1 470 ? 30.074 28.380 52.933 1.00 48.33 467 VAL A C 1
ATOM 3443 O O . VAL A 1 470 ? 30.180 27.157 52.978 1.00 49.61 467 VAL A O 1
ATOM 3447 N N . LYS A 1 471 ? 29.554 29.090 53.925 1.00 50.83 468 LYS A N 1
ATOM 3448 C CA . LYS A 1 471 ? 28.945 28.451 55.080 1.00 49.27 468 LYS A CA 1
ATOM 3449 C C . LYS A 1 471 ? 27.515 28.936 55.223 1.00 49.47 468 LYS A C 1
ATOM 3450 O O . LYS A 1 471 ? 27.252 30.137 55.179 1.00 53.54 468 LYS A O 1
ATOM 3456 N N . SER A 1 472 ? 26.588 28.002 55.379 1.00 51.65 469 SER A N 1
ATOM 3457 C CA . SER A 1 472 ? 25.207 28.363 55.656 1.00 56.05 469 SER A CA 1
ATOM 3458 C C . SER A 1 472 ? 24.895 28.085 57.117 1.00 54.08 469 SER A C 1
ATOM 3459 O O . SER A 1 472 ? 25.096 26.974 57.602 1.00 57.71 469 SER A O 1
ATOM 3462 N N . ILE A 1 473 ? 24.421 29.104 57.822 1.00 56.80 470 ILE A N 1
ATOM 3463 C CA . ILE A 1 473 ? 24.042 28.943 59.216 1.00 58.76 470 ILE A CA 1
ATOM 3464 C C . ILE A 1 473 ? 22.525 28.899 59.311 1.00 63.47 470 ILE A C 1
ATOM 3465 O O . ILE A 1 473 ? 21.852 29.907 59.094 1.00 66.41 470 ILE A O 1
ATOM 3470 N N . ALA A 1 474 ? 21.990 27.728 59.640 1.00 62.74 471 ALA A N 1
ATOM 3471 C CA . ALA A 1 474 ? 20.546 27.537 59.678 1.00 64.29 471 ALA A CA 1
ATOM 3472 C C . ALA A 1 474 ? 19.921 28.021 60.986 1.00 64.75 471 ALA A C 1
ATOM 3473 O O . ALA A 1 474 ? 20.367 27.661 62.075 1.00 64.98 471 ALA A O 1
ATOM 3475 N N . GLY A 1 475 ? 18.885 28.844 60.865 1.00 64.74 472 GLY A N 1
ATOM 3476 C CA . GLY A 1 475 ? 18.158 29.335 62.020 1.00 67.75 472 GLY A CA 1
ATOM 3477 C C . GLY A 1 475 ? 18.862 30.479 62.716 1.00 73.90 472 GLY A C 1
ATOM 3478 O O . GLY A 1 475 ? 18.600 30.759 63.886 1.00 78.06 472 GLY A O 1
ATOM 3479 N N . TYR A 1 476 ? 19.746 31.155 61.989 1.00 75.60 473 TYR A N 1
ATOM 3480 C CA . TYR A 1 476 ? 20.497 32.272 62.548 1.00 81.35 473 TYR A CA 1
ATOM 3481 C C . TYR A 1 476 ? 19.563 33.354 63.092 1.00 88.66 473 TYR A C 1
ATOM 3482 O O . TYR A 1 476 ? 19.704 33.795 64.229 1.00 91.20 473 TYR A O 1
ATOM 3491 N N . PHE A 1 477 ? 18.599 33.766 62.277 1.00 91.44 474 PHE A N 1
ATOM 3492 C CA . PHE A 1 477 ? 17.751 34.905 62.613 1.00 94.81 474 PHE A CA 1
ATOM 3493 C C . PHE A 1 477 ? 16.613 34.611 63.595 1.00 102.79 474 PHE A C 1
ATOM 3494 O O . PHE A 1 477 ? 16.333 35.423 64.476 1.00 108.70 474 PHE A O 1
ATOM 3502 N N . LYS A 1 478 ? 15.955 33.466 63.448 1.00 103.91 475 LYS A N 1
ATOM 3503 C CA . LYS A 1 478 ? 14.886 33.102 64.376 1.00 106.58 475 LYS A CA 1
ATOM 3504 C C . LYS A 1 478 ? 15.426 32.812 65.772 1.00 104.56 475 LYS A C 1
ATOM 3505 O O . LYS A 1 478 ? 14.922 33.342 66.763 1.00 104.57 475 LYS A O 1
ATOM 3511 N N . ALA B 1 3 ? 10.778 -11.486 46.579 1.00 86.67 0 ALA B N 1
ATOM 3512 C CA . ALA B 1 3 ? 11.547 -12.486 45.846 1.00 86.58 0 ALA B CA 1
ATOM 3513 C C . ALA B 1 3 ? 12.938 -11.982 45.479 1.00 84.57 0 ALA B C 1
ATOM 3514 O O . ALA B 1 3 ? 13.212 -10.782 45.535 1.00 84.81 0 ALA B O 1
ATOM 3532 N N . ARG B 1 5 ? 15.857 -10.580 43.505 1.00 72.50 2 ARG B N 1
ATOM 3533 C CA . ARG B 1 5 ? 15.951 -9.682 42.366 1.00 69.30 2 ARG B CA 1
ATOM 3534 C C . ARG B 1 5 ? 17.140 -10.059 41.501 1.00 66.88 2 ARG B C 1
ATOM 3535 O O . ARG B 1 5 ? 18.271 -10.089 41.986 1.00 62.77 2 ARG B O 1
ATOM 3543 N N . ASP B 1 6 ? 16.911 -10.323 40.217 1.00 65.96 3 ASP B N 1
ATOM 3544 C CA . ASP B 1 6 ? 18.060 -10.526 39.356 1.00 64.55 3 ASP B CA 1
ATOM 3545 C C . ASP B 1 6 ? 18.262 -9.227 38.593 1.00 59.85 3 ASP B C 1
ATOM 3546 O O . ASP B 1 6 ? 17.571 -8.922 37.620 1.00 57.61 3 ASP B O 1
ATOM 3551 N N . TYR B 1 7 ? 19.257 -8.484 39.064 1.00 55.23 4 TYR B N 1
ATOM 3552 C CA . TYR B 1 7 ? 19.686 -7.207 38.503 1.00 54.64 4 TYR B CA 1
ATOM 3553 C C . TYR B 1 7 ? 20.936 -7.269 37.624 1.00 56.89 4 TYR B C 1
ATOM 3554 O O . TYR B 1 7 ? 21.510 -6.237 37.269 1.00 60.01 4 TYR B O 1
ATOM 3563 N N . THR B 1 8 ? 21.399 -8.486 37.361 1.00 52.40 5 THR B N 1
ATOM 3564 C CA . THR B 1 8 ? 22.685 -8.724 36.707 1.00 49.53 5 THR B CA 1
ATOM 3565 C C . THR B 1 8 ? 22.856 -8.017 35.363 1.00 47.67 5 THR B C 1
ATOM 3566 O O . THR B 1 8 ? 23.969 -7.894 34.867 1.00 54.72 5 THR B O 1
ATOM 3570 N N . LYS B 1 9 ? 21.761 -7.576 34.758 1.00 42.83 6 LYS B N 1
ATOM 3571 C CA . LYS B 1 9 ? 21.867 -6.781 33.540 1.00 41.81 6 LYS B CA 1
ATOM 3572 C C . LYS B 1 9 ? 22.263 -5.326 33.798 1.00 44.87 6 LYS B C 1
ATOM 3573 O O . LYS B 1 9 ? 21.758 -4.677 34.718 1.00 43.79 6 LYS B O 1
ATOM 3579 N N . GLN B 1 10 ? 23.207 -4.838 33.000 1.00 44.38 7 GLN B N 1
ATOM 3580 C CA . GLN B 1 10 ? 23.554 -3.419 32.978 1.00 39.73 7 GLN B CA 1
ATOM 3581 C C . GLN B 1 10 ? 22.568 -2.626 32.125 1.00 36.48 7 GLN B C 1
ATOM 3582 O O . GLN B 1 10 ? 21.929 -3.180 31.233 1.00 41.65 7 GLN B O 1
ATOM 3588 N N . TYR B 1 11 ? 22.432 -1.333 32.393 1.00 33.81 8 TYR B N 1
ATOM 3589 C CA . TYR B 1 11 ? 21.677 -0.493 31.477 1.00 36.69 8 TYR B CA 1
ATOM 3590 C C . TYR B 1 11 ? 22.638 0.382 30.693 1.00 42.16 8 TYR B C 1
ATOM 3591 O O . TYR B 1 11 ? 23.224 1.323 31.232 1.00 40.40 8 TYR B O 1
ATOM 3600 N N . ILE B 1 12 ? 22.791 0.069 29.410 1.00 40.71 9 ILE B N 1
ATOM 3601 C CA . ILE B 1 12 ? 23.799 0.715 28.577 1.00 43.78 9 ILE B CA 1
ATOM 3602 C C . ILE B 1 12 ? 23.263 0.957 27.172 1.00 45.55 9 ILE B C 1
ATOM 3603 O O . ILE B 1 12 ? 22.689 0.058 26.553 1.00 46.23 9 ILE B O 1
ATOM 3608 N N . ASN B 1 13 ? 23.462 2.175 26.677 1.00 46.04 10 ASN B N 1
ATOM 3609 C CA . ASN B 1 13 ? 23.035 2.563 25.337 1.00 46.57 10 ASN B CA 1
ATOM 3610 C C . ASN B 1 13 ? 21.535 2.378 25.115 1.00 50.38 10 ASN B C 1
ATOM 3611 O O . ASN B 1 13 ? 21.102 1.991 24.032 1.00 57.65 10 ASN B O 1
ATOM 3616 N N . GLY B 1 14 ? 20.752 2.649 26.157 1.00 50.58 11 GLY B N 1
ATOM 3617 C CA . GLY B 1 14 ? 19.305 2.707 26.043 1.00 50.31 11 GLY B CA 1
ATOM 3618 C C . GLY B 1 14 ? 18.578 1.383 26.164 1.00 51.83 11 GLY B C 1
ATOM 3619 O O . GLY B 1 14 ? 17.400 1.285 25.818 1.00 53.59 11 GLY B O 1
ATOM 3620 N N A GLU B 1 15 ? 19.272 0.369 26.671 0.50 49.97 12 GLU B N 1
ATOM 3621 N N B GLU B 1 15 ? 19.278 0.364 26.652 0.50 49.98 12 GLU B N 1
ATOM 3622 C CA A GLU B 1 15 ? 18.701 -0.967 26.797 0.50 50.75 12 GLU B CA 1
ATOM 3623 C CA B GLU B 1 15 ? 18.697 -0.966 26.813 0.50 50.74 12 GLU B CA 1
ATOM 3624 C C A GLU B 1 15 ? 19.317 -1.713 27.981 0.50 48.52 12 GLU B C 1
ATOM 3625 C C B GLU B 1 15 ? 19.309 -1.697 28.002 0.50 48.47 12 GLU B C 1
ATOM 3626 O O A GLU B 1 15 ? 20.445 -1.428 28.382 0.50 47.41 12 GLU B O 1
ATOM 3627 O O B GLU B 1 15 ? 20.422 -1.388 28.426 0.50 47.31 12 GLU B O 1
ATOM 3638 N N . TRP B 1 16 ? 18.577 -2.666 28.540 1.00 47.13 13 TRP B N 1
ATOM 3639 C CA . TRP B 1 16 ? 19.127 -3.546 29.565 1.00 46.53 13 TRP B CA 1
ATOM 3640 C C . TRP B 1 16 ? 19.938 -4.609 28.838 1.00 50.83 13 TRP B C 1
ATOM 3641 O O . TRP B 1 16 ? 19.403 -5.349 28.013 1.00 54.21 13 TRP B O 1
ATOM 3652 N N . VAL B 1 17 ? 21.230 -4.681 29.136 1.00 46.16 14 VAL B N 1
ATOM 3653 C CA . VAL B 1 17 ? 22.125 -5.565 28.398 1.00 46.50 14 VAL B CA 1
ATOM 3654 C C . VAL B 1 17 ? 22.897 -6.477 29.335 1.00 46.55 14 VAL B C 1
ATOM 3655 O O . VAL B 1 17 ? 23.178 -6.122 30.480 1.00 45.77 14 VAL B O 1
ATOM 3659 N N . GLU B 1 18 ? 23.228 -7.664 28.846 1.00 51.30 15 GLU B N 1
ATOM 3660 C CA . GLU B 1 18 ? 24.073 -8.571 29.599 1.00 52.36 15 GLU B CA 1
ATOM 3661 C C . GLU B 1 18 ? 25.450 -7.940 29.750 1.00 50.63 15 GLU B C 1
ATOM 3662 O O . GLU B 1 18 ? 25.990 -7.372 28.799 1.00 51.99 15 GLU B O 1
ATOM 3668 N N . SER B 1 19 ? 26.012 -8.028 30.948 1.00 47.95 16 SER B N 1
ATOM 3669 C CA . SER B 1 19 ? 27.353 -7.519 31.176 1.00 50.64 16 SER B CA 1
ATOM 3670 C C . SER B 1 19 ? 28.352 -8.319 30.353 1.00 53.87 16 SER B C 1
ATOM 3671 O O . SER B 1 19 ? 28.105 -9.477 30.004 1.00 52.30 16 SER B O 1
ATOM 3674 N N . ASN B 1 20 ? 29.480 -7.694 30.033 1.00 53.07 17 ASN B N 1
ATOM 3675 C CA . ASN B 1 20 ? 30.543 -8.392 29.334 1.00 53.86 17 ASN B CA 1
ATOM 3676 C C . ASN B 1 20 ? 31.197 -9.392 30.274 1.00 53.34 17 ASN B C 1
ATOM 3677 O O . ASN B 1 20 ? 31.787 -10.380 29.839 1.00 60.09 17 ASN B O 1
ATOM 3682 N N . SER B 1 21 ? 31.069 -9.133 31.570 1.00 46.62 18 SER B N 1
ATOM 3683 C CA . SER B 1 21 ? 31.583 -10.034 32.592 1.00 51.73 18 SER B CA 1
ATOM 3684 C C . SER B 1 21 ? 30.691 -11.260 32.764 1.00 57.02 18 SER B C 1
ATOM 3685 O O . SER B 1 21 ? 29.485 -11.200 32.533 1.00 61.07 18 SER B O 1
ATOM 3688 N N . ASN B 1 22 ? 31.298 -12.373 33.162 1.00 61.66 19 ASN B N 1
ATOM 3689 C CA . ASN B 1 22 ? 30.565 -13.605 33.435 1.00 66.95 19 ASN B CA 1
ATOM 3690 C C . ASN B 1 22 ? 30.226 -13.759 34.918 1.00 64.41 19 ASN B C 1
ATOM 3691 O O . ASN B 1 22 ? 29.643 -14.761 35.333 1.00 65.61 19 ASN B O 1
ATOM 3696 N N . GLU B 1 23 ? 30.578 -12.752 35.709 1.00 60.62 20 GLU B N 1
ATOM 3697 C CA . GLU B 1 23 ? 30.493 -12.848 37.164 1.00 61.17 20 GLU B CA 1
ATOM 3698 C C . GLU B 1 23 ? 29.482 -11.872 37.752 1.00 54.07 20 GLU B C 1
ATOM 3699 O O . GLU B 1 23 ? 29.117 -10.881 37.121 1.00 47.62 20 GLU B O 1
ATOM 3705 N N . THR B 1 24 ? 29.010 -12.180 38.955 1.00 51.88 21 THR B N 1
ATOM 3706 C CA . THR B 1 24 ? 27.989 -11.373 39.606 1.00 50.12 21 THR B CA 1
ATOM 3707 C C . THR B 1 24 ? 28.346 -11.042 41.053 1.00 54.17 21 THR B C 1
ATOM 3708 O O . THR B 1 24 ? 29.262 -11.628 41.632 1.00 54.91 21 THR B O 1
ATOM 3712 N N . ILE B 1 25 ? 27.610 -10.093 41.624 1.00 54.34 22 ILE B N 1
ATOM 3713 C CA . ILE B 1 25 ? 27.783 -9.698 43.016 1.00 52.22 22 ILE B CA 1
ATOM 3714 C C . ILE B 1 25 ? 26.466 -9.862 43.763 1.00 50.56 22 ILE B C 1
ATOM 3715 O O . ILE B 1 25 ? 25.431 -9.353 43.332 1.00 53.56 22 ILE B O 1
ATOM 3720 N N . GLU B 1 26 ? 26.504 -10.570 44.885 1.00 48.55 23 GLU B N 1
ATOM 3721 C CA . GLU B 1 26 ? 25.309 -10.769 45.691 1.00 50.11 23 GLU B CA 1
ATOM 3722 C C . GLU B 1 26 ? 24.994 -9.537 46.538 1.00 47.67 23 GLU B C 1
ATOM 3723 O O . GLU B 1 26 ? 25.893 -8.911 47.105 1.00 46.09 23 GLU B O 1
ATOM 3729 N N . VAL B 1 27 ? 23.712 -9.193 46.616 1.00 43.10 24 VAL B N 1
ATOM 3730 C CA . VAL B 1 27 ? 23.263 -8.092 47.458 1.00 46.32 24 VAL B CA 1
ATOM 3731 C C . VAL B 1 27 ? 22.597 -8.646 48.710 1.00 50.02 24 VAL B C 1
ATOM 3732 O O . VAL B 1 27 ? 21.718 -9.505 48.625 1.00 54.26 24 VAL B O 1
ATOM 3736 N N . ILE B 1 28 ? 23.013 -8.147 49.869 1.00 48.64 25 ILE B N 1
ATOM 3737 C CA . ILE B 1 28 ? 22.569 -8.687 51.152 1.00 53.84 25 ILE B CA 1
ATOM 3738 C C . ILE B 1 28 ? 21.625 -7.733 51.889 1.00 55.75 25 ILE B C 1
ATOM 3739 O O . ILE B 1 28 ? 21.831 -6.528 51.889 1.00 59.64 25 ILE B O 1
ATOM 3744 N N . ASN B 1 29 ? 20.577 -8.273 52.500 1.00 54.85 26 ASN B N 1
ATOM 3745 C CA . ASN B 1 29 ? 19.742 -7.496 53.408 1.00 50.87 26 ASN B CA 1
ATOM 3746 C C . ASN B 1 29 ? 20.462 -7.338 54.748 1.00 52.76 26 ASN B C 1
ATOM 3747 O O . ASN B 1 29 ? 20.720 -8.325 55.434 1.00 58.14 26 ASN B O 1
ATOM 3752 N N . PRO B 1 30 ? 20.790 -6.090 55.121 1.00 51.50 27 PRO B N 1
ATOM 3753 C CA . PRO B 1 30 ? 21.537 -5.799 56.352 1.00 52.40 27 PRO B CA 1
ATOM 3754 C C . PRO B 1 30 ? 20.795 -6.255 57.600 1.00 57.37 27 PRO B C 1
ATOM 3755 O O . PRO B 1 30 ? 21.427 -6.585 58.595 1.00 62.51 27 PRO B O 1
ATOM 3759 N N . ALA B 1 31 ? 19.469 -6.263 57.549 1.00 59.63 28 ALA B N 1
ATOM 3760 C CA . ALA B 1 31 ? 18.679 -6.673 58.703 1.00 62.21 28 ALA B CA 1
ATOM 3761 C C . ALA B 1 31 ? 18.598 -8.191 58.875 1.00 64.74 28 ALA B C 1
ATOM 3762 O O . ALA B 1 31 ? 18.665 -8.694 59.995 1.00 70.54 28 ALA B O 1
ATOM 3764 N N . THR B 1 32 ? 18.380 -8.913 57.780 1.00 61.06 29 THR B N 1
ATOM 3765 C CA . THR B 1 32 ? 18.291 -10.373 57.836 1.00 65.17 29 THR B CA 1
ATOM 3766 C C . THR B 1 32 ? 19.566 -11.176 57.527 1.00 70.52 29 THR B C 1
ATOM 3767 O O . THR B 1 32 ? 19.589 -12.390 57.730 1.00 74.83 29 THR B O 1
ATOM 3771 N N . GLU B 1 33 ? 20.606 -10.506 57.033 1.00 68.52 30 GLU B N 1
ATOM 3772 C CA . GLU B 1 33 ? 21.845 -11.168 56.590 1.00 68.92 30 GLU B CA 1
ATOM 3773 C C . GLU B 1 33 ? 21.706 -12.079 55.359 1.00 68.22 30 GLU B C 1
ATOM 3774 O O . GLU B 1 33 ? 22.699 -12.614 54.867 1.00 67.68 30 GLU B O 1
ATOM 3780 N N . GLU B 1 34 ? 20.482 -12.270 54.879 1.00 68.48 31 GLU B N 1
ATOM 3781 C CA . GLU B 1 34 ? 20.249 -13.064 53.675 1.00 69.96 31 GLU B CA 1
ATOM 3782 C C . GLU B 1 34 ? 20.554 -12.265 52.412 1.00 68.40 31 GLU B C 1
ATOM 3783 O O . GLU B 1 34 ? 20.492 -11.036 52.418 1.00 66.97 31 GLU B O 1
ATOM 3789 N N . VAL B 1 35 ? 20.895 -12.960 51.332 1.00 66.18 32 VAL B N 1
ATOM 3790 C CA . VAL B 1 35 ? 21.089 -12.295 50.048 1.00 63.43 32 VAL B CA 1
ATOM 3791 C C . VAL B 1 35 ? 19.729 -12.100 49.364 1.00 58.27 32 VAL B C 1
ATOM 3792 O O . VAL B 1 35 ? 18.946 -13.038 49.240 1.00 60.16 32 VAL B O 1
ATOM 3796 N N . ILE B 1 36 ? 19.413 -10.851 49.032 1.00 55.96 33 ILE B N 1
ATOM 3797 C CA . ILE B 1 36 ? 18.128 -10.513 48.426 1.00 52.26 33 ILE B CA 1
ATOM 3798 C C . ILE B 1 36 ? 18.153 -10.369 46.908 1.00 51.38 33 ILE B C 1
ATOM 3799 O O . ILE B 1 36 ? 17.114 -10.154 46.286 1.00 54.56 33 ILE B O 1
ATOM 3804 N N . GLY B 1 37 ? 19.331 -10.492 46.310 1.00 52.25 34 GLY B N 1
ATOM 3805 C CA . GLY B 1 37 ? 19.455 -10.312 44.877 1.00 51.15 34 GLY B CA 1
ATOM 3806 C C . GLY B 1 37 ? 20.880 -10.305 44.363 1.00 53.36 34 GLY B C 1
ATOM 3807 O O . GLY B 1 37 ? 21.831 -10.515 45.118 1.00 54.63 34 GLY B O 1
ATOM 3808 N N . LYS B 1 38 ? 21.024 -10.070 43.063 1.00 51.13 35 LYS B N 1
ATOM 3809 C CA . LYS B 1 38 ? 22.332 -10.047 42.422 1.00 54.21 35 LYS B CA 1
ATOM 3810 C C . LYS B 1 38 ? 22.424 -8.951 41.368 1.00 51.71 35 LYS B C 1
ATOM 3811 O O . LYS B 1 38 ? 21.443 -8.632 40.699 1.00 50.48 35 LYS B O 1
ATOM 3817 N N . VAL B 1 39 ? 23.616 -8.380 41.227 1.00 46.42 36 VAL B N 1
ATOM 3818 C CA . VAL B 1 39 ? 23.910 -7.469 40.133 1.00 41.83 36 VAL B CA 1
ATOM 3819 C C . VAL B 1 39 ? 25.169 -7.970 39.436 1.00 45.51 36 VAL B C 1
ATOM 3820 O O . VAL B 1 39 ? 25.883 -8.821 39.969 1.00 46.76 36 VAL B O 1
ATOM 3824 N N . ALA B 1 40 ? 25.429 -7.461 38.238 1.00 45.51 37 ALA B N 1
ATOM 3825 C CA . ALA B 1 40 ? 26.641 -7.818 37.519 1.00 46.71 37 ALA B CA 1
ATOM 3826 C C . ALA B 1 40 ? 27.868 -7.387 38.300 1.00 46.74 37 ALA B C 1
ATOM 3827 O O . ALA B 1 40 ? 27.842 -6.386 39.018 1.00 44.81 37 ALA B O 1
ATOM 3829 N N . LYS B 1 41 ? 28.955 -8.130 38.140 1.00 50.77 38 LYS B N 1
ATOM 3830 C CA . LYS B 1 41 ? 30.230 -7.648 38.624 1.00 53.24 38 LYS B CA 1
ATOM 3831 C C . LYS B 1 41 ? 30.854 -7.141 37.342 1.00 52.13 38 LYS B C 1
ATOM 3832 O O . LYS B 1 41 ? 31.363 -7.919 36.548 1.00 59.57 38 LYS B O 1
ATOM 3838 N N . GLY B 1 42 ? 30.886 -5.827 37.178 1.00 47.01 39 GLY B N 1
ATOM 3839 C CA . GLY B 1 42 ? 31.157 -5.250 35.878 1.00 44.28 39 GLY B CA 1
ATOM 3840 C C . GLY B 1 42 ? 32.638 -5.101 35.624 1.00 51.76 39 GLY B C 1
ATOM 3841 O O . GLY B 1 42 ? 33.442 -5.133 36.557 1.00 56.84 39 GLY B O 1
ATOM 3842 N N . ASN B 1 43 ? 33.002 -4.933 34.359 1.00 46.09 40 ASN B N 1
ATOM 3843 C CA . ASN B 1 43 ? 34.403 -4.792 33.997 1.00 45.33 40 ASN B CA 1
ATOM 3844 C C . ASN B 1 43 ? 34.674 -3.568 33.132 1.00 46.25 40 ASN B C 1
ATOM 3845 O O . ASN B 1 43 ? 33.775 -2.774 32.859 1.00 48.58 40 ASN B O 1
ATOM 3850 N N . LYS B 1 44 ? 35.927 -3.434 32.712 1.00 49.98 41 LYS B N 1
ATOM 3851 C CA . LYS B 1 44 ? 36.369 -2.324 31.883 1.00 51.40 41 LYS B CA 1
ATOM 3852 C C . LYS B 1 44 ? 35.579 -2.264 30.576 1.00 52.45 41 LYS B C 1
ATOM 3853 O O . LYS B 1 44 ? 35.302 -1.181 30.053 1.00 54.62 41 LYS B O 1
ATOM 3859 N N . ALA B 1 45 ? 35.207 -3.434 30.065 1.00 49.39 42 ALA B N 1
ATOM 3860 C CA . ALA B 1 45 ? 34.445 -3.533 28.826 1.00 47.28 42 ALA B CA 1
ATOM 3861 C C . ALA B 1 45 ? 33.069 -2.891 28.947 1.00 46.28 42 ALA B C 1
ATOM 3862 O O . ALA B 1 45 ? 32.647 -2.152 28.056 1.00 47.66 42 ALA B O 1
ATOM 3864 N N . ASP B 1 46 ? 32.376 -3.171 30.049 1.00 43.00 43 ASP B N 1
ATOM 3865 C CA . ASP B 1 46 ? 31.085 -2.538 30.313 1.00 42.62 43 ASP B CA 1
ATOM 3866 C C . ASP B 1 46 ? 31.246 -1.025 30.366 1.00 43.87 43 ASP B C 1
ATOM 3867 O O . ASP B 1 46 ? 30.461 -0.287 29.771 1.00 43.02 43 ASP B O 1
ATOM 3872 N N . VAL B 1 47 ? 32.275 -0.575 31.077 1.00 41.61 44 VAL B N 1
ATOM 3873 C CA . VAL B 1 47 ? 32.557 0.846 31.216 1.00 41.42 44 VAL B CA 1
ATOM 3874 C C . VAL B 1 47 ? 32.798 1.507 29.862 1.00 41.31 44 VAL B C 1
ATOM 3875 O O . VAL B 1 47 ? 32.215 2.551 29.555 1.00 39.88 44 VAL B O 1
ATOM 3879 N N . ASP B 1 48 ? 33.648 0.885 29.051 1.00 45.57 45 ASP B N 1
ATOM 3880 C CA . ASP B 1 48 ? 33.991 1.420 27.738 1.00 48.90 45 ASP B CA 1
ATOM 3881 C C . ASP B 1 48 ? 32.776 1.515 26.828 1.00 50.30 45 ASP B C 1
ATOM 3882 O O . ASP B 1 48 ? 32.621 2.495 26.104 1.00 54.94 45 ASP B O 1
ATOM 3887 N N . LYS B 1 49 ? 31.916 0.499 26.868 1.00 48.91 46 LYS B N 1
ATOM 3888 C CA . LYS B 1 49 ? 30.686 0.514 26.083 1.00 45.74 46 LYS B CA 1
ATOM 3889 C C . LYS B 1 49 ? 29.784 1.660 26.531 1.00 46.03 46 LYS B C 1
ATOM 3890 O O . LYS B 1 49 ? 29.234 2.389 25.706 1.00 49.68 46 LYS B O 1
ATOM 3896 N N . ALA B 1 50 ? 29.640 1.810 27.843 1.00 38.26 47 ALA B N 1
ATOM 3897 C CA . ALA B 1 50 ? 28.808 2.865 28.403 1.00 38.11 47 ALA B CA 1
ATOM 3898 C C . ALA B 1 50 ? 29.377 4.248 28.091 1.00 42.61 47 ALA B C 1
ATOM 3899 O O . ALA B 1 50 ? 28.646 5.153 27.687 1.00 43.29 47 ALA B O 1
ATOM 3901 N N . VAL B 1 51 ? 30.684 4.407 28.270 1.00 44.81 48 VAL B N 1
ATOM 3902 C CA . VAL B 1 51 ? 31.324 5.695 28.020 1.00 44.00 48 VAL B CA 1
ATOM 3903 C C . VAL B 1 51 ? 31.249 6.067 26.542 1.00 45.75 48 VAL B C 1
ATOM 3904 O O . VAL B 1 51 ? 31.029 7.229 26.198 1.00 47.40 48 VAL B O 1
ATOM 3908 N N A GLU B 1 52 ? 31.420 5.078 25.673 0.49 47.15 49 GLU B N 1
ATOM 3909 N N B GLU B 1 52 ? 31.419 5.080 25.667 0.51 47.15 49 GLU B N 1
ATOM 3910 C CA A GLU B 1 52 ? 31.338 5.315 24.239 0.49 48.40 49 GLU B CA 1
ATOM 3911 C CA B GLU B 1 52 ? 31.335 5.336 24.235 0.51 48.39 49 GLU B CA 1
ATOM 3912 C C A GLU B 1 52 ? 29.913 5.676 23.827 0.49 48.27 49 GLU B C 1
ATOM 3913 C C B GLU B 1 52 ? 29.908 5.700 23.845 0.51 48.21 49 GLU B C 1
ATOM 3914 O O A GLU B 1 52 ? 29.702 6.553 22.989 0.49 49.28 49 GLU B O 1
ATOM 3915 O O B GLU B 1 52 ? 29.690 6.602 23.036 0.51 49.06 49 GLU B O 1
ATOM 3926 N N . ALA B 1 53 ? 28.938 5.000 24.428 1.00 47.02 50 ALA B N 1
ATOM 3927 C CA . ALA B 1 53 ? 27.529 5.270 24.151 1.00 47.88 50 ALA B CA 1
ATOM 3928 C C . ALA B 1 53 ? 27.174 6.694 24.559 1.00 47.24 50 ALA B C 1
ATOM 3929 O O . ALA B 1 53 ? 26.429 7.380 23.864 1.00 47.39 50 ALA B O 1
ATOM 3931 N N . ALA B 1 54 ? 27.725 7.128 25.688 1.00 45.02 51 ALA B N 1
ATOM 3932 C CA . ALA B 1 54 ? 27.532 8.487 26.171 1.00 46.26 51 ALA B CA 1
ATOM 3933 C C . ALA B 1 54 ? 28.261 9.492 25.283 1.00 50.95 51 ALA B C 1
ATOM 3934 O O . ALA B 1 54 ? 27.739 10.564 24.985 1.00 49.93 51 ALA B O 1
ATOM 3936 N N . ASP B 1 55 ? 29.469 9.134 24.862 1.00 55.13 52 ASP B N 1
ATOM 3937 C CA . ASP B 1 55 ? 30.284 10.011 24.030 1.00 56.05 52 ASP B CA 1
ATOM 3938 C C . ASP B 1 55 ? 29.633 10.269 22.678 1.00 58.42 52 ASP B C 1
ATOM 3939 O O . ASP B 1 55 ? 29.736 11.364 22.131 1.00 61.84 52 ASP B O 1
ATOM 3944 N N . ASP B 1 56 ? 28.954 9.261 22.141 1.00 55.94 53 ASP B N 1
ATOM 3945 C CA . ASP B 1 56 ? 28.302 9.407 20.846 1.00 58.50 53 ASP B CA 1
ATOM 3946 C C . ASP B 1 56 ? 27.159 10.417 20.901 1.00 57.01 53 ASP B C 1
ATOM 3947 O O . ASP B 1 56 ? 26.897 11.120 19.926 1.00 58.89 53 ASP B O 1
ATOM 3952 N N . VAL B 1 57 ? 26.462 10.462 22.032 1.00 52.11 54 VAL B N 1
ATOM 3953 C CA . VAL B 1 57 ? 25.290 11.318 22.176 1.00 47.76 54 VAL B CA 1
ATOM 3954 C C . VAL B 1 57 ? 25.530 12.674 22.871 1.00 48.76 54 VAL B C 1
ATOM 3955 O O . VAL B 1 57 ? 24.616 13.497 22.954 1.00 49.82 54 VAL B O 1
ATOM 3959 N N . TYR B 1 58 ? 26.746 12.929 23.348 1.00 50.04 55 TYR B N 1
ATOM 3960 C CA . TYR B 1 58 ? 26.946 14.060 24.266 1.00 54.98 55 TYR B CA 1
ATOM 3961 C C . TYR B 1 58 ? 26.788 15.434 23.615 1.00 59.50 55 TYR B C 1
ATOM 3962 O O . TYR B 1 58 ? 26.334 16.383 24.254 1.00 58.94 55 TYR B O 1
ATOM 3971 N N . LEU B 1 59 ? 27.161 15.532 22.345 1.00 62.56 56 LEU B N 1
ATOM 3972 C CA . LEU B 1 59 ? 27.066 16.786 21.616 1.00 61.17 56 LEU B CA 1
ATOM 3973 C C . LEU B 1 59 ? 25.603 17.143 21.377 1.00 60.28 56 LEU B C 1
ATOM 3974 O O . LEU B 1 59 ? 25.196 18.293 21.547 1.00 60.25 56 LEU B O 1
ATOM 3979 N N . GLU B 1 60 ? 24.814 16.145 20.994 1.00 59.90 57 GLU B N 1
ATOM 3980 C CA . GLU B 1 60 ? 23.392 16.341 20.737 1.00 62.21 57 GLU B CA 1
ATOM 3981 C C . GLU B 1 60 ? 22.643 16.722 22.010 1.00 59.82 57 GLU B C 1
ATOM 3982 O O . GLU B 1 60 ? 21.761 17.582 21.991 1.00 57.59 57 GLU B O 1
ATOM 3988 N N . PHE B 1 61 ? 22.999 16.077 23.115 1.00 59.42 58 PHE B N 1
ATOM 3989 C CA . PHE B 1 61 ? 22.334 16.323 24.387 1.00 55.90 58 PHE B CA 1
ATOM 3990 C C . PHE B 1 61 ? 22.742 17.681 24.956 1.00 54.14 58 PHE B C 1
ATOM 3991 O O . PHE B 1 61 ? 21.951 18.348 25.619 1.00 50.91 58 PHE B O 1
ATOM 3999 N N . ARG B 1 62 ? 23.979 18.088 24.688 1.00 55.98 59 ARG B N 1
ATOM 4000 C CA . ARG B 1 62 ? 24.449 19.409 25.091 1.00 57.14 59 ARG B CA 1
ATOM 4001 C C . ARG B 1 62 ? 23.625 20.501 24.421 1.00 61.07 59 ARG B C 1
ATOM 4002 O O . ARG B 1 62 ? 23.247 21.487 25.055 1.00 63.98 59 ARG B O 1
ATOM 4010 N N . HIS B 1 63 ? 23.348 20.315 23.136 1.00 61.83 60 HIS B N 1
ATOM 4011 C CA . HIS B 1 63 ? 22.676 21.336 22.336 1.00 62.66 60 HIS B CA 1
ATOM 4012 C C . HIS B 1 63 ? 21.162 21.173 22.224 1.00 63.08 60 HIS B C 1
ATOM 4013 O O . HIS B 1 63 ? 20.504 21.923 21.502 1.00 64.83 60 HIS B O 1
ATOM 4020 N N . THR B 1 64 ? 20.614 20.183 22.921 1.00 61.32 61 THR B N 1
ATOM 4021 C CA . THR B 1 64 ? 19.166 20.029 22.994 1.00 63.05 61 THR B CA 1
ATOM 4022 C C . THR B 1 64 ? 18.576 21.212 23.775 1.00 64.28 61 THR B C 1
ATOM 4023 O O . THR B 1 64 ? 19.272 21.846 24.570 1.00 64.36 61 THR B O 1
ATOM 4027 N N . SER B 1 65 ? 17.304 21.522 23.539 1.00 65.61 62 SER B N 1
ATOM 4028 C CA . SER B 1 65 ? 16.702 22.734 24.101 1.00 66.01 62 SER B CA 1
ATOM 4029 C C . SER B 1 65 ? 16.328 22.606 25.578 1.00 64.24 62 SER B C 1
ATOM 4030 O O . SER B 1 65 ? 16.087 21.507 26.075 1.00 67.92 62 SER B O 1
ATOM 4033 N N . VAL B 1 66 ? 16.281 23.741 26.269 1.00 58.14 63 VAL B N 1
ATOM 4034 C CA . VAL B 1 66 ? 15.928 23.779 27.687 1.00 60.53 63 VAL B CA 1
ATOM 4035 C C . VAL B 1 66 ? 14.553 23.169 27.994 1.00 62.05 63 VAL B C 1
ATOM 4036 O O . VAL B 1 66 ? 14.410 22.385 28.936 1.00 62.23 63 VAL B O 1
ATOM 4040 N N . LYS B 1 67 ? 13.549 23.516 27.197 1.00 59.55 64 LYS B N 1
ATOM 4041 C CA . LYS B 1 67 ? 12.208 22.978 27.405 1.00 59.90 64 LYS B CA 1
ATOM 4042 C C . LYS B 1 67 ? 12.160 21.478 27.119 1.00 60.64 64 LYS B C 1
ATOM 4043 O O . LYS B 1 67 ? 11.302 20.767 27.638 1.00 62.58 64 LYS B O 1
ATOM 4049 N N . GLU B 1 68 ? 13.087 21.001 26.296 1.00 60.28 65 GLU B N 1
ATOM 4050 C CA . GLU B 1 68 ? 13.194 19.574 26.014 1.00 67.72 65 GLU B CA 1
ATOM 4051 C C . GLU B 1 68 ? 13.684 18.811 27.248 1.00 64.60 65 GLU B C 1
ATOM 4052 O O . GLU B 1 68 ? 13.106 17.794 27.631 1.00 64.03 65 GLU B O 1
ATOM 4058 N N . ARG B 1 69 ? 14.747 19.318 27.868 1.00 61.08 66 ARG B N 1
ATOM 4059 C CA . ARG B 1 69 ? 15.313 18.703 29.064 1.00 57.64 66 ARG B CA 1
ATOM 4060 C C . ARG B 1 69 ? 14.382 18.838 30.257 1.00 59.58 66 ARG B C 1
ATOM 4061 O O . ARG B 1 69 ? 14.299 17.942 31.100 1.00 61.02 66 ARG B O 1
ATOM 4069 N N . GLN B 1 70 ? 13.682 19.964 30.325 1.00 58.43 67 GLN B N 1
ATOM 4070 C CA . GLN B 1 70 ? 12.770 20.224 31.425 1.00 54.88 67 GLN B CA 1
ATOM 4071 C C . GLN B 1 70 ? 11.589 19.264 31.376 1.00 58.20 67 GLN B C 1
ATOM 4072 O O . GLN B 1 70 ? 11.165 18.730 32.403 1.00 61.04 67 GLN B O 1
ATOM 4078 N N . ALA B 1 71 ? 11.064 19.047 30.174 1.00 58.06 68 ALA B N 1
ATOM 4079 C CA . ALA B 1 71 ? 9.952 18.121 29.978 1.00 59.30 68 ALA B CA 1
ATOM 4080 C C . ALA B 1 71 ? 10.378 16.693 30.299 1.00 60.37 68 ALA B C 1
ATOM 4081 O O . ALA B 1 71 ? 9.590 15.899 30.814 1.00 58.34 68 ALA B O 1
ATOM 4083 N N . LEU B 1 72 ? 11.631 16.373 29.992 1.00 59.57 69 LEU B N 1
ATOM 4084 C CA . LEU B 1 72 ? 12.178 15.063 30.317 1.00 56.71 69 LEU B CA 1
ATOM 4085 C C . LEU B 1 72 ? 12.175 14.866 31.827 1.00 52.39 69 LEU B C 1
ATOM 4086 O O . LEU B 1 72 ? 11.704 13.848 32.331 1.00 52.63 69 LEU B O 1
ATOM 4091 N N . LEU B 1 73 ? 12.691 15.860 32.543 1.00 49.17 70 LEU B N 1
ATOM 4092 C CA . LEU B 1 73 ? 12.707 15.825 33.998 1.00 49.60 70 LEU B CA 1
ATOM 4093 C C . LEU B 1 73 ? 11.291 15.735 34.555 1.00 54.31 70 LEU B C 1
ATOM 4094 O O . LEU B 1 73 ? 11.055 15.064 35.558 1.00 59.17 70 LEU B O 1
ATOM 4099 N N . ASP B 1 74 ? 10.351 16.405 33.895 1.00 54.08 71 ASP B N 1
ATOM 4100 C CA . ASP B 1 74 ? 8.954 16.372 34.318 1.00 59.56 71 ASP B CA 1
ATOM 4101 C C . ASP B 1 74 ? 8.360 14.970 34.176 1.00 56.43 71 ASP B C 1
ATOM 4102 O O . ASP B 1 74 ? 7.608 14.521 35.039 1.00 58.16 71 ASP B O 1
ATOM 4107 N N . LYS B 1 75 ? 8.700 14.289 33.085 1.00 54.86 72 LYS B N 1
ATOM 4108 C CA . LYS B 1 75 ? 8.311 12.897 32.894 1.00 58.40 72 LYS B CA 1
ATOM 4109 C C . LYS B 1 75 ? 8.899 12.039 34.006 1.00 56.18 72 LYS B C 1
ATOM 4110 O O . LYS B 1 75 ? 8.239 11.143 34.534 1.00 57.92 72 LYS B O 1
ATOM 4116 N N . ILE B 1 76 ? 10.147 12.328 34.359 1.00 50.55 73 ILE B N 1
ATOM 4117 C CA . ILE B 1 76 ? 10.842 11.591 35.406 1.00 46.57 73 ILE B CA 1
ATOM 4118 C C . ILE B 1 76 ? 10.173 11.804 36.757 1.00 44.80 73 ILE B C 1
ATOM 4119 O O . ILE B 1 76 ? 9.937 10.848 37.495 1.00 44.45 73 ILE B O 1
ATOM 4124 N N . VAL B 1 77 ? 9.864 13.058 37.070 1.00 44.12 74 VAL B N 1
ATOM 4125 C CA . VAL B 1 77 ? 9.151 13.391 38.300 1.00 45.31 74 VAL B CA 1
ATOM 4126 C C . VAL B 1 77 ? 7.856 12.590 38.431 1.00 50.31 74 VAL B C 1
ATOM 4127 O O . VAL B 1 77 ? 7.559 12.041 39.494 1.00 51.20 74 VAL B O 1
ATOM 4131 N N . LYS B 1 78 ? 7.100 12.510 37.340 1.00 53.10 75 LYS B N 1
ATOM 4132 C CA . LYS B 1 78 ? 5.830 11.790 37.342 1.00 61.63 75 LYS B CA 1
ATOM 4133 C C . LYS B 1 78 ? 6.029 10.291 37.562 1.00 60.24 75 LYS B C 1
ATOM 4134 O O . LYS B 1 78 ? 5.374 9.686 38.412 1.00 62.27 75 LYS B O 1
ATOM 4140 N N . GLU B 1 79 ? 6.935 9.696 36.793 1.00 53.97 76 GLU B N 1
ATOM 4141 C CA . GLU B 1 79 ? 7.172 8.260 36.878 1.00 54.80 76 GLU B CA 1
ATOM 4142 C C . GLU B 1 79 ? 7.812 7.869 38.206 1.00 53.09 76 GLU B C 1
ATOM 4143 O O . GLU B 1 79 ? 7.534 6.799 38.746 1.00 53.92 76 GLU B O 1
ATOM 4149 N N . TYR B 1 80 ? 8.659 8.748 38.730 1.00 54.25 77 TYR B N 1
ATOM 4150 C CA . TYR B 1 80 ? 9.288 8.533 40.027 1.00 51.75 77 TYR B CA 1
ATOM 4151 C C . TYR B 1 80 ? 8.215 8.393 41.097 1.00 53.29 77 TYR B C 1
ATOM 4152 O O . TYR B 1 80 ? 8.334 7.574 42.008 1.00 53.30 77 TYR B O 1
ATOM 4161 N N . GLU B 1 81 ? 7.164 9.198 40.979 1.00 55.51 78 GLU B N 1
ATOM 4162 C CA . GLU B 1 81 ? 6.039 9.121 41.906 1.00 57.91 78 GLU B CA 1
ATOM 4163 C C . GLU B 1 81 ? 5.261 7.814 41.758 1.00 54.90 78 GLU B C 1
ATOM 4164 O O . GLU B 1 81 ? 4.756 7.278 42.743 1.00 61.05 78 GLU B O 1
ATOM 4170 N N . ASN B 1 82 ? 5.171 7.304 40.532 1.00 50.91 79 ASN B N 1
ATOM 4171 C CA . ASN B 1 82 ? 4.496 6.032 40.282 1.00 61.95 79 ASN B CA 1
ATOM 4172 C C . ASN B 1 82 ? 5.198 4.866 40.967 1.00 60.41 79 ASN B C 1
ATOM 4173 O O . ASN B 1 82 ? 4.565 3.887 41.360 1.00 65.49 79 ASN B O 1
ATOM 4178 N N . ARG B 1 83 ? 6.512 4.987 41.106 1.00 54.48 80 ARG B N 1
ATOM 4179 C CA . ARG B 1 83 ? 7.360 3.916 41.619 1.00 53.97 80 ARG B CA 1
ATOM 4180 C C . ARG B 1 83 ? 7.581 4.000 43.126 1.00 54.99 80 ARG B C 1
ATOM 4181 O O . ARG B 1 83 ? 8.401 3.266 43.681 1.00 56.16 80 ARG B O 1
ATOM 4189 N N . LYS B 1 84 ? 6.868 4.919 43.770 1.00 52.70 81 LYS B N 1
ATOM 4190 C CA . LYS B 1 84 ? 7.067 5.234 45.185 1.00 52.05 81 LYS B CA 1
ATOM 4191 C C . LYS B 1 84 ? 7.171 4.019 46.115 1.00 54.12 81 LYS B C 1
ATOM 4192 O O . LYS B 1 84 ? 8.091 3.942 46.929 1.00 55.41 81 LYS B O 1
ATOM 4198 N N . ASP B 1 85 ? 6.252 3.069 45.997 1.00 56.28 82 ASP B N 1
ATOM 4199 C CA . ASP B 1 85 ? 6.301 1.903 46.874 1.00 60.52 82 ASP B CA 1
ATOM 4200 C C . ASP B 1 85 ? 7.515 1.017 46.601 1.00 56.62 82 ASP B C 1
ATOM 4201 O O . ASP B 1 85 ? 8.163 0.545 47.533 1.00 54.28 82 ASP B O 1
ATOM 4206 N N . ASP B 1 86 ? 7.810 0.788 45.325 1.00 50.91 83 ASP B N 1
ATOM 4207 C CA . ASP B 1 86 ? 8.970 -0.008 44.942 1.00 47.26 83 ASP B CA 1
ATOM 4208 C C . ASP B 1 86 ? 10.256 0.582 45.514 1.00 48.79 83 ASP B C 1
ATOM 4209 O O . ASP B 1 86 ? 11.098 -0.140 46.054 1.00 48.89 83 ASP B O 1
ATOM 4214 N N . ILE B 1 87 ? 10.397 1.897 45.386 1.00 49.00 84 ILE B N 1
ATOM 4215 C CA . ILE B 1 87 ? 11.560 2.605 45.905 1.00 45.81 84 ILE B CA 1
ATOM 4216 C C . ILE B 1 87 ? 11.676 2.439 47.418 1.00 47.79 84 ILE B C 1
ATOM 4217 O O . ILE B 1 87 ? 12.758 2.168 47.937 1.00 45.54 84 ILE B O 1
ATOM 4222 N N . VAL B 1 88 ? 10.554 2.582 48.118 1.00 48.79 85 VAL B N 1
ATOM 4223 C CA . VAL B 1 88 ? 10.540 2.480 49.574 1.00 51.67 85 VAL B CA 1
ATOM 4224 C C . VAL B 1 88 ? 10.934 1.086 50.053 1.00 55.65 85 VAL B C 1
ATOM 4225 O O . VAL B 1 88 ? 11.744 0.944 50.971 1.00 59.97 85 VAL B O 1
ATOM 4229 N N . GLN B 1 89 ? 10.369 0.062 49.420 1.00 56.10 86 GLN B N 1
ATOM 4230 C CA . GLN B 1 89 ? 10.683 -1.318 49.770 1.00 54.08 86 GLN B CA 1
ATOM 4231 C C . GLN B 1 89 ? 12.147 -1.619 49.484 1.00 52.06 86 GLN B C 1
ATOM 4232 O O . GLN B 1 89 ? 12.830 -2.245 50.295 1.00 53.45 86 GLN B O 1
ATOM 4238 N N . ALA B 1 90 ? 12.620 -1.170 48.326 1.00 47.46 87 ALA B N 1
ATOM 4239 C CA . ALA B 1 90 ? 13.993 -1.421 47.911 1.00 46.71 87 ALA B CA 1
ATOM 4240 C C . ALA B 1 90 ? 14.982 -0.828 48.906 1.00 50.53 87 ALA B C 1
ATOM 4241 O O . ALA B 1 90 ? 15.889 -1.518 49.373 1.00 53.81 87 ALA B O 1
ATOM 4243 N N . ILE B 1 91 ? 14.790 0.448 49.231 1.00 48.92 88 ILE B N 1
ATOM 4244 C CA . ILE B 1 91 ? 15.650 1.147 50.181 1.00 48.25 88 ILE B CA 1
ATOM 4245 C C . ILE B 1 91 ? 15.675 0.424 51.518 1.00 51.76 88 ILE B C 1
ATOM 4246 O O . ILE B 1 91 ? 16.740 0.195 52.088 1.00 53.16 88 ILE B O 1
ATOM 4251 N N . THR B 1 92 ? 14.499 0.050 52.006 1.00 55.16 89 THR B N 1
ATOM 4252 C CA . THR B 1 92 ? 14.400 -0.680 53.263 1.00 59.50 89 THR B CA 1
ATOM 4253 C C . THR B 1 92 ? 15.150 -2.008 53.195 1.00 56.58 89 THR B C 1
ATOM 4254 O O . THR B 1 92 ? 15.900 -2.351 54.109 1.00 56.33 89 THR B O 1
ATOM 4258 N N . ASP B 1 93 ? 14.963 -2.736 52.099 1.00 53.80 90 ASP B N 1
ATOM 4259 C CA . ASP B 1 93 ? 15.607 -4.034 51.918 1.00 54.65 90 ASP B CA 1
ATOM 4260 C C . ASP B 1 93 ? 17.130 -3.937 51.856 1.00 56.55 90 ASP B C 1
ATOM 4261 O O . ASP B 1 93 ? 17.829 -4.622 52.600 1.00 57.92 90 ASP B O 1
ATOM 4266 N N . GLU B 1 94 ? 17.638 -3.092 50.964 1.00 52.86 91 GLU B N 1
ATOM 4267 C CA . GLU B 1 94 ? 19.076 -3.025 50.726 1.00 53.95 91 GLU B CA 1
ATOM 4268 C C . GLU B 1 94 ? 19.841 -2.219 51.774 1.00 54.12 91 GLU B C 1
ATOM 4269 O O . GLU B 1 94 ? 20.941 -2.597 52.163 1.00 54.26 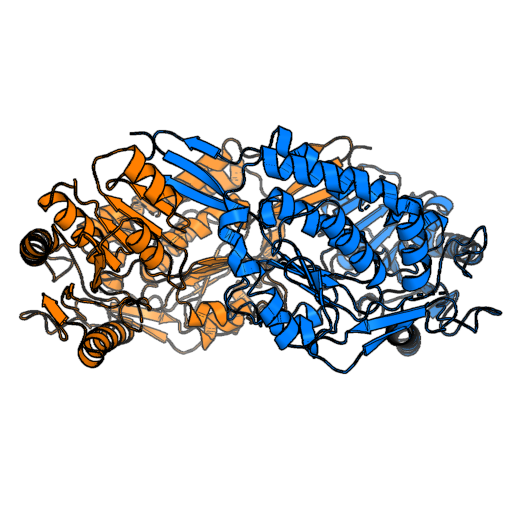91 GLU B O 1
ATOM 4275 N N . LEU B 1 95 ? 19.280 -1.090 52.192 1.00 52.82 92 LEU B N 1
ATOM 4276 C CA . LEU B 1 95 ? 19.919 -0.246 53.197 1.00 53.31 92 LEU B CA 1
ATOM 4277 C C . LEU B 1 95 ? 19.680 -0.715 54.629 1.00 56.37 92 LEU B C 1
ATOM 4278 O O . LEU B 1 95 ? 20.579 -0.660 55.469 1.00 59.20 92 LEU B O 1
ATOM 4283 N N . GLY B 1 96 ? 18.464 -1.172 54.906 1.00 56.65 93 GLY B N 1
ATOM 4284 C CA . GLY B 1 96 ? 18.087 -1.530 56.260 1.00 55.10 93 GLY B CA 1
ATOM 4285 C C . GLY B 1 96 ? 17.456 -0.358 56.988 1.00 54.16 93 GLY B C 1
ATOM 4286 O O . GLY B 1 96 ? 17.304 -0.375 58.211 1.00 53.82 93 GLY B O 1
ATOM 4287 N N . ALA B 1 97 ? 17.102 0.677 56.233 1.00 50.81 94 ALA B N 1
ATOM 4288 C CA . ALA B 1 97 ? 16.419 1.831 56.801 1.00 54.76 94 ALA B CA 1
ATOM 4289 C C . ALA B 1 97 ? 14.996 1.453 57.195 1.00 58.46 94 ALA B C 1
ATOM 4290 O O . ALA B 1 97 ? 14.349 0.662 56.508 1.00 57.02 94 ALA B O 1
ATOM 4292 N N . PRO B 1 98 ? 14.506 2.008 58.315 1.00 61.85 95 PRO B N 1
ATOM 4293 C CA . PRO B 1 98 ? 13.116 1.783 58.724 1.00 63.75 95 PRO B CA 1
ATOM 4294 C C . PRO B 1 98 ? 12.153 2.224 57.624 1.00 64.26 95 PRO B C 1
ATOM 4295 O O . PRO B 1 98 ? 12.451 3.177 56.905 1.00 62.56 95 PRO B O 1
ATOM 4299 N N . LEU B 1 99 ? 11.025 1.530 57.495 1.00 67.97 96 LEU B N 1
ATOM 4300 C CA . LEU B 1 99 ? 10.058 1.809 56.435 1.00 67.94 96 LEU B CA 1
ATOM 4301 C C . LEU B 1 99 ? 9.621 3.269 56.390 1.00 70.95 96 LEU B C 1
ATOM 4302 O O . LEU B 1 99 ? 9.559 3.871 55.316 1.00 67.88 96 LEU B O 1
ATOM 4307 N N . SER B 1 100 ? 9.324 3.832 57.557 1.00 76.53 97 SER B N 1
ATOM 4308 C CA . SER B 1 100 ? 8.864 5.213 57.645 1.00 77.88 97 SER B CA 1
ATOM 4309 C C . SER B 1 100 ? 9.926 6.191 57.154 1.00 72.26 97 SER B C 1
ATOM 4310 O O . SER B 1 100 ? 9.615 7.151 56.454 1.00 71.20 97 SER B O 1
ATOM 4313 N N . LEU B 1 101 ? 11.178 5.938 57.517 1.00 71.16 98 LEU B N 1
ATOM 4314 C CA . LEU B 1 101 ? 12.284 6.785 57.077 1.00 68.89 98 LEU B CA 1
ATOM 4315 C C . LEU B 1 101 ? 12.532 6.656 55.577 1.00 66.24 98 LEU B C 1
ATOM 4316 O O . LEU B 1 101 ? 12.784 7.654 54.902 1.00 68.09 98 LEU B O 1
ATOM 4321 N N . SER B 1 102 ? 12.459 5.430 55.061 1.00 62.65 99 SER B N 1
ATOM 4322 C CA . SER B 1 102 ? 12.628 5.192 53.630 1.00 61.33 99 SER B CA 1
ATOM 4323 C C . SER B 1 102 ? 11.613 5.992 52.826 1.00 60.79 99 SER B C 1
ATOM 4324 O O . SER B 1 102 ? 11.939 6.559 51.784 1.00 57.16 99 SER B O 1
ATOM 4327 N N . GLU B 1 103 ? 10.380 6.022 53.315 1.00 65.91 100 GLU B N 1
ATOM 4328 C CA . GLU B 1 103 ? 9.323 6.807 52.691 1.00 70.52 100 GLU B CA 1
ATOM 4329 C C . GLU B 1 103 ? 9.478 8.308 52.926 1.00 67.70 100 GLU B C 1
ATOM 4330 O O . GLU B 1 103 ? 9.445 9.099 51.986 1.00 68.06 100 GLU B O 1
ATOM 4336 N N . ARG B 1 104 ? 9.658 8.688 54.186 1.00 69.78 101 ARG B N 1
ATOM 4337 C CA . ARG B 1 104 ? 9.621 10.092 54.581 1.00 74.26 101 ARG B CA 1
ATOM 4338 C C . ARG B 1 104 ? 10.907 10.839 54.239 1.00 71.72 101 ARG B C 1
ATOM 4339 O O . ARG B 1 104 ? 10.889 12.051 54.019 1.00 74.81 101 ARG B O 1
ATOM 4347 N N . VAL B 1 105 ? 12.020 10.117 54.185 1.00 64.26 102 VAL B N 1
ATOM 4348 C CA . VAL B 1 105 ? 13.312 10.748 53.945 1.00 57.28 102 VAL B CA 1
ATOM 4349 C C . VAL B 1 105 ? 13.929 10.321 52.616 1.00 58.95 102 VAL B C 1
ATOM 4350 O O . VAL B 1 105 ? 14.090 11.140 51.710 1.00 58.68 102 VAL B O 1
ATOM 4354 N N . HIS B 1 106 ? 14.272 9.040 52.502 1.00 55.20 103 HIS B N 1
ATOM 4355 C CA . HIS B 1 106 ? 14.978 8.540 51.326 1.00 55.40 103 HIS B CA 1
ATOM 4356 C C . HIS B 1 106 ? 14.217 8.752 50.018 1.00 56.30 103 HIS B C 1
ATOM 4357 O O . HIS B 1 106 ? 14.761 9.322 49.070 1.00 54.14 103 HIS B O 1
ATOM 4364 N N . TYR B 1 107 ? 12.965 8.300 49.970 1.00 54.38 104 TYR B N 1
ATOM 4365 C CA . TYR B 1 107 ? 12.129 8.497 48.787 1.00 50.99 104 TYR B CA 1
ATOM 4366 C C . TYR B 1 107 ? 11.916 9.980 48.477 1.00 50.81 104 TYR B C 1
ATOM 4367 O O . TYR B 1 107 ? 12.125 10.420 47.347 1.00 51.43 104 TYR B O 1
ATOM 4376 N N . GLN B 1 108 ? 11.497 10.737 49.488 1.00 52.03 105 GLN B N 1
ATOM 4377 C CA . GLN B 1 108 ? 11.225 12.164 49.333 1.00 55.73 105 GLN B CA 1
ATOM 4378 C C . GLN B 1 108 ? 12.415 12.966 48.803 1.00 57.05 105 GLN B C 1
ATOM 4379 O O . GLN B 1 108 ? 12.246 13.836 47.947 1.00 57.17 105 GLN B O 1
ATOM 4393 N N . GLY B 1 110 ? 14.901 12.073 46.823 1.00 50.21 107 GLY B N 1
ATOM 4394 C CA . GLY B 1 110 ? 15.079 11.856 45.402 1.00 50.32 107 GLY B CA 1
ATOM 4395 C C . GLY B 1 110 ? 14.072 12.625 44.576 1.00 50.32 107 GLY B C 1
ATOM 4396 O O . GLY B 1 110 ? 14.428 13.253 43.579 1.00 53.02 107 GLY B O 1
ATOM 4397 N N . LEU B 1 111 ? 12.815 12.581 45.002 1.00 50.73 108 LEU B N 1
ATOM 4398 C CA . LEU B 1 111 ? 11.743 13.296 44.321 1.00 54.78 108 LEU B CA 1
ATOM 4399 C C . LEU B 1 111 ? 12.007 14.797 44.297 1.00 51.79 108 LEU B C 1
ATOM 4400 O O . LEU B 1 111 ? 11.902 15.430 43.248 1.00 53.03 108 LEU B O 1
ATOM 4405 N N . ASN B 1 112 ? 12.354 15.353 45.455 1.00 48.55 109 ASN B N 1
ATOM 4406 C CA . ASN B 1 112 ? 12.657 16.777 45.570 1.00 48.88 109 ASN B CA 1
ATOM 4407 C C . ASN B 1 112 ? 13.768 17.220 44.622 1.00 46.62 109 ASN B C 1
ATOM 4408 O O . ASN B 1 112 ? 13.699 18.301 44.034 1.00 48.79 109 ASN B O 1
ATOM 4413 N N . HIS B 1 113 ? 14.789 16.379 44.482 1.00 39.84 110 HIS B N 1
ATOM 4414 C CA . HIS B 1 113 ? 15.929 16.685 43.626 1.00 41.30 110 HIS B CA 1
ATOM 4415 C C . HIS B 1 113 ? 15.509 16.872 42.177 1.00 42.28 110 HIS B C 1
ATOM 4416 O O . HIS B 1 113 ? 15.904 17.844 41.531 1.00 47.01 110 HIS B O 1
ATOM 4423 N N . PHE B 1 114 ? 14.704 15.942 41.672 1.00 41.12 111 PHE B N 1
ATOM 4424 C CA . PHE B 1 114 ? 14.216 16.023 40.298 1.00 42.38 111 PHE B CA 1
ATOM 4425 C C . PHE B 1 114 ? 13.263 17.198 40.109 1.00 44.04 111 PHE B C 1
ATOM 4426 O O . PHE B 1 114 ? 13.228 17.812 39.043 1.00 47.72 111 PHE B O 1
ATOM 4434 N N . VAL B 1 115 ? 12.500 17.511 41.151 1.00 42.38 112 VAL B N 1
ATOM 4435 C CA . VAL B 1 115 ? 11.595 18.651 41.119 1.00 45.13 112 VAL B CA 1
ATOM 4436 C C . VAL B 1 115 ? 12.380 19.964 41.078 1.00 47.68 112 VAL B C 1
ATOM 4437 O O . VAL B 1 115 ? 12.063 20.868 40.300 1.00 46.58 112 VAL B O 1
ATOM 4441 N N . ALA B 1 116 ? 13.413 20.059 41.909 1.00 47.43 113 ALA B N 1
ATOM 4442 C CA . ALA B 1 116 ? 14.236 21.262 41.965 1.00 46.78 113 ALA B CA 1
ATOM 4443 C C . ALA B 1 116 ? 14.915 21.534 40.626 1.00 47.44 113 ALA B C 1
ATOM 4444 O O . ALA B 1 116 ? 14.898 22.662 40.131 1.00 52.54 113 ALA B O 1
ATOM 4446 N N . ALA B 1 117 ? 15.500 20.495 40.039 1.00 44.58 114 ALA B N 1
ATOM 4447 C CA . ALA B 1 117 ? 16.201 20.636 38.769 1.00 43.57 114 ALA B CA 1
ATOM 4448 C C . ALA B 1 117 ? 15.253 21.050 37.648 1.00 47.53 114 ALA B C 1
ATOM 4449 O O . ALA B 1 117 ? 15.568 21.936 36.856 1.00 51.44 114 ALA B O 1
ATOM 4451 N N . ARG B 1 118 ? 14.094 20.404 37.582 1.00 45.48 115 ARG B N 1
ATOM 4452 C CA . ARG B 1 118 ? 13.085 20.760 36.592 1.00 51.17 115 ARG B CA 1
ATOM 4453 C C . ARG B 1 118 ? 12.696 22.230 36.729 1.00 55.65 115 ARG B C 1
ATOM 4454 O O . ARG B 1 118 ? 12.711 22.982 35.753 1.00 55.37 115 ARG B O 1
ATOM 4462 N N . ASP B 1 119 ? 12.359 22.632 37.952 1.00 56.71 116 ASP B N 1
ATOM 4463 C CA . ASP B 1 119 ? 11.929 24.000 38.230 1.00 56.61 116 ASP B CA 1
ATOM 4464 C C . ASP B 1 119 ? 13.015 25.036 37.969 1.00 57.59 116 ASP B C 1
ATOM 4465 O O . ASP B 1 119 ? 12.729 26.130 37.487 1.00 61.06 116 ASP B O 1
ATOM 4470 N N . ALA B 1 120 ? 14.259 24.688 38.283 1.00 54.55 117 ALA B N 1
ATOM 4471 C CA . ALA B 1 120 ? 15.375 25.613 38.115 1.00 55.94 117 ALA B CA 1
ATOM 4472 C C . ALA B 1 120 ? 15.564 26.031 36.656 1.00 59.50 117 ALA B C 1
ATOM 4473 O O . ALA B 1 120 ? 16.068 27.118 36.373 1.00 61.47 117 ALA B O 1
ATOM 4475 N N . LEU B 1 121 ? 15.14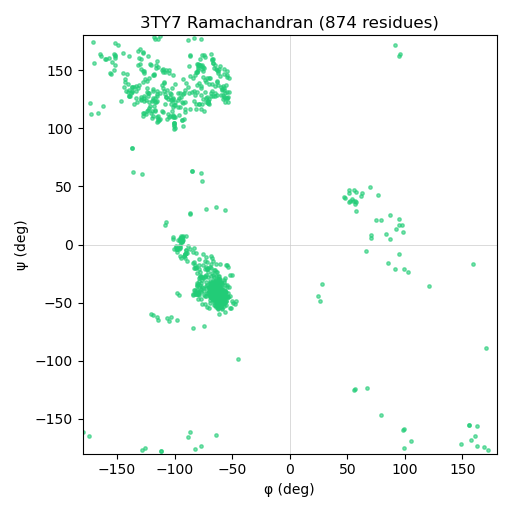8 25.166 35.736 1.00 59.32 118 LEU B N 1
ATOM 4476 C CA . LEU B 1 121 ? 15.241 25.452 34.307 1.00 58.06 118 LEU B CA 1
ATOM 4477 C C . LEU B 1 121 ? 14.187 26.452 33.813 1.00 62.76 118 LEU B C 1
ATOM 4478 O O . LEU B 1 121 ? 14.242 26.884 32.659 1.00 60.62 118 LEU B O 1
ATOM 4483 N N . ASP B 1 122 ? 13.230 26.804 34.673 1.00 65.51 119 ASP B N 1
ATOM 4484 C CA . ASP B 1 122 ? 12.183 27.761 34.305 1.00 71.02 119 ASP B CA 1
ATOM 4485 C C . ASP B 1 122 ? 12.813 29.063 33.854 1.00 76.17 119 ASP B C 1
ATOM 4486 O O . ASP B 1 122 ? 12.590 29.519 32.734 1.00 79.54 119 ASP B O 1
ATOM 4491 N N . ASN B 1 123 ? 13.608 29.659 34.731 1.00 78.15 120 ASN B N 1
ATOM 4492 C CA . ASN B 1 123 ? 14.530 30.685 34.294 1.00 83.36 120 ASN B CA 1
ATOM 4493 C C . ASN B 1 123 ? 15.926 30.349 34.779 1.00 84.01 120 ASN B C 1
ATOM 4494 O O . ASN B 1 123 ? 16.219 30.404 35.972 1.00 89.06 120 ASN B O 1
ATOM 4499 N N . TYR B 1 124 ? 16.783 30.004 33.830 1.00 78.78 121 TYR B N 1
ATOM 4500 C CA . TYR B 1 124 ? 18.198 29.817 34.076 1.00 71.48 121 TYR B CA 1
ATOM 4501 C C . TYR B 1 124 ? 18.870 30.324 32.821 1.00 65.14 121 TYR B C 1
ATOM 4502 O O . TYR B 1 124 ? 18.426 30.018 31.713 1.00 60.85 121 TYR B O 1
ATOM 4511 N N . GLU B 1 125 ? 19.936 31.095 32.979 1.00 65.60 122 GLU B N 1
ATOM 4512 C CA . GLU B 1 125 ? 20.547 31.736 31.826 1.00 70.75 122 GLU B CA 1
ATOM 4513 C C . GLU B 1 125 ? 21.794 30.986 31.389 1.00 63.42 122 GLU B C 1
ATOM 4514 O O . GLU B 1 125 ? 22.810 30.993 32.084 1.00 66.20 122 GLU B O 1
ATOM 4520 N N . PHE B 1 126 ? 21.700 30.326 30.239 1.00 55.24 123 PHE B N 1
ATOM 4521 C CA . PHE B 1 126 ? 22.841 29.628 29.662 1.00 52.23 123 PHE B CA 1
ATOM 4522 C C . PHE B 1 126 ? 23.689 30.505 28.745 1.00 50.33 123 PHE B C 1
ATOM 4523 O O . PHE B 1 126 ? 24.819 30.150 28.416 1.00 50.62 123 PHE B O 1
ATOM 4531 N N . GLU B 1 127 ? 23.150 31.654 28.352 1.00 53.57 124 GLU B N 1
ATOM 4532 C CA . GLU B 1 127 ? 23.836 32.540 27.417 1.00 57.33 124 GLU B CA 1
ATOM 4533 C C . GLU B 1 127 ? 23.729 33.991 27.847 1.00 59.88 124 GLU B C 1
ATOM 4534 O O . GLU B 1 127 ? 22.648 34.481 28.175 1.00 63.99 124 GLU B O 1
ATOM 4540 N N . GLU B 1 128 ? 24.862 34.675 27.842 1.00 59.49 125 GLU B N 1
ATOM 4541 C CA . GLU B 1 128 ? 24.906 36.064 28.250 1.00 63.02 125 GLU B CA 1
ATOM 4542 C C . GLU B 1 128 ? 25.817 36.837 27.310 1.00 58.72 125 GLU B C 1
ATOM 4543 O O . GLU B 1 128 ? 26.957 36.440 27.077 1.00 53.82 125 GLU B O 1
ATOM 4549 N N . ARG B 1 129 ? 25.313 37.935 26.760 1.00 56.98 126 ARG B N 1
ATOM 4550 C CA . ARG B 1 129 ? 26.153 38.816 25.962 1.00 56.47 126 ARG B CA 1
ATOM 4551 C C . ARG B 1 129 ? 26.845 39.831 26.862 1.00 57.29 126 ARG B C 1
ATOM 4552 O O . ARG B 1 129 ? 26.208 40.459 27.705 1.00 58.54 126 ARG B O 1
ATOM 4560 N N . ARG B 1 130 ? 28.156 39.973 26.700 1.00 55.70 127 ARG B N 1
ATOM 4561 C CA . ARG B 1 130 ? 28.893 41.005 27.413 1.00 53.54 127 ARG B CA 1
ATOM 4562 C C . ARG B 1 130 ? 29.686 41.821 26.405 1.00 53.86 127 ARG B C 1
ATOM 4563 O O . ARG B 1 130 ? 30.629 41.319 25.789 1.00 55.37 127 ARG B O 1
ATOM 4571 N N . GLY B 1 131 ? 29.312 43.087 26.256 1.00 53.18 128 GLY B N 1
ATOM 4572 C CA . GLY B 1 131 ? 29.871 43.913 25.206 1.00 56.07 128 GLY B CA 1
ATOM 4573 C C . GLY B 1 131 ? 29.647 43.259 23.857 1.00 57.92 128 GLY B C 1
ATOM 4574 O O . GLY B 1 131 ? 28.519 42.945 23.481 1.00 59.63 128 GLY B O 1
ATOM 4575 N N . ASP B 1 132 ? 30.732 43.056 23.124 1.00 57.78 129 ASP B N 1
ATOM 4576 C CA . ASP B 1 132 ? 30.669 42.372 21.843 1.00 54.82 129 ASP B CA 1
ATOM 4577 C C . ASP B 1 132 ? 30.962 40.880 21.964 1.00 52.27 129 ASP B C 1
ATOM 4578 O O . ASP B 1 132 ? 31.073 40.179 20.958 1.00 56.71 129 ASP B O 1
ATOM 4583 N N . ASP B 1 133 ? 31.111 40.407 23.199 1.00 46.89 130 ASP B N 1
ATOM 4584 C CA . ASP B 1 133 ? 31.437 39.003 23.448 1.00 50.79 130 ASP B CA 1
ATOM 4585 C C . ASP B 1 133 ? 30.234 38.167 23.872 1.00 53.26 130 ASP B C 1
ATOM 4586 O O . ASP B 1 133 ? 29.327 38.649 24.551 1.00 56.36 130 ASP B O 1
ATOM 4591 N N . LEU B 1 134 ? 30.235 36.907 23.455 1.00 50.31 131 LEU B N 1
ATOM 4592 C CA . LEU B 1 134 ? 29.230 35.955 23.893 1.00 47.76 131 LEU B CA 1
ATOM 4593 C C . LEU B 1 134 ? 29.796 35.005 24.947 1.00 51.61 131 LEU B C 1
ATOM 4594 O O . LEU B 1 134 ? 30.858 34.409 24.757 1.00 50.94 131 LEU B O 1
ATOM 4599 N N . VAL B 1 135 ? 29.085 34.870 26.060 1.00 47.01 132 VAL B N 1
ATOM 4600 C CA . VAL B 1 135 ? 29.466 33.929 27.101 1.00 43.58 132 VAL B CA 1
ATOM 4601 C C . VAL B 1 135 ? 28.378 32.875 27.251 1.00 48.76 132 VAL B C 1
ATOM 4602 O O . VAL B 1 135 ? 27.213 33.207 27.481 1.00 50.02 132 VAL B O 1
ATOM 4606 N N . VAL B 1 136 ? 28.749 31.608 27.098 1.00 48.88 133 VAL B N 1
ATOM 4607 C CA . VAL B 1 136 ? 27.773 30.525 27.165 1.00 50.07 133 VAL B CA 1
ATOM 4608 C C . VAL B 1 136 ? 28.152 29.462 28.191 1.00 53.03 133 VAL B C 1
ATOM 4609 O O . VAL B 1 136 ? 29.327 29.133 28.368 1.00 50.41 133 VAL B O 1
ATOM 4613 N N . LYS B 1 137 ? 27.141 28.939 28.874 1.00 54.45 134 LYS B N 1
ATOM 4614 C CA . LYS B 1 137 ? 27.320 27.785 29.739 1.00 52.07 134 LYS B CA 1
ATOM 4615 C C . LYS B 1 137 ? 26.844 26.540 29.005 1.00 53.07 134 LYS B C 1
ATOM 4616 O O . LYS B 1 137 ? 25.686 26.449 28.602 1.00 58.28 134 LYS B O 1
ATOM 4622 N N . GLU B 1 138 ? 27.753 25.589 28.822 1.00 49.76 135 GLU B N 1
ATOM 4623 C CA . GLU B 1 138 ? 27.450 24.359 28.106 1.00 53.21 135 GLU B CA 1
ATOM 4624 C C . GLU B 1 138 ? 27.695 23.136 28.978 1.00 52.55 135 GLU B C 1
ATOM 4625 O O . GLU B 1 138 ? 28.486 23.179 29.922 1.00 49.28 135 GLU B O 1
ATOM 4631 N N . ALA B 1 139 ? 27.009 22.047 28.649 1.00 51.65 136 ALA B N 1
ATOM 4632 C CA . ALA B 1 139 ? 27.231 20.771 29.309 1.00 51.80 136 ALA B CA 1
ATOM 4633 C C . ALA B 1 139 ? 28.691 20.376 29.171 1.00 52.14 136 ALA B C 1
ATOM 4634 O O . ALA B 1 139 ? 29.274 20.480 28.090 1.00 51.72 136 ALA B O 1
ATOM 4636 N N . ILE B 1 140 ? 29.279 19.928 30.273 1.00 51.82 137 ILE B N 1
ATOM 4637 C CA . ILE B 1 140 ? 30.682 19.540 30.282 1.00 51.60 137 ILE B CA 1
ATOM 4638 C C . ILE B 1 140 ? 30.921 18.269 29.460 1.00 50.11 137 ILE B C 1
ATOM 4639 O O . ILE B 1 140 ? 32.048 17.985 29.065 1.00 56.99 137 ILE B O 1
ATOM 4644 N N . GLY B 1 141 ? 29.856 17.533 29.158 1.00 44.58 138 GLY B N 1
ATOM 4645 C CA . GLY B 1 141 ? 30.002 16.270 28.455 1.00 45.25 138 GLY B CA 1
ATOM 4646 C C . GLY B 1 141 ? 29.964 15.063 29.375 1.00 45.88 138 GLY B C 1
ATOM 4647 O O . GLY B 1 141 ? 29.434 15.141 30.483 1.00 46.96 138 GLY B O 1
ATOM 4648 N N . VAL B 1 142 ? 30.503 13.942 28.902 1.00 47.87 139 VAL B N 1
ATOM 4649 C CA . VAL B 1 142 ? 30.391 12.663 29.603 1.00 46.57 139 VAL B CA 1
ATOM 4650 C C . VAL B 1 142 ? 30.893 12.734 31.045 1.00 50.94 139 VAL B C 1
ATOM 4651 O O . VAL B 1 142 ? 32.030 13.132 31.302 1.00 55.04 139 VAL B O 1
ATOM 4655 N N . SER B 1 143 ? 30.038 12.324 31.979 1.00 45.02 140 SER B N 1
ATOM 4656 C CA . SER B 1 143 ? 30.340 12.421 33.402 1.00 41.00 140 SER B CA 1
ATOM 4657 C C . SER B 1 143 ? 30.179 11.079 34.098 1.00 40.92 140 SER B C 1
ATOM 4658 O O . SER B 1 143 ? 29.142 10.430 33.971 1.00 40.74 140 SER B O 1
ATOM 4661 N N . GLY B 1 144 ? 31.217 10.643 34.802 1.00 39.78 141 GLY B N 1
ATOM 4662 C CA . GLY B 1 144 ? 31.109 9.453 35.624 1.00 38.66 141 GLY B CA 1
ATOM 4663 C C . GLY B 1 144 ? 30.525 9.791 36.981 1.00 42.24 141 GLY B C 1
ATOM 4664 O O . GLY B 1 144 ? 30.843 10.831 37.556 1.00 44.55 141 GLY B O 1
ATOM 4665 N N . LEU B 1 145 ? 29.702 8.896 37.514 1.00 41.39 142 LEU B N 1
ATOM 4666 C CA . LEU B 1 145 ? 29.103 9.098 38.823 1.00 41.96 142 LEU B CA 1
ATOM 4667 C C . LEU B 1 145 ? 29.323 7.861 39.674 1.00 45.91 142 LEU B C 1
ATOM 4668 O O . LEU B 1 145 ? 28.992 6.750 39.257 1.00 48.14 142 LEU B O 1
ATOM 4673 N N . ILE B 1 146 ? 29.887 8.058 40.863 1.00 45.44 143 ILE B N 1
ATOM 4674 C CA . ILE B 1 146 ? 30.044 6.987 41.844 1.00 44.48 143 ILE B CA 1
ATOM 4675 C C . ILE B 1 146 ? 29.376 7.404 43.152 1.00 49.68 143 ILE B C 1
ATOM 4676 O O . ILE B 1 146 ? 29.810 8.352 43.806 1.00 50.34 143 ILE B O 1
ATOM 4681 N N . THR B 1 147 ? 28.325 6.684 43.533 1.00 49.29 144 THR B N 1
ATOM 4682 C CA . THR B 1 147 ? 27.416 7.138 44.586 1.00 50.74 144 THR B CA 1
ATOM 4683 C C . THR B 1 147 ? 27.435 6.221 45.812 1.00 54.08 144 THR B C 1
ATOM 4684 O O . THR B 1 147 ? 27.774 5.044 45.694 1.00 53.49 144 THR B O 1
ATOM 4688 N N . PRO B 1 148 ? 27.088 6.762 46.999 1.00 56.33 145 PRO B N 1
ATOM 4689 C CA . PRO B 1 148 ? 27.259 5.970 48.223 1.00 54.43 145 PRO B CA 1
ATOM 4690 C C . PRO B 1 148 ? 26.050 5.106 48.578 1.00 51.31 145 PRO B C 1
ATOM 4691 O O . PRO B 1 148 ? 25.018 5.162 47.906 1.00 51.39 145 PRO B O 1
ATOM 4695 N N . TRP B 1 149 ? 26.199 4.304 49.630 1.00 48.10 146 TRP B N 1
ATOM 4696 C CA . TRP B 1 149 ? 25.123 3.443 50.113 1.00 54.68 146 TRP B CA 1
ATOM 4697 C C . TRP B 1 149 ? 24.264 4.022 51.243 1.00 58.09 146 TRP B C 1
ATOM 4698 O O . TRP B 1 149 ? 23.206 3.476 51.557 1.00 61.93 146 TRP B O 1
ATOM 4709 N N . ASN B 1 150 ? 24.694 5.124 51.849 1.00 57.64 147 ASN B N 1
ATOM 4710 C CA . ASN B 1 150 ? 24.034 5.577 53.077 1.00 59.19 147 ASN B CA 1
ATOM 4711 C C . ASN B 1 150 ? 22.719 6.304 52.824 1.00 59.65 147 ASN B C 1
ATOM 4712 O O . ASN B 1 150 ? 21.799 6.252 53.641 1.00 56.62 147 ASN B O 1
ATOM 4717 N N . PHE B 1 151 ? 22.650 6.982 51.683 1.00 61.21 148 PHE B N 1
ATOM 4718 C CA . PHE B 1 151 ? 21.408 7.554 51.183 1.00 62.46 148 PHE B CA 1
ATOM 4719 C C . PHE B 1 151 ? 21.340 7.263 49.686 1.00 64.85 148 PHE B C 1
ATOM 4720 O O . PHE B 1 151 ? 21.713 8.105 48.867 1.00 63.86 148 PHE B O 1
ATOM 4728 N N . PRO B 1 152 ? 20.875 6.052 49.331 1.00 66.70 149 PRO B N 1
ATOM 4729 C CA . PRO B 1 152 ? 20.933 5.509 47.967 1.00 68.58 149 PRO B CA 1
ATOM 4730 C C . PRO B 1 152 ? 20.185 6.336 46.921 1.00 71.29 149 PRO B C 1
ATOM 4731 O O . PRO B 1 152 ? 20.578 6.316 45.753 1.00 70.93 149 PRO B O 1
ATOM 4735 N N . THR B 1 153 ? 19.122 7.030 47.319 1.00 72.91 150 THR B N 1
ATOM 4736 C CA . THR B 1 153 ? 18.391 7.880 46.380 1.00 73.22 150 THR B CA 1
ATOM 4737 C C . THR B 1 153 ? 18.802 9.346 46.420 1.00 69.28 150 THR B C 1
ATOM 4738 O O . THR B 1 153 ? 18.306 10.142 45.630 1.00 69.27 150 THR B O 1
ATOM 4742 N N . ASN B 1 154 ? 19.703 9.713 47.326 1.00 66.49 151 ASN B N 1
ATOM 4743 C CA . ASN B 1 154 ? 19.996 11.129 47.530 1.00 62.30 151 ASN B CA 1
ATOM 4744 C C . ASN B 1 154 ? 21.024 11.695 46.557 1.00 60.10 151 ASN B C 1
ATOM 4745 O O . ASN B 1 154 ? 20.677 12.467 45.660 1.00 60.97 151 ASN B O 1
ATOM 4750 N N . GLN B 1 155 ? 22.282 11.305 46.734 1.00 56.57 152 GLN B N 1
ATOM 4751 C CA . GLN B 1 155 ? 23.356 11.763 45.859 1.00 57.84 152 GLN B CA 1
ATOM 4752 C C . GLN B 1 155 ? 23.117 11.316 44.427 1.00 53.23 152 GLN B C 1
ATOM 4753 O O . GLN B 1 155 ? 23.479 12.012 43.478 1.00 51.59 152 GLN B O 1
ATOM 4759 N N . THR B 1 156 ? 22.503 10.147 44.282 1.00 52.28 153 THR B N 1
ATOM 4760 C CA . THR B 1 156 ? 22.176 9.614 42.971 1.00 50.62 153 THR B CA 1
ATOM 4761 C C . THR B 1 156 ? 21.209 10.547 42.246 1.00 46.66 153 THR B C 1
ATOM 4762 O O . THR B 1 156 ? 21.494 11.003 41.143 1.00 48.79 153 THR B O 1
ATOM 4766 N N . SER B 1 157 ? 20.079 10.847 42.880 1.00 41.08 154 SER B N 1
ATOM 4767 C CA . SER B 1 157 ? 19.078 11.716 42.268 1.00 40.55 154 SER B CA 1
ATOM 4768 C C . SER B 1 157 ? 19.594 13.131 42.063 1.00 39.61 154 SER B C 1
ATOM 4769 O O . SER B 1 157 ? 19.330 13.742 41.033 1.00 41.46 154 SER B O 1
ATOM 4772 N N . LEU B 1 158 ? 20.319 13.644 43.053 1.00 37.98 155 LEU B N 1
ATOM 4773 C CA . LEU B 1 158 ? 20.877 14.989 42.976 1.00 44.76 155 LEU B CA 1
ATOM 4774 C C . LEU B 1 158 ? 21.765 15.159 41.750 1.00 44.27 155 LEU B C 1
ATOM 4775 O O . LEU B 1 158 ? 21.566 16.083 40.959 1.00 41.80 155 LEU B O 1
ATOM 4780 N N . LYS B 1 159 ? 22.729 14.255 41.585 1.00 41.46 156 LYS B N 1
ATOM 4781 C CA . LYS B 1 159 ? 23.668 14.334 40.467 1.00 42.06 156 LYS B CA 1
ATOM 4782 C C . LYS B 1 159 ? 23.000 14.056 39.122 1.00 40.88 156 LYS B C 1
ATOM 4783 O O . LYS B 1 159 ? 23.294 14.725 38.128 1.00 39.67 156 LYS B O 1
ATOM 4789 N N . LEU B 1 160 ? 22.102 13.075 39.092 1.00 37.89 157 LEU B N 1
ATOM 4790 C CA . LEU B 1 160 ? 21.398 12.725 37.860 1.00 39.12 157 LEU B CA 1
ATOM 4791 C C . LEU B 1 160 ? 20.499 13.863 37.375 1.00 40.71 157 LEU B C 1
ATOM 4792 O O . LEU B 1 160 ? 20.467 14.175 36.185 1.00 41.09 157 LEU B O 1
ATOM 4797 N N . ALA B 1 161 ? 19.774 14.479 38.302 1.00 38.78 158 ALA B N 1
ATOM 4798 C CA . ALA B 1 161 ? 18.907 15.597 37.965 1.00 39.69 158 ALA B CA 1
ATOM 4799 C C . ALA B 1 161 ? 19.727 16.770 37.437 1.00 40.59 158 ALA B C 1
ATOM 4800 O O . ALA B 1 161 ? 19.367 17.393 36.437 1.00 40.99 158 ALA B O 1
ATOM 4802 N N . ALA B 1 162 ? 20.834 17.059 38.115 1.00 36.94 159 ALA B N 1
ATOM 4803 C CA . ALA B 1 162 ? 21.722 18.147 37.715 1.00 36.95 159 ALA B CA 1
ATOM 4804 C C . ALA B 1 162 ? 22.297 17.921 36.317 1.00 37.80 159 ALA B C 1
ATOM 4805 O O . ALA B 1 162 ? 22.304 18.829 35.485 1.00 41.89 159 ALA B O 1
ATOM 4807 N N . ALA B 1 163 ? 22.764 16.704 36.061 1.00 33.20 160 ALA B N 1
ATOM 4808 C CA . ALA B 1 163 ? 23.359 16.370 34.772 1.00 38.15 160 ALA B CA 1
ATOM 4809 C C . ALA B 1 163 ? 22.339 16.451 33.642 1.00 42.32 160 ALA B C 1
ATOM 4810 O O . ALA B 1 163 ? 22.649 16.935 32.550 1.00 42.97 160 ALA B O 1
ATOM 4812 N N . PHE B 1 164 ? 21.127 15.971 33.907 1.00 38.02 161 PHE B N 1
ATOM 4813 C CA . PHE B 1 164 ? 20.057 16.002 32.913 1.00 39.81 161 PHE B CA 1
ATOM 4814 C C . PHE B 1 164 ? 19.623 17.433 32.631 1.00 40.84 161 PHE B C 1
ATOM 4815 O O . PHE B 1 164 ? 19.358 17.790 31.485 1.00 43.89 161 PHE B O 1
ATOM 4823 N N . ALA B 1 165 ? 19.540 18.244 33.682 1.00 37.33 162 ALA B N 1
ATOM 4824 C CA . ALA B 1 165 ? 19.200 19.654 33.532 1.00 42.25 162 ALA B CA 1
ATOM 4825 C C . ALA B 1 165 ? 20.266 20.393 32.720 1.00 47.69 162 ALA B C 1
ATOM 4826 O O . ALA B 1 165 ? 19.950 21.291 31.937 1.00 44.58 162 ALA B O 1
ATOM 4828 N N . ALA B 1 166 ? 21.524 20.005 32.915 1.00 47.70 163 ALA B N 1
ATOM 4829 C CA . ALA B 1 166 ? 22.654 20.643 32.245 1.00 46.76 163 ALA B CA 1
ATOM 4830 C C . ALA B 1 166 ? 22.868 20.139 30.820 1.00 46.84 163 ALA B C 1
ATOM 4831 O O . ALA B 1 166 ? 23.516 20.803 30.014 1.00 50.41 163 ALA B O 1
ATOM 4833 N N . GLY B 1 167 ? 22.331 18.964 30.514 1.00 42.77 164 GLY B N 1
ATOM 4834 C CA . GLY B 1 167 ? 22.562 18.345 29.221 1.00 44.27 164 GLY B CA 1
ATOM 4835 C C . GLY B 1 167 ? 23.816 17.486 29.135 1.00 49.04 164 GLY B C 1
ATOM 4836 O O . GLY B 1 167 ? 24.370 17.301 28.050 1.00 52.64 164 GLY B O 1
ATOM 4837 N N . SER B 1 168 ? 24.265 16.957 30.272 1.00 45.42 165 SER B N 1
ATOM 4838 C CA . SER B 1 168 ? 25.401 16.035 30.305 1.00 43.62 165 SER B CA 1
ATOM 4839 C C . SER B 1 168 ? 24.958 14.578 30.437 1.00 41.60 165 SER B C 1
ATOM 4840 O O . SER B 1 168 ? 24.215 14.235 31.355 1.00 43.25 165 SER B O 1
ATOM 4843 N N . PRO B 1 169 ? 25.417 13.714 29.521 1.00 38.69 166 PRO B N 1
ATOM 4844 C CA . PRO B 1 169 ? 25.136 12.279 29.655 1.00 40.92 166 PRO B CA 1
ATOM 4845 C C . PRO B 1 169 ? 26.002 11.679 30.751 1.00 38.65 166 PRO B C 1
ATOM 4846 O O . PRO B 1 169 ? 27.092 12.191 31.004 1.00 38.28 166 PRO B O 1
ATOM 4850 N N . VAL B 1 170 ? 25.533 10.617 31.398 1.00 37.47 167 VAL B N 1
ATOM 4851 C CA . VAL B 1 170 ? 26.265 10.060 32.532 1.00 39.28 167 VAL B CA 1
ATOM 4852 C C . VAL B 1 170 ? 26.488 8.564 32.443 1.00 40.06 167 VAL B C 1
ATOM 4853 O O . VAL B 1 170 ? 25.753 7.841 31.771 1.00 40.28 167 VAL B O 1
ATOM 4857 N N . VAL B 1 171 ? 27.530 8.117 33.131 1.00 41.16 168 VAL B N 1
ATOM 4858 C CA . VAL B 1 171 ? 27.741 6.708 33.398 1.00 37.35 168 VAL B CA 1
ATOM 4859 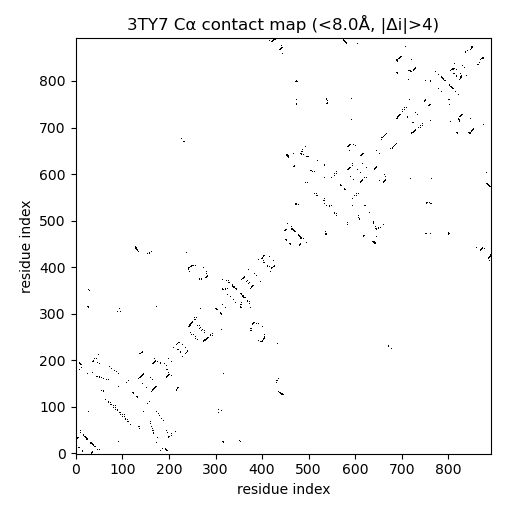C C . VAL B 1 171 ? 27.754 6.560 34.911 1.00 34.86 168 VAL B C 1
ATOM 4860 O O . VAL B 1 171 ? 28.628 7.103 35.586 1.00 33.83 168 VAL B O 1
ATOM 4864 N N . LEU B 1 172 ? 26.770 5.843 35.440 1.00 32.42 169 LEU B N 1
ATOM 4865 C CA . LEU B 1 172 ? 26.607 5.708 36.880 1.00 34.23 169 LEU B CA 1
ATOM 4866 C C . LEU B 1 172 ? 27.068 4.352 37.404 1.00 41.11 169 LEU B C 1
ATOM 4867 O O . LEU B 1 172 ? 26.654 3.302 36.902 1.00 46.08 169 LEU B O 1
ATOM 4872 N N . LYS B 1 173 ? 27.938 4.381 38.408 1.00 37.42 170 LYS B N 1
ATOM 4873 C CA . LYS B 1 173 ? 28.217 3.190 39.191 1.00 36.42 170 LYS B CA 1
ATOM 4874 C C . LYS B 1 173 ? 27.720 3.389 40.618 1.00 37.18 170 LYS B C 1
ATOM 4875 O O . LYS B 1 173 ? 28.320 4.127 41.395 1.00 39.05 170 LYS B O 1
ATOM 4881 N N . PRO B 1 174 ? 26.618 2.719 40.971 1.00 37.11 171 PRO B N 1
ATOM 4882 C CA . PRO B 1 174 ? 26.102 2.758 42.339 1.00 39.23 171 PRO B CA 1
ATOM 4883 C C . PRO B 1 174 ? 26.925 1.880 43.264 1.00 42.88 171 PRO B C 1
ATOM 4884 O O . PRO B 1 174 ? 27.676 1.023 42.795 1.00 43.73 171 PRO B O 1
ATOM 4888 N N . SER B 1 175 ? 26.787 2.095 44.567 1.00 44.21 172 SER B N 1
ATOM 4889 C CA . SER B 1 175 ? 27.363 1.189 45.548 1.00 44.43 172 SER B CA 1
ATOM 4890 C C . SER B 1 175 ? 26.788 -0.216 45.353 1.00 43.43 172 SER B C 1
ATOM 4891 O O . SER B 1 175 ? 25.572 -0.393 45.298 1.00 41.29 172 SER B O 1
ATOM 4894 N N . GLU B 1 176 ? 27.658 -1.217 45.248 1.00 46.13 173 GLU B N 1
ATOM 4895 C CA . GLU B 1 176 ? 27.189 -2.590 45.082 1.00 49.36 173 GLU B CA 1
ATOM 4896 C C . GLU B 1 176 ? 26.464 -3.084 46.331 1.00 49.29 173 GLU B C 1
ATOM 4897 O O . GLU B 1 176 ? 25.776 -4.101 46.294 1.00 51.68 173 GLU B O 1
ATOM 4903 N N . GLU B 1 177 ? 26.624 -2.357 47.432 1.00 49.74 174 GLU B N 1
ATOM 4904 C CA . GLU B 1 177 ? 25.846 -2.609 48.633 1.00 51.54 174 GLU B CA 1
ATOM 4905 C C . GLU B 1 177 ? 24.388 -2.243 48.377 1.00 49.78 174 GLU B C 1
ATOM 4906 O O . GLU B 1 177 ? 23.486 -2.997 48.721 1.00 53.01 174 GLU B O 1
ATOM 4912 N N . THR B 1 178 ? 24.149 -1.094 47.751 1.00 44.66 175 THR B N 1
ATOM 4913 C CA . THR B 1 178 ? 22.774 -0.636 47.544 1.00 44.75 175 THR B CA 1
ATOM 4914 C C . THR B 1 178 ? 22.432 -0.262 46.094 1.00 46.99 175 THR B C 1
ATOM 4915 O O . THR B 1 178 ? 22.083 0.884 45.817 1.00 47.46 175 THR B O 1
ATOM 4919 N N . PRO B 1 179 ? 22.539 -1.228 45.165 1.00 46.56 176 PRO B N 1
ATOM 4920 C CA . PRO B 1 179 ? 22.227 -1.021 43.747 1.00 41.30 176 PRO B CA 1
ATOM 4921 C C . PRO B 1 179 ? 20.735 -0.908 43.394 1.00 39.28 176 PRO B C 1
ATOM 4922 O O . PRO B 1 179 ? 20.420 -0.377 42.332 1.00 41.66 176 PRO B O 1
ATOM 4926 N N . PHE B 1 180 ? 19.844 -1.416 44.243 1.00 37.79 177 PHE B N 1
ATOM 4927 C CA . PHE B 1 180 ? 18.433 -1.570 43.865 1.00 43.94 177 PHE B CA 1
ATOM 4928 C C . PHE B 1 180 ? 17.723 -0.259 43.525 1.00 45.41 177 PHE B C 1
ATOM 4929 O O . PHE B 1 180 ? 16.990 -0.179 42.536 1.00 45.73 177 PHE B O 1
ATOM 4937 N N . ALA B 1 181 ? 17.928 0.757 44.356 1.00 45.28 178 ALA B N 1
ATOM 4938 C CA . ALA B 1 181 ? 17.353 2.075 44.104 1.00 47.41 178 ALA B CA 1
ATOM 4939 C C . ALA B 1 181 ? 17.805 2.614 42.747 1.00 42.60 178 ALA B C 1
ATOM 4940 O O . ALA B 1 181 ? 17.011 3.179 41.995 1.00 42.22 178 ALA B O 1
ATOM 4942 N N . ALA B 1 182 ? 19.083 2.417 42.439 1.00 40.77 179 ALA B N 1
ATOM 4943 C CA . ALA B 1 182 ? 19.649 2.867 41.174 1.00 36.29 179 ALA B CA 1
ATOM 4944 C C . ALA B 1 182 ? 19.041 2.119 39.993 1.00 39.21 179 ALA B C 1
ATOM 4945 O O . ALA B 1 182 ? 18.783 2.710 38.941 1.00 42.19 179 ALA B O 1
ATOM 4947 N N . VAL B 1 183 ? 18.813 0.819 40.170 1.00 36.08 180 VAL B N 1
ATOM 4948 C CA . VAL B 1 183 ? 18.179 0.009 39.136 1.00 38.45 180 VAL B CA 1
ATOM 4949 C C . VAL B 1 183 ? 16.779 0.541 38.829 1.00 39.59 180 VAL B C 1
ATOM 4950 O O . VAL B 1 183 ? 16.373 0.626 37.668 1.00 44.91 180 VAL B O 1
ATOM 4954 N N . ILE B 1 184 ? 16.053 0.913 39.879 1.00 37.36 181 ILE B N 1
ATOM 4955 C CA . ILE B 1 184 ? 14.714 1.468 39.728 1.00 42.28 181 ILE B CA 1
ATOM 4956 C C . ILE B 1 184 ? 14.733 2.789 38.956 1.00 42.72 181 ILE B C 1
ATOM 4957 O O . ILE B 1 184 ? 13.916 3.003 38.056 1.00 45.12 181 ILE B O 1
ATOM 4962 N N . LEU B 1 185 ? 15.681 3.657 39.296 1.00 35.86 182 LEU B N 1
ATOM 4963 C CA . LEU B 1 185 ? 15.878 4.904 38.562 1.00 39.36 182 LEU B CA 1
ATOM 4964 C C . LEU B 1 185 ? 16.081 4.632 37.077 1.00 41.99 182 LEU B C 1
ATOM 4965 O O . LEU B 1 185 ? 15.503 5.316 36.228 1.00 42.55 182 LEU B O 1
ATOM 4970 N N . ALA B 1 186 ? 16.899 3.628 36.775 1.00 38.11 183 ALA B N 1
ATOM 4971 C CA . ALA B 1 186 ? 17.155 3.234 35.395 1.00 39.90 183 ALA B CA 1
ATOM 4972 C C . ALA B 1 186 ? 15.859 2.815 34.709 1.00 43.65 183 ALA B C 1
ATOM 4973 O O . ALA B 1 186 ? 15.597 3.211 33.572 1.00 46.10 183 ALA B O 1
ATOM 4975 N N . GLU B 1 187 ? 15.047 2.028 35.411 1.00 40.22 184 GLU B N 1
ATOM 4976 C CA . GLU B 1 187 ? 13.757 1.594 34.885 1.00 39.66 184 GLU B CA 1
ATOM 4977 C C . GLU B 1 187 ? 12.882 2.799 34.578 1.00 44.02 184 GLU B C 1
ATOM 4978 O O . GLU B 1 187 ? 12.194 2.841 33.555 1.00 47.02 184 GLU B O 1
ATOM 4984 N N . ILE B 1 188 ? 12.923 3.782 35.470 1.00 45.55 185 ILE B N 1
ATOM 4985 C CA . ILE B 1 188 ? 12.156 5.005 35.296 1.00 47.44 185 ILE B CA 1
ATOM 4986 C C . ILE B 1 188 ? 12.632 5.755 34.060 1.00 48.66 185 ILE B C 1
ATOM 4987 O O . ILE B 1 188 ? 11.828 6.158 33.220 1.00 48.40 185 ILE B O 1
ATOM 4992 N N . PHE B 1 189 ? 13.948 5.921 33.953 1.00 49.78 186 PHE B N 1
ATOM 4993 C CA . PHE B 1 189 ? 14.552 6.635 32.833 1.00 45.90 186 PHE B CA 1
ATOM 4994 C C . PHE B 1 189 ? 14.227 5.948 31.509 1.00 48.27 186 PHE B C 1
ATOM 4995 O O . PHE B 1 189 ? 13.969 6.608 30.500 1.00 48.29 186 PHE B O 1
ATOM 5003 N N . ASP B 1 190 ? 14.237 4.618 31.520 1.00 49.20 187 ASP B N 1
ATOM 5004 C CA . ASP B 1 190 ? 13.924 3.844 30.325 1.00 48.84 187 ASP B CA 1
ATOM 5005 C C . ASP B 1 190 ? 12.449 3.959 29.949 1.00 51.39 187 ASP B C 1
ATOM 5006 O O . ASP B 1 190 ? 12.112 4.030 28.768 1.00 54.47 187 ASP B O 1
ATOM 5011 N N . LYS B 1 191 ? 11.576 3.979 30.954 1.00 52.33 188 LYS B N 1
ATOM 5012 C CA . LYS B 1 191 ? 10.135 4.068 30.712 1.00 53.07 188 LYS B CA 1
ATOM 5013 C C . LYS B 1 191 ? 9.711 5.430 30.161 1.00 54.29 188 LYS B C 1
ATOM 5014 O O . LYS B 1 191 ? 8.877 5.503 29.262 1.00 58.44 188 LYS B O 1
ATOM 5020 N N . VAL B 1 192 ? 10.285 6.506 30.694 1.00 50.53 189 VAL B N 1
ATOM 5021 C CA . VAL B 1 192 ? 9.924 7.847 30.241 1.00 49.15 189 VAL B CA 1
ATOM 5022 C C . VAL B 1 192 ? 10.694 8.227 28.987 1.00 52.92 189 VAL B C 1
ATOM 5023 O O . VAL B 1 192 ? 10.493 9.303 28.427 1.00 54.25 189 VAL B O 1
ATOM 5027 N N . GLY B 1 193 ? 11.584 7.340 28.557 1.00 52.82 190 GLY B N 1
ATOM 5028 C CA . GLY B 1 193 ? 12.287 7.516 27.302 1.00 52.70 190 GLY B CA 1
ATOM 5029 C C . GLY B 1 193 ? 13.418 8.525 27.303 1.00 55.24 190 GLY B C 1
ATOM 5030 O O . GLY B 1 193 ? 13.549 9.309 26.362 1.00 56.67 190 GLY B O 1
ATOM 5031 N N . VAL B 1 194 ? 14.229 8.519 28.356 1.00 53.53 191 VAL B N 1
ATOM 5032 C CA . VAL B 1 194 ? 15.491 9.243 28.330 1.00 51.78 191 VAL B CA 1
ATOM 5033 C C . VAL B 1 194 ? 16.276 8.725 27.129 1.00 53.71 191 VAL B C 1
ATOM 5034 O O . VAL B 1 194 ? 16.517 7.523 27.025 1.00 54.05 191 VAL B O 1
ATOM 5038 N N . PRO B 1 195 ? 16.650 9.625 26.204 1.00 55.23 192 PRO B N 1
ATOM 5039 C CA . PRO B 1 195 ? 17.303 9.218 24.951 1.00 55.77 192 PRO B CA 1
ATOM 5040 C C . PRO B 1 195 ? 18.520 8.326 25.185 1.00 54.70 192 PRO B C 1
ATOM 5041 O O . PRO B 1 195 ? 19.257 8.520 26.153 1.00 53.15 192 PRO B O 1
ATOM 5045 N N . LYS B 1 196 ? 18.709 7.349 24.306 1.00 54.55 193 LYS B N 1
ATOM 5046 C CA . LYS B 1 196 ? 19.727 6.328 24.502 1.00 55.26 193 LYS B CA 1
ATOM 5047 C C . LYS B 1 196 ? 21.131 6.924 24.512 1.00 56.45 193 LYS B C 1
ATOM 5048 O O . LYS B 1 196 ? 21.429 7.856 23.763 1.00 61.47 193 LYS B O 1
ATOM 5054 N N . GLY B 1 197 ? 21.979 6.399 25.393 1.00 52.57 194 GLY B N 1
ATOM 5055 C CA . GLY B 1 197 ? 23.336 6.893 25.548 1.00 50.40 194 GLY B CA 1
ATOM 5056 C C . GLY B 1 197 ? 23.465 7.978 26.603 1.00 50.56 194 GLY B C 1
ATOM 5057 O O . GLY B 1 197 ? 24.554 8.218 27.121 1.00 54.26 194 GLY B O 1
ATOM 5058 N N . VAL B 1 198 ? 22.354 8.632 26.929 1.00 44.55 195 VAL B N 1
ATOM 5059 C CA . VAL B 1 198 ? 22.366 9.725 27.898 1.00 44.18 195 VAL B CA 1
ATOM 5060 C C . VAL B 1 198 ? 22.509 9.222 29.339 1.00 43.03 195 VAL B C 1
ATOM 5061 O O . VAL B 1 198 ? 23.233 9.812 30.144 1.00 38.77 195 VAL B O 1
ATOM 5065 N N . PHE B 1 199 ? 21.826 8.128 29.658 1.00 40.81 196 PHE B N 1
ATOM 5066 C CA . PHE B 1 199 ? 21.986 7.500 30.962 1.00 37.65 196 PHE B CA 1
ATOM 5067 C C . PHE B 1 199 ? 22.503 6.075 30.847 1.00 40.27 196 PHE B C 1
ATOM 5068 O O . PHE B 1 199 ? 21.991 5.273 30.067 1.00 41.63 196 PHE B O 1
ATOM 5076 N N . ASN B 1 200 ? 23.512 5.761 31.647 1.00 37.69 197 ASN B N 1
ATOM 5077 C CA . ASN B 1 200 ? 24.069 4.423 31.659 1.00 39.08 197 ASN B CA 1
ATOM 5078 C C . ASN B 1 200 ? 24.360 3.947 33.071 1.00 41.62 197 ASN B C 1
ATOM 5079 O O . ASN B 1 200 ? 24.991 4.648 33.860 1.00 42.31 197 ASN B O 1
ATOM 5084 N N . LEU B 1 201 ? 23.887 2.745 33.377 1.00 41.22 198 LEU B N 1
ATOM 5085 C CA . LEU B 1 201 ? 24.092 2.142 34.680 1.00 39.98 198 LEU B CA 1
ATOM 5086 C C . LEU B 1 201 ? 25.047 0.959 34.571 1.00 42.04 198 LEU B C 1
ATOM 5087 O O . LEU B 1 201 ? 24.730 -0.045 33.930 1.00 41.86 198 LEU B O 1
ATOM 5092 N N . VAL B 1 202 ? 26.222 1.073 35.181 1.00 41.62 199 VAL B N 1
ATOM 5093 C CA . VAL B 1 202 ? 27.140 -0.056 35.203 1.00 39.48 199 VAL B CA 1
ATOM 5094 C C . VAL B 1 202 ? 27.418 -0.476 36.639 1.00 38.75 199 VAL B C 1
ATOM 5095 O O . VAL B 1 202 ? 28.149 0.198 37.366 1.00 36.03 199 VAL B O 1
ATOM 5099 N N . ASN B 1 203 ? 26.879 -1.628 37.019 1.00 38.91 200 ASN B N 1
ATOM 5100 C CA . ASN B 1 203 ? 27.074 -2.172 38.354 1.00 40.04 200 ASN B CA 1
ATOM 5101 C C . ASN B 1 203 ? 28.404 -2.890 38.461 1.00 43.40 200 ASN B C 1
ATOM 5102 O O . ASN B 1 203 ? 28.890 -3.455 37.483 1.00 43.86 200 ASN B O 1
ATOM 5107 N N . GLY B 1 204 ? 28.993 -2.857 39.651 1.00 44.08 201 GLY B N 1
ATOM 5108 C CA . GLY B 1 204 ? 30.240 -3.553 39.911 1.00 46.83 201 GLY B CA 1
ATOM 5109 C C . GLY B 1 204 ? 30.921 -2.993 41.141 1.00 49.49 201 GLY B C 1
ATOM 5110 O O . GLY B 1 204 ? 30.303 -2.266 41.917 1.00 49.90 201 GLY B O 1
ATOM 5111 N N . ASP B 1 205 ? 32.198 -3.314 41.313 1.00 51.82 202 ASP B N 1
ATOM 5112 C CA . ASP B 1 205 ? 32.951 -2.822 42.460 1.00 53.90 202 ASP B CA 1
ATOM 5113 C C . ASP B 1 205 ? 34.022 -1.837 42.009 1.00 54.85 202 ASP B C 1
ATOM 5114 O O . ASP B 1 205 ? 34.114 -1.515 40.823 1.00 54.99 202 ASP B O 1
ATOM 5119 N N . GLY B 1 206 ? 34.818 -1.356 42.959 1.00 55.77 203 GLY B N 1
ATOM 5120 C CA . GLY B 1 206 ? 35.838 -0.368 42.668 1.00 50.83 203 GLY B CA 1
ATOM 5121 C C . GLY B 1 206 ? 36.841 -0.827 41.629 1.00 49.38 203 GLY B C 1
ATOM 5122 O O . GLY B 1 206 ? 37.221 -0.060 40.744 1.00 50.01 203 GLY B O 1
ATOM 5123 N N . ALA B 1 207 ? 37.254 -2.086 41.717 1.00 50.07 204 ALA B N 1
ATOM 5124 C CA . ALA B 1 207 ? 38.324 -2.591 40.860 1.00 55.27 204 ALA B CA 1
ATOM 5125 C C . ALA B 1 207 ? 37.881 -2.823 39.418 1.00 54.11 204 ALA B C 1
ATOM 5126 O O . ALA B 1 207 ? 38.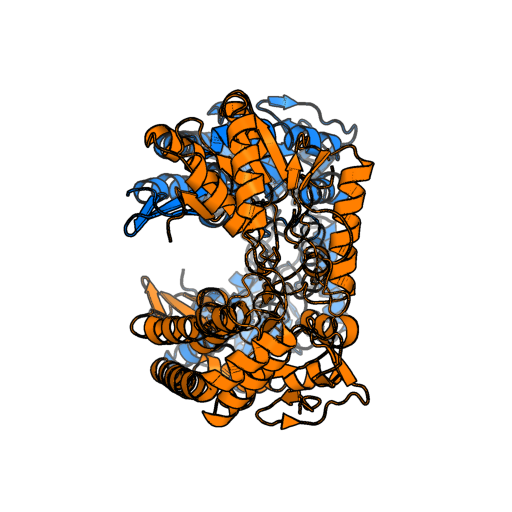611 -2.498 38.481 1.00 56.33 204 ALA B O 1
ATOM 5128 N N . GLY B 1 208 ? 36.698 -3.406 39.252 1.00 51.25 205 GLY B N 1
ATOM 5129 C CA . GLY B 1 208 ? 36.184 -3.752 37.938 1.00 51.20 205 GLY B CA 1
ATOM 5130 C C . GLY B 1 208 ? 35.561 -2.593 37.186 1.00 50.89 205 GLY B C 1
ATOM 5131 O O . GLY B 1 208 ? 35.666 -2.502 35.963 1.00 51.47 205 GLY B O 1
ATOM 5132 N N . VAL B 1 209 ? 34.916 -1.699 37.927 1.00 47.31 206 VAL B N 1
ATOM 5133 C CA . VAL B 1 209 ? 34.127 -0.618 37.336 1.00 44.43 206 VAL B CA 1
ATOM 5134 C C . VAL B 1 209 ? 34.643 0.773 37.699 1.00 41.16 206 VAL B C 1
ATOM 5135 O O . VAL B 1 209 ? 34.955 1.571 36.814 1.00 43.56 206 VAL B O 1
ATOM 5139 N N . GLY B 1 210 ? 34.656 1.077 38.995 1.00 53.48 207 GLY B N 1
ATOM 5140 C CA . GLY B 1 210 ? 35.091 2.375 39.485 1.00 53.47 207 GLY B CA 1
ATOM 5141 C C . GLY B 1 210 ? 36.432 2.852 38.953 1.00 51.05 207 GLY B C 1
ATOM 5142 O O . GLY B 1 210 ? 36.544 3.985 38.485 1.00 49.14 207 GLY B O 1
ATOM 5143 N N . ASN B 1 211 ? 37.446 1.994 39.007 1.00 48.66 208 ASN B N 1
ATOM 5144 C CA . ASN B 1 211 ? 38.762 2.355 38.477 1.00 50.65 208 ASN B CA 1
ATOM 5145 C C . ASN B 1 211 ? 38.787 2.633 36.965 1.00 52.39 208 ASN B C 1
ATOM 5146 O O . ASN B 1 211 ? 39.298 3.670 36.548 1.00 52.52 208 ASN B O 1
ATOM 5151 N N . PRO B 1 212 ? 38.251 1.712 36.135 1.00 50.98 209 PRO B N 1
ATOM 5152 C CA . PRO B 1 212 ? 38.256 2.007 34.695 1.00 49.03 209 PRO B CA 1
ATOM 5153 C C . PRO B 1 212 ? 37.437 3.247 34.346 1.00 48.68 209 PRO B C 1
ATOM 5154 O O . PRO B 1 212 ? 37.809 4.008 33.453 1.00 53.58 209 PRO B O 1
ATOM 5158 N N . LEU B 1 213 ? 36.329 3.446 35.045 1.00 44.00 210 LEU B N 1
ATOM 5159 C CA . LEU B 1 213 ? 35.495 4.609 34.794 1.00 44.23 210 LEU B CA 1
ATOM 5160 C C . LEU B 1 213 ? 36.253 5.899 35.107 1.00 47.27 210 LEU B C 1
ATOM 5161 O O . LEU B 1 213 ? 36.228 6.851 34.327 1.00 46.75 210 LEU B O 1
ATOM 5166 N N . SER B 1 214 ? 36.938 5.920 36.244 1.00 47.13 211 SER B N 1
ATOM 5167 C CA . SER B 1 214 ? 37.653 7.116 36.668 1.00 55.18 211 SER B CA 1
ATOM 5168 C C . SER B 1 214 ? 38.894 7.362 35.811 1.00 56.60 211 SER B C 1
ATOM 5169 O O . SER B 1 214 ? 39.397 8.481 35.747 1.00 57.96 211 SER B O 1
ATOM 5172 N N . GLU B 1 215 ? 39.386 6.313 35.160 1.00 56.78 212 GLU B N 1
ATOM 5173 C CA . GLU B 1 215 ? 40.584 6.424 34.333 1.00 59.89 212 GLU B CA 1
ATOM 5174 C C . GLU B 1 215 ? 40.283 6.663 32.854 1.00 60.83 212 GLU B C 1
ATOM 5175 O O . GLU B 1 215 ? 41.203 6.841 32.056 1.00 65.67 212 GLU B O 1
ATOM 5181 N N . HIS B 1 216 ? 39.005 6.673 32.490 1.00 57.71 213 HIS B N 1
ATOM 5182 C CA . HIS B 1 216 ? 38.624 6.728 31.079 1.00 58.25 213 HIS B CA 1
ATOM 5183 C C . HIS B 1 216 ? 38.874 8.102 30.471 1.00 61.66 213 HIS B C 1
ATOM 5184 O O . HIS B 1 216 ? 38.346 9.101 30.952 1.00 65.47 213 HIS B O 1
ATOM 5191 N N . PRO B 1 217 ? 39.675 8.151 29.397 1.00 64.31 214 PRO B N 1
ATOM 5192 C CA . PRO B 1 217 ? 40.074 9.416 28.768 1.00 67.46 214 PRO B CA 1
ATOM 5193 C C . PRO B 1 217 ? 38.895 10.196 28.190 1.00 64.09 214 PRO B C 1
ATOM 5194 O O . PRO B 1 217 ? 38.986 11.414 28.045 1.00 65.83 214 PRO B O 1
ATOM 5198 N N . LYS B 1 218 ? 37.804 9.505 27.878 1.00 61.70 215 LYS B N 1
ATOM 5199 C CA . LYS B 1 218 ? 36.638 10.154 27.288 1.00 58.50 215 LYS B CA 1
ATOM 5200 C C . LYS B 1 218 ? 35.651 10.679 28.329 1.00 54.58 215 LYS B C 1
ATOM 5201 O O . LYS B 1 218 ? 34.685 11.367 27.987 1.00 50.80 215 LYS B O 1
ATOM 5207 N N . VAL B 1 219 ? 35.885 10.357 29.596 1.00 53.65 216 VAL B N 1
ATOM 5208 C CA . VAL B 1 219 ? 35.052 10.902 30.657 1.00 56.29 216 VAL B CA 1
ATOM 5209 C C . VAL B 1 219 ? 35.630 12.250 31.061 1.00 62.29 216 VAL B C 1
ATOM 5210 O O . VAL B 1 219 ? 36.759 12.331 31.542 1.00 66.08 216 VAL B O 1
ATOM 5214 N N . ARG B 1 220 ? 34.857 13.312 30.860 1.00 64.77 217 ARG B N 1
ATOM 5215 C CA . ARG B 1 220 ? 35.367 14.657 31.095 1.00 68.09 217 ARG B CA 1
ATOM 5216 C C . ARG B 1 220 ? 35.181 15.121 32.533 1.00 64.61 217 ARG B C 1
ATOM 5217 O O . ARG B 1 220 ? 35.794 16.100 32.962 1.00 65.48 217 ARG B O 1
ATOM 5241 N N . SER B 1 223 ? 32.227 12.664 39.379 1.00 63.76 220 SER B N 1
ATOM 5242 C CA . SER B 1 223 ? 31.557 13.077 40.609 1.00 66.44 220 SER B CA 1
ATOM 5243 C C . SER B 1 223 ? 31.469 11.898 41.566 1.00 69.11 220 SER B C 1
ATOM 5244 O O . SER B 1 223 ? 30.897 10.859 41.238 1.00 68.50 220 SER B O 1
ATOM 5247 N N . PHE B 1 224 ? 32.042 12.066 42.752 1.00 75.20 221 PHE B N 1
ATOM 5248 C CA . PHE B 1 224 ? 32.164 10.967 43.700 1.00 81.36 221 PHE B CA 1
ATOM 5249 C C . PHE B 1 224 ? 31.693 11.361 45.094 1.00 91.14 221 PHE B C 1
ATOM 5250 O O . PHE B 1 224 ? 31.984 12.455 45.577 1.00 97.04 221 PHE B O 1
ATOM 5258 N N . THR B 1 225 ? 30.956 10.456 45.728 1.00 95.43 222 THR B N 1
ATOM 5259 C CA . THR B 1 225 ? 30.565 10.606 47.124 1.00 101.76 222 THR B CA 1
ATOM 5260 C C . THR B 1 225 ? 30.872 9.296 47.839 1.00 102.66 222 THR B C 1
ATOM 5261 O O . THR B 1 225 ? 30.572 8.216 47.327 1.00 97.85 222 THR B O 1
ATOM 5265 N N . GLY B 1 226 ? 31.477 9.386 49.018 0.98 108.71 223 GLY B N 1
ATOM 5266 C CA . GLY B 1 226 ? 31.887 8.190 49.727 0.98 113.23 223 GLY B CA 1
ATOM 5267 C C . GLY B 1 226 ? 33.024 8.397 50.705 0.98 120.23 223 GLY B C 1
ATOM 5268 O O . GLY B 1 226 ? 33.244 9.502 51.205 0.98 124.19 223 GLY B O 1
ATOM 5269 N N . SER B 1 227 ? 33.743 7.314 50.981 0.87 121.70 224 SER B N 1
ATOM 5270 C CA . SER B 1 227 ? 34.816 7.313 51.967 0.87 126.25 224 SER B CA 1
ATOM 5271 C C . SER B 1 227 ? 36.005 8.167 51.541 0.87 126.77 224 SER B C 1
ATOM 5272 O O . SER B 1 227 ? 36.186 8.462 50.359 0.87 122.90 224 SER B O 1
ATOM 5275 N N . GLY B 1 228 ? 36.804 8.565 52.524 0.99 130.84 225 GLY B N 1
ATOM 5276 C CA . GLY B 1 228 ? 38.048 9.270 52.278 0.99 131.73 225 GLY B CA 1
ATOM 5277 C C . GLY B 1 228 ? 39.088 8.484 51.493 0.99 129.80 225 GLY B C 1
ATOM 5278 O O . GLY B 1 228 ? 39.569 8.969 50.469 0.99 126.76 225 GLY B O 1
ATOM 5279 N N . PRO B 1 229 ? 39.451 7.274 51.966 0.80 132.79 226 PRO B N 1
ATOM 5280 C CA . PRO B 1 229 ? 40.446 6.440 51.278 0.80 133.67 226 PRO B CA 1
ATOM 5281 C C . PRO B 1 229 ? 40.162 6.207 49.793 0.80 128.50 226 PRO B C 1
ATOM 5282 O O . PRO B 1 229 ? 41.085 6.298 48.983 0.80 128.46 226 PRO B O 1
ATOM 5286 N N . THR B 1 230 ? 38.916 5.908 49.442 0.97 124.98 227 THR B N 1
ATOM 5287 C CA . THR B 1 230 ? 38.559 5.712 48.040 0.97 120.97 227 THR B CA 1
ATOM 5288 C C . THR B 1 230 ? 38.593 7.040 47.283 0.97 121.99 227 THR B C 1
ATOM 5289 O O . THR B 1 230 ? 39.019 7.093 46.131 0.97 118.39 227 THR B O 1
ATOM 5293 N N . GLY B 1 231 ? 38.161 8.108 47.950 1.00 126.26 228 GLY B N 1
ATOM 5294 C CA . GLY B 1 231 ? 38.141 9.441 47.367 1.00 126.65 228 GLY B CA 1
ATOM 5295 C C . GLY B 1 231 ? 39.504 9.924 46.904 1.00 130.78 228 GLY B C 1
ATOM 5296 O O . GLY B 1 231 ? 39.649 10.430 45.791 1.00 127.76 228 GLY B O 1
ATOM 5297 N N . SER B 1 232 ? 40.504 9.777 47.767 1.00 138.54 229 SER B N 1
ATOM 5298 C CA . SER B 1 232 ? 41.878 10.105 47.412 1.00 144.08 229 SER B CA 1
ATOM 5299 C C . SER B 1 232 ? 42.330 9.233 46.249 1.00 143.17 229 SER B C 1
ATOM 5300 O O . SER B 1 232 ? 43.020 9.692 45.339 1.00 142.39 229 SER B O 1
ATOM 5303 N N . LYS B 1 233 ? 41.921 7.970 46.296 0.96 144.06 230 LYS B N 1
ATOM 5304 C CA . LYS B 1 233 ? 42.269 6.988 45.277 0.96 144.61 230 LYS B CA 1
ATOM 5305 C C . LYS B 1 233 ? 41.748 7.371 43.890 0.96 140.34 230 LYS B C 1
ATOM 5306 O O . LYS B 1 233 ? 42.493 7.329 42.910 0.96 140.08 230 LYS B O 1
ATOM 5312 N N . ILE B 1 234 ? 40.474 7.746 43.811 1.00 137.42 231 ILE B N 1
ATOM 5313 C CA . ILE B 1 234 ? 39.867 8.116 42.533 1.00 132.96 231 ILE B CA 1
ATOM 5314 C C . ILE B 1 234 ? 40.361 9.473 42.023 1.00 134.62 231 ILE B C 1
ATOM 5315 O O . ILE B 1 234 ? 40.630 9.635 40.831 1.00 133.24 231 ILE B O 1
ATOM 5328 N N . GLU B 1 236 ? 43.171 10.732 42.518 1.00 147.84 233 GLU B N 1
ATOM 5329 C CA . GLU B 1 236 ? 44.544 10.534 42.069 1.00 152.41 233 GLU B CA 1
ATOM 5330 C C . GLU B 1 236 ? 44.574 9.931 40.664 1.00 149.59 233 GLU B C 1
ATOM 5331 O O . GLU B 1 236 ? 45.463 10.237 39.867 1.00 151.86 233 GLU B O 1
ATOM 5337 N N . LYS B 1 237 ? 43.593 9.084 40.363 0.98 144.97 234 LYS B N 1
ATOM 5338 C CA . LYS B 1 237 ? 43.487 8.463 39.044 0.98 140.49 234 LYS B CA 1
ATOM 5339 C C . LYS B 1 237 ? 42.973 9.455 38.006 0.98 136.55 234 LYS B C 1
ATOM 5340 O O . LYS B 1 237 ? 43.107 9.235 36.801 0.98 135.38 234 LYS B O 1
ATOM 5346 N N . ALA B 1 238 ? 42.383 10.547 38.483 0.93 124.07 235 ALA B N 1
ATOM 5347 C CA . ALA B 1 238 ? 41.838 11.575 37.605 0.93 121.16 235 ALA B CA 1
ATOM 5348 C C . ALA B 1 238 ? 42.843 12.698 37.357 0.93 119.20 235 ALA B C 1
ATOM 5349 O O . ALA B 1 238 ? 42.537 13.676 36.674 0.93 119.02 235 ALA B O 1
ATOM 5351 N N . ALA B 1 239 ? 44.041 12.553 37.913 0.73 117.29 236 ALA B N 1
ATOM 5352 C CA . ALA B 1 239 ? 45.066 13.586 37.801 0.73 114.88 236 ALA B CA 1
ATOM 5353 C C . ALA B 1 239 ? 45.781 13.557 36.450 0.73 113.37 236 ALA B C 1
ATOM 5354 O O . ALA B 1 239 ? 46.380 14.549 36.036 0.73 112.89 236 ALA B O 1
ATOM 5356 N N . LYS B 1 240 ? 45.713 12.420 35.767 0.90 111.87 237 LYS B N 1
ATOM 5357 C CA . LYS B 1 240 ? 46.355 12.273 34.466 0.90 112.33 237 LYS B CA 1
ATOM 5358 C C . LYS B 1 240 ? 45.537 12.947 33.370 0.90 111.81 237 LYS B C 1
ATOM 5359 O O . LYS B 1 240 ? 46.086 13.575 32.462 0.90 113.63 237 LYS B O 1
ATOM 5365 N N . ASP B 1 241 ? 44.220 12.811 33.463 0.79 108.57 238 ASP B N 1
ATOM 5366 C CA . ASP B 1 241 ? 43.318 13.376 32.469 0.79 107.06 238 ASP B CA 1
ATOM 5367 C C . ASP B 1 241 ? 42.894 14.790 32.856 0.79 103.11 238 ASP B C 1
ATOM 5368 O O . ASP B 1 241 ? 42.265 15.494 32.065 0.79 103.92 238 ASP B O 1
ATOM 5373 N N . PHE B 1 242 ? 43.254 15.195 34.073 0.72 98.67 239 PHE B N 1
ATOM 5374 C CA . PHE B 1 242 ? 42.825 16.471 34.644 0.72 95.32 239 PHE B CA 1
ATOM 5375 C C . PHE B 1 242 ? 41.308 16.618 34.602 0.72 91.60 239 PHE B C 1
ATOM 5376 O O . PHE B 1 242 ? 40.785 17.697 34.322 0.72 89.28 239 PHE B O 1
ATOM 5384 N N . LYS B 1 243 ? 40.612 15.517 34.868 0.85 90.64 240 LYS B N 1
ATOM 5385 C CA . LYS B 1 243 ? 39.159 15.520 34.937 0.85 89.40 240 LYS B CA 1
ATOM 5386 C C . LYS B 1 243 ? 38.705 16.465 36.034 0.85 91.61 240 LYS B C 1
ATOM 5387 O O . LYS B 1 243 ? 39.371 16.595 37.063 0.85 92.42 240 LYS B O 1
ATOM 5393 N N . LYS B 1 244 ? 37.575 17.128 35.819 0.86 91.91 241 LYS B N 1
ATOM 5394 C CA . LYS B 1 244 ? 36.955 17.885 36.892 0.86 91.46 241 LYS B CA 1
ATOM 5395 C C . LYS B 1 244 ? 36.437 16.881 37.913 0.86 91.40 241 LYS B C 1
ATOM 5396 O O . LYS B 1 244 ? 35.725 15.939 37.566 0.86 90.79 241 LYS B O 1
ATOM 5402 N N . VAL B 1 245 ? 36.817 17.075 39.169 0.95 93.17 242 VAL B N 1
ATOM 5403 C CA . VAL B 1 245 ? 36.486 16.125 40.223 0.95 94.15 242 VAL B CA 1
ATOM 5404 C C . VAL B 1 245 ? 35.696 16.793 41.344 0.95 94.60 242 VAL B C 1
ATOM 5405 O O . VAL B 1 245 ? 36.073 17.859 41.832 0.95 96.34 242 VAL B O 1
ATOM 5409 N N . SER B 1 246 ? 34.583 16.177 41.730 0.84 93.26 243 SER B N 1
ATOM 5410 C CA . SER B 1 246 ? 33.834 16.633 42.895 0.84 92.55 243 SER B CA 1
ATOM 5411 C C . SER B 1 246 ? 33.747 15.514 43.925 0.84 90.54 243 SER B C 1
ATOM 5412 O O . SER B 1 246 ? 33.098 14.495 43.690 0.84 90.11 243 SER B O 1
ATOM 5415 N N . LEU B 1 247 ? 34.400 15.706 45.065 0.77 90.61 244 LEU B N 1
ATOM 5416 C CA . LEU B 1 247 ? 34.396 14.698 46.118 0.77 90.03 244 LEU B CA 1
ATOM 5417 C C . LEU B 1 247 ? 33.571 15.147 47.314 0.77 90.06 244 LEU B C 1
ATOM 5418 O O . LEU B 1 247 ? 33.720 16.269 47.799 0.77 88.84 244 LEU B O 1
ATOM 5423 N N . GLU B 1 248 ? 32.699 14.264 47.784 0.92 91.98 245 GLU B N 1
ATOM 5424 C CA . GLU B 1 248 ? 31.895 14.539 48.964 0.92 95.02 245 GLU B CA 1
ATOM 5425 C C . GLU B 1 248 ? 32.154 13.453 50.005 0.92 94.48 245 GLU B C 1
ATOM 5426 O O . GLU B 1 248 ? 31.952 12.267 49.743 0.92 93.19 245 GLU B O 1
ATOM 5432 N N . LEU B 1 249 ? 32.593 13.876 51.189 1.00 94.93 246 LEU B N 1
ATOM 5433 C CA . LEU B 1 249 ? 33.199 12.979 52.174 1.00 95.39 246 LEU B CA 1
ATOM 5434 C C . LEU B 1 249 ? 32.588 13.129 53.565 1.00 94.28 246 LEU B C 1
ATOM 5435 O O . LEU B 1 249 ? 31.825 14.060 53.821 1.00 94.85 246 LEU B O 1
ATOM 5440 N N . GLY B 1 250 ? 32.910 12.188 54.450 1.00 93.60 247 GLY B N 1
ATOM 5441 C CA . GLY B 1 250 ? 32.394 12.189 55.808 1.00 92.16 247 GLY B CA 1
ATOM 5442 C C . GLY B 1 250 ? 33.078 13.180 56.730 1.00 91.16 247 GLY B C 1
ATOM 5443 O O . GLY B 1 250 ? 33.904 13.980 56.293 1.00 94.39 247 GLY B O 1
ATOM 5444 N N . GLY B 1 251 ? 32.736 13.116 58.014 1.00 86.12 248 GLY B N 1
ATOM 5445 C CA . GLY B 1 251 ? 33.314 14.007 59.001 1.00 82.76 248 GLY B CA 1
ATOM 5446 C C . GLY B 1 251 ? 32.998 13.701 60.451 1.00 81.13 248 GLY B C 1
ATOM 5447 O O . GLY B 1 251 ? 32.211 12.806 60.762 1.00 84.51 248 GLY B O 1
ATOM 5448 N N . LYS B 1 252 ? 33.630 14.457 61.343 1.00 75.70 249 LYS B N 1
ATOM 5449 C CA . LYS B 1 252 ? 33.289 14.432 62.756 1.00 74.92 249 LYS B CA 1
ATOM 5450 C C . LYS B 1 252 ? 32.690 15.790 63.092 1.00 74.30 249 LYS B C 1
ATOM 5451 O O . LYS B 1 252 ? 33.406 16.788 63.176 1.00 82.56 249 LYS B O 1
ATOM 5457 N N . SER B 1 253 ? 31.382 15.825 63.309 1.00 66.24 250 SER B N 1
ATOM 5458 C CA . SER B 1 253 ? 30.684 17.089 63.509 1.00 58.19 250 SER B CA 1
ATOM 5459 C C . SER B 1 253 ? 30.405 17.336 64.976 1.00 55.22 250 SER B C 1
ATOM 5460 O O . SER B 1 253 ? 29.706 16.560 65.627 1.00 55.86 250 SER B O 1
ATOM 5463 N N . PRO B 1 254 ? 30.978 18.417 65.510 1.00 49.95 251 PRO B N 1
ATOM 5464 C CA . PRO B 1 254 ? 30.767 18.743 66.918 1.00 51.86 251 PRO B CA 1
ATOM 5465 C C . PRO B 1 254 ? 29.359 19.279 67.155 1.00 50.56 251 PRO B C 1
ATOM 5466 O O . PRO B 1 254 ? 28.830 20.000 66.308 1.00 47.74 251 PRO B O 1
ATOM 5470 N N . TYR B 1 255 ? 28.753 18.897 68.274 1.00 52.20 252 TYR B N 1
ATOM 5471 C CA . TYR B 1 255 ? 27.514 19.516 68.716 1.00 51.53 252 TYR B CA 1
ATOM 5472 C C . TYR B 1 255 ? 27.806 20.243 70.020 1.00 52.66 252 TYR B C 1
ATOM 5473 O O . TYR B 1 255 ? 28.057 19.614 71.047 1.00 55.64 252 TYR B O 1
ATOM 5482 N N . ILE B 1 256 ? 27.775 21.570 69.976 1.00 53.53 253 ILE B N 1
ATOM 5483 C CA . ILE B 1 256 ? 28.084 22.372 71.148 1.00 52.55 253 ILE B CA 1
ATOM 5484 C C . ILE B 1 256 ? 26.824 22.673 71.947 1.00 59.52 253 ILE B C 1
ATOM 5485 O O . ILE B 1 256 ? 25.865 23.242 71.427 1.00 62.38 253 ILE B O 1
ATOM 5490 N N . VAL B 1 257 ? 26.832 22.277 73.213 1.00 62.02 254 VAL B N 1
ATOM 5491 C CA . VAL B 1 257 ? 25.716 22.556 74.103 1.00 65.68 254 VAL B CA 1
ATOM 5492 C C . VAL B 1 257 ? 26.062 23.711 75.038 1.00 71.71 254 VAL B C 1
ATOM 5493 O O . VAL B 1 257 ? 27.079 23.676 75.726 1.00 71.94 254 VAL B O 1
ATOM 5497 N N . LEU B 1 258 ? 25.229 24.747 75.034 1.00 75.85 255 LEU B N 1
ATOM 5498 C CA . LEU B 1 258 ? 25.402 25.878 75.940 1.00 79.59 255 LEU B CA 1
ATOM 5499 C C . LEU B 1 258 ? 24.879 25.546 77.335 1.00 86.36 255 LEU B C 1
ATOM 5500 O O . LEU B 1 258 ? 24.018 24.682 77.488 1.00 89.23 255 LEU B O 1
ATOM 5505 N N . ASP B 1 259 ? 25.402 26.229 78.350 1.00 88.26 256 ASP B N 1
ATOM 5506 C CA . ASP B 1 259 ? 25.001 25.959 79.730 1.00 89.76 256 ASP B CA 1
ATOM 5507 C C . ASP B 1 259 ? 23.596 26.467 80.077 1.00 91.43 256 ASP B C 1
ATOM 5508 O O . ASP B 1 259 ? 23.031 26.088 81.103 1.00 94.16 256 ASP B O 1
ATOM 5513 N N . ASP B 1 260 ? 23.039 27.324 79.227 1.00 90.18 257 ASP B N 1
ATOM 5514 C CA . ASP B 1 260 ? 21.696 27.858 79.458 1.00 92.64 257 ASP B CA 1
ATOM 5515 C C . ASP B 1 260 ? 20.614 27.038 78.760 1.00 90.63 257 ASP B C 1
ATOM 5516 O O . ASP B 1 260 ? 19.436 27.387 78.800 1.00 91.34 257 ASP B O 1
ATOM 5521 N N . VAL B 1 261 ? 21.027 25.948 78.122 1.00 87.54 258 VAL B N 1
ATOM 5522 C CA . VAL B 1 261 ? 20.122 25.101 77.354 1.00 85.89 258 VAL B CA 1
ATOM 5523 C C . VAL B 1 261 ? 19.118 24.369 78.247 1.00 87.00 258 VAL B C 1
ATOM 5524 O O . VAL B 1 261 ? 19.331 24.227 79.453 1.00 85.43 258 VAL B O 1
ATOM 5528 N N . ASP B 1 262 ? 18.014 23.923 77.654 1.00 88.99 259 ASP B N 1
ATOM 5529 C CA . ASP B 1 262 ? 17.120 22.988 78.326 1.00 92.05 259 ASP B CA 1
ATOM 5530 C C . ASP B 1 262 ? 17.729 21.593 78.218 1.00 90.59 259 ASP B C 1
ATOM 5531 O O . ASP B 1 262 ? 17.952 21.085 77.118 1.00 88.74 259 ASP B O 1
ATOM 5536 N N . ILE B 1 263 ? 17.988 20.978 79.367 1.00 91.23 260 ILE B N 1
ATOM 5537 C CA . ILE B 1 263 ? 18.730 19.721 79.428 1.00 89.73 260 ILE B CA 1
ATOM 5538 C C . ILE B 1 263 ? 18.061 18.587 78.655 1.00 91.34 260 ILE B C 1
ATOM 5539 O O . ILE B 1 263 ? 18.729 17.833 77.945 1.00 90.56 260 ILE B O 1
ATOM 5544 N N . LYS B 1 264 ? 16.744 18.471 78.784 1.00 92.97 261 LYS B N 1
ATOM 5545 C CA . LYS B 1 264 ? 16.015 17.406 78.104 1.00 91.56 261 LYS B CA 1
ATOM 5546 C C . LYS B 1 264 ? 16.070 17.562 76.586 1.00 88.34 261 LYS B C 1
ATOM 5547 O O . LYS B 1 264 ? 16.265 16.584 75.863 1.00 84.77 261 LYS B O 1
ATOM 5553 N N . GLU B 1 265 ? 15.902 18.791 76.106 1.00 88.95 262 GLU B N 1
ATOM 5554 C CA . GLU B 1 265 ? 15.923 19.044 74.668 1.00 89.80 262 GLU B CA 1
ATOM 5555 C C . GLU B 1 265 ? 17.332 18.930 74.102 1.00 83.63 262 GLU B C 1
ATOM 5556 O O . GLU B 1 265 ? 17.509 18.635 72.922 1.00 83.87 262 GLU B O 1
ATOM 5562 N N . ALA B 1 266 ? 18.330 19.175 74.945 1.00 79.29 263 ALA B N 1
ATOM 5563 C CA . ALA B 1 266 ? 19.721 18.998 74.549 1.00 75.55 263 ALA B CA 1
ATOM 5564 C C . ALA B 1 266 ? 20.001 17.519 74.319 1.00 72.36 263 ALA B C 1
ATOM 5565 O O . ALA B 1 266 ? 20.597 17.136 73.312 1.00 68.18 263 ALA B O 1
ATOM 5567 N N . ALA B 1 267 ? 19.560 16.692 75.263 1.00 73.02 264 ALA B N 1
ATOM 5568 C CA . ALA B 1 267 ? 19.713 15.248 75.151 1.00 72.97 264 ALA B CA 1
ATOM 5569 C C . ALA B 1 267 ? 18.928 14.722 73.960 1.00 73.09 264 ALA B C 1
ATOM 5570 O O . ALA B 1 267 ? 19.362 13.796 73.281 1.00 74.07 264 ALA B O 1
ATOM 5572 N N . LYS B 1 268 ? 17.770 15.323 73.711 1.00 73.59 265 LYS B N 1
ATOM 5573 C CA . LYS B 1 268 ? 16.907 14.907 72.614 1.00 74.44 265 LYS B CA 1
ATOM 5574 C C . LYS B 1 268 ? 17.559 15.221 71.272 1.00 70.63 265 LYS B C 1
ATOM 5575 O O . LYS B 1 268 ? 17.586 14.385 70.368 1.00 70.47 265 LYS B O 1
ATOM 5581 N N . ALA B 1 269 ? 18.089 16.433 71.155 1.00 67.49 266 ALA B N 1
ATOM 5582 C CA . ALA B 1 269 ? 18.720 16.880 69.921 1.00 68.60 266 ALA B CA 1
ATOM 5583 C C . ALA B 1 269 ? 19.972 16.070 69.599 1.00 66.40 266 ALA B C 1
ATOM 5584 O O . ALA B 1 269 ? 20.114 15.550 68.492 1.00 63.24 266 ALA B O 1
ATOM 5586 N N . THR B 1 270 ? 20.872 15.969 70.573 1.00 66.11 267 THR B N 1
ATOM 5587 C CA . THR B 1 270 ? 22.144 15.276 70.380 1.00 64.04 267 THR B CA 1
ATOM 5588 C C . THR B 1 270 ? 21.972 13.782 70.090 1.00 64.72 267 THR B C 1
ATOM 5589 O O . THR B 1 270 ? 22.686 13.222 69.257 1.00 65.89 267 THR B O 1
ATOM 5593 N N . THR B 1 271 ? 21.025 13.143 70.771 1.00 61.87 268 THR B N 1
ATOM 5594 C CA . THR B 1 271 ? 20.753 11.725 70.548 1.00 63.89 268 THR B CA 1
ATOM 5595 C C . THR B 1 271 ? 20.245 11.474 69.128 1.00 64.81 268 THR B C 1
ATOM 5596 O O . THR B 1 271 ? 20.627 10.495 68.483 1.00 60.68 268 THR B O 1
ATOM 5600 N N . GLY B 1 272 ? 19.386 12.368 68.649 1.00 66.74 269 GLY B N 1
ATOM 5601 C CA . GLY B 1 272 ? 18.820 12.251 67.317 1.00 66.72 269 GLY B CA 1
ATOM 5602 C C . GLY B 1 272 ? 19.874 12.339 66.231 1.00 66.82 269 GLY B C 1
ATOM 5603 O O . GLY B 1 272 ? 19.850 11.574 65.267 1.00 68.43 269 GLY B O 1
ATOM 5604 N N . LYS B 1 273 ? 20.809 13.269 66.396 1.00 65.39 270 LYS B N 1
ATOM 5605 C CA . LYS B 1 273 ? 21.870 13.475 65.416 1.00 65.83 270 LYS B CA 1
ATOM 5606 C C . LYS B 1 273 ? 22.815 12.281 65.340 1.00 64.68 270 LYS B C 1
ATOM 5607 O O . LYS B 1 273 ? 23.405 12.017 64.294 1.00 65.59 270 LYS B O 1
ATOM 5613 N N . VAL B 1 274 ? 22.981 11.582 66.459 1.00 62.05 271 VAL B N 1
ATOM 5614 C CA . VAL B 1 274 ? 23.816 10.383 66.495 1.00 61.00 271 VAL B CA 1
ATOM 5615 C C . VAL B 1 274 ? 23.153 9.113 65.944 1.00 62.54 271 VAL B C 1
ATOM 5616 O O . VAL B 1 274 ? 23.758 8.395 65.154 1.00 63.05 271 VAL B O 1
ATOM 5620 N N . VAL B 1 275 ? 21.918 8.835 66.355 1.00 62.15 272 VAL B N 1
ATOM 5621 C CA . VAL B 1 275 ? 21.267 7.573 65.991 1.00 60.86 272 VAL B CA 1
ATOM 5622 C C . VAL B 1 275 ? 20.612 7.531 64.607 1.00 61.52 272 VAL B C 1
ATOM 5623 O O . VAL B 1 275 ? 20.374 6.447 64.073 1.00 58.53 272 VAL B O 1
ATOM 5627 N N . ASN B 1 276 ? 20.322 8.694 64.029 1.00 64.16 273 ASN B N 1
ATOM 5628 C CA . ASN B 1 276 ? 19.682 8.753 62.713 1.00 67.58 273 ASN B CA 1
ATOM 5629 C C . ASN B 1 276 ? 20.464 8.003 61.629 1.00 67.23 273 ASN B C 1
ATOM 5630 O O . ASN B 1 276 ? 21.675 8.195 61.477 1.00 62.37 273 ASN B O 1
ATOM 5635 N N . ASN B 1 277 ? 19.756 7.154 60.884 1.00 65.80 274 ASN B N 1
ATOM 5636 C CA . ASN B 1 277 ? 20.362 6.290 59.871 1.00 63.69 274 ASN B CA 1
ATOM 5637 C C . ASN B 1 277 ? 21.456 5.407 60.471 1.00 61.98 274 ASN B C 1
ATOM 5638 O O . ASN B 1 277 ? 22.485 5.152 59.839 1.00 59.89 274 ASN B O 1
ATOM 5643 N N . THR B 1 278 ? 21.215 4.955 61.699 1.00 61.19 275 THR B N 1
ATOM 5644 C CA . THR B 1 278 ? 22.167 4.145 62.461 1.00 61.21 275 THR B CA 1
ATOM 5645 C C . THR B 1 278 ? 23.539 4.813 62.526 1.00 59.20 275 THR B C 1
ATOM 5646 O O . THR B 1 278 ? 24.580 4.160 62.451 1.00 57.08 275 THR B O 1
ATOM 5650 N N . GLY B 1 279 ? 23.528 6.133 62.650 1.00 59.58 276 GLY B N 1
ATOM 5651 C CA . GLY B 1 279 ? 24.758 6.877 62.785 1.00 60.32 276 GLY B CA 1
ATOM 5652 C C . GLY B 1 279 ? 25.597 6.931 61.531 1.00 64.45 276 GLY B C 1
ATOM 5653 O O . GLY B 1 279 ? 26.705 7.471 61.560 1.00 63.18 276 GLY B O 1
ATOM 5654 N N . GLN B 1 280 ? 25.090 6.405 60.417 1.00 62.87 277 GLN B N 1
ATOM 5655 C CA . GLN B 1 280 ? 25.880 6.535 59.216 1.00 68.00 277 GLN B CA 1
ATOM 5656 C C . GLN B 1 280 ? 25.243 7.695 58.491 1.00 74.84 277 GLN B C 1
ATOM 5657 O O . GLN B 1 280 ? 24.242 7.559 57.786 1.00 81.11 277 GLN B O 1
ATOM 5663 N N . VAL B 1 281 ? 25.910 8.830 58.641 1.00 73.97 278 VAL B N 1
ATOM 5664 C CA . VAL B 1 281 ? 25.583 10.094 58.019 1.00 73.57 278 VAL B CA 1
ATOM 5665 C C . VAL B 1 281 ? 26.938 10.772 58.029 1.00 70.16 278 VAL B C 1
ATOM 5666 O O . VAL B 1 281 ? 27.715 10.582 58.968 1.00 72.62 278 VAL B O 1
ATOM 5670 N N . CYS B 1 282 ? 27.231 11.585 57.030 1.00 65.14 279 CYS B N 1
ATOM 5671 C CA . CYS B 1 282 ? 28.510 12.272 57.021 1.00 64.41 279 CYS B CA 1
ATOM 5672 C C . CYS B 1 282 ? 28.508 13.454 58.006 1.00 61.04 279 CYS B C 1
ATOM 5673 O O . CYS B 1 282 ? 29.549 13.818 58.562 1.00 55.63 279 CYS B O 1
ATOM 5676 N N . THR B 1 283 ? 27.322 14.016 58.232 1.00 61.67 280 THR B N 1
ATOM 5677 C CA . THR B 1 283 ? 27.129 15.207 59.067 1.00 64.89 280 THR B CA 1
ATOM 5678 C C . THR B 1 283 ? 26.793 14.894 60.530 1.00 64.41 280 THR B C 1
ATOM 5679 O O . THR B 1 283 ? 26.472 15.792 61.306 1.00 64.10 280 THR B O 1
ATOM 5683 N N . ALA B 1 284 ? 26.855 13.617 60.891 1.00 65.75 281 ALA B N 1
ATOM 5684 C CA . ALA B 1 284 ? 26.428 13.146 62.209 1.00 64.86 281 ALA B CA 1
ATOM 5685 C C . ALA B 1 284 ? 27.111 13.867 63.379 1.00 64.16 281 ALA B C 1
ATOM 5686 O O . ALA B 1 284 ? 28.267 14.270 63.287 1.00 64.96 281 ALA B O 1
ATOM 5688 N N . GLY B 1 285 ? 26.386 13.981 64.487 1.00 61.31 282 GLY B N 1
ATOM 5689 C CA . GLY B 1 285 ? 26.738 14.829 65.616 1.00 60.43 282 GLY B CA 1
ATOM 5690 C C . GLY B 1 285 ? 27.658 14.156 66.620 1.00 62.72 282 GLY B C 1
ATOM 5691 O O . GLY B 1 285 ? 27.636 14.460 67.812 1.00 70.03 282 GLY B O 1
ATOM 5692 N N . THR B 1 286 ? 28.433 13.200 66.126 1.00 59.94 283 THR B N 1
ATOM 5693 C CA . THR B 1 286 ? 29.202 12.255 66.935 1.00 59.81 283 THR B CA 1
ATOM 5694 C C . THR B 1 286 ? 30.086 12.832 68.060 1.00 58.84 283 THR B C 1
ATOM 5695 O O . THR B 1 286 ? 30.380 12.131 69.029 1.00 59.61 283 THR B O 1
ATOM 5699 N N . ARG B 1 287 ? 30.532 14.080 67.934 1.00 53.01 284 ARG B N 1
ATOM 5700 C CA . ARG B 1 287 ? 31.214 14.737 69.052 1.00 49.78 284 ARG B CA 1
ATOM 5701 C C . ARG B 1 287 ? 30.283 15.714 69.766 1.00 51.55 284 ARG B C 1
ATOM 5702 O O . ARG B 1 287 ? 29.866 16.716 69.190 1.00 53.83 284 ARG B O 1
ATOM 5710 N N . VAL B 1 288 ? 29.960 15.421 71.022 1.00 49.69 285 VAL B N 1
ATOM 5711 C CA . VAL B 1 288 ? 29.064 16.278 71.791 1.00 51.60 285 VAL B CA 1
ATOM 5712 C C . VAL B 1 288 ? 29.811 16.992 72.912 1.00 56.91 285 VAL B C 1
ATOM 5713 O O . VAL B 1 288 ? 30.307 16.357 73.845 1.00 56.12 285 VAL B O 1
ATOM 5717 N N . LEU B 1 289 ? 29.887 18.316 72.807 1.00 60.66 286 LEU B N 1
ATOM 5718 C CA . LEU B 1 289 ? 30.608 19.135 73.775 1.00 62.61 286 LEU B CA 1
ATOM 5719 C C . LEU B 1 289 ? 29.656 19.711 74.818 1.00 64.87 286 LEU B C 1
ATOM 5720 O O . LEU B 1 289 ? 28.750 20.477 74.489 1.00 65.40 286 LEU B O 1
ATOM 5725 N N . VAL B 1 2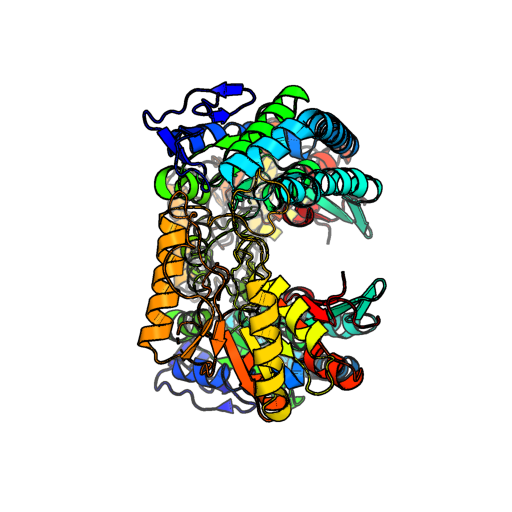90 ? 29.876 19.350 76.078 1.00 63.57 287 VAL B N 1
ATOM 5726 C CA . VAL B 1 290 ? 28.979 19.763 77.150 1.00 66.68 287 VAL B CA 1
ATOM 5727 C C . VAL B 1 290 ? 29.721 20.608 78.184 1.00 72.06 287 VAL B C 1
ATOM 5728 O O . VAL B 1 290 ? 30.910 20.398 78.426 1.00 70.96 287 VAL B O 1
ATOM 5732 N N . PRO B 1 291 ? 29.028 21.597 78.771 1.00 78.27 288 PRO B N 1
ATOM 5733 C CA . PRO B 1 291 ? 29.622 22.418 79.832 1.00 80.98 288 PRO B CA 1
ATOM 5734 C C . PRO B 1 291 ? 29.854 21.590 81.088 1.00 83.54 288 PRO B C 1
ATOM 5735 O O . PRO B 1 291 ? 28.998 20.785 81.457 1.00 85.81 288 PRO B O 1
ATOM 5739 N N . ASN B 1 292 ? 30.997 21.793 81.732 1.00 85.83 289 ASN B N 1
ATOM 5740 C CA . ASN B 1 292 ? 31.368 21.030 82.917 1.00 90.91 289 ASN B CA 1
ATOM 5741 C C . ASN B 1 292 ? 30.337 21.099 84.042 1.00 93.38 289 ASN B C 1
ATOM 5742 O O . ASN B 1 292 ? 30.202 20.160 84.828 1.00 94.07 289 ASN B O 1
ATOM 5747 N N . LYS B 1 293 ? 29.604 22.207 84.110 1.00 95.57 290 LYS B N 1
ATOM 5748 C CA . LYS B 1 293 ? 28.662 22.427 85.203 1.00 100.23 290 LYS B CA 1
ATOM 5749 C C . LYS B 1 293 ? 27.364 21.629 85.061 1.00 98.33 290 LYS B C 1
ATOM 5750 O O . LYS B 1 293 ? 26.831 21.129 86.050 1.00 101.91 290 LYS B O 1
ATOM 5756 N N . ILE B 1 294 ? 26.859 21.510 83.837 1.00 91.08 291 ILE B N 1
ATOM 5757 C CA . ILE B 1 294 ? 25.625 20.763 83.595 1.00 87.63 291 ILE B CA 1
ATOM 5758 C C . ILE B 1 294 ? 25.895 19.306 83.220 1.00 84.58 291 ILE B C 1
ATOM 5759 O O . ILE B 1 294 ? 24.972 18.564 82.881 1.00 81.97 291 ILE B O 1
ATOM 5764 N N . LYS B 1 295 ? 27.166 18.915 83.277 1.00 84.99 292 LYS B N 1
ATOM 5765 C CA . LYS B 1 295 ? 27.617 17.598 82.828 1.00 84.98 292 LYS B CA 1
ATOM 5766 C C . LYS B 1 295 ? 26.831 16.413 83.392 1.00 87.70 292 LYS B C 1
ATOM 5767 O O . LYS B 1 295 ? 26.318 15.588 82.635 1.00 86.57 292 LYS B O 1
ATOM 5773 N N . ASP B 1 296 ? 26.737 16.331 84.715 1.00 91.65 293 ASP B N 1
ATOM 5774 C CA . ASP B 1 296 ? 26.080 15.198 85.363 1.00 92.58 293 ASP B CA 1
ATOM 5775 C C . ASP B 1 296 ? 24.599 15.101 85.009 1.00 91.36 293 ASP B C 1
ATOM 5776 O O . ASP B 1 296 ? 24.079 14.010 84.774 1.00 91.26 293 ASP B O 1
ATOM 5781 N N . ALA B 1 297 ? 23.928 16.248 84.971 1.00 89.04 294 ALA B N 1
ATOM 5782 C CA . ALA B 1 297 ? 22.507 16.294 84.649 1.00 86.01 294 ALA B CA 1
ATOM 5783 C C . ALA B 1 297 ? 22.266 15.941 83.186 1.00 82.49 294 ALA B C 1
ATOM 5784 O O . ALA B 1 297 ? 21.273 15.295 82.849 1.00 83.95 294 ALA B O 1
ATOM 5786 N N . PHE B 1 298 ? 23.178 16.367 82.320 1.00 77.00 295 PHE B N 1
ATOM 5787 C CA . PHE B 1 298 ? 23.054 16.088 80.896 1.00 73.44 295 PHE B CA 1
ATOM 5788 C C . PHE B 1 298 ? 23.210 14.600 80.609 1.00 73.22 295 PHE B C 1
ATOM 5789 O O . PHE B 1 298 ? 22.443 14.030 79.834 1.00 73.71 295 PHE B O 1
ATOM 5797 N N . LEU B 1 299 ? 24.205 13.978 81.236 1.00 71.71 296 LEU B N 1
ATOM 5798 C CA . LEU B 1 299 ? 24.480 12.560 81.024 1.00 70.36 296 LEU B CA 1
ATOM 5799 C C . LEU B 1 299 ? 23.320 11.693 81.489 1.00 76.83 296 LEU B C 1
ATOM 5800 O O . LEU B 1 299 ? 22.971 10.709 80.836 1.00 78.29 296 LEU B O 1
ATOM 5805 N N . ALA B 1 300 ? 22.729 12.065 82.620 1.00 79.57 297 ALA B N 1
ATOM 5806 C CA . ALA B 1 300 ? 21.597 11.333 83.172 1.00 79.28 297 ALA B CA 1
ATOM 5807 C C . ALA B 1 300 ? 20.428 11.321 82.193 1.00 76.63 297 ALA B C 1
ATOM 5808 O O . ALA B 1 300 ? 19.801 10.285 81.975 1.00 75.76 297 ALA B O 1
ATOM 5810 N N . GLU B 1 301 ? 20.142 12.477 81.602 1.00 76.79 298 GLU B N 1
ATOM 5811 C CA . GLU B 1 301 ? 19.075 12.578 80.614 1.00 82.10 298 GLU B CA 1
ATOM 5812 C C . GLU B 1 301 ? 19.481 11.939 79.294 1.00 82.53 298 GLU B C 1
ATOM 5813 O O . GLU B 1 301 ? 18.635 11.481 78.527 1.00 82.22 298 GLU B O 1
ATOM 5819 N N . LEU B 1 302 ? 20.783 11.918 79.036 1.00 82.10 299 LEU B N 1
ATOM 5820 C CA . LEU B 1 302 ? 21.318 11.291 77.836 1.00 77.92 299 LEU B CA 1
ATOM 5821 C C . LEU B 1 302 ? 21.154 9.778 77.942 1.00 77.26 299 LEU B C 1
ATOM 5822 O O . LEU B 1 302 ? 20.812 9.110 76.966 1.00 74.12 299 LEU B O 1
ATOM 5827 N N . LYS B 1 303 ? 21.395 9.248 79.138 1.00 78.88 300 LYS B N 1
ATOM 5828 C CA . LYS B 1 303 ? 21.189 7.833 79.414 1.00 82.05 300 LYS B CA 1
ATOM 5829 C C . LYS B 1 303 ? 19.722 7.465 79.215 1.00 85.16 300 LYS B C 1
ATOM 5830 O O . LYS B 1 303 ? 19.400 6.394 78.699 1.00 84.45 300 LYS B O 1
ATOM 5836 N N . GLU B 1 304 ? 18.838 8.370 79.618 1.00 88.45 301 GLU B N 1
ATOM 5837 C CA . GLU B 1 304 ? 17.403 8.145 79.515 1.00 92.38 301 GLU B CA 1
ATOM 5838 C C . GLU B 1 304 ? 16.944 8.154 78.059 1.00 87.52 301 GLU B C 1
ATOM 5839 O O . GLU B 1 304 ? 16.171 7.293 77.640 1.00 88.08 301 GLU B O 1
ATOM 5845 N N . GLN B 1 305 ? 17.431 9.124 77.291 1.00 84.83 302 GLN B N 1
ATOM 5846 C CA . GLN B 1 305 ? 17.052 9.264 75.886 1.00 83.72 302 GLN B CA 1
ATOM 5847 C C . GLN B 1 305 ? 17.492 8.077 75.028 1.00 79.40 302 GLN B C 1
ATOM 5848 O O . GLN B 1 305 ? 16.750 7.624 74.156 1.00 77.33 302 GLN B O 1
ATOM 5854 N N . PHE B 1 306 ? 18.702 7.584 75.278 1.00 76.30 303 PHE B N 1
ATOM 5855 C CA . PHE B 1 306 ? 19.227 6.430 74.555 1.00 72.77 303 PHE B CA 1
ATOM 5856 C C . PHE B 1 306 ? 18.403 5.173 74.814 1.00 74.44 303 PHE B C 1
ATOM 5857 O O . PHE B 1 306 ? 18.291 4.304 73.947 1.00 73.66 303 PHE B O 1
ATOM 5865 N N . SER B 1 307 ? 17.826 5.081 76.009 1.00 74.21 304 SER B N 1
ATOM 5866 C CA . SER B 1 307 ? 16.970 3.954 76.358 1.00 77.24 304 SER B CA 1
ATOM 5867 C C . SER B 1 307 ? 15.692 3.956 75.527 1.00 80.58 304 SER B C 1
ATOM 5868 O O . SER B 1 307 ? 15.086 2.909 75.302 1.00 82.42 304 SER B O 1
ATOM 5871 N N . GLN B 1 308 ? 15.286 5.138 75.075 1.00 82.66 305 GLN B N 1
ATOM 5872 C CA . GLN B 1 308 ? 14.055 5.286 74.310 1.00 87.20 305 GLN B CA 1
ATOM 5873 C C . GLN B 1 308 ? 14.279 4.985 72.834 1.00 85.32 305 GLN B C 1
ATOM 5874 O O . GLN B 1 308 ? 13.330 4.936 72.053 1.00 87.91 305 GLN B O 1
ATOM 5880 N N . VAL B 1 309 ? 15.536 4.783 72.455 1.00 81.74 306 VAL B N 1
ATOM 5881 C CA . VAL B 1 309 ? 15.870 4.528 71.060 1.00 77.55 306 VAL B CA 1
ATOM 5882 C C . VAL B 1 309 ? 15.569 3.078 70.709 1.00 77.00 306 VAL B C 1
ATOM 5883 O O . VAL B 1 309 ? 16.118 2.156 71.312 1.00 79.66 306 VAL B O 1
ATOM 5887 N N . ARG B 1 310 ? 14.697 2.883 69.726 1.00 74.47 307 ARG B N 1
ATOM 5888 C CA . ARG B 1 310 ? 14.291 1.543 69.331 1.00 76.30 307 ARG B CA 1
ATOM 5889 C C . ARG B 1 310 ? 15.100 1.036 68.143 1.00 72.70 307 ARG B C 1
ATOM 5890 O O . ARG B 1 310 ? 14.969 1.532 67.025 1.00 70.55 307 ARG B O 1
ATOM 5898 N N . VAL B 1 311 ? 15.927 0.028 68.403 1.00 72.78 308 VAL B N 1
ATOM 5899 C CA . VAL B 1 311 ? 16.763 -0.584 67.380 1.00 69.60 308 VAL B CA 1
ATOM 5900 C C . VAL B 1 311 ? 16.204 -1.957 67.026 1.00 70.43 308 VAL B C 1
ATOM 5901 O O . VAL B 1 311 ? 15.870 -2.743 67.912 1.00 70.60 308 VAL B O 1
ATOM 5905 N N . GLY B 1 312 ? 16.091 -2.247 65.735 1.00 68.86 309 GLY B N 1
ATOM 5906 C CA . GLY B 1 312 ? 15.565 -3.531 65.320 1.00 70.09 309 GLY B CA 1
ATOM 5907 C C . GLY B 1 312 ? 15.100 -3.600 63.881 1.00 67.90 309 GLY B C 1
ATOM 5908 O O . GLY B 1 312 ? 15.552 -2.835 63.027 1.00 61.28 309 GLY B O 1
ATOM 5909 N N . ASN B 1 313 ? 14.194 -4.544 63.633 1.00 71.22 310 ASN B N 1
ATOM 5910 C CA . ASN B 1 313 ? 13.632 -4.806 62.314 1.00 69.76 310 ASN B CA 1
ATOM 5911 C C . ASN B 1 313 ? 13.056 -3.541 61.693 1.00 68.94 310 ASN B C 1
ATOM 5912 O O . ASN B 1 313 ? 12.176 -2.905 62.272 1.00 67.00 310 ASN B O 1
ATOM 5917 N N . PRO B 1 314 ? 13.554 -3.177 60.502 1.00 70.05 311 PRO B N 1
ATOM 5918 C CA . PRO B 1 314 ? 13.116 -1.982 59.771 1.00 68.40 311 PRO B CA 1
ATOM 5919 C C . PRO B 1 314 ? 11.642 -2.046 59.381 1.00 68.71 311 PRO B C 1
ATOM 5920 O O . PRO B 1 314 ? 11.000 -1.007 59.223 1.00 68.49 311 PRO B O 1
ATOM 5924 N N . ARG B 1 315 ? 11.119 -3.256 59.220 1.00 69.36 312 ARG B N 1
ATOM 5925 C CA . ARG B 1 315 ? 9.729 -3.439 58.821 1.00 73.08 312 ARG B CA 1
ATOM 5926 C C . ARG B 1 315 ? 8.803 -3.548 60.029 1.00 75.88 312 ARG B C 1
ATOM 5927 O O . ARG B 1 315 ? 7.579 -3.553 59.891 1.00 74.61 312 ARG B O 1
ATOM 5935 N N . GLU B 1 316 ? 9.397 -3.633 61.213 1.00 79.30 313 GLU B N 1
ATOM 5936 C CA . GLU B 1 316 ? 8.628 -3.637 62.447 1.00 85.94 313 GLU B CA 1
ATOM 5937 C C . GLU B 1 316 ? 8.182 -2.214 62.753 1.00 87.06 313 GLU B C 1
ATOM 5938 O O . GLU B 1 316 ? 8.963 -1.271 62.621 1.00 85.10 313 GLU B O 1
ATOM 5944 N N . ASP B 1 317 ? 6.923 -2.060 63.149 1.00 90.76 314 ASP B N 1
ATOM 5945 C CA . ASP B 1 317 ? 6.356 -0.739 63.398 1.00 92.98 314 ASP B CA 1
ATOM 5946 C C . ASP B 1 317 ? 7.024 -0.015 64.563 1.00 90.04 314 ASP B C 1
ATOM 5947 O O . ASP B 1 317 ? 7.194 -0.574 65.647 1.00 90.68 314 ASP B O 1
ATOM 5952 N N . GLY B 1 318 ? 7.406 1.234 64.324 1.00 86.61 315 GLY B N 1
ATOM 5953 C CA . GLY B 1 318 ? 7.974 2.068 65.365 1.00 86.67 315 GLY B CA 1
ATOM 5954 C C . GLY B 1 318 ? 9.474 1.931 65.538 1.00 83.58 315 GLY B C 1
ATOM 5955 O O . GLY B 1 318 ? 10.045 2.522 66.455 1.00 84.54 315 GLY B O 1
ATOM 5956 N N . THR B 1 319 ? 10.121 1.159 64.670 1.00 80.39 316 THR B N 1
ATOM 5957 C CA . THR B 1 319 ? 11.572 1.025 64.750 1.00 75.37 316 THR B CA 1
ATOM 5958 C C . THR B 1 319 ? 12.232 2.327 64.320 1.00 67.73 316 THR B C 1
ATOM 5959 O O . THR B 1 319 ? 12.008 2.816 63.215 1.00 65.75 316 THR B O 1
ATOM 5963 N N . GLN B 1 320 ? 13.032 2.894 65.216 1.00 67.11 317 GLN B N 1
ATOM 5964 C CA . GLN B 1 320 ? 13.723 4.148 64.948 1.00 66.75 317 GLN B CA 1
ATOM 5965 C C . GLN B 1 320 ? 15.009 3.953 64.157 1.00 63.42 317 GLN B C 1
ATOM 5966 O O . GLN B 1 320 ? 15.309 4.711 63.235 1.00 59.12 317 GLN B O 1
ATOM 5972 N N . VAL B 1 321 ? 15.763 2.925 64.532 1.00 62.55 318 VAL B N 1
ATOM 5973 C CA . VAL B 1 321 ? 17.092 2.703 63.982 1.00 58.91 318 VAL B CA 1
ATOM 5974 C C . VAL B 1 321 ? 17.265 1.279 63.466 1.00 60.16 318 VAL B C 1
ATOM 5975 O O . VAL B 1 321 ? 17.047 0.309 64.191 1.00 61.32 318 VAL B O 1
ATOM 5979 N N . GLY B 1 322 ? 17.658 1.159 62.204 1.00 60.33 319 GLY B N 1
ATOM 5980 C CA . GLY B 1 322 ? 17.912 -0.140 61.616 1.00 55.62 319 GLY B CA 1
ATOM 5981 C C . GLY B 1 322 ? 19.334 -0.598 61.865 1.00 55.52 319 GLY B C 1
ATOM 5982 O O . GLY B 1 322 ? 20.012 -0.096 62.764 1.00 54.44 319 GLY B O 1
ATOM 5983 N N . PRO B 1 323 ? 19.799 -1.562 61.063 1.00 55.78 320 PRO B N 1
ATOM 5984 C CA . PRO B 1 323 ? 21.149 -2.111 61.200 1.00 54.30 320 PRO B CA 1
ATOM 5985 C C . PRO B 1 323 ? 22.209 -1.251 60.504 1.00 49.09 320 PRO B C 1
ATOM 5986 O O . PRO B 1 323 ? 21.875 -0.255 59.865 1.00 48.79 320 PRO B O 1
ATOM 5990 N N . ILE B 1 324 ? 23.473 -1.647 60.624 1.00 49.86 321 ILE B N 1
ATOM 5991 C CA . ILE B 1 324 ? 24.547 -1.069 59.822 1.00 47.48 321 ILE B CA 1
ATOM 5992 C C . ILE B 1 324 ? 24.428 -1.699 58.437 1.00 51.38 321 ILE B C 1
ATOM 5993 O O . ILE B 1 324 ? 23.894 -2.803 58.306 1.00 54.66 321 ILE B O 1
ATOM 5998 N N . ILE B 1 325 ? 24.899 -0.999 57.409 1.00 49.17 322 ILE B N 1
ATOM 5999 C CA . ILE B 1 325 ? 24.737 -1.451 56.029 1.00 54.94 322 ILE B CA 1
ATOM 6000 C C . ILE B 1 325 ? 25.301 -2.845 55.739 1.00 57.29 322 ILE B C 1
ATOM 6001 O O . ILE B 1 325 ? 24.638 -3.658 55.100 1.00 61.62 322 ILE B O 1
ATOM 6006 N N . SER B 1 326 ? 26.512 -3.124 56.213 1.00 59.37 323 SER B N 1
ATOM 6007 C CA . SER B 1 326 ? 27.206 -4.353 55.836 1.00 63.77 323 SER B CA 1
ATOM 6008 C C . SER B 1 326 ? 28.034 -4.931 56.974 1.00 64.01 323 SER B C 1
ATOM 6009 O O . SER B 1 326 ? 28.299 -4.258 57.968 1.00 65.24 323 SER B O 1
ATOM 6012 N N . LYS B 1 327 ? 28.435 -6.187 56.811 1.00 62.74 324 LYS B N 1
ATOM 6013 C CA . LYS B 1 327 ? 29.311 -6.856 57.762 1.00 65.77 324 LYS B CA 1
ATOM 6014 C C . LYS B 1 327 ? 30.637 -6.116 57.888 1.00 67.18 324 LYS B C 1
ATOM 6015 O O . LYS B 1 327 ? 31.125 -5.874 58.996 1.00 68.45 324 LYS B O 1
ATOM 6021 N N . LYS B 1 328 ? 31.213 -5.762 56.744 1.00 66.23 325 LYS B N 1
ATOM 6022 C CA . LYS B 1 328 ? 32.485 -5.051 56.698 1.00 70.39 325 LYS B CA 1
ATOM 6023 C C . LYS B 1 328 ? 32.423 -3.734 57.469 1.00 64.92 325 LYS B C 1
ATOM 6024 O O . LYS B 1 328 ? 33.338 -3.397 58.220 1.00 63.10 325 LYS B O 1
ATOM 6030 N N . GLN B 1 329 ? 31.331 -3.004 57.287 1.00 61.86 326 GLN B N 1
ATOM 6031 C CA . GLN B 1 329 ? 31.153 -1.719 57.949 1.00 61.60 326 GLN B CA 1
ATOM 6032 C C . GLN B 1 329 ? 30.767 -1.904 59.418 1.00 60.14 326 GLN B C 1
ATOM 6033 O O . GLN B 1 329 ? 31.134 -1.097 60.275 1.00 59.81 326 GLN B O 1
ATOM 6039 N N . PHE B 1 330 ? 30.026 -2.970 59.703 1.00 57.31 327 PHE B N 1
ATOM 6040 C CA . PHE B 1 330 ? 29.656 -3.296 61.073 1.00 56.93 327 PHE B CA 1
ATOM 6041 C C . PHE B 1 330 ? 30.893 -3.590 61.908 1.00 58.66 327 PHE B C 1
ATOM 6042 O O . PHE B 1 330 ? 30.979 -3.187 63.067 1.00 59.28 327 PHE B O 1
ATOM 6050 N N . ASP B 1 331 ? 31.842 -4.310 61.316 1.00 58.74 328 ASP B N 1
ATOM 6051 C CA . ASP B 1 331 ? 33.090 -4.637 61.995 1.00 58.28 328 ASP B CA 1
ATOM 6052 C C . ASP B 1 331 ? 33.879 -3.370 62.307 1.00 56.46 328 ASP B C 1
ATOM 6053 O O . ASP B 1 331 ? 34.437 -3.229 63.396 1.00 55.47 328 ASP B O 1
ATOM 6058 N N . GLN B 1 332 ? 33.917 -2.453 61.345 1.00 55.54 329 GLN B N 1
ATOM 6059 C CA . GLN B 1 332 ? 34.598 -1.176 61.523 1.00 58.70 329 GLN B CA 1
ATOM 6060 C C . GLN B 1 332 ? 34.057 -0.410 62.728 1.00 56.20 329 GLN B C 1
ATOM 6061 O O . GLN B 1 332 ? 34.823 0.155 63.513 1.00 54.08 329 GLN B O 1
ATOM 6067 N N . VAL B 1 333 ? 32.737 -0.401 62.874 1.00 52.71 330 VAL B N 1
ATOM 6068 C CA . VAL B 1 333 ? 32.103 0.237 64.020 1.00 50.58 330 VAL B CA 1
ATOM 6069 C C . VAL B 1 333 ? 32.558 -0.440 65.307 1.00 54.48 330 VAL B C 1
ATOM 6070 O O . VAL B 1 333 ? 32.918 0.230 66.277 1.00 52.30 330 VAL B O 1
ATOM 6074 N N . GLN B 1 334 ? 32.555 -1.772 65.298 1.00 52.66 331 GLN B N 1
ATOM 6075 C CA . GLN B 1 334 ? 33.003 -2.551 66.446 1.00 53.27 331 GLN B CA 1
ATOM 6076 C C . GLN B 1 334 ? 34.458 -2.246 66.788 1.00 53.39 331 GLN B C 1
ATOM 6077 O O . GLN B 1 334 ? 34.813 -2.087 67.957 1.00 52.32 331 GLN B O 1
ATOM 6083 N N . ASN B 1 335 ? 35.295 -2.159 65.761 1.00 51.82 332 ASN B N 1
ATOM 6084 C CA . ASN B 1 335 ? 36.705 -1.861 65.960 1.00 58.81 332 ASN B CA 1
ATOM 6085 C C . ASN B 1 335 ? 36.933 -0.499 66.607 1.00 59.82 332 ASN B C 1
ATOM 6086 O O . ASN B 1 335 ? 37.862 -0.332 67.398 1.00 61.89 332 ASN B O 1
ATOM 6091 N N . TYR B 1 336 ? 36.083 0.468 66.273 1.00 56.46 333 TYR B N 1
ATOM 6092 C CA . TYR B 1 336 ? 36.185 1.802 66.862 1.00 52.44 333 TYR B CA 1
ATOM 6093 C C . TYR B 1 336 ? 35.716 1.828 68.310 1.00 48.78 333 TYR B C 1
ATOM 6094 O O . TYR B 1 336 ? 36.360 2.435 69.162 1.00 48.06 333 TYR B O 1
ATOM 6103 N N . ILE B 1 337 ? 34.592 1.171 68.581 1.00 50.32 334 ILE B N 1
ATOM 6104 C CA . ILE B 1 337 ? 34.089 1.052 69.944 1.00 55.14 334 ILE B CA 1
ATOM 6105 C C . ILE B 1 337 ? 35.135 0.412 70.861 1.00 57.61 334 ILE B C 1
ATOM 6106 O O . ILE B 1 337 ? 35.351 0.871 71.984 1.00 63.41 334 ILE B O 1
ATOM 6111 N N . ASN B 1 338 ? 35.792 -0.636 70.371 1.00 53.52 335 ASN B N 1
ATOM 6112 C CA . ASN B 1 338 ? 36.877 -1.275 71.112 1.00 55.88 335 ASN B CA 1
ATOM 6113 C C . ASN B 1 338 ? 38.079 -0.353 71.290 1.00 59.10 335 ASN B C 1
ATOM 6114 O O . ASN B 1 338 ? 38.685 -0.306 72.363 1.00 59.75 335 ASN B O 1
ATOM 6119 N N . LYS B 1 339 ? 38.417 0.379 70.230 1.00 56.83 336 LYS B N 1
ATOM 6120 C CA . LYS B 1 339 ? 39.543 1.307 70.257 1.00 55.78 336 LYS B CA 1
ATOM 6121 C C . LYS B 1 339 ? 39.320 2.395 71.300 1.00 54.23 336 LYS B C 1
ATOM 6122 O O . LYS B 1 339 ? 40.270 2.901 71.897 1.00 57.02 336 LYS B O 1
ATOM 6128 N N . GLY B 1 340 ? 38.058 2.750 71.516 1.00 50.74 337 GLY B N 1
ATOM 6129 C CA . GLY B 1 340 ? 37.707 3.715 72.540 1.00 52.90 337 GLY B CA 1
ATOM 6130 C C . GLY B 1 340 ? 38.025 3.176 73.917 1.00 55.16 337 GLY B C 1
ATOM 6131 O O . GLY B 1 340 ? 38.648 3.850 74.735 1.00 57.75 337 GLY B O 1
ATOM 6132 N N . ILE B 1 341 ? 37.597 1.946 74.168 1.00 57.18 338 ILE B N 1
ATOM 6133 C CA . ILE B 1 341 ? 37.873 1.284 75.435 1.00 59.19 338 ILE B CA 1
ATOM 6134 C C . ILE B 1 341 ? 39.377 1.129 75.644 1.00 60.80 338 ILE B C 1
ATOM 6135 O O . ILE B 1 341 ? 39.898 1.434 76.718 1.00 61.77 338 ILE B O 1
ATOM 6140 N N . GLU B 1 342 ? 40.069 0.670 74.604 1.00 60.41 339 GLU B N 1
ATOM 6141 C CA . GLU B 1 342 ? 41.514 0.463 74.654 1.00 61.81 339 GLU B CA 1
ATOM 6142 C C . GLU B 1 342 ? 42.271 1.730 75.052 1.00 63.16 339 GLU B C 1
ATOM 6143 O O . GLU B 1 342 ? 43.229 1.678 75.822 1.00 65.11 339 GLU B O 1
ATOM 6149 N N . GLU B 1 343 ? 41.827 2.867 74.528 1.00 64.78 340 GLU B N 1
ATOM 6150 C CA . GLU B 1 343 ? 42.490 4.142 74.779 1.00 65.19 340 GLU B CA 1
ATOM 6151 C C . GLU B 1 343 ? 42.149 4.735 76.141 1.00 65.93 340 GLU B C 1
ATOM 6152 O O . GLU B 1 343 ? 42.796 5.679 76.592 1.00 69.83 340 GLU B O 1
ATOM 6158 N N . GLY B 1 344 ? 41.135 4.180 76.795 1.00 66.14 341 GLY B N 1
ATOM 6159 C CA . GLY B 1 344 ? 40.730 4.671 78.098 1.00 65.66 341 GLY B CA 1
ATOM 6160 C C . GLY B 1 344 ? 39.562 5.639 78.076 1.00 63.01 341 GLY B C 1
ATOM 6161 O O . GLY B 1 344 ? 39.336 6.367 79.043 1.00 63.51 341 GLY B O 1
ATOM 6162 N N . ALA B 1 345 ? 38.825 5.668 76.972 1.00 59.17 342 ALA B N 1
ATOM 6163 C CA . ALA B 1 345 ? 37.559 6.387 76.953 1.00 58.16 342 ALA B CA 1
ATOM 6164 C C . ALA B 1 345 ? 36.588 5.611 77.835 1.00 61.56 342 ALA B C 1
ATOM 6165 O O . ALA B 1 345 ? 36.625 4.383 77.868 1.00 59.35 342 ALA B O 1
ATOM 6167 N N . GLU B 1 346 ? 35.729 6.320 78.560 1.00 66.01 343 GLU B N 1
ATOM 6168 C CA . GLU B 1 346 ? 34.847 5.663 79.519 1.00 67.08 343 GLU B CA 1
ATOM 6169 C C . GLU B 1 346 ? 33.513 5.265 78.899 1.00 66.15 343 GLU B C 1
ATOM 6170 O O . GLU B 1 346 ? 32.738 6.120 78.469 1.00 67.79 343 GLU B O 1
ATOM 6176 N N . LEU B 1 347 ? 33.250 3.962 78.857 1.00 63.99 344 LEU B N 1
ATOM 6177 C CA . LEU B 1 347 ? 31.994 3.470 78.313 1.00 61.72 344 LEU B CA 1
ATOM 6178 C C . LEU B 1 347 ? 30.868 3.825 79.271 1.00 64.66 344 LEU B C 1
ATOM 6179 O O . LEU B 1 347 ? 30.892 3.452 80.442 1.00 65.21 344 LEU B O 1
ATOM 6184 N N . PHE B 1 348 ? 29.875 4.535 78.754 1.00 66.39 345 PHE B N 1
ATOM 6185 C CA . PHE B 1 348 ? 28.777 5.042 79.562 1.00 67.46 345 PHE B CA 1
ATOM 6186 C C . PHE B 1 348 ? 27.517 4.238 79.274 1.00 70.31 345 PHE B C 1
ATOM 6187 O O . PHE B 1 348 ? 26.968 3.582 80.157 1.00 78.15 345 PHE B O 1
ATOM 6195 N N . TYR B 1 349 ? 27.053 4.312 78.032 1.00 66.52 346 TYR B N 1
ATOM 6196 C CA . TYR B 1 349 ? 25.887 3.558 77.597 1.00 67.32 346 TYR B CA 1
ATOM 6197 C C . TYR B 1 349 ? 26.234 2.739 76.357 1.00 67.85 346 TYR B C 1
ATOM 6198 O O . TYR B 1 349 ? 27.062 3.150 75.540 1.00 68.78 346 TYR B O 1
ATOM 6207 N N . GLY B 1 350 ? 25.604 1.576 76.223 1.00 63.57 347 GLY B N 1
ATOM 6208 C CA . GLY B 1 350 ? 25.824 0.716 75.075 1.00 62.67 347 GLY B CA 1
ATOM 6209 C C . GLY B 1 350 ? 27.107 -0.085 75.181 1.00 66.80 347 GLY B C 1
ATOM 6210 O O . GLY B 1 350 ? 27.515 -0.480 76.272 1.00 70.47 347 GLY B O 1
ATOM 6211 N N . GLY B 1 351 ? 27.744 -0.334 74.041 1.00 67.58 348 GLY B N 1
ATOM 6212 C CA . GLY B 1 351 ? 28.985 -1.084 74.016 1.00 68.21 348 GLY B CA 1
ATOM 6213 C C . GLY B 1 351 ? 29.153 -1.890 72.744 1.00 66.38 348 GLY B C 1
ATOM 6214 O O . GLY B 1 351 ? 28.368 -1.750 71.804 1.00 62.00 348 GLY B O 1
ATOM 6215 N N . PRO B 1 352 ? 30.180 -2.752 72.709 1.00 66.78 349 PRO B N 1
ATOM 6216 C CA . PRO B 1 352 ? 30.446 -3.598 71.543 1.00 63.10 349 PRO B CA 1
ATOM 6217 C C . PRO B 1 352 ? 29.427 -4.722 71.451 1.00 64.47 349 PRO B C 1
ATOM 6218 O O . PRO B 1 352 ? 28.766 -5.027 72.444 1.00 65.02 349 PRO B O 1
ATOM 6222 N N . GLY B 1 353 ? 29.303 -5.330 70.275 1.00 65.61 350 GLY B N 1
ATOM 6223 C CA . GLY B 1 353 ? 28.401 -6.452 70.095 1.00 67.09 350 GLY B CA 1
ATOM 6224 C C . GLY B 1 353 ? 27.018 -6.028 69.642 1.00 66.16 350 GLY B C 1
ATOM 6225 O O . GLY B 1 353 ? 26.706 -4.839 69.599 1.00 66.96 350 GLY B O 1
ATOM 6226 N N . LYS B 1 354 ? 26.191 -7.008 69.296 1.00 65.62 351 LYS B N 1
ATOM 6227 C CA . LYS B 1 354 ? 24.831 -6.746 68.846 1.00 67.35 351 LYS B CA 1
ATOM 6228 C C . LYS B 1 354 ? 23.889 -6.686 70.042 1.00 70.97 351 LYS B C 1
ATOM 6229 O O . LYS B 1 354 ? 24.170 -7.284 71.080 1.00 76.77 351 LYS B O 1
ATOM 6235 N N . PRO B 1 355 ? 22.774 -5.948 69.908 1.00 73.36 352 PRO B N 1
ATOM 6236 C CA . PRO B 1 355 ? 21.786 -5.884 70.989 1.00 76.77 352 PRO B CA 1
ATOM 6237 C C . PRO B 1 355 ? 21.223 -7.262 71.291 1.00 84.18 352 PRO B C 1
ATOM 6238 O O . PRO B 1 355 ? 21.220 -8.126 70.414 1.00 82.55 352 PRO B O 1
ATOM 6242 N N . GLU B 1 356 ? 20.765 -7.468 72.520 1.00 93.36 353 GLU B N 1
ATOM 6243 C CA . GLU B 1 356 ? 20.111 -8.718 72.865 1.00 100.87 353 GLU B CA 1
ATOM 6244 C C . GLU B 1 356 ? 18.797 -8.805 72.098 1.00 101.26 353 GLU B C 1
ATOM 6245 O O . GLU B 1 356 ? 17.981 -7.884 72.128 1.00 101.33 353 GLU B O 1
ATOM 6251 N N . GLY B 1 357 ? 18.608 -9.920 71.405 1.00 101.34 354 GLY B N 1
ATOM 6252 C CA . GLY B 1 357 ? 17.408 -10.163 70.627 1.00 101.63 354 GLY B CA 1
ATOM 6253 C C . GLY B 1 357 ? 17.556 -9.981 69.128 1.00 99.81 354 GLY B C 1
ATOM 6254 O O . GLY B 1 357 ? 16.786 -10.565 68.367 1.00 101.30 354 GLY B O 1
ATOM 6255 N N . LEU B 1 358 ? 18.528 -9.190 68.678 1.00 96.01 355 LEU B N 1
ATOM 6256 C CA . LEU B 1 358 ? 18.973 -9.354 67.300 1.00 93.37 355 LEU B CA 1
ATOM 6257 C C . LEU B 1 358 ? 20.421 -9.814 67.322 1.00 96.74 355 LEU B C 1
ATOM 6258 O O . LEU B 1 358 ? 21.318 -9.013 67.585 1.00 100.54 355 LEU B O 1
ATOM 6263 N N . GLU B 1 359 ? 20.656 -11.093 67.042 1.00 98.08 356 GLU B N 1
ATOM 6264 C CA . GLU B 1 359 ? 21.993 -11.565 66.707 1.00 97.46 356 GLU B CA 1
ATOM 6265 C C . GLU B 1 359 ? 22.117 -11.715 65.199 1.00 91.23 356 GLU B C 1
ATOM 6266 O O . GLU B 1 359 ? 23.186 -12.022 64.675 1.00 89.47 356 GLU B O 1
ATOM 6272 N N . LYS B 1 360 ? 21.006 -11.481 64.508 1.00 88.53 357 LYS B N 1
ATOM 6273 C CA . LYS B 1 360 ? 20.923 -11.714 63.073 1.00 84.21 357 LYS B CA 1
ATOM 6274 C C . LYS B 1 360 ? 20.705 -10.381 62.385 1.00 75.94 357 LYS B C 1
ATOM 6275 O O . LYS B 1 360 ? 19.806 -9.627 62.753 1.00 74.25 357 LYS B O 1
ATOM 6281 N N . GLY B 1 361 ? 21.526 -10.101 61.381 1.00 73.81 358 GLY B N 1
ATOM 6282 C CA . GLY B 1 361 ? 21.601 -8.773 60.803 1.00 70.10 358 GLY B CA 1
ATOM 6283 C C . GLY B 1 361 ? 22.761 -8.077 61.473 1.00 67.75 358 GLY B C 1
ATOM 6284 O O . GLY B 1 361 ? 23.218 -8.534 62.520 1.00 69.14 358 GLY B O 1
ATOM 6285 N N . TYR B 1 362 ? 23.242 -6.976 60.908 1.00 66.32 359 TYR B N 1
ATOM 6286 C CA . TYR B 1 362 ? 24.375 -6.332 61.539 1.00 64.57 359 TYR B CA 1
ATOM 6287 C C . TYR B 1 362 ? 23.834 -5.160 62.320 1.00 69.55 359 TYR B C 1
ATOM 6288 O O . TYR B 1 362 ? 23.590 -4.091 61.772 1.00 72.47 359 TYR B O 1
ATOM 6297 N N . PHE B 1 363 ? 23.777 -5.324 63.632 1.00 68.15 360 PHE B N 1
ATOM 6298 C CA . PHE B 1 363 ? 23.132 -4.340 64.478 1.00 64.20 360 PHE B CA 1
ATOM 6299 C C . PHE B 1 363 ? 24.131 -3.865 65.504 1.00 62.07 360 PHE B C 1
ATOM 6300 O O . PHE B 1 363 ? 24.589 -4.641 66.341 1.00 67.98 360 PHE B O 1
ATOM 6308 N N . ALA B 1 364 ? 24.475 -2.588 65.430 1.00 57.50 361 ALA B N 1
ATOM 6309 C CA . ALA B 1 364 ? 25.363 -1.994 66.411 1.00 57.30 361 ALA B CA 1
ATOM 6310 C C . ALA B 1 364 ? 24.516 -1.381 67.510 1.00 58.02 361 ALA B C 1
ATOM 6311 O O . ALA B 1 364 ? 23.444 -0.838 67.246 1.00 61.64 361 ALA B O 1
ATOM 6313 N N . ARG B 1 365 ? 24.987 -1.493 68.746 1.00 53.84 362 ARG B N 1
ATOM 6314 C CA . ARG B 1 365 ? 24.300 -0.883 69.872 1.00 52.96 362 ARG B CA 1
ATOM 6315 C C . ARG B 1 365 ? 24.647 0.595 69.932 1.00 53.35 362 ARG B C 1
ATOM 6316 O O . ARG B 1 365 ? 25.821 0.958 69.845 1.00 52.89 362 ARG B O 1
ATOM 6324 N N . PRO B 1 366 ? 23.624 1.455 70.058 1.00 54.07 363 PRO B N 1
ATOM 6325 C CA . PRO B 1 366 ? 23.863 2.885 70.279 1.00 51.44 363 PRO B CA 1
ATOM 6326 C C . PRO B 1 366 ? 24.755 3.060 71.500 1.00 50.94 363 PRO B C 1
ATOM 6327 O O . PRO B 1 366 ? 24.484 2.470 72.543 1.00 51.97 363 PRO B O 1
ATOM 6331 N N . THR B 1 367 ? 25.808 3.857 71.369 1.00 49.51 364 THR B N 1
ATOM 6332 C CA . THR B 1 367 ? 26.871 3.850 72.364 1.00 50.77 364 THR B CA 1
ATOM 6333 C C . THR B 1 367 ? 27.360 5.247 72.728 1.00 54.68 364 THR B C 1
ATOM 6334 O O . THR B 1 367 ? 27.656 6.059 71.851 1.00 53.45 364 THR B O 1
ATOM 6338 N N . ILE B 1 368 ? 27.450 5.513 74.029 1.00 57.02 365 ILE B N 1
ATOM 6339 C CA . ILE B 1 368 ? 27.973 6.781 74.525 1.00 55.75 365 ILE B CA 1
ATOM 6340 C C . ILE B 1 368 ? 29.297 6.579 75.250 1.00 54.76 365 ILE B C 1
ATOM 6341 O O . ILE B 1 368 ? 29.415 5.715 76.118 1.00 57.72 365 ILE B O 1
ATOM 6346 N N . PHE B 1 369 ? 30.291 7.380 74.883 1.00 51.20 366 PHE B N 1
ATOM 6347 C CA . PHE B 1 369 ? 31.546 7.443 75.620 1.00 54.46 366 PHE B CA 1
ATOM 6348 C C . PHE B 1 369 ? 31.641 8.792 76.325 1.00 57.23 366 PHE B C 1
ATOM 6349 O O . PHE B 1 369 ? 31.363 9.833 75.725 1.00 56.18 366 PHE B O 1
ATOM 6357 N N . ILE B 1 370 ? 32.033 8.778 77.594 1.00 56.19 367 ILE B N 1
ATOM 6358 C CA . ILE B 1 370 ? 32.240 10.024 78.320 1.00 58.86 367 ILE B CA 1
ATOM 6359 C C . ILE B 1 370 ? 33.695 10.174 78.737 1.00 61.12 367 ILE B C 1
ATOM 6360 O O . ILE B 1 370 ? 34.504 9.268 78.528 1.00 62.36 367 ILE B O 1
ATOM 6365 N N . ASN B 1 371 ? 34.008 11.311 79.355 1.00 62.22 368 ASN B N 1
ATOM 6366 C CA . ASN B 1 371 ? 35.381 11.652 79.717 1.00 64.07 368 ASN B CA 1
ATOM 6367 C C . ASN B 1 371 ? 36.351 11.436 78.557 1.00 63.36 368 ASN B C 1
ATOM 6368 O O . ASN B 1 371 ? 37.471 10.958 78.742 1.00 65.44 368 ASN B O 1
ATOM 6373 N N . VAL B 1 372 ? 35.904 11.788 77.357 1.00 59.49 369 VAL B N 1
ATOM 6374 C CA . VAL B 1 372 ? 36.701 11.598 76.157 1.00 60.64 369 VAL B CA 1
ATOM 6375 C C . VAL B 1 372 ? 37.647 12.770 75.945 1.00 65.40 369 VAL B C 1
ATOM 6376 O O . VAL B 1 372 ? 37.242 13.931 76.020 1.00 65.91 369 VAL B O 1
ATOM 6380 N N . ASP B 1 373 ? 38.914 12.460 75.696 1.00 67.93 370 ASP B N 1
ATOM 6381 C CA . ASP B 1 373 ? 39.879 13.475 75.303 1.00 70.25 370 ASP B CA 1
ATOM 6382 C C . ASP B 1 373 ? 39.877 13.595 73.782 1.00 68.71 370 ASP B C 1
ATOM 6383 O O . ASP B 1 373 ? 39.814 12.590 73.072 1.00 66.06 370 ASP B O 1
ATOM 6388 N N . ASN B 1 374 ? 39.943 14.826 73.286 1.00 69.32 371 ASN B N 1
ATOM 6389 C CA . ASN B 1 374 ? 39.796 15.084 71.856 1.00 65.88 371 ASN B CA 1
ATOM 6390 C C . ASN B 1 374 ? 40.895 14.464 70.991 1.00 64.92 371 ASN B C 1
ATOM 6391 O O . ASN B 1 374 ? 40.734 14.327 69.778 1.00 66.08 371 ASN B O 1
ATOM 6396 N N . GLN B 1 375 ? 42.003 14.079 71.615 1.00 63.52 372 GLN B N 1
ATOM 6397 C CA . GLN B 1 375 ? 43.119 13.493 70.879 1.00 64.41 372 GLN B CA 1
ATOM 6398 C C . GLN B 1 375 ? 42.949 11.988 70.674 1.00 66.65 372 GLN B C 1
ATOM 6399 O O . GLN B 1 375 ? 43.717 11.364 69.942 1.00 69.58 372 GLN B O 1
ATOM 6413 N N . THR B 1 377 ? 41.380 8.392 69.384 1.00 59.07 374 THR B N 1
ATOM 6414 C CA . THR B 1 377 ? 40.978 7.928 68.062 1.00 58.24 374 THR B CA 1
ATOM 6415 C C . THR B 1 377 ? 39.479 8.097 67.827 1.00 57.08 374 THR B C 1
ATOM 6416 O O . THR B 1 377 ? 39.059 8.541 66.758 1.00 56.86 374 THR B O 1
ATOM 6420 N N . ILE B 1 378 ? 38.674 7.755 68.828 1.00 56.59 375 ILE B N 1
ATOM 6421 C CA . ILE B 1 378 ? 37.224 7.851 68.683 1.00 59.49 375 ILE B CA 1
ATOM 6422 C C . ILE B 1 378 ? 36.748 9.296 68.605 1.00 60.22 375 ILE B C 1
ATOM 6423 O O . ILE B 1 378 ? 35.631 9.559 68.168 1.00 60.38 375 ILE B O 1
ATOM 6428 N N . ALA B 1 379 ? 37.581 10.222 69.065 1.00 58.74 376 ALA B N 1
ATOM 6429 C CA . ALA B 1 379 ? 37.298 11.642 68.901 1.00 59.52 376 ALA B CA 1
ATOM 6430 C C . ALA B 1 379 ? 37.678 12.136 67.506 1.00 58.46 376 ALA B C 1
ATOM 6431 O O . ALA B 1 379 ? 36.971 12.949 66.916 1.00 58.57 376 ALA B O 1
ATOM 6433 N N . GLN B 1 380 ? 38.807 11.646 66.995 1.00 54.37 377 GLN B N 1
ATOM 6434 C CA . GLN B 1 380 ? 39.392 12.163 65.756 1.00 53.17 377 GLN B CA 1
ATOM 6435 C C . GLN B 1 380 ? 38.962 11.488 64.452 1.00 54.04 377 GLN B C 1
ATOM 6436 O O . GLN B 1 380 ? 39.230 12.009 63.369 1.00 57.30 377 GLN B O 1
ATOM 6442 N N . GLU B 1 381 ? 38.293 10.345 64.537 1.00 56.14 378 GLU B N 1
ATOM 6443 C CA . GLU B 1 381 ? 38.011 9.574 63.325 1.00 59.26 378 GLU B CA 1
ATOM 6444 C C . GLU B 1 381 ? 36.540 9.214 63.157 1.00 56.21 378 GLU B C 1
ATOM 6445 O O . GLU B 1 381 ? 35.869 8.865 64.123 1.00 59.81 378 GLU B O 1
ATOM 6451 N N . GLU B 1 382 ? 36.044 9.298 61.925 1.00 56.60 379 GLU B N 1
ATOM 6452 C CA . GLU B 1 382 ? 34.632 9.044 61.674 1.00 60.28 379 GLU B CA 1
ATOM 6453 C C . GLU B 1 382 ? 34.321 7.566 61.844 1.00 58.25 379 GLU B C 1
ATOM 6454 O O . GLU B 1 382 ? 34.919 6.709 61.193 1.00 58.94 379 GLU B O 1
ATOM 6460 N N . ILE B 1 383 ? 33.390 7.284 62.746 1.00 56.54 380 ILE B N 1
ATOM 6461 C CA . ILE B 1 383 ? 32.977 5.920 63.050 1.00 61.63 380 ILE B CA 1
ATOM 6462 C C . ILE B 1 383 ? 31.936 5.362 62.071 1.00 60.57 380 ILE B C 1
ATOM 6463 O O . ILE B 1 383 ? 31.993 4.191 61.691 1.00 65.51 380 ILE B O 1
ATOM 6468 N N . PHE B 1 384 ? 31.001 6.217 61.665 1.00 53.82 381 PHE B N 1
ATOM 6469 C CA . PHE B 1 384 ? 29.869 5.821 60.822 1.00 53.25 381 PHE B CA 1
ATOM 6470 C C . PHE B 1 384 ? 28.977 4.784 61.502 1.00 51.61 381 PHE B C 1
ATOM 6471 O O . PHE B 1 384 ? 28.509 3.833 60.876 1.00 48.16 381 PHE B O 1
ATOM 6479 N N . GLY B 1 385 ? 28.745 4.994 62.793 1.00 51.33 382 GLY B N 1
ATOM 6480 C CA . GLY B 1 385 ? 27.848 4.165 63.573 1.00 50.20 382 GLY B CA 1
ATOM 6481 C C . GLY B 1 385 ? 27.229 5.021 64.659 1.00 49.00 382 GLY B C 1
ATOM 6482 O O . GLY B 1 385 ? 27.633 6.169 64.846 1.00 48.55 382 GLY B O 1
ATOM 6483 N N . PRO B 1 386 ? 26.246 4.474 65.385 1.00 48.95 383 PRO B N 1
ATOM 6484 C CA . PRO B 1 386 ? 25.567 5.252 66.426 1.00 51.61 383 PRO B CA 1
ATOM 6485 C C . PRO B 1 386 ? 26.422 5.368 67.687 1.00 52.17 383 PRO B C 1
ATOM 6486 O O . PRO B 1 386 ? 26.013 4.911 68.756 1.00 51.43 383 PRO B O 1
ATOM 6490 N N . VAL B 1 387 ? 27.596 5.979 67.553 1.00 52.01 384 VAL B N 1
ATOM 6491 C CA . VAL B 1 387 ? 28.517 6.143 68.672 1.00 54.29 384 VAL B CA 1
ATOM 6492 C C . VAL B 1 387 ? 28.763 7.617 68.973 1.00 52.54 384 VAL B C 1
ATOM 6493 O O . VAL B 1 387 ? 29.270 8.357 68.131 1.00 52.51 384 VAL B O 1
ATOM 6505 N N . SER B 1 389 ? 30.640 10.519 71.317 1.00 47.29 386 SER B N 1
ATOM 6506 C CA . SER B 1 389 ? 31.711 10.850 72.248 1.00 52.37 386 SER B CA 1
ATOM 6507 C C . SER B 1 389 ? 31.386 12.155 72.968 1.00 57.26 386 SER B C 1
ATOM 6508 O O . SER B 1 389 ? 31.245 13.200 72.334 1.00 60.18 386 SER B O 1
ATOM 6511 N N . VAL B 1 390 ? 31.263 12.095 74.290 1.00 57.25 387 VAL B N 1
ATOM 6512 C CA . VAL B 1 390 ? 30.972 13.289 75.075 1.00 59.35 387 VAL B CA 1
ATOM 6513 C C . VAL B 1 390 ? 32.250 13.910 75.629 1.00 62.16 387 VAL B C 1
ATOM 6514 O O . VAL B 1 390 ? 32.975 13.280 76.400 1.00 65.54 387 VAL B O 1
ATOM 6518 N N . ILE B 1 391 ? 32.520 15.149 75.228 1.00 62.12 388 ILE B N 1
ATOM 6519 C CA . ILE B 1 391 ? 33.703 15.869 75.685 1.00 61.51 388 ILE B CA 1
ATOM 6520 C C . ILE B 1 391 ? 33.279 17.111 76.455 1.00 65.52 388 ILE B C 1
ATOM 6521 O O . ILE B 1 391 ? 32.602 17.982 75.914 1.00 66.54 388 ILE B O 1
ATOM 6526 N N . THR B 1 392 ? 33.666 17.188 77.723 1.00 69.36 389 THR B N 1
ATOM 6527 C CA . THR B 1 392 ? 33.316 18.335 78.555 1.00 74.17 389 THR B CA 1
ATOM 6528 C C . THR B 1 392 ? 34.220 19.538 78.295 1.00 75.57 389 THR B C 1
ATOM 6529 O O . THR B 1 392 ? 35.360 19.387 77.855 1.00 76.38 389 THR B O 1
ATOM 6533 N N . TYR B 1 393 ? 33.702 20.733 78.561 1.00 75.21 390 TYR B N 1
ATOM 6534 C CA . TYR B 1 393 ? 34.507 21.945 78.473 1.00 78.62 390 TYR B CA 1
ATOM 6535 C C . TYR B 1 393 ? 34.202 22.904 79.620 1.00 86.82 390 TYR B C 1
ATOM 6536 O O . TYR B 1 393 ? 33.169 22.790 80.281 1.00 89.40 390 TYR B O 1
ATOM 6545 N N . ASN B 1 394 ? 35.111 23.846 79.843 1.00 90.31 391 ASN B N 1
ATOM 6546 C CA . ASN B 1 394 ? 34.978 24.827 80.914 1.00 96.59 391 ASN B CA 1
ATOM 6547 C C . ASN B 1 394 ? 34.533 26.187 80.390 1.00 96.99 391 ASN B C 1
ATOM 6548 O O . ASN B 1 394 ? 33.465 26.683 80.747 1.00 99.74 391 ASN B O 1
ATOM 6553 N N . ASP B 1 395 ? 35.364 26.791 79.548 1.00 94.30 392 ASP B N 1
ATOM 6554 C CA . ASP B 1 395 ? 35.030 28.069 78.932 1.00 94.75 392 ASP B CA 1
ATOM 6555 C C . ASP B 1 395 ? 34.708 27.876 77.452 1.00 87.01 392 ASP B C 1
ATOM 6556 O O . ASP B 1 395 ? 35.208 26.951 76.814 1.00 79.61 392 ASP B O 1
ATOM 6561 N N . LEU B 1 396 ? 33.838 28.735 76.932 1.00 85.95 393 LEU B N 1
ATOM 6562 C CA . LEU B 1 396 ? 33.385 28.658 75.547 1.00 83.34 393 LEU B CA 1
ATOM 6563 C C . LEU B 1 396 ? 34.539 28.659 74.545 1.00 84.77 393 LEU B C 1
ATOM 6564 O O . LEU B 1 396 ? 34.462 28.013 73.500 1.00 86.66 393 LEU B O 1
ATOM 6569 N N . ASP B 1 397 ? 35.602 29.390 74.869 1.00 84.06 394 ASP B N 1
ATOM 6570 C CA . ASP B 1 397 ? 36.792 29.435 74.029 1.00 83.65 394 ASP B CA 1
ATOM 6571 C C . ASP B 1 397 ? 37.374 28.038 73.857 1.00 79.43 394 ASP B C 1
ATOM 6572 O O . ASP B 1 397 ? 37.807 27.662 72.768 1.00 74.34 394 ASP B O 1
ATOM 6577 N N . GLU B 1 398 ? 37.380 27.276 74.944 1.00 81.86 395 GLU B N 1
ATOM 6578 C CA . GLU B 1 398 ? 37.857 25.900 74.919 1.00 80.59 395 GLU B CA 1
ATOM 6579 C C . GLU B 1 398 ? 36.981 25.044 74.011 1.00 77.45 395 GLU B C 1
ATOM 6580 O O . GLU B 1 398 ? 37.484 24.212 73.258 1.00 75.07 395 GLU B O 1
ATOM 6586 N N . ALA B 1 399 ? 35.670 25.265 74.083 1.00 78.23 396 ALA B N 1
ATOM 6587 C CA . ALA B 1 399 ? 34.706 24.501 73.293 1.00 77.26 396 ALA B CA 1
ATOM 6588 C C . ALA B 1 399 ? 34.927 24.688 71.796 1.00 76.97 396 ALA B C 1
ATOM 6589 O O . ALA B 1 399 ? 34.980 23.717 71.042 1.00 77.53 396 ALA B O 1
ATOM 6591 N N . ILE B 1 400 ? 35.052 25.942 71.377 1.00 73.31 397 ILE B N 1
ATOM 6592 C CA . ILE B 1 400 ? 35.286 26.268 69.976 1.00 70.59 397 ILE B CA 1
ATOM 6593 C C . ILE B 1 400 ? 36.600 25.661 69.485 1.00 69.96 397 ILE B C 1
ATOM 6594 O O . ILE B 1 400 ? 36.675 25.125 68.376 1.00 67.34 397 ILE B O 1
ATOM 6599 N N . GLN B 1 401 ? 37.628 25.749 70.325 1.00 69.60 398 GLN B N 1
ATOM 6600 C CA . GLN B 1 401 ? 38.932 25.163 70.037 1.00 68.79 398 GLN B CA 1
ATOM 6601 C C . GLN B 1 401 ? 38.811 23.661 69.780 1.00 64.99 398 GLN B C 1
ATOM 6602 O O . GLN B 1 401 ? 39.320 23.152 68.781 1.00 64.10 398 GLN B O 1
ATOM 6608 N N . ILE B 1 402 ? 38.119 22.962 70.674 1.00 61.43 399 ILE B N 1
ATOM 6609 C CA . ILE B 1 402 ? 37.951 21.520 70.547 1.00 61.49 399 ILE B CA 1
ATOM 6610 C C . ILE B 1 402 ? 37.070 21.183 69.351 1.00 58.53 399 ILE B C 1
ATOM 6611 O O . ILE B 1 402 ? 37.368 20.261 68.588 1.00 54.05 399 ILE B O 1
ATOM 6616 N N . ALA B 1 403 ? 35.992 21.945 69.190 1.00 58.78 400 ALA B N 1
ATOM 6617 C CA . ALA B 1 403 ? 35.064 21.745 68.082 1.00 58.32 400 ALA B CA 1
ATOM 6618 C C . ALA B 1 403 ? 35.794 21.852 66.753 1.00 57.64 400 ALA B C 1
ATOM 6619 O O . ALA B 1 403 ? 35.535 21.089 65.821 1.00 55.56 400 ALA B O 1
ATOM 6621 N N . ASN B 1 404 ? 36.720 22.799 66.682 1.00 60.89 401 ASN B N 1
ATOM 6622 C CA . ASN B 1 404 ? 37.459 23.038 65.453 1.00 64.72 401 ASN B CA 1
ATOM 6623 C C . ASN B 1 404 ? 38.742 22.233 65.327 1.00 70.27 401 ASN B C 1
ATOM 6624 O O . ASN B 1 404 ? 39.392 22.282 64.282 1.00 72.89 401 ASN B O 1
ATOM 6629 N N . ASP B 1 405 ? 39.117 21.479 66.358 1.00 72.46 402 ASP B N 1
ATOM 6630 C CA . ASP B 1 405 ? 40.267 20.623 66.155 1.00 76.00 402 ASP B CA 1
ATOM 6631 C C . ASP B 1 405 ? 39.671 19.304 65.712 1.00 78.37 402 ASP B C 1
ATOM 6632 O O . ASP B 1 405 ? 39.173 18.512 66.510 1.00 80.79 402 ASP B O 1
ATOM 6637 N N . THR B 1 406 ? 39.760 19.092 64.405 1.00 79.02 403 THR B N 1
ATOM 6638 C CA . THR B 1 406 ? 39.313 17.894 63.718 1.00 76.43 403 THR B CA 1
ATOM 6639 C C . THR B 1 406 ? 39.978 17.976 62.353 1.00 74.00 403 THR B C 1
ATOM 6640 O O . THR B 1 406 ? 40.432 19.052 61.969 1.00 69.48 403 THR B O 1
ATOM 6644 N N . LYS B 1 407 ? 40.040 16.881 61.607 1.00 78.13 404 LYS B N 1
ATOM 6645 C CA . LYS B 1 407 ? 40.467 16.998 60.214 1.00 83.12 404 LYS B CA 1
ATOM 6646 C C . LYS B 1 407 ? 39.311 17.321 59.253 1.00 84.21 404 LYS B C 1
ATOM 6647 O O . LYS B 1 407 ? 39.531 17.539 58.062 1.00 86.52 404 LYS B O 1
ATOM 6653 N N . TYR B 1 408 ? 38.089 17.380 59.777 1.00 82.11 405 TYR B N 1
ATOM 6654 C CA . TYR B 1 408 ? 36.903 17.551 58.937 1.00 81.23 405 TYR B CA 1
ATOM 6655 C C . TYR B 1 408 ? 36.230 18.921 59.059 1.00 79.57 405 TYR B C 1
ATOM 6656 O O . TYR B 1 408 ? 36.126 19.478 60.149 1.00 81.22 405 TYR B O 1
ATOM 6665 N N . GLY B 1 409 ? 35.789 19.458 57.925 1.00 78.02 406 GLY B N 1
ATOM 6666 C CA . GLY B 1 409 ? 35.041 20.705 57.882 1.00 77.63 406 GLY B CA 1
ATOM 6667 C C . GLY B 1 409 ? 33.555 20.601 57.563 1.00 75.18 406 GLY B C 1
ATOM 6668 O O . GLY B 1 409 ? 32.956 21.574 57.114 1.00 77.40 406 GLY B O 1
ATOM 6669 N N . LEU B 1 410 ? 32.963 19.425 57.733 1.00 70.15 407 LEU B N 1
ATOM 6670 C CA . LEU B 1 410 ? 31.636 19.175 57.163 1.00 66.97 407 LEU B CA 1
ATOM 6671 C C . LEU B 1 410 ? 30.423 19.874 57.805 1.00 63.20 407 LEU B C 1
ATOM 6672 O O . LEU B 1 410 ? 29.655 20.544 57.114 1.00 64.68 407 LEU B O 1
ATOM 6677 N N . ALA B 1 411 ? 30.246 19.712 59.111 1.00 54.96 408 ALA B N 1
ATOM 6678 C CA . ALA B 1 411 ? 29.054 20.233 59.773 1.00 54.71 408 ALA B CA 1
ATOM 6679 C C . ALA B 1 411 ? 29.297 20.585 61.235 1.00 53.19 408 ALA B C 1
ATOM 6680 O O . ALA B 1 411 ? 30.283 20.158 61.837 1.00 53.39 408 ALA B O 1
ATOM 6682 N N . GLY B 1 412 ? 28.389 21.376 61.795 1.00 48.25 409 GLY B N 1
ATOM 6683 C CA . GLY B 1 412 ? 28.458 21.750 63.193 1.00 51.00 409 GLY B CA 1
ATOM 6684 C C . GLY B 1 412 ? 27.085 22.101 63.733 1.00 53.69 409 GLY B C 1
ATOM 6685 O O . GLY B 1 412 ? 26.180 22.463 62.980 1.00 55.10 409 GLY B O 1
ATOM 6686 N N . TYR B 1 413 ? 26.928 21.995 65.046 1.00 49.11 410 TYR B N 1
ATOM 6687 C CA . TYR B 1 413 ? 25.647 22.263 65.674 1.00 54.19 410 TYR B CA 1
ATOM 6688 C C . TYR B 1 413 ? 25.838 22.942 67.020 1.00 59.48 410 TYR B C 1
ATOM 6689 O O . TYR B 1 413 ? 26.742 22.596 67.781 1.00 60.29 410 TYR B O 1
ATOM 6698 N N . VAL B 1 414 ? 24.984 23.915 67.308 1.00 59.78 411 VAL B N 1
ATOM 6699 C CA . VAL B 1 414 ? 24.965 24.527 68.626 1.00 61.81 411 VAL B CA 1
ATOM 6700 C C . VAL B 1 414 ? 23.528 24.631 69.118 1.00 61.22 411 VAL B C 1
ATOM 6701 O O . VAL B 1 414 ? 22.619 24.968 68.357 1.00 61.24 411 VAL B O 1
ATOM 6705 N N . ILE B 1 415 ? 23.322 24.297 70.385 1.00 62.40 412 ILE B N 1
ATOM 6706 C CA . ILE B 1 415 ? 22.000 24.397 70.983 1.00 67.56 412 ILE B CA 1
ATOM 6707 C C . ILE B 1 415 ? 22.065 25.164 72.303 1.00 71.83 412 ILE B C 1
ATOM 6708 O O . ILE B 1 415 ? 22.840 24.829 73.200 1.00 71.46 412 ILE B O 1
ATOM 6713 N N . GLY B 1 416 ? 21.263 26.218 72.399 1.00 75.28 413 GLY B N 1
ATOM 6714 C CA . GLY B 1 416 ? 21.271 27.063 73.576 1.00 78.39 413 GLY B CA 1
ATOM 6715 C C . GLY B 1 416 ? 20.197 28.128 73.537 1.00 82.20 413 GLY B C 1
ATOM 6716 O O . GLY B 1 416 ? 19.261 28.056 72.739 1.00 81.80 413 GLY B O 1
ATOM 6717 N N . LYS B 1 417 ? 20.342 29.124 74.402 1.00 85.45 414 LYS B N 1
ATOM 6718 C CA . LYS B 1 417 ? 19.339 30.172 74.547 1.00 90.86 414 LYS B CA 1
ATOM 6719 C C . LYS B 1 417 ? 19.834 31.561 74.137 1.00 90.22 414 LYS B C 1
ATOM 6720 O O . LYS B 1 417 ? 19.283 32.164 73.215 1.00 86.92 414 LYS B O 1
ATOM 6726 N N . ASP B 1 418 ? 20.849 32.069 74.835 1.00 92.24 415 ASP B N 1
ATOM 6727 C CA . ASP B 1 418 ? 21.387 33.400 74.551 1.00 96.68 415 ASP B CA 1
ATOM 6728 C C . ASP B 1 418 ? 21.794 33.537 73.087 1.00 97.12 415 ASP B C 1
ATOM 6729 O O . ASP B 1 418 ? 22.582 32.747 72.572 1.00 92.75 415 ASP B O 1
ATOM 6734 N N . LYS B 1 419 ? 21.265 34.569 72.439 1.00 86.64 416 LYS B N 1
ATOM 6735 C CA . LYS B 1 419 ? 21.345 34.712 70.990 1.00 89.25 416 LYS B CA 1
ATOM 6736 C C . LYS B 1 419 ? 22.724 35.155 70.509 1.00 90.34 416 LYS B C 1
ATOM 6737 O O . LYS B 1 419 ? 23.192 34.711 69.460 1.00 90.08 416 LYS B O 1
ATOM 6743 N N . GLU B 1 420 ? 23.369 36.030 71.273 1.00 92.04 417 GLU B N 1
ATOM 6744 C CA . GLU B 1 420 ? 24.701 36.511 70.920 1.00 91.62 417 GLU B CA 1
ATOM 6745 C C . GLU B 1 420 ? 25.702 35.369 71.031 1.00 80.65 417 GLU B C 1
ATOM 6746 O O . GLU B 1 420 ? 26.617 35.241 70.216 1.00 72.90 417 GLU B O 1
ATOM 6752 N N . THR B 1 421 ? 25.516 34.543 72.055 1.00 79.12 418 THR B N 1
ATOM 6753 C CA . THR B 1 421 ? 26.378 33.395 72.293 1.00 77.49 418 THR B CA 1
ATOM 6754 C C . THR B 1 421 ? 26.224 32.370 71.175 1.00 74.85 418 THR B C 1
ATOM 6755 O O . THR B 1 421 ? 27.209 31.812 70.693 1.00 72.25 418 THR B O 1
ATOM 6759 N N . LEU B 1 422 ? 24.983 32.134 70.765 1.00 75.49 419 LEU B N 1
ATOM 6760 C CA . LEU B 1 422 ? 24.694 31.222 69.665 1.00 73.35 419 LEU B CA 1
ATOM 6761 C C . LEU B 1 422 ? 25.337 31.698 68.366 1.00 70.94 419 LEU B C 1
ATOM 6762 O O . LEU B 1 422 ? 25.957 30.913 67.648 1.00 66.11 419 LEU B O 1
ATOM 6767 N N . HIS B 1 423 ? 25.187 32.986 68.076 1.00 73.68 420 HIS B N 1
ATOM 6768 C CA . HIS B 1 423 ? 25.761 33.585 66.875 1.00 76.87 420 HIS B CA 1
ATOM 6769 C C . HIS B 1 423 ? 27.275 33.440 66.822 1.00 72.87 420 HIS B C 1
ATOM 6770 O O . HIS B 1 423 ? 27.834 33.071 65.789 1.00 67.56 420 HIS B O 1
ATOM 6777 N N . LYS B 1 424 ? 27.929 33.744 67.938 1.00 75.29 421 LYS B N 1
ATOM 6778 C CA . LYS B 1 424 ? 29.383 33.679 68.021 1.00 78.61 421 LYS B CA 1
ATOM 6779 C C . LYS B 1 424 ? 29.887 32.256 67.801 1.00 73.67 421 LYS B C 1
ATOM 6780 O O . LYS B 1 424 ? 30.809 32.029 67.014 1.00 69.76 421 LYS B O 1
ATOM 6786 N N . VAL B 1 425 ? 29.278 31.304 68.500 1.00 71.06 422 VAL B N 1
ATOM 6787 C CA . VAL B 1 425 ? 29.625 29.900 68.341 1.00 69.95 422 VAL B CA 1
ATOM 6788 C C . VAL B 1 425 ? 29.411 29.448 66.900 1.00 66.82 422 VAL B C 1
ATOM 6789 O O . VAL B 1 425 ? 30.293 28.832 66.297 1.00 66.45 422 VAL B O 1
ATOM 6793 N N . ALA B 1 426 ? 28.242 29.771 66.354 1.00 64.50 423 ALA B N 1
ATOM 6794 C CA . ALA B 1 426 ? 27.900 29.418 64.979 1.00 61.72 423 ALA B CA 1
ATOM 6795 C C . ALA B 1 426 ? 28.932 29.947 63.987 1.00 60.15 423 ALA B C 1
ATOM 6796 O O . ALA B 1 426 ? 29.352 29.235 63.074 1.00 53.92 423 ALA B O 1
ATOM 6798 N N . ARG B 1 427 ? 29.340 31.198 64.179 1.00 62.42 424 ARG B N 1
ATOM 6799 C CA . ARG B 1 427 ? 30.318 31.828 63.300 1.00 67.08 424 ARG B CA 1
ATOM 6800 C C . ARG B 1 427 ? 31.731 31.290 63.525 1.00 68.07 424 ARG B C 1
ATOM 6801 O O . ARG B 1 427 ? 32.557 31.298 62.612 1.00 67.55 424 ARG B O 1
ATOM 6809 N N . SER B 1 428 ? 32.003 30.826 64.741 1.00 66.68 425 SER B N 1
ATOM 6810 C CA . SER B 1 428 ? 33.333 30.336 65.097 1.00 63.66 425 SER B CA 1
ATOM 6811 C C . SER B 1 428 ? 33.626 28.920 64.604 1.00 63.05 425 SER B C 1
ATOM 6812 O O . SER B 1 428 ? 34.760 28.609 64.234 1.00 62.28 425 SER B O 1
ATOM 6815 N N . ILE B 1 429 ? 32.612 28.060 64.626 1.00 62.42 426 ILE B N 1
ATOM 6816 C CA . ILE B 1 429 ? 32.766 26.684 64.168 1.00 55.48 426 ILE B CA 1
ATOM 6817 C C . ILE B 1 429 ? 33.122 26.662 62.691 1.00 55.47 426 ILE B C 1
ATOM 6818 O O . ILE B 1 429 ? 32.435 27.277 61.878 1.00 59.40 426 ILE B O 1
ATOM 6823 N N . GLU B 1 430 ? 34.176 25.941 62.323 1.00 56.35 427 GLU B N 1
ATOM 6824 C CA . GLU B 1 430 ? 34.515 25.885 60.915 1.00 59.88 427 GLU B CA 1
ATOM 6825 C C . GLU B 1 430 ? 33.816 24.675 60.332 1.00 63.16 427 GLU B C 1
ATOM 6826 O O . GLU B 1 430 ? 34.200 23.534 60.583 1.00 67.14 427 GLU B O 1
ATOM 6832 N N . ALA B 1 431 ? 32.791 24.945 59.533 1.00 64.30 428 ALA B N 1
ATOM 6833 C CA . ALA B 1 431 ? 32.030 23.905 58.859 1.00 61.84 428 ALA B CA 1
ATOM 6834 C C . ALA B 1 431 ? 31.281 24.518 57.685 1.00 59.83 428 ALA B C 1
ATOM 6835 O O . ALA B 1 431 ? 31.053 25.724 57.657 1.00 57.86 428 ALA B O 1
ATOM 6837 N N . GLY B 1 432 ? 30.873 23.692 56.730 1.00 58.66 429 GLY B N 1
ATOM 6838 C CA . GLY B 1 432 ? 30.102 24.184 55.603 1.00 56.63 429 GLY B CA 1
ATOM 6839 C C . GLY B 1 432 ? 28.662 24.437 56.000 1.00 57.47 429 GLY B C 1
ATOM 6840 O O . GLY B 1 432 ? 27.973 25.267 55.408 1.00 56.77 429 GLY B O 1
ATOM 6841 N N . THR B 1 433 ? 28.206 23.706 57.011 1.00 58.01 430 THR B N 1
ATOM 6842 C CA . THR B 1 433 ? 26.837 23.827 57.491 1.00 59.10 430 THR B CA 1
ATOM 6843 C C . THR B 1 433 ? 26.818 23.871 59.010 1.00 57.06 430 THR B C 1
ATOM 6844 O O . THR B 1 433 ? 27.289 22.944 59.669 1.00 59.34 430 THR B O 1
ATOM 6848 N N . VAL B 1 434 ? 26.279 24.951 59.564 1.00 48.61 431 VAL B N 1
ATOM 6849 C CA . VAL B 1 434 ? 26.099 25.049 61.007 1.00 51.11 431 VAL B CA 1
ATOM 6850 C C . VAL B 1 434 ? 24.618 25.207 61.334 1.00 54.91 431 VAL B C 1
ATOM 6851 O O . VAL B 1 434 ? 23.913 25.996 60.707 1.00 55.80 431 VAL B O 1
ATOM 6855 N N . GLU B 1 435 ? 24.149 24.444 62.315 1.00 57.53 432 GLU B N 1
ATOM 6856 C CA . GLU B 1 435 ? 22.739 24.443 62.673 1.00 60.47 432 GLU B CA 1
ATOM 6857 C C . GLU B 1 435 ? 22.542 24.961 64.089 1.00 58.36 432 GLU B C 1
ATOM 6858 O O . GLU B 1 435 ? 23.112 24.423 65.039 1.00 57.48 432 GLU B O 1
ATOM 6864 N N . ILE B 1 436 ? 21.734 26.008 64.225 1.00 58.68 433 ILE B N 1
ATOM 6865 C CA . ILE B 1 436 ? 21.409 26.566 65.534 1.00 61.87 433 ILE B CA 1
ATOM 6866 C C . ILE B 1 436 ? 20.047 26.072 66.005 1.00 61.68 433 ILE B C 1
ATOM 6867 O O . ILE B 1 436 ? 19.042 26.270 65.324 1.00 62.84 433 ILE B O 1
ATOM 6872 N N . ASN B 1 437 ? 20.025 25.430 67.170 1.00 64.20 434 ASN B N 1
ATOM 6873 C CA . ASN B 1 437 ? 18.785 24.950 67.782 1.00 70.73 434 ASN B CA 1
ATOM 6874 C C . ASN B 1 437 ? 17.899 24.102 66.869 1.00 71.85 434 ASN B C 1
ATOM 6875 O O . ASN B 1 437 ? 16.693 24.333 66.781 1.00 72.16 434 ASN B O 1
ATOM 6880 N N . GLU B 1 438 ? 18.507 23.134 66.188 1.00 70.77 435 GLU B N 1
ATOM 6881 C CA . GLU B 1 438 ? 17.772 22.147 65.394 1.00 75.60 435 GLU B CA 1
ATOM 6882 C C . GLU B 1 438 ? 16.877 22.745 64.308 1.00 78.43 435 GLU B C 1
ATOM 6883 O O . GLU B 1 438 ? 15.861 22.156 63.941 1.00 77.69 435 GLU B O 1
ATOM 6889 N N . ALA B 1 439 ? 17.254 23.910 63.795 1.00 80.40 436 ALA B N 1
ATOM 6890 C CA . ALA B 1 439 ? 16.517 24.522 62.698 1.00 84.94 436 ALA B CA 1
ATOM 6891 C C . ALA B 1 439 ? 16.649 23.680 61.429 1.00 91.92 436 ALA B C 1
ATOM 6892 O O . ALA B 1 439 ? 17.604 22.917 61.278 1.00 93.36 436 ALA B O 1
ATOM 6894 N N . GLY B 1 440 ? 15.685 23.816 60.524 1.00 95.54 437 GLY B N 1
ATOM 6895 C CA . GLY B 1 440 ? 15.697 23.062 59.283 1.00 95.91 437 GLY B CA 1
ATOM 6896 C C . GLY B 1 440 ? 16.878 23.408 58.394 1.00 93.38 437 GLY B C 1
ATOM 6897 O O . GLY B 1 440 ? 17.643 22.531 57.991 1.00 91.91 437 GLY B O 1
ATOM 6898 N N . GLY B 1 463 ? 24.705 22.882 42.128 1.00 71.98 460 GLY B N 1
ATOM 6899 C CA . GLY B 1 463 ? 23.935 21.749 41.643 1.00 68.65 460 GLY B CA 1
ATOM 6900 C C . GLY B 1 463 ? 24.146 21.509 40.160 1.00 66.15 460 GLY B C 1
ATOM 6901 O O . GLY B 1 463 ? 25.036 20.757 39.763 1.00 63.77 460 GLY B O 1
ATOM 6902 N N . ILE B 1 464 ? 23.324 22.158 39.340 1.00 65.45 461 ILE B N 1
ATOM 6903 C CA . ILE B 1 464 ? 23.445 22.064 37.890 1.00 63.49 461 ILE B CA 1
ATOM 6904 C C . ILE B 1 464 ? 24.775 22.656 37.421 1.00 61.94 461 ILE B C 1
ATOM 6905 O O . ILE B 1 464 ? 25.321 22.255 36.391 1.00 59.04 461 ILE B O 1
ATOM 6910 N N . GLU B 1 465 ? 25.301 23.592 38.206 1.00 62.80 462 GLU B N 1
ATOM 6911 C CA . GLU B 1 465 ? 26.540 24.288 37.879 1.00 64.93 462 GLU B CA 1
ATOM 6912 C C . GLU B 1 465 ? 27.706 23.317 37.735 1.00 63.90 462 GLU B C 1
ATOM 6913 O O . GLU B 1 465 ? 28.618 23.534 36.937 1.00 67.06 462 GLU B O 1
ATOM 6919 N N . GLU B 1 466 ? 27.656 22.241 38.511 1.00 60.66 463 GLU B N 1
ATOM 6920 C CA . GLU B 1 466 ? 28.710 21.238 38.536 1.00 59.80 463 GLU B CA 1
ATOM 6921 C C . GLU B 1 466 ? 28.917 20.594 37.164 1.00 59.49 463 GLU B C 1
ATOM 6922 O O . GLU B 1 466 ? 30.032 20.220 36.803 1.00 55.97 463 GLU B O 1
ATOM 6928 N N . PHE B 1 467 ? 27.834 20.461 36.407 1.00 57.13 464 PHE B N 1
ATOM 6929 C CA . PHE B 1 467 ? 27.887 19.818 35.098 1.00 54.47 464 PHE B CA 1
ATOM 6930 C C . PHE B 1 467 ? 28.037 20.785 33.918 1.00 58.26 464 PHE B C 1
ATOM 6931 O O . PHE B 1 467 ? 28.010 20.371 32.758 1.00 57.40 464 PHE B O 1
ATOM 6939 N N . LEU B 1 468 ? 28.182 22.072 34.223 1.00 58.36 465 LEU B N 1
ATOM 6940 C CA . LEU B 1 468 ? 28.366 23.093 33.196 1.00 57.41 465 LEU B CA 1
ATOM 6941 C C . LEU B 1 468 ? 29.775 23.677 33.217 1.00 60.89 465 LEU B C 1
ATOM 6942 O O . LEU B 1 468 ? 30.407 23.763 34.271 1.00 64.56 465 LEU B O 1
ATOM 6947 N N . GLU B 1 469 ? 30.265 24.072 32.045 1.00 60.30 466 GLU B N 1
ATOM 6948 C CA . GLU B 1 469 ? 31.485 24.871 31.966 1.00 62.85 466 GLU B CA 1
ATOM 6949 C C . GLU B 1 469 ? 31.287 26.109 31.090 1.00 58.29 466 GLU B C 1
ATOM 6950 O O . GLU B 1 469 ? 30.463 26.115 30.174 1.00 55.75 466 GLU B O 1
ATOM 6956 N N . VAL B 1 470 ? 32.041 27.160 31.393 1.00 53.03 467 VAL B N 1
ATOM 6957 C CA . VAL B 1 470 ? 31.887 28.435 30.708 1.00 52.51 467 VAL B CA 1
ATOM 6958 C C . VAL B 1 470 ? 32.789 28.548 29.482 1.00 53.41 467 VAL B C 1
ATOM 6959 O O . VAL B 1 470 ? 33.978 28.232 29.534 1.00 54.48 467 VAL B O 1
ATOM 6963 N N . LYS B 1 471 ? 32.203 28.997 28.379 1.00 52.21 468 LYS B N 1
ATOM 6964 C CA . LYS B 1 471 ? 32.949 29.270 27.162 1.00 53.49 468 LYS B CA 1
ATOM 6965 C C . LYS B 1 471 ? 32.649 30.698 26.715 1.00 51.95 468 LYS B C 1
ATOM 6966 O O . LYS B 1 471 ? 31.492 31.067 26.522 1.00 51.29 468 LYS B O 1
ATOM 6972 N N . SER B 1 472 ? 33.690 31.506 26.572 1.00 48.71 469 SER B N 1
ATOM 6973 C CA . SER B 1 472 ? 33.510 32.866 26.094 1.00 52.55 469 SER B CA 1
ATOM 6974 C C . SER B 1 472 ? 34.025 32.991 24.669 1.00 53.60 469 SER B C 1
ATOM 6975 O O . SER B 1 472 ? 35.156 32.608 24.371 1.00 59.05 469 SER B O 1
ATOM 6978 N N . ILE B 1 473 ? 33.178 33.503 23.784 1.00 52.99 470 ILE B N 1
ATOM 6979 C CA . ILE B 1 473 ? 33.576 33.755 22.409 1.00 50.22 470 ILE B CA 1
ATOM 6980 C C . ILE B 1 473 ? 33.787 35.252 22.223 1.00 52.95 470 ILE B C 1
ATOM 6981 O O . ILE B 1 473 ? 32.833 36.035 22.234 1.00 55.24 470 ILE B O 1
ATOM 6986 N N . ALA B 1 474 ? 35.044 35.643 22.050 1.00 47.19 471 ALA B N 1
ATOM 6987 C CA . ALA B 1 474 ? 35.397 37.047 21.931 1.00 46.62 471 ALA B CA 1
ATOM 6988 C C . ALA B 1 474 ? 35.067 37.604 20.549 1.00 47.11 471 ALA B C 1
ATOM 6989 O O . ALA B 1 474 ? 35.458 37.037 19.527 1.00 47.68 471 ALA B O 1
ATOM 6991 N N . GLY B 1 475 ? 34.346 38.720 20.530 1.00 44.59 472 GLY B N 1
ATOM 6992 C CA . GLY B 1 475 ? 34.022 39.406 19.292 1.00 50.02 472 GLY B CA 1
ATOM 6993 C C . GLY B 1 475 ? 32.948 38.700 18.492 1.00 50.37 472 GLY B C 1
ATOM 6994 O O . GLY B 1 475 ? 32.835 38.894 17.281 1.00 51.13 472 GLY B O 1
ATOM 6995 N N . TYR B 1 476 ? 32.165 37.871 19.176 1.00 50.09 473 TYR B N 1
ATOM 6996 C CA . TYR B 1 476 ? 31.044 37.173 18.556 1.00 49.09 473 TYR B CA 1
ATOM 6997 C C . TYR B 1 476 ? 30.097 38.161 17.873 1.00 52.49 473 TYR B C 1
ATOM 6998 O O . TYR B 1 476 ? 29.663 37.938 16.744 1.00 58.14 473 TYR B O 1
ATOM 7007 N N . PHE B 1 477 ? 29.783 39.253 18.562 1.00 47.62 474 PHE B N 1
ATOM 7008 C CA . PHE B 1 477 ? 28.855 40.246 18.035 1.00 58.90 474 PHE B CA 1
ATOM 7009 C C . PHE B 1 477 ? 29.551 41.407 17.331 1.00 68.89 474 PHE B C 1
ATOM 7010 O O . PHE B 1 477 ? 28.894 42.317 16.829 1.00 79.16 474 PHE B O 1
ATOM 7018 N N . LYS B 1 478 ? 30.878 41.375 17.296 1.00 71.96 475 LYS B N 1
ATOM 7019 C CA . LYS B 1 478 ? 31.648 42.456 16.689 1.00 74.15 475 LYS B CA 1
ATOM 7020 C C . LYS B 1 478 ? 31.561 42.399 15.168 1.00 73.80 475 LYS B C 1
ATOM 7021 O O . LYS B 1 478 ? 30.586 42.860 14.577 1.00 73.06 475 LYS B O 1
#

Secondary structure (DSSP, 8-state):
--B--EEEETTEEEE-SSS-EEEEE-TTT--EEEEEE---HHHHHHHHHHHHHHHHHHHTS-HHHHHHHHHHHHHHHHHTHHHHHHHHHHHH---HHHIIIIII--HHHHHHHHHHHHH--SEEEETTEEEEEEE---EEEE--SSSTTHHHHHHHHHHHHHT--EEEE--TTS-HHHHHHHHHHHHHTPPTTTEEE----IIIIIHHHHH-TT---B-S-HHHH---TTTTT-----------EEEEPTTS-HHHHHHHHHHHHHGGGG--TT---EEEEETTTHHHHHHHHHHHHHT--BS-TTSTT--B---S-HHHHHHHHHHHHHHHHHTPEEEE--SS--TT--SS--PPP-EEES-----TTTS---S---EEEESSHHHHHHHHT-SS--SEEEEE-S-HHHHHHHHHHS-SSEEEETT----GGGEEEEEEETS--/--EE-EEEETTEEEE-SSS-EEEEE-TTT-SEEEEEE---HHHHHHHHHHHHHHHHHHHSS-HHHHHHHHHHHHHHHHHTHHHHHHHHHHHH---HHHIIIIII--HHHHHHHHHHTSS--SEEEETTEEEEEEE---EEEE--SSSTTHHHHHHHHHHHHHT--EEEE--TTS-HHHHHHHHHHHHTTPPTTTEEE----IIIIIHHHHH-TT---EES-HHHHHH--TTTTTT----EE-----EEEEPTTS-HHHHHHHHHHHHHGGGG--TT---EEEEETTTHHHHHHHHHHHHHT--BS-TTSTT--B---S-HHHHHHHHHHHHHHHHHTPEEEE--SSPPTT--SS--PPP-EEES-----TTTS---S---EEEESSHHHHHHHHH-SS--SEEEEE-S-HHHHHHHHHHS--SEEEETT---GGGGEEEEEEETS--

Solvent-accessible surface area: 35177 Å² total

Foldseek 3Di:
DDEAAFWFAQLDTHHAPDPDWDFAAFQQFRDGPYIYHAHALVQLVRLLVLQLVCQVVLFPPDLVRLLVLLVLLLVVLVVCQVVQLVLLCRLLVAFSVCSRPPQSVLSVLSVVLSVCSVPDDQWDDDDLKIKGKTFLEEAEEEEDSLRQSPVLSNALSLNSSRRYAYEYEYDSSRCSNVSVSSVSCSVSCDDGSRYIYDYHDCHRHVLSNLQPLSHLEYEDADVSQDPNNVVSVHDYDDYYAAAAAEEEDPQFPLLLSLQVLLCLLPASQNQDRAGNQEYEAEPVCVVVNLVSNQVNLVPQAEHRSHDPPHRHTAHSDPVLLVLLLVLLVVCVVVVFAWSDATHDAPPVSNRGHHGRQTETEPDDCPDSNADRSSGSHYYHYDHDDVVSLVSSQPYPDQAEYEYEHDDDVSQVVSQVSRRHPYYYYRCDDHSVSRMDMDMGPSNRD/DDEAQFWFAQLDGHHAPDPDWDFAAFLFFRHTPYIYHAHALVQLVRLLVLQLVCQVVLFPDDLVVLLVLLVLLLVLLVVCLVVQLVLLCRLLVAASCCSNPPLSVLSVLSVCLSVCSVDDDQWDDDDLKIKGKTFLEEAEEEEESLRQSPSVSFALSLNSSRRYAYEYEYDLSRCSSVSVSSVSSSVSCVDTSRYIYDYHDCPGHVLSNLQPLSHLEYEDEDVVQVVSCSNVVSVRDYYYHYAWAAAEEEDPQFDLLLLLVVLLCLQCASQNQDRAGNQEYEAAPVCVVVNLVSNQVNLVVQAEHRSHDPPHRHTAGSDPVLLVLLLVLQVVCVVVPFAWRDAGHDADPPRPGRRHGRQTETEPDDCPDSNADRSSGNYYYHYDHDVVVVLVSSQPYPDAAEYEYEHDDDVSQVVSQVSRRHPYYYYRPDDHSVSRIDMDMGPSNND